Protein AF-A0AAJ7WI16-F1 (afdb_monomer)

Solvent-accessible surface area (backbone atoms only — not comparable to full-atom values): 49525 Å² total; per-residue (Å²): 134,77,79,64,60,54,57,58,50,49,56,51,54,58,63,71,68,52,93,61,92,68,78,94,78,83,79,89,79,80,51,36,84,85,72,70,90,74,87,85,55,77,66,49,47,59,70,72,18,52,73,90,75,61,51,94,93,48,70,55,69,50,40,45,36,31,39,20,82,92,57,52,27,35,43,38,40,37,43,36,42,44,70,87,48,35,22,40,38,33,37,41,38,30,50,69,82,47,50,38,35,37,70,83,41,80,27,61,46,65,53,53,72,43,22,45,28,39,75,56,35,37,44,32,60,78,40,71,97,77,28,48,35,40,38,35,52,45,76,24,38,24,81,87,77,75,44,74,40,50,36,39,37,47,34,49,63,90,45,61,45,35,45,38,33,48,78,85,46,81,46,73,52,58,49,53,70,60,69,65,65,95,76,82,43,65,70,72,52,65,64,33,71,46,71,64,84,94,46,76,41,73,38,60,40,47,57,75,43,47,42,66,60,39,50,64,48,46,68,34,73,72,37,38,49,38,51,49,57,33,61,63,51,58,74,55,94,47,68,67,60,37,38,54,38,23,54,51,28,30,60,53,36,44,69,54,78,62,52,66,73,58,45,54,50,52,52,53,50,44,36,72,76,57,36,91,59,37,63,80,42,35,25,30,33,35,59,51,42,63,56,37,88,32,98,90,40,77,48,78,85,61,56,45,69,46,73,70,38,52,36,70,71,50,43,47,47,43,47,36,36,23,59,24,32,73,56,59,54,80,75,64,81,77,71,91,75,87,76,68,63,72,75,61,52,79,79,47,81,62,70,70,66,36,54,20,28,42,36,43,31,44,76,78,58,85,83,55,68,81,76,71,72,77,92,63,98,80,73,75,87,63,58,68,59,41,47,52,48,50,48,23,60,72,40,39,68,60,42,38,50,54,39,46,56,51,40,74,71,64,74,64,69,59,59,85,92,44,53,51,60,56,26,50,51,42,50,61,73,50,52,71,72,49,50,58,28,54,51,31,24,51,34,15,44,51,37,26,56,51,40,49,53,54,50,50,54,50,48,30,63,41,63,72,47,95,63,97,46,59,70,57,48,43,53,49,42,46,51,49,57,63,94,66,85,36,62,72,41,42,51,33,54,54,51,50,52,42,27,50,45,38,56,73,37,95,53,31,75,57,51,56,68,43,55,49,69,56,38,48,52,45,41,70,70,47,88,49,73,44,19,51,50,51,50,51,50,42,75,74,48,21,56,44,20,53,61,53,88,46,62,81,47,65,21,42,65,79,51,42,52,68,59,47,48,43,42,33,57,52,45,71,42,79,87,69,81,72,77,79,72,70,89,66,70,58,49,81,85,72,40,95,46,74,49,53,76,68,54,45,55,50,47,68,62,45,44,63,55,30,34,49,21,50,36,35,23,50,51,19,41,48,26,32,31,40,51,46,36,38,52,31,55,46,51,51,50,40,14,48,44,29,28,76,71,68,75,32,99,49,34,75,55,57,74,44,47,54,73,72,51,48,53,43,38,67,77,67,62,52,71,77,52,54,63,52,22,52,50,46,58,70,44,43,72,62,60,71,67,60,45,64,63,96,73,77,78,80,80,84,57,72,54,83,78,75,84,65,72,92,67,66,60,99,71,34,50,67,35,41,26,35,12,56,44,73,46,72,32,35,28,40,56,46,90,49,62,91,87,42,56,87,71,69,50,74,50,24,25,38,30,31,54,64,60,51,74,41,50,32,72,52,50,76,33,41,51,26,42,38,20,26,49,53,52,76,84,28,59,50,28,48,32,25,42,72,70,61,35,20,19,29,23,42,31,67,65,46,70,80,69,56,52,60,67,42,60,32,33,42,32,15,73,82,10,30,39,34,66,76,58,99,77,62,84,67,83,47,73,63,56,63,63,47,69,76,69,74,78,85,91,76,70,76,67,64,66,68,66,66,75,73,77,83,81,89,78,93,82,86,85,82,88,81,87,84,91,86,90,88,89,135

Structure (mmCIF, N/CA/C/O backbone):
data_AF-A0AAJ7WI16-F1
#
_entry.id   AF-A0AAJ7WI16-F1
#
loop_
_atom_site.group_PDB
_atom_site.id
_atom_site.type_symbol
_atom_site.label_atom_id
_atom_site.label_alt_id
_atom_site.label_comp_id
_atom_site.label_asym_id
_atom_site.label_entity_id
_atom_site.label_seq_id
_atom_site.pdbx_PDB_ins_code
_atom_site.Cartn_x
_atom_site.Cartn_y
_atom_site.Cartn_z
_atom_site.occupancy
_atom_site.B_iso_or_equiv
_atom_site.auth_seq_id
_atom_site.auth_comp_id
_atom_site.auth_asym_id
_atom_site.auth_atom_id
_atom_site.pdbx_PDB_model_num
ATOM 1 N N . MET A 1 1 ? 17.477 -11.107 -36.476 1.00 29.48 1 MET A N 1
ATOM 2 C CA . MET A 1 1 ? 17.543 -9.711 -36.977 1.00 29.48 1 MET A CA 1
ATOM 3 C C . MET A 1 1 ? 16.386 -8.810 -36.512 1.00 29.48 1 MET A C 1
ATOM 5 O O . MET A 1 1 ? 16.400 -7.631 -36.819 1.00 29.48 1 MET A O 1
ATOM 9 N N . THR A 1 2 ? 15.439 -9.278 -35.695 1.00 26.09 2 THR A N 1
ATOM 10 C CA . THR A 1 2 ? 14.214 -8.529 -35.327 1.00 26.09 2 THR A CA 1
ATOM 11 C C . THR A 1 2 ? 14.227 -7.858 -33.942 1.00 26.09 2 THR A C 1
ATOM 13 O O . THR A 1 2 ? 13.230 -7.272 -33.547 1.00 26.09 2 THR A O 1
ATOM 16 N N . ARG A 1 3 ? 15.351 -7.889 -33.205 1.00 26.80 3 ARG A N 1
ATOM 17 C CA . ARG A 1 3 ? 15.488 -7.249 -31.872 1.00 26.80 3 ARG A CA 1
ATOM 18 C C . ARG A 1 3 ? 16.110 -5.839 -31.878 1.00 26.80 3 ARG A C 1
ATOM 20 O O . ARG A 1 3 ? 16.077 -5.172 -30.857 1.00 26.80 3 ARG A O 1
ATOM 27 N N . LEU A 1 4 ? 16.644 -5.358 -33.008 1.00 27.17 4 LEU A N 1
ATOM 28 C CA . LEU A 1 4 ? 17.286 -4.030 -33.119 1.00 27.17 4 LEU A CA 1
ATOM 29 C C . LEU A 1 4 ? 16.396 -2.963 -33.787 1.00 27.17 4 LEU A C 1
ATOM 31 O O . LEU A 1 4 ? 16.589 -1.772 -33.558 1.00 27.17 4 LEU A O 1
ATOM 35 N N . SER A 1 5 ? 15.398 -3.371 -34.579 1.00 27.70 5 SER A N 1
ATOM 36 C CA . SER A 1 5 ? 14.431 -2.458 -35.207 1.00 27.70 5 SER A CA 1
ATOM 37 C C . SER A 1 5 ? 13.397 -1.911 -34.213 1.00 27.70 5 SER A C 1
ATOM 39 O O . SER A 1 5 ? 12.959 -0.773 -34.363 1.00 27.70 5 SER A O 1
ATOM 41 N N . GLY A 1 6 ? 13.066 -2.675 -33.163 1.00 31.83 6 GLY A N 1
ATOM 42 C CA . GLY A 1 6 ? 12.136 -2.269 -32.103 1.00 31.83 6 GLY A CA 1
ATOM 43 C C . GLY A 1 6 ? 12.653 -1.119 -31.235 1.00 31.83 6 GLY A C 1
ATOM 44 O O . GLY A 1 6 ? 11.915 -0.173 -30.995 1.00 31.83 6 GLY A O 1
ATOM 45 N N . LEU A 1 7 ? 13.938 -1.126 -30.852 1.00 31.66 7 LEU A N 1
ATOM 46 C CA . LEU A 1 7 ? 14.525 -0.057 -30.028 1.00 31.66 7 LEU A CA 1
ATOM 47 C C . LEU A 1 7 ? 14.644 1.277 -30.781 1.00 31.66 7 LEU A C 1
ATOM 49 O O . LEU A 1 7 ? 14.396 2.335 -30.213 1.00 31.66 7 LEU A O 1
ATOM 53 N N . LYS A 1 8 ? 14.981 1.231 -32.079 1.00 31.41 8 LYS A N 1
ATOM 54 C CA . LYS A 1 8 ? 15.068 2.434 -32.924 1.00 31.41 8 LYS A CA 1
ATOM 55 C C . LYS A 1 8 ? 13.697 3.048 -33.207 1.00 31.41 8 LYS A C 1
ATOM 57 O O . LYS A 1 8 ? 13.596 4.269 -33.287 1.00 31.41 8 LYS A O 1
ATOM 62 N N . ARG A 1 9 ? 12.653 2.222 -33.352 1.00 34.19 9 ARG A N 1
ATOM 63 C CA . ARG A 1 9 ? 11.272 2.701 -33.514 1.00 34.19 9 ARG A CA 1
ATOM 64 C C . ARG A 1 9 ? 10.734 3.245 -32.190 1.00 34.19 9 ARG A C 1
ATOM 66 O O . ARG A 1 9 ? 10.207 4.342 -32.185 1.00 34.19 9 ARG A O 1
ATOM 73 N N . PHE A 1 10 ? 10.992 2.560 -31.077 1.00 36.09 10 PHE A N 1
ATOM 74 C CA . PHE A 1 10 ? 10.617 2.998 -29.731 1.00 36.09 10 PHE A CA 1
ATOM 75 C C . PHE A 1 10 ? 11.225 4.357 -29.355 1.00 36.09 10 PHE A C 1
ATOM 77 O O . PHE A 1 10 ? 10.493 5.262 -28.970 1.00 36.09 10 PHE A O 1
ATOM 84 N N . ALA A 1 11 ? 12.531 4.551 -29.559 1.00 34.75 11 ALA A N 1
ATOM 85 C CA . ALA A 1 11 ? 13.186 5.825 -29.260 1.00 34.75 11 ALA A CA 1
ATOM 86 C C . ALA A 1 11 ? 12.671 6.978 -30.142 1.00 34.75 11 ALA A C 1
ATOM 88 O O . ALA A 1 11 ? 12.480 8.088 -29.657 1.00 34.75 11 ALA A O 1
ATOM 89 N N . ARG A 1 12 ? 12.393 6.713 -31.427 1.00 35.28 12 ARG A N 1
ATOM 90 C CA . ARG A 1 12 ? 11.852 7.719 -32.355 1.00 35.28 12 ARG A CA 1
ATOM 91 C C . ARG A 1 12 ? 10.405 8.095 -32.017 1.00 35.28 12 ARG A C 1
ATOM 93 O O . ARG A 1 12 ? 10.078 9.271 -31.991 1.00 35.28 12 ARG A O 1
ATOM 100 N N . THR A 1 13 ? 9.568 7.114 -31.682 1.00 38.12 13 THR A N 1
ATOM 101 C CA . THR A 1 13 ? 8.157 7.331 -31.325 1.00 38.12 13 THR A CA 1
ATOM 102 C C . THR A 1 13 ? 7.982 7.957 -29.934 1.00 38.12 13 THR A C 1
ATOM 104 O O . THR A 1 13 ? 7.001 8.657 -29.723 1.00 38.12 13 THR A O 1
ATOM 107 N N . GLN A 1 14 ? 8.928 7.771 -29.003 1.00 35.53 14 GLN A N 1
ATOM 108 C CA . GLN A 1 14 ? 8.946 8.480 -27.711 1.00 35.53 14 GLN A CA 1
ATOM 109 C C . GLN A 1 14 ? 9.383 9.948 -27.852 1.00 35.53 14 GLN A C 1
ATOM 111 O O . GLN A 1 14 ? 8.863 10.806 -27.152 1.00 35.53 14 GLN A O 1
ATOM 116 N N . LEU A 1 15 ? 10.279 10.252 -28.798 1.00 32.66 15 LEU A N 1
ATOM 117 C CA . LEU A 1 15 ? 10.709 11.625 -29.091 1.00 32.66 15 LEU A CA 1
ATOM 118 C C . LEU A 1 15 ? 9.666 12.429 -29.885 1.00 32.66 15 LEU A C 1
ATOM 120 O O . LEU A 1 15 ? 9.588 13.638 -29.719 1.00 32.66 15 LEU A O 1
ATOM 124 N N . GLU A 1 16 ? 8.863 11.772 -30.728 1.00 35.81 16 GLU A N 1
ATOM 125 C CA . GLU A 1 16 ? 7.828 12.421 -31.554 1.00 35.81 16 GLU A CA 1
ATOM 126 C C . GLU A 1 16 ? 6.460 12.555 -30.838 1.00 35.81 16 GLU A C 1
ATOM 128 O O . GLU A 1 16 ? 5.612 13.309 -31.303 1.00 35.81 16 GLU A O 1
ATOM 133 N N . ARG A 1 17 ? 6.220 11.848 -29.717 1.00 34.66 17 ARG A N 1
ATOM 134 C CA . ARG A 1 17 ? 4.949 11.887 -28.948 1.00 34.66 17 ARG A CA 1
ATOM 135 C C . ARG A 1 17 ? 4.927 12.870 -27.776 1.00 34.66 17 ARG A C 1
ATOM 137 O O . ARG A 1 17 ? 3.864 13.111 -27.212 1.00 34.66 17 ARG A O 1
ATOM 144 N N . ILE A 1 18 ? 6.078 13.409 -27.395 1.00 32.12 18 ILE A N 1
ATOM 145 C CA . ILE A 1 18 ? 6.193 14.419 -26.349 1.00 32.12 18 ILE A CA 1
ATOM 146 C C . ILE A 1 18 ? 6.170 15.766 -27.067 1.00 32.12 18 ILE A C 1
ATOM 148 O O . ILE A 1 18 ? 7.214 16.268 -27.473 1.00 32.12 18 ILE A O 1
ATOM 152 N N . ASP A 1 19 ? 4.984 16.348 -27.247 1.00 32.62 19 ASP A N 1
ATOM 153 C CA . ASP A 1 19 ? 4.861 17.751 -27.661 1.00 32.62 19 ASP A CA 1
ATOM 154 C C . ASP A 1 19 ? 5.209 18.660 -26.470 1.00 32.62 19 ASP A C 1
ATOM 156 O O . ASP A 1 19 ? 4.392 19.397 -25.923 1.00 32.62 19 ASP A O 1
ATOM 160 N N . VAL A 1 20 ? 6.444 18.524 -25.990 1.00 28.44 20 VAL A N 1
ATOM 161 C CA . VAL A 1 20 ? 7.033 19.402 -24.993 1.00 28.44 20 VAL A CA 1
ATOM 162 C C . VAL A 1 20 ? 8.223 20.056 -25.666 1.00 28.44 20 VAL A C 1
ATOM 164 O O . VAL A 1 20 ? 9.284 19.456 -25.846 1.00 28.44 20 VAL A O 1
ATOM 167 N N . GLN A 1 21 ? 8.053 21.331 -26.005 1.00 33.16 21 GLN A N 1
ATOM 168 C CA . GLN A 1 21 ? 9.180 22.245 -26.095 1.00 33.16 21 GLN A CA 1
ATOM 169 C C . GLN A 1 21 ? 9.810 22.346 -24.700 1.00 33.16 21 GLN A C 1
ATOM 171 O O . GLN A 1 21 ? 9.452 23.208 -23.900 1.00 33.16 21 GLN A O 1
ATOM 176 N N . LEU A 1 22 ? 10.718 21.425 -24.372 1.00 25.83 22 LEU A N 1
ATOM 177 C CA . LEU A 1 22 ? 11.556 21.563 -23.189 1.00 25.83 22 LEU A CA 1
ATOM 178 C C . LEU A 1 22 ? 12.708 22.521 -23.515 1.00 25.83 22 LEU A C 1
ATOM 180 O O . LEU A 1 22 ? 13.390 22.335 -24.527 1.00 25.83 22 LEU A O 1
ATOM 184 N N . PRO A 1 23 ? 12.973 23.527 -22.665 1.00 25.42 23 PRO A N 1
ATOM 185 C CA . PRO A 1 23 ? 14.182 24.321 -22.773 1.00 25.42 23 PRO A CA 1
ATOM 186 C C . PRO A 1 23 ? 15.398 23.402 -22.600 1.00 25.42 23 PRO A C 1
ATOM 188 O O . PRO A 1 23 ? 15.457 22.609 -21.663 1.00 25.42 23 PRO A O 1
ATOM 191 N N . LEU A 1 24 ? 16.379 23.564 -23.485 1.00 28.28 24 LEU A N 1
ATOM 192 C CA . LEU A 1 24 ? 17.674 22.871 -23.596 1.00 28.28 24 LEU A CA 1
ATOM 193 C C . LEU A 1 24 ? 18.581 22.854 -22.331 1.00 28.28 24 LEU A C 1
ATOM 195 O O . LEU A 1 24 ? 19.758 22.519 -22.438 1.00 28.28 24 LEU A O 1
ATOM 199 N N . ALA A 1 25 ? 18.092 23.196 -21.134 1.00 29.30 25 ALA A N 1
ATOM 200 C CA . ALA A 1 25 ? 18.922 23.666 -20.018 1.00 29.30 25 ALA A CA 1
ATOM 201 C C . ALA A 1 25 ? 19.149 22.703 -18.825 1.00 29.30 25 ALA A C 1
ATOM 203 O O . ALA A 1 25 ? 19.788 23.113 -17.862 1.00 29.30 25 ALA A O 1
ATOM 204 N N . THR A 1 26 ? 18.675 21.449 -18.811 1.00 28.14 26 THR A N 1
ATOM 205 C CA . THR A 1 26 ? 18.757 20.606 -17.584 1.00 28.14 26 THR A CA 1
ATOM 206 C C . THR A 1 26 ? 19.266 19.177 -17.782 1.00 28.14 26 THR A C 1
ATOM 208 O O . THR A 1 26 ? 18.821 18.246 -17.119 1.00 28.14 26 THR A O 1
ATOM 211 N N . TRP A 1 27 ? 20.268 18.993 -18.640 1.00 28.91 27 TRP A N 1
ATOM 212 C CA . TRP A 1 27 ? 21.016 17.729 -18.758 1.00 28.91 27 TRP A CA 1
ATOM 213 C C . TRP A 1 27 ? 22.512 17.884 -18.393 1.00 28.91 27 TRP A C 1
ATOM 215 O O . TRP A 1 27 ? 23.256 16.909 -18.377 1.00 28.91 27 TRP A O 1
ATOM 225 N N . GLU A 1 28 ? 22.938 19.080 -17.968 1.00 31.92 28 GLU A N 1
ATOM 226 C CA . GLU A 1 28 ? 24.321 19.389 -17.558 1.00 31.92 28 GLU A CA 1
ATOM 227 C C . GLU A 1 28 ? 24.693 18.990 -16.107 1.00 31.92 28 GLU A C 1
ATOM 229 O O . GLU A 1 28 ? 25.789 19.309 -15.651 1.00 31.92 28 GLU A O 1
ATOM 234 N N . ARG A 1 29 ? 23.831 18.310 -15.330 1.00 32.91 29 ARG A N 1
ATOM 235 C CA . ARG A 1 29 ? 24.049 18.140 -13.870 1.00 32.91 29 ARG A CA 1
ATOM 236 C C . ARG A 1 29 ? 23.894 16.728 -13.289 1.00 32.91 29 ARG A C 1
ATOM 238 O O . ARG A 1 29 ? 23.460 16.582 -12.151 1.00 32.91 29 ARG A O 1
ATOM 245 N N . VAL A 1 30 ? 24.332 15.683 -13.995 1.00 29.36 30 VAL A N 1
ATOM 246 C CA . VAL A 1 30 ? 24.601 14.381 -13.342 1.00 29.36 30 VAL A CA 1
ATOM 247 C C . VAL A 1 30 ? 26.005 13.875 -13.675 1.00 29.36 30 VAL A C 1
ATOM 249 O O . VAL A 1 30 ? 26.235 13.139 -14.635 1.00 29.36 30 VAL A O 1
ATOM 252 N N . ALA A 1 31 ? 26.946 14.269 -12.823 1.00 29.89 31 ALA A N 1
ATOM 253 C CA . ALA A 1 31 ? 28.238 13.625 -12.647 1.00 29.89 31 ALA A CA 1
ATOM 254 C C . ALA A 1 31 ? 28.153 12.615 -11.477 1.00 29.89 31 ALA A C 1
ATOM 256 O O . ALA A 1 31 ? 27.846 13.007 -10.355 1.00 29.89 31 ALA A O 1
ATOM 257 N N . ASP A 1 32 ? 28.426 11.329 -11.710 1.00 32.69 32 ASP A N 1
ATOM 258 C CA . ASP A 1 32 ? 29.047 10.420 -10.733 1.00 32.69 32 ASP A CA 1
ATOM 259 C C . ASP A 1 32 ? 30.210 11.088 -9.949 1.00 32.69 32 ASP A C 1
ATOM 261 O O . ASP A 1 32 ? 31.234 11.542 -10.486 1.00 32.69 32 ASP A O 1
ATOM 265 N N . PRO A 1 33 ? 30.083 11.135 -8.622 1.00 29.48 33 PRO A N 1
ATOM 266 C CA . PRO A 1 33 ? 30.968 11.914 -7.774 1.00 29.48 33 PRO A CA 1
ATOM 267 C C . PRO A 1 33 ? 32.308 11.245 -7.399 1.00 29.48 33 PRO A C 1
ATOM 269 O O . PRO A 1 33 ? 33.075 11.866 -6.662 1.00 29.48 33 PRO A O 1
ATOM 272 N N . VAL A 1 34 ? 32.657 10.025 -7.843 1.00 30.22 34 VAL A N 1
ATOM 273 C CA . VAL A 1 34 ? 33.714 9.253 -7.137 1.00 30.22 34 VAL A CA 1
ATOM 274 C C . VAL A 1 34 ? 35.150 9.381 -7.678 1.00 30.22 34 VAL A C 1
ATOM 276 O O . VAL A 1 34 ? 36.082 9.111 -6.923 1.00 30.22 34 VAL A O 1
ATOM 279 N N . LYS A 1 35 ? 35.437 9.781 -8.929 1.00 37.03 35 LYS A N 1
ATOM 280 C CA . LYS A 1 35 ? 36.825 9.633 -9.460 1.00 37.03 35 LYS A CA 1
ATOM 281 C C . LYS A 1 35 ? 37.348 10.783 -10.314 1.00 37.03 35 LYS A C 1
ATOM 283 O O . LYS A 1 35 ? 37.486 10.685 -11.537 1.00 37.03 35 LYS A O 1
ATOM 288 N N . LEU A 1 36 ? 37.750 11.868 -9.654 1.00 31.25 36 LEU A N 1
ATOM 289 C CA . LEU A 1 36 ? 38.559 12.926 -10.262 1.00 31.25 36 LEU A CA 1
ATOM 290 C C . LEU A 1 36 ? 39.795 13.290 -9.475 1.00 31.25 36 LEU A C 1
ATOM 292 O O . LEU A 1 36 ? 39.717 13.468 -8.270 1.00 31.25 36 LEU A O 1
ATOM 296 N N . ASN A 1 37 ? 40.896 13.482 -10.213 1.00 32.69 37 ASN A N 1
ATOM 297 C CA . ASN A 1 37 ? 42.255 13.727 -9.722 1.00 32.69 37 ASN A CA 1
ATOM 298 C C . ASN A 1 37 ? 42.966 12.508 -9.106 1.00 32.69 37 ASN A C 1
ATOM 300 O O . ASN A 1 37 ? 43.878 12.673 -8.301 1.00 32.69 37 ASN A O 1
ATOM 304 N N . ALA A 1 38 ? 42.602 11.291 -9.523 1.00 38.09 38 ALA A N 1
ATOM 305 C CA . ALA A 1 38 ? 43.353 10.088 -9.176 1.00 38.09 38 ALA A CA 1
ATOM 306 C C . ALA A 1 38 ? 44.670 9.996 -9.976 1.00 38.09 38 ALA A C 1
ATOM 308 O O . ALA A 1 38 ? 44.702 10.303 -11.167 1.00 38.09 38 ALA A O 1
ATOM 309 N N . ILE A 1 39 ? 45.751 9.559 -9.323 1.00 39.72 39 ILE A N 1
ATOM 310 C CA . ILE A 1 39 ? 46.962 9.072 -9.998 1.00 39.72 39 ILE A CA 1
ATOM 311 C C . ILE A 1 39 ? 46.623 7.710 -10.616 1.00 39.72 39 ILE A C 1
ATOM 313 O O . ILE A 1 39 ? 46.165 6.824 -9.894 1.00 39.72 39 ILE A O 1
ATOM 317 N N . PHE A 1 40 ? 46.848 7.544 -11.922 1.00 50.38 40 PHE A N 1
ATOM 318 C CA . PHE A 1 40 ? 46.471 6.329 -12.652 1.00 50.38 40 PHE A CA 1
ATOM 319 C C . PHE A 1 40 ? 47.598 5.291 -12.702 1.00 50.38 40 PHE A C 1
ATOM 321 O O . PHE A 1 40 ? 48.779 5.641 -12.746 1.00 50.38 40 PHE A O 1
ATOM 328 N N . THR A 1 41 ? 47.244 4.006 -12.741 1.00 44.69 41 THR A N 1
ATOM 329 C CA . THR A 1 41 ? 48.203 2.881 -12.769 1.00 44.69 41 THR A CA 1
ATOM 330 C C . THR A 1 41 ? 48.167 2.115 -14.098 1.00 44.69 41 THR A C 1
ATOM 332 O O . THR A 1 41 ? 47.197 2.180 -14.851 1.00 44.69 41 THR A O 1
ATOM 335 N N . GLU A 1 42 ? 49.196 1.307 -14.379 1.00 54.53 42 GLU A N 1
ATOM 336 C CA . GLU A 1 42 ? 49.272 0.408 -15.553 1.00 54.53 42 GLU A CA 1
ATOM 337 C C . GLU A 1 42 ? 48.062 -0.551 -15.661 1.00 54.53 42 GLU A C 1
ATOM 339 O O . GLU A 1 42 ? 47.704 -1.034 -16.735 1.00 54.53 42 GLU A O 1
ATOM 344 N N . ARG A 1 43 ? 47.381 -0.815 -14.541 1.00 51.25 43 ARG A N 1
ATOM 345 C CA . ARG A 1 43 ? 46.187 -1.662 -14.490 1.00 51.25 43 ARG A CA 1
ATOM 346 C C . ARG A 1 43 ? 44.968 -1.020 -15.158 1.00 51.25 43 ARG A C 1
ATOM 348 O O . ARG A 1 43 ? 44.165 -1.738 -15.745 1.00 51.25 43 ARG A O 1
ATOM 355 N N . GLU A 1 44 ? 44.825 0.301 -15.098 1.00 53.34 44 GLU A N 1
ATOM 356 C CA . GLU A 1 44 ? 43.709 1.014 -15.740 1.00 53.34 44 GLU A CA 1
ATOM 357 C C . GLU A 1 44 ? 43.882 1.060 -17.255 1.00 53.34 44 GLU A C 1
ATOM 359 O O . GLU A 1 44 ? 42.925 0.842 -17.992 1.00 53.34 44 GLU A O 1
ATOM 364 N N . TRP A 1 45 ? 45.125 1.196 -17.719 1.00 62.94 45 TRP A N 1
ATOM 365 C CA . TRP A 1 45 ? 45.467 0.982 -19.121 1.00 62.94 45 TRP A CA 1
ATOM 366 C C . TRP A 1 45 ? 45.038 -0.406 -19.597 1.00 62.94 45 TRP A C 1
ATOM 368 O O . TRP A 1 45 ? 44.380 -0.511 -20.627 1.00 62.94 45 TRP A O 1
ATOM 378 N N . LYS A 1 46 ? 45.315 -1.468 -18.829 1.00 64.62 46 LYS A N 1
ATOM 379 C CA . LYS A 1 46 ? 44.893 -2.840 -19.172 1.00 64.62 46 LYS A CA 1
ATOM 380 C C . LYS A 1 46 ? 43.372 -3.024 -19.227 1.00 64.62 46 LYS A C 1
ATOM 382 O O . LYS A 1 46 ? 42.912 -3.841 -20.011 1.00 64.62 46 LYS A O 1
ATOM 387 N N . LEU A 1 47 ? 42.601 -2.289 -18.423 1.00 61.31 47 LEU A N 1
ATOM 388 C CA . LEU A 1 47 ? 41.132 -2.372 -18.422 1.00 61.31 47 LEU A CA 1
ATOM 389 C C . LEU A 1 47 ? 40.490 -1.703 -19.641 1.00 61.31 47 LEU A C 1
ATOM 391 O O . LEU A 1 47 ? 39.449 -2.162 -20.108 1.00 61.31 47 LEU A O 1
ATOM 395 N N . GLU A 1 48 ? 41.088 -0.621 -20.136 1.00 62.75 48 GLU A N 1
ATOM 396 C CA . GLU A 1 48 ? 40.574 0.115 -21.296 1.00 62.75 48 GLU A CA 1
ATOM 397 C C . GLU A 1 48 ? 41.161 -0.338 -22.627 1.00 62.75 48 GLU A C 1
ATOM 399 O O . GLU A 1 48 ? 40.682 0.065 -23.687 1.00 62.75 48 GLU A O 1
ATOM 404 N N . SER A 1 49 ? 42.197 -1.164 -22.571 1.00 75.44 49 SER A N 1
ATOM 405 C CA . SER A 1 49 ? 42.822 -1.748 -23.744 1.00 75.44 49 SER A CA 1
ATOM 406 C C . SER A 1 49 ? 42.039 -2.955 -24.241 1.00 75.44 49 SER A C 1
ATOM 408 O O . SER A 1 49 ? 41.418 -3.652 -23.435 1.00 75.44 49 SER A O 1
ATOM 410 N N . PRO A 1 50 ? 42.102 -3.236 -25.550 1.00 77.00 50 PRO A N 1
ATOM 411 C CA . PRO A 1 50 ? 41.743 -4.541 -26.077 1.00 77.00 50 PRO A CA 1
ATOM 412 C C . PRO A 1 50 ? 42.425 -5.651 -25.262 1.00 77.00 50 PRO A C 1
ATOM 414 O O . PRO A 1 50 ? 43.635 -5.606 -25.016 1.00 77.00 50 PRO A O 1
ATOM 417 N N . VAL A 1 51 ? 41.670 -6.668 -24.852 1.00 77.06 51 VAL A N 1
ATOM 418 C CA . VAL A 1 51 ? 42.246 -7.867 -24.233 1.00 77.06 51 VAL A CA 1
ATOM 419 C C . VAL A 1 51 ? 43.186 -8.520 -25.248 1.00 77.06 51 VAL A C 1
ATOM 421 O O . VAL A 1 51 ? 42.781 -8.791 -26.382 1.00 77.06 51 VAL A O 1
ATOM 424 N N . ALA A 1 52 ? 44.441 -8.751 -24.841 1.00 69.50 52 ALA A N 1
ATOM 425 C CA . ALA A 1 52 ? 45.502 -9.237 -25.727 1.00 69.50 52 ALA A CA 1
ATOM 426 C C . ALA A 1 52 ? 45.222 -10.644 -26.285 1.00 69.50 52 ALA A C 1
ATOM 428 O O . ALA A 1 52 ? 45.522 -10.907 -27.441 1.00 69.50 52 ALA A O 1
ATOM 429 N N . ASN A 1 53 ? 44.609 -11.522 -25.480 1.00 68.38 53 ASN A N 1
ATOM 430 C CA . ASN A 1 53 ? 44.243 -12.888 -25.859 1.00 68.38 53 ASN A CA 1
ATOM 431 C C . ASN A 1 53 ? 42.800 -13.182 -25.418 1.00 68.38 53 ASN A C 1
ATOM 433 O O . ASN A 1 53 ? 42.562 -13.513 -24.256 1.00 68.38 53 ASN A O 1
ATOM 437 N N . LEU A 1 54 ? 41.835 -13.056 -26.330 1.00 66.50 54 LEU A N 1
ATOM 438 C CA . LEU A 1 54 ? 40.448 -13.474 -26.093 1.00 66.50 54 LEU A CA 1
ATOM 439 C C . LEU A 1 54 ? 40.369 -15.012 -26.146 1.00 66.50 54 LEU A C 1
ATOM 441 O O . LEU A 1 54 ? 40.583 -15.607 -27.200 1.00 66.50 54 LEU A O 1
ATOM 445 N N . THR A 1 55 ? 40.094 -15.656 -25.006 1.00 57.78 55 THR A N 1
ATOM 446 C CA . THR A 1 55 ? 39.920 -17.123 -24.878 1.00 57.78 55 THR A CA 1
ATOM 447 C C . THR A 1 55 ? 38.445 -17.468 -24.671 1.00 57.78 55 THR A C 1
ATOM 449 O O . THR A 1 55 ? 37.719 -16.650 -24.119 1.00 57.78 55 THR A O 1
ATOM 452 N N . GLU A 1 56 ? 37.958 -18.644 -25.087 1.00 43.94 56 GLU A N 1
ATOM 453 C CA . GLU A 1 56 ? 36.547 -19.011 -24.842 1.00 43.94 56 GLU A CA 1
ATOM 454 C C . GLU A 1 56 ? 36.223 -19.089 -23.349 1.00 43.94 56 GLU A C 1
ATOM 456 O O . GLU A 1 56 ? 37.000 -19.685 -22.599 1.00 43.94 56 GLU A O 1
ATOM 461 N N . PRO A 1 57 ? 35.067 -18.557 -22.897 1.00 49.09 57 PRO A N 1
ATOM 462 C CA . PRO A 1 57 ? 33.975 -17.912 -23.648 1.00 49.09 57 PRO A CA 1
ATOM 463 C C . PRO A 1 57 ? 34.002 -16.364 -23.568 1.00 49.09 57 PRO A C 1
ATOM 465 O O . PRO A 1 57 ? 32.958 -15.718 -23.472 1.00 49.09 57 PRO A O 1
ATOM 468 N N . GLN A 1 58 ? 35.182 -15.745 -23.516 1.00 57.38 58 GLN A N 1
ATOM 469 C CA . GLN A 1 58 ? 35.352 -14.318 -23.223 1.00 57.38 58 GLN A CA 1
ATOM 470 C C . GLN A 1 58 ? 35.113 -13.417 -24.444 1.00 57.38 58 GLN A C 1
ATOM 472 O O . GLN A 1 58 ? 35.580 -13.682 -25.550 1.00 57.38 58 GLN A O 1
ATOM 477 N N . GLN A 1 59 ? 34.423 -12.303 -24.198 1.00 66.38 59 GLN A N 1
ATOM 478 C CA . GLN A 1 59 ? 34.181 -11.203 -25.133 1.00 66.38 59 GLN A CA 1
ATOM 479 C C . GLN A 1 59 ? 34.626 -9.890 -24.482 1.00 66.38 59 GLN A C 1
ATOM 481 O O . GLN A 1 59 ? 34.439 -9.703 -23.273 1.00 66.38 59 GLN A O 1
ATOM 486 N N . ASP A 1 60 ? 35.181 -8.968 -25.265 1.00 69.62 60 ASP A N 1
ATOM 487 C CA . ASP A 1 60 ? 35.439 -7.598 -24.831 1.00 69.62 60 ASP A CA 1
ATOM 488 C C . ASP A 1 60 ? 34.815 -6.593 -25.801 1.00 69.62 60 ASP A C 1
ATOM 490 O O . ASP A 1 60 ? 34.633 -6.825 -26.994 1.00 69.62 60 ASP A O 1
ATOM 494 N N . TRP A 1 61 ? 34.373 -5.478 -25.244 1.00 71.19 61 TRP A N 1
ATOM 495 C CA . TRP A 1 61 ? 33.618 -4.479 -25.974 1.00 71.19 61 TRP A CA 1
ATOM 496 C C . TRP A 1 61 ? 33.824 -3.123 -25.346 1.00 71.19 61 TRP A C 1
ATOM 498 O O . TRP A 1 61 ? 34.199 -3.002 -24.170 1.00 71.19 61 TRP A O 1
ATOM 508 N N . ILE A 1 62 ? 33.553 -2.106 -26.152 1.00 68.81 62 ILE A N 1
ATOM 509 C CA . ILE A 1 62 ? 33.734 -0.732 -25.763 1.00 68.81 62 ILE A CA 1
ATOM 510 C C . ILE A 1 62 ? 32.705 0.175 -26.419 1.00 68.81 62 ILE A C 1
ATOM 512 O O . ILE A 1 62 ? 32.463 0.106 -27.622 1.00 68.81 62 ILE A O 1
ATOM 516 N N . HIS A 1 63 ? 32.089 1.022 -25.597 1.00 66.62 63 HIS A N 1
ATOM 517 C CA . HIS A 1 63 ? 31.114 2.009 -26.033 1.00 66.62 63 HIS A CA 1
ATOM 518 C C . HIS A 1 63 ? 31.665 3.410 -25.780 1.00 66.62 63 HIS A C 1
ATOM 520 O O . HIS A 1 63 ? 31.892 3.786 -24.632 1.00 66.62 63 HIS A O 1
ATOM 526 N N . TRP A 1 64 ? 31.925 4.160 -26.844 1.00 71.88 64 TRP A N 1
ATOM 527 C CA . TRP A 1 64 ? 32.460 5.514 -26.810 1.00 71.88 64 TRP A CA 1
ATOM 528 C C . TRP A 1 64 ? 31.435 6.488 -27.374 1.00 71.88 64 TRP A C 1
ATOM 530 O O . TRP A 1 64 ? 30.898 6.245 -28.449 1.00 71.88 64 TRP A O 1
ATOM 540 N N . PHE A 1 65 ? 31.192 7.598 -26.684 1.00 65.06 65 PHE A N 1
ATOM 541 C CA . PHE A 1 65 ? 30.331 8.646 -27.209 1.00 65.06 65 PHE A CA 1
ATOM 542 C C . PHE A 1 65 ? 30.829 10.036 -26.820 1.00 65.06 65 PHE A C 1
ATOM 544 O O . PHE A 1 65 ? 31.524 10.220 -25.816 1.00 65.06 65 PHE A O 1
ATOM 551 N N . ALA A 1 66 ? 30.458 11.023 -27.625 1.00 61.62 66 ALA A N 1
ATOM 552 C CA . ALA A 1 66 ? 30.699 12.426 -27.360 1.00 61.62 66 ALA A CA 1
ATOM 553 C C . ALA A 1 66 ? 29.603 13.299 -27.975 1.00 61.62 66 ALA A C 1
ATOM 555 O O . ALA A 1 66 ? 29.007 12.933 -28.989 1.00 61.62 66 ALA A O 1
ATOM 556 N N . CYS A 1 67 ? 29.352 14.458 -27.373 1.00 58.81 67 CYS A N 1
ATOM 557 C CA . CYS A 1 67 ? 28.380 15.425 -27.876 1.00 58.81 67 CYS A CA 1
ATOM 558 C C . CYS A 1 67 ? 28.848 16.872 -27.674 1.00 58.81 67 CYS A C 1
ATOM 560 O O . CYS A 1 67 ? 29.571 17.176 -26.726 1.00 58.81 67 CYS A O 1
ATOM 562 N N . ASP A 1 68 ? 28.442 17.737 -28.596 1.00 57.44 68 ASP A N 1
ATOM 563 C CA . ASP A 1 68 ? 28.516 19.189 -28.545 1.00 57.44 68 ASP A CA 1
ATOM 564 C C . ASP A 1 68 ? 27.072 19.699 -28.569 1.00 57.44 68 ASP A C 1
ATOM 566 O O . ASP A 1 68 ? 26.397 19.618 -29.605 1.00 57.44 68 ASP A O 1
ATOM 570 N N . PRO A 1 69 ? 26.555 20.166 -27.432 1.00 51.84 69 PRO A N 1
ATOM 571 C CA . PRO A 1 69 ? 25.169 20.588 -27.362 1.00 51.84 69 PRO A CA 1
ATOM 572 C C . PRO A 1 69 ? 24.876 21.958 -27.937 1.00 51.84 69 PRO A C 1
ATOM 574 O O . PRO A 1 69 ? 23.712 22.256 -28.193 1.00 51.84 69 PRO A O 1
ATOM 577 N N . LEU A 1 70 ? 25.897 22.794 -28.122 1.00 50.53 70 LEU A N 1
ATOM 578 C CA . LEU A 1 70 ? 25.711 24.108 -28.727 1.00 50.53 70 LEU A CA 1
ATOM 579 C C . LEU A 1 70 ? 25.442 23.968 -30.230 1.00 50.53 70 LEU A C 1
ATOM 581 O O . LEU A 1 70 ? 24.642 24.718 -30.783 1.00 50.53 70 LEU A O 1
ATOM 585 N N . ASP A 1 71 ? 26.037 22.946 -30.851 1.00 58.62 71 ASP A N 1
ATOM 586 C CA . ASP A 1 71 ? 26.033 22.729 -32.300 1.00 58.62 71 ASP A CA 1
ATOM 587 C C . ASP A 1 71 ? 25.218 21.488 -32.746 1.00 58.62 71 ASP A C 1
ATOM 589 O O . ASP A 1 71 ? 25.360 21.032 -33.886 1.00 58.62 71 ASP A O 1
ATOM 593 N N . ASP A 1 72 ? 24.375 20.913 -31.870 1.00 63.09 72 ASP A N 1
ATOM 594 C CA . ASP A 1 72 ? 23.587 19.675 -32.098 1.00 63.09 72 ASP A CA 1
ATOM 595 C C . ASP A 1 72 ? 24.421 18.557 -32.753 1.00 63.09 72 ASP A C 1
ATOM 597 O O . ASP A 1 72 ? 24.001 17.891 -33.709 1.00 63.09 72 ASP A O 1
ATOM 601 N N . THR A 1 73 ? 25.661 18.401 -32.282 1.00 61.94 73 THR A N 1
ATOM 602 C CA . THR A 1 73 ? 26.616 17.451 -32.850 1.00 61.94 73 THR A CA 1
ATOM 603 C C . THR A 1 73 ? 26.892 16.316 -31.869 1.00 61.94 73 THR A C 1
ATOM 605 O O . THR A 1 73 ? 27.167 16.536 -30.699 1.00 61.94 73 THR A O 1
ATOM 608 N N . MET A 1 74 ? 26.804 15.071 -32.322 1.00 72.69 74 MET A N 1
ATOM 609 C CA . MET A 1 74 ? 26.991 13.863 -31.526 1.00 72.69 74 MET A CA 1
ATOM 610 C C . MET A 1 74 ? 27.754 12.820 -32.335 1.00 72.69 74 MET A C 1
ATOM 612 O O . MET A 1 74 ? 27.507 12.630 -33.526 1.00 72.69 74 MET A O 1
ATOM 616 N N . VAL A 1 75 ? 28.639 12.102 -31.656 1.00 72.00 75 VAL A N 1
ATOM 617 C CA . VAL A 1 75 ? 29.338 10.930 -32.170 1.00 72.00 75 VAL A CA 1
ATOM 618 C C . VAL A 1 75 ? 29.167 9.796 -31.169 1.00 72.00 75 VAL A C 1
ATOM 620 O O . VAL A 1 75 ? 29.593 9.916 -30.029 1.00 72.00 75 VAL A O 1
ATOM 623 N N . GLU A 1 76 ? 28.585 8.682 -31.590 1.00 76.44 76 GLU A N 1
ATOM 624 C CA . GLU A 1 76 ? 28.433 7.461 -30.797 1.00 76.44 76 GLU A CA 1
ATOM 625 C C . GLU A 1 76 ? 29.045 6.290 -31.572 1.00 76.44 76 GLU A C 1
ATOM 627 O O . GLU A 1 76 ? 28.765 6.096 -32.755 1.00 76.44 76 GLU A O 1
ATOM 632 N N . ILE A 1 77 ? 29.924 5.527 -30.925 1.00 78.44 77 ILE A N 1
ATOM 633 C CA . ILE A 1 77 ? 30.667 4.412 -31.513 1.00 78.44 77 ILE A CA 1
ATOM 634 C C . ILE A 1 77 ? 30.682 3.259 -30.528 1.00 78.44 77 ILE A C 1
ATOM 636 O O . ILE A 1 77 ? 31.183 3.372 -29.410 1.00 78.44 77 ILE A O 1
ATOM 640 N N . PHE A 1 78 ? 30.248 2.095 -30.976 1.00 78.25 78 PHE A N 1
ATOM 641 C CA . PHE A 1 78 ? 30.320 0.876 -30.186 1.00 78.25 78 PHE A CA 1
ATOM 642 C C . PHE A 1 78 ? 31.053 -0.198 -30.965 1.00 78.25 78 PHE A C 1
ATOM 644 O O . PHE A 1 78 ? 30.789 -0.425 -32.148 1.00 78.25 78 PHE A O 1
ATOM 651 N N . PHE A 1 79 ? 31.957 -0.871 -30.271 1.00 81.81 79 PHE A N 1
ATOM 652 C CA . PHE A 1 79 ? 32.917 -1.784 -30.852 1.00 81.81 79 PHE A CA 1
ATOM 653 C C . PHE A 1 79 ? 33.019 -3.020 -29.958 1.00 81.81 79 PHE A C 1
ATOM 655 O O . PHE A 1 79 ? 33.423 -2.928 -28.804 1.00 81.81 79 PHE A O 1
ATOM 662 N N . GLU A 1 80 ? 32.642 -4.179 -30.482 1.00 82.12 80 GLU A N 1
ATOM 663 C CA . GLU A 1 80 ? 32.556 -5.449 -29.753 1.00 82.12 80 GLU A CA 1
ATOM 664 C C . GLU A 1 80 ? 33.385 -6.501 -30.485 1.00 82.12 80 GLU A C 1
ATOM 666 O O . GLU A 1 80 ? 33.201 -6.696 -31.686 1.00 82.12 80 GLU A O 1
ATOM 671 N N . ARG A 1 81 ? 34.321 -7.154 -29.794 1.00 83.56 81 ARG A N 1
ATOM 672 C CA . ARG A 1 81 ? 35.248 -8.128 -30.379 1.00 83.56 81 ARG A CA 1
ATOM 673 C C . ARG A 1 81 ? 34.886 -9.535 -29.928 1.00 83.56 81 ARG A C 1
ATOM 675 O O . ARG A 1 81 ? 34.565 -9.783 -28.765 1.00 83.56 81 ARG A O 1
ATOM 682 N N . PHE A 1 82 ? 34.990 -10.463 -30.869 1.00 76.25 82 PHE A N 1
ATOM 683 C CA . PHE A 1 82 ? 34.726 -11.877 -30.665 1.00 76.25 82 PHE A CA 1
ATOM 684 C C . PHE A 1 82 ? 35.971 -12.700 -30.991 1.00 76.25 82 PHE A C 1
ATOM 686 O O . PHE A 1 82 ? 36.785 -12.346 -31.844 1.00 76.25 82 PHE A O 1
ATOM 693 N N . GLN A 1 83 ? 36.070 -13.860 -30.356 1.00 70.50 83 GLN A N 1
ATOM 694 C CA . GLN A 1 83 ? 37.153 -14.831 -30.510 1.00 70.50 83 GLN A CA 1
ATOM 695 C C . GLN A 1 83 ? 37.397 -15.302 -31.960 1.00 70.50 83 GLN A C 1
ATOM 697 O O . GLN A 1 83 ? 38.497 -15.729 -32.294 1.00 70.50 83 GLN A O 1
ATOM 702 N N . THR A 1 84 ? 36.416 -15.193 -32.860 1.00 64.38 84 THR A N 1
ATOM 703 C CA . THR A 1 84 ? 36.565 -15.581 -34.275 1.00 64.38 84 THR A CA 1
ATOM 704 C C . THR A 1 84 ? 37.457 -14.631 -35.093 1.00 64.38 84 THR A C 1
ATOM 706 O O . THR A 1 84 ? 37.542 -14.773 -36.312 1.00 64.38 84 THR A O 1
ATOM 709 N N . GLY A 1 85 ? 38.127 -13.660 -34.455 1.00 76.31 85 GLY A N 1
ATOM 710 C CA . GLY A 1 85 ? 38.901 -12.615 -35.136 1.00 76.31 85 GLY A CA 1
ATOM 711 C C . GLY A 1 85 ? 37.999 -11.600 -35.838 1.00 76.31 85 GLY A C 1
ATOM 712 O O . GLY A 1 85 ? 38.387 -10.991 -36.837 1.00 76.31 85 GLY A O 1
ATOM 713 N N . VAL A 1 86 ? 36.769 -11.455 -35.342 1.00 79.00 86 VAL A N 1
ATOM 714 C CA . VAL A 1 86 ? 35.729 -10.598 -35.908 1.00 79.00 86 VAL A CA 1
ATOM 715 C C . VAL A 1 86 ? 35.329 -9.561 -34.868 1.00 79.00 86 VAL A C 1
ATOM 717 O O . VAL A 1 86 ? 35.093 -9.891 -33.708 1.00 79.00 86 VAL A O 1
ATOM 720 N N . ALA A 1 87 ? 35.211 -8.309 -35.295 1.00 81.44 87 ALA A N 1
ATOM 721 C CA . ALA A 1 87 ? 34.662 -7.218 -34.511 1.00 81.44 87 ALA A CA 1
ATOM 722 C C . ALA A 1 87 ? 33.351 -6.731 -35.130 1.00 81.44 87 ALA A C 1
ATOM 724 O O . ALA A 1 87 ? 33.242 -6.550 -36.344 1.00 81.44 87 ALA A O 1
ATOM 725 N N . LYS A 1 88 ? 32.348 -6.502 -34.293 1.00 82.31 88 LYS A N 1
ATOM 726 C CA . LYS A 1 88 ? 31.091 -5.859 -34.655 1.00 82.31 88 LYS A CA 1
ATOM 727 C C . LYS A 1 88 ? 31.165 -4.392 -34.277 1.00 82.31 88 LYS A C 1
ATOM 729 O O . LYS A 1 88 ? 31.418 -4.061 -33.120 1.00 82.31 88 LYS A O 1
ATOM 734 N N . VAL A 1 89 ? 30.899 -3.525 -35.246 1.00 81.38 89 VAL A N 1
ATOM 735 C CA . VAL A 1 89 ? 30.991 -2.079 -35.055 1.00 81.38 89 VAL A CA 1
ATOM 736 C C . VAL A 1 89 ? 29.726 -1.390 -35.544 1.00 81.38 89 VAL A C 1
ATOM 738 O O . VAL A 1 89 ? 29.186 -1.743 -36.596 1.00 81.38 89 VAL A O 1
ATOM 741 N N . TRP A 1 90 ? 29.246 -0.412 -34.780 1.00 83.62 90 TRP A N 1
ATOM 742 C CA . TRP A 1 90 ? 28.229 0.539 -35.224 1.00 83.62 90 TRP A CA 1
ATOM 743 C C . TRP A 1 90 ? 28.630 1.960 -34.846 1.00 83.62 90 TRP A C 1
ATOM 745 O O . TRP A 1 90 ? 29.305 2.175 -33.838 1.00 83.62 90 TRP A O 1
ATOM 755 N N . ILE A 1 91 ? 28.232 2.908 -35.693 1.00 83.62 91 ILE A N 1
ATOM 756 C CA . ILE A 1 91 ? 28.485 4.338 -35.513 1.00 83.62 91 ILE A CA 1
ATOM 757 C C . ILE A 1 91 ? 27.184 5.092 -35.746 1.00 83.62 91 ILE A C 1
ATOM 759 O O . ILE A 1 91 ? 26.460 4.815 -36.707 1.00 83.62 91 ILE A O 1
ATOM 763 N N . HIS A 1 92 ? 26.914 6.081 -34.908 1.00 82.88 92 HIS A N 1
ATOM 764 C CA . HIS A 1 92 ? 25.888 7.081 -35.140 1.00 82.88 92 HIS A CA 1
ATOM 765 C C . HIS A 1 92 ? 26.513 8.470 -35.016 1.00 82.88 92 HIS A C 1
ATOM 767 O O . HIS A 1 92 ? 27.076 8.826 -33.988 1.00 82.88 92 HIS A O 1
ATOM 773 N N . LEU A 1 93 ? 26.428 9.240 -36.098 1.00 80.81 93 LEU A N 1
ATOM 774 C CA . LEU A 1 93 ? 26.765 10.653 -36.120 1.00 80.81 93 LEU A CA 1
ATOM 775 C C . LEU A 1 93 ? 25.489 11.471 -36.239 1.00 80.81 93 LEU A C 1
ATOM 777 O O . LEU A 1 93 ? 24.569 11.135 -36.997 1.00 80.81 93 LEU A O 1
ATOM 781 N N . ARG A 1 94 ? 25.463 12.579 -35.519 1.00 79.88 94 ARG A N 1
ATOM 782 C CA . ARG A 1 94 ? 24.527 13.674 -35.720 1.00 79.88 94 ARG A CA 1
ATOM 783 C C . ARG A 1 94 ? 25.366 14.931 -35.844 1.00 79.88 94 ARG A C 1
ATOM 785 O O . ARG A 1 94 ? 26.210 15.145 -34.994 1.00 79.88 94 ARG A O 1
ATOM 792 N N . ILE A 1 95 ? 25.208 15.710 -36.901 1.00 79.00 95 ILE A N 1
ATOM 793 C CA . ILE A 1 95 ? 25.949 16.959 -37.096 1.00 79.00 95 ILE A CA 1
ATOM 794 C C . ILE A 1 95 ? 24.950 17.990 -37.583 1.00 79.00 95 ILE A C 1
ATOM 796 O O . ILE A 1 95 ? 24.415 17.839 -38.683 1.00 79.00 95 ILE A O 1
ATOM 800 N N . ARG A 1 96 ? 24.680 19.013 -36.764 1.00 75.88 96 ARG A N 1
ATOM 801 C CA . ARG A 1 96 ? 23.797 20.142 -37.111 1.00 75.88 96 ARG A CA 1
ATOM 802 C C . ARG A 1 96 ? 22.472 19.682 -37.741 1.00 75.88 96 ARG A C 1
ATOM 804 O O . ARG A 1 96 ? 22.079 20.143 -38.809 1.00 75.88 96 ARG A O 1
ATOM 811 N N . GLY A 1 97 ? 21.819 18.702 -37.111 1.00 72.62 97 GLY A N 1
ATOM 812 C CA . GLY A 1 97 ? 20.550 18.122 -37.569 1.00 72.62 97 GLY A CA 1
ATOM 813 C C . GLY A 1 97 ? 20.639 17.034 -38.655 1.00 72.62 97 GLY A C 1
ATOM 814 O O . GLY A 1 97 ? 19.669 16.298 -38.837 1.00 72.62 97 GLY A O 1
ATOM 815 N N . ARG A 1 98 ? 21.781 16.845 -39.333 1.00 81.62 98 ARG A N 1
ATOM 816 C CA . ARG A 1 98 ? 22.006 15.722 -40.268 1.00 81.62 98 ARG A CA 1
ATOM 817 C C . ARG A 1 98 ? 22.439 14.484 -39.489 1.00 81.62 98 ARG A C 1
ATOM 819 O O . ARG A 1 98 ? 23.314 14.573 -38.634 1.00 81.62 98 ARG A O 1
ATOM 826 N N . SER A 1 99 ? 21.851 13.318 -39.762 1.00 83.19 99 SER A N 1
ATOM 827 C CA . SER A 1 99 ? 22.214 12.073 -39.074 1.00 83.19 99 SER A CA 1
ATOM 828 C C . SER A 1 99 ? 22.825 11.068 -40.039 1.00 83.19 99 SER A C 1
ATOM 830 O O . SER A 1 99 ? 22.196 10.716 -41.024 1.00 83.19 99 SER A O 1
ATOM 832 N N . LEU A 1 100 ? 24.009 10.552 -39.718 1.00 82.25 100 LEU A N 1
ATOM 833 C CA . LEU A 1 100 ? 2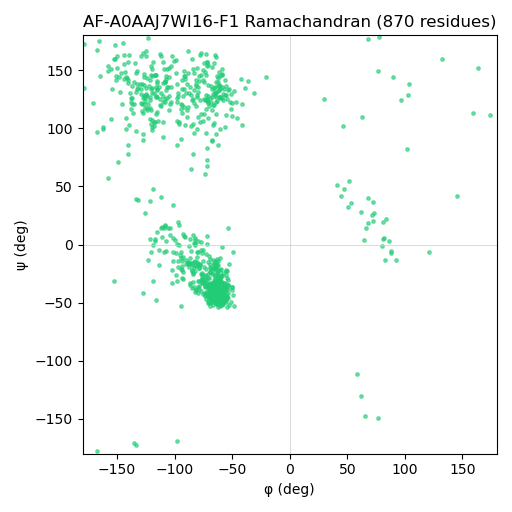4.664 9.482 -40.468 1.00 82.25 100 LEU A CA 1
ATOM 834 C C . LEU A 1 100 ? 24.783 8.241 -39.593 1.00 82.25 100 LEU A C 1
ATOM 836 O O . LEU A 1 100 ? 25.090 8.328 -38.402 1.00 82.25 100 LEU A O 1
ATOM 840 N N . ARG A 1 101 ? 24.538 7.060 -40.158 1.00 84.62 101 ARG A N 1
ATOM 841 C CA . ARG A 1 101 ? 24.550 5.801 -39.408 1.00 84.62 101 ARG A CA 1
ATOM 842 C C . ARG A 1 101 ? 25.328 4.722 -40.137 1.00 84.62 101 ARG A C 1
ATOM 844 O O . ARG A 1 101 ? 25.077 4.415 -41.296 1.00 84.62 101 ARG A O 1
ATOM 851 N N . LEU A 1 102 ? 26.212 4.064 -39.402 1.00 81.94 102 LEU A N 1
ATOM 852 C CA . LEU A 1 102 ? 26.719 2.750 -39.753 1.00 81.94 102 LEU A CA 1
ATOM 853 C C . LEU A 1 102 ? 25.919 1.724 -38.951 1.00 81.94 102 LEU A C 1
ATOM 855 O O . LEU A 1 102 ? 26.098 1.589 -37.739 1.00 81.94 102 LEU A O 1
ATOM 859 N N . PHE A 1 103 ? 25.017 1.003 -39.616 1.00 75.94 103 PHE A N 1
ATOM 860 C CA . PHE A 1 103 ? 24.351 -0.146 -39.001 1.00 75.94 103 PHE A CA 1
ATOM 861 C C . PHE A 1 103 ? 25.382 -1.194 -38.556 1.00 75.94 103 PHE A C 1
ATOM 863 O O . PHE A 1 103 ? 26.430 -1.287 -39.194 1.00 75.94 103 PHE A O 1
ATOM 870 N N . PRO A 1 104 ? 25.104 -1.993 -37.504 1.00 75.56 104 PRO A N 1
ATOM 871 C CA . PRO A 1 104 ? 26.052 -2.981 -37.001 1.00 75.56 104 PRO A CA 1
ATOM 872 C C . PRO A 1 104 ? 26.610 -3.865 -38.121 1.00 75.56 104 PRO A C 1
ATOM 874 O O . PRO A 1 104 ? 25.883 -4.678 -38.695 1.00 75.56 104 PRO A O 1
ATOM 877 N N . LYS A 1 105 ? 27.899 -3.692 -38.424 1.00 74.00 105 LYS A N 1
ATOM 878 C CA . LYS A 1 105 ? 28.634 -4.468 -39.425 1.00 74.00 105 LYS A CA 1
ATOM 879 C C . LYS A 1 105 ? 29.754 -5.242 -38.755 1.00 74.00 105 LYS A C 1
ATOM 881 O O . LYS A 1 105 ? 30.345 -4.791 -37.776 1.00 74.00 105 LYS A O 1
ATOM 886 N N . PHE A 1 106 ? 30.017 -6.423 -39.294 1.00 81.19 106 PHE A N 1
ATOM 887 C CA . PHE A 1 106 ? 31.094 -7.287 -38.845 1.00 81.19 106 PHE A CA 1
ATOM 888 C C . PHE A 1 106 ? 32.305 -7.078 -39.747 1.00 81.19 106 PHE A C 1
ATOM 890 O O . PHE A 1 106 ? 32.195 -7.117 -40.972 1.00 81.19 106 PHE A O 1
ATOM 897 N N . TYR A 1 107 ? 33.453 -6.865 -39.127 1.00 85.19 107 TYR A N 1
ATOM 898 C CA . TYR A 1 107 ? 34.736 -6.648 -39.773 1.00 85.19 107 TYR A CA 1
ATOM 899 C C . TYR A 1 107 ? 35.768 -7.587 -39.165 1.00 85.19 107 TYR A C 1
ATOM 901 O O . TYR A 1 107 ? 35.586 -8.090 -38.059 1.00 85.19 107 TYR A O 1
ATOM 909 N N . LYS A 1 108 ? 36.883 -7.794 -39.862 1.00 86.56 108 LYS A N 1
ATOM 910 C CA . LYS A 1 108 ? 38.045 -8.442 -39.254 1.00 86.56 108 LYS A CA 1
ATOM 911 C C . LYS A 1 108 ? 38.578 -7.561 -38.117 1.00 86.56 108 LYS A C 1
ATOM 913 O O . LYS A 1 108 ? 38.825 -6.374 -38.342 1.00 86.56 108 LYS A O 1
ATOM 918 N N . ASP A 1 109 ? 38.735 -8.143 -36.933 1.00 87.00 109 ASP A N 1
ATOM 919 C CA . ASP A 1 109 ? 39.359 -7.491 -35.783 1.00 87.00 109 ASP A CA 1
ATOM 920 C C . ASP A 1 109 ? 40.870 -7.357 -36.018 1.00 87.00 109 ASP A C 1
ATOM 922 O O . ASP A 1 109 ? 41.551 -8.344 -36.292 1.00 87.00 109 ASP A O 1
ATOM 926 N N . ASN A 1 110 ? 41.384 -6.132 -35.926 1.00 88.69 110 ASN A N 1
ATOM 927 C CA . ASN A 1 110 ? 42.810 -5.807 -35.991 1.00 88.69 110 ASN A CA 1
ATOM 928 C C . ASN A 1 110 ? 43.236 -4.986 -34.756 1.00 88.69 110 ASN A C 1
ATOM 930 O O . ASN A 1 110 ? 44.135 -4.150 -34.850 1.00 88.69 110 ASN A O 1
ATOM 934 N N . SER A 1 111 ? 42.536 -5.147 -33.628 1.00 88.00 111 SER A N 1
ATOM 935 C CA . SER A 1 111 ? 42.825 -4.433 -32.382 1.00 88.00 111 SER A CA 1
ATOM 936 C C . SER A 1 111 ? 44.168 -4.869 -31.790 1.00 88.00 111 SER A C 1
ATOM 938 O O . SER A 1 111 ? 44.450 -6.061 -31.690 1.00 88.00 111 SER A O 1
ATOM 940 N N . GLU A 1 112 ? 44.987 -3.906 -31.368 1.00 85.00 112 GLU A N 1
ATOM 941 C CA . GLU A 1 112 ? 46.344 -4.141 -30.863 1.00 85.00 112 GLU A CA 1
ATOM 942 C C . GLU A 1 112 ? 46.709 -3.109 -29.788 1.00 85.00 112 GLU A C 1
ATOM 944 O O . GLU A 1 112 ? 46.335 -1.936 -29.873 1.00 85.00 112 GLU A O 1
ATOM 949 N N . GLY A 1 113 ? 47.462 -3.541 -28.771 1.00 84.62 113 GLY A N 1
ATOM 950 C CA . GLY A 1 113 ? 47.964 -2.668 -27.713 1.00 84.62 113 GLY A CA 1
ATOM 951 C C . GLY A 1 113 ? 46.832 -1.953 -26.980 1.00 84.62 113 GLY A C 1
ATOM 952 O O . GLY A 1 113 ? 46.058 -2.585 -26.271 1.00 84.62 113 GLY A O 1
ATOM 953 N N . HIS A 1 114 ? 46.738 -0.635 -27.163 1.00 82.25 114 HIS A N 1
ATOM 954 C CA . HIS A 1 114 ? 45.733 0.238 -26.549 1.00 82.25 114 HIS A CA 1
ATOM 955 C C . HIS A 1 114 ? 44.647 0.704 -27.539 1.00 82.25 114 HIS A C 1
ATOM 957 O O . HIS A 1 114 ? 43.923 1.663 -27.255 1.00 82.25 114 HIS A O 1
ATOM 963 N N . ALA A 1 115 ? 44.547 0.070 -28.715 1.00 87.12 115 ALA A N 1
ATOM 964 C CA . ALA A 1 115 ? 43.687 0.518 -29.804 1.00 87.12 115 ALA A CA 1
ATOM 965 C C . ALA A 1 115 ? 42.712 -0.561 -30.302 1.00 87.12 115 ALA A C 1
ATOM 967 O O . ALA A 1 115 ? 43.127 -1.622 -30.765 1.00 87.12 115 ALA A O 1
ATOM 968 N N . TYR A 1 116 ? 41.414 -0.251 -30.285 1.00 88.25 116 TYR A N 1
ATOM 969 C CA . TYR A 1 116 ? 40.385 -1.040 -30.969 1.00 88.25 116 TYR A CA 1
ATOM 970 C C . TYR A 1 116 ? 40.376 -0.660 -32.447 1.00 88.25 116 TYR A C 1
ATOM 972 O O . TYR A 1 116 ? 40.292 0.528 -32.763 1.00 88.25 116 TYR A O 1
ATOM 980 N N . SER A 1 117 ? 40.480 -1.630 -33.354 1.00 91.19 117 SER A N 1
ATOM 981 C CA . SER A 1 117 ? 40.622 -1.346 -34.787 1.00 91.19 117 SER A CA 1
ATOM 982 C C . SER A 1 117 ? 39.930 -2.384 -35.662 1.00 91.19 117 SER A C 1
ATOM 984 O O . SER A 1 117 ? 40.250 -3.568 -35.594 1.00 91.19 117 SER A O 1
ATOM 986 N N . ALA A 1 118 ? 38.976 -1.957 -36.492 1.00 88.31 118 ALA A N 1
ATOM 987 C CA . ALA A 1 118 ? 38.302 -2.812 -37.471 1.00 88.31 118 ALA A CA 1
ATOM 988 C C . ALA A 1 118 ? 37.553 -1.976 -38.517 1.00 88.31 118 ALA A C 1
ATOM 990 O O . ALA A 1 118 ? 36.997 -0.928 -38.203 1.00 88.31 118 ALA A O 1
ATOM 991 N N . GLY A 1 119 ? 37.511 -2.445 -39.768 1.00 81.00 119 GLY A N 1
ATOM 992 C CA . GLY A 1 119 ? 36.619 -1.876 -40.788 1.00 81.00 119 GLY A CA 1
ATOM 993 C C . GLY A 1 119 ? 36.849 -0.408 -41.148 1.00 81.00 119 GLY A C 1
ATOM 994 O O . GLY A 1 119 ? 35.892 0.260 -41.518 1.00 81.00 119 GLY A O 1
ATOM 995 N N . GLY A 1 120 ? 38.082 0.093 -41.011 1.00 82.38 120 GLY A N 1
ATOM 996 C CA . GLY A 1 120 ? 38.412 1.508 -41.222 1.00 82.38 120 GLY A CA 1
ATOM 997 C C . GLY A 1 120 ? 38.219 2.393 -39.986 1.00 82.38 120 GLY A C 1
ATOM 998 O O . GLY A 1 120 ? 38.431 3.595 -40.084 1.00 82.38 120 GLY A O 1
ATOM 999 N N . ILE A 1 121 ? 37.849 1.816 -38.837 1.00 88.56 121 ILE A N 1
ATOM 1000 C CA . ILE A 1 121 ? 37.639 2.495 -37.548 1.00 88.56 121 ILE A CA 1
ATOM 1001 C C . ILE A 1 121 ? 38.813 2.178 -36.627 1.00 88.56 121 ILE A C 1
ATOM 1003 O O . ILE A 1 121 ? 39.204 1.016 -36.521 1.00 88.56 121 ILE A O 1
ATOM 1007 N N . ARG A 1 122 ? 39.338 3.188 -35.929 1.00 88.88 122 ARG A N 1
ATOM 1008 C CA . ARG A 1 122 ? 40.392 3.064 -34.918 1.00 88.88 122 ARG A CA 1
ATOM 1009 C C . ARG A 1 122 ? 40.080 3.934 -33.696 1.00 88.88 122 ARG A C 1
ATOM 1011 O O . ARG A 1 122 ? 39.962 5.151 -33.812 1.00 88.88 122 ARG A O 1
ATOM 1018 N N . LEU A 1 123 ? 39.981 3.305 -32.525 1.00 85.31 123 LEU A N 1
ATOM 1019 C CA . LEU A 1 123 ? 39.806 3.939 -31.214 1.00 85.31 123 LEU A CA 1
ATOM 1020 C C . LEU A 1 123 ? 41.049 3.668 -30.364 1.00 85.31 123 LEU A C 1
ATOM 1022 O O . LEU A 1 123 ? 41.222 2.554 -29.883 1.00 85.31 123 LEU A O 1
ATOM 1026 N N . GLU A 1 124 ? 41.903 4.664 -30.166 1.00 83.31 124 GLU A N 1
ATOM 1027 C CA . GLU A 1 124 ? 43.173 4.546 -29.439 1.00 83.31 124 GLU A CA 1
ATOM 1028 C C . GLU A 1 124 ? 43.106 5.257 -28.079 1.00 83.31 124 GLU A C 1
ATOM 1030 O O . GLU A 1 124 ? 42.841 6.462 -28.010 1.00 83.31 124 GLU A O 1
ATOM 1035 N N . CYS A 1 125 ? 43.362 4.516 -26.995 1.00 74.31 125 CYS A N 1
ATOM 1036 C CA . CYS A 1 125 ? 43.504 5.077 -25.652 1.00 74.31 125 CYS A CA 1
ATOM 1037 C C . CYS A 1 125 ? 44.835 5.825 -25.547 1.00 74.31 125 CYS A C 1
ATOM 1039 O O . CYS A 1 125 ? 45.892 5.206 -25.621 1.00 74.31 125 CYS A O 1
ATOM 1041 N N . ASN A 1 126 ? 44.800 7.139 -25.325 1.00 69.00 126 ASN A N 1
ATOM 1042 C CA . ASN A 1 126 ? 45.996 7.936 -25.020 1.00 69.00 126 ASN A CA 1
ATOM 1043 C C . ASN A 1 126 ? 46.159 8.193 -23.517 1.00 69.00 126 ASN A C 1
ATOM 1045 O O . ASN A 1 126 ? 47.270 8.435 -23.054 1.00 69.00 126 ASN A O 1
ATOM 1049 N N . ALA A 1 127 ? 45.060 8.186 -22.758 1.00 60.31 127 ALA A N 1
ATOM 1050 C CA . ALA A 1 127 ? 45.077 8.173 -21.299 1.00 60.31 127 ALA A CA 1
ATOM 1051 C C . ALA A 1 127 ? 43.777 7.536 -20.773 1.00 60.31 127 ALA A C 1
ATOM 1053 O O . ALA A 1 127 ? 42.700 7.936 -21.246 1.00 60.31 127 ALA A O 1
ATOM 1054 N N . PRO A 1 128 ? 43.854 6.611 -19.794 1.00 55.56 128 PRO A N 1
ATOM 1055 C CA . PRO A 1 128 ? 42.696 5.893 -19.296 1.00 55.56 128 PRO A CA 1
ATOM 1056 C C . PRO A 1 128 ? 41.612 6.834 -18.792 1.00 55.56 128 PRO A C 1
ATOM 1058 O O . PRO A 1 128 ? 41.882 7.876 -18.190 1.00 55.56 128 PRO A O 1
ATOM 1061 N N . PHE A 1 129 ? 40.376 6.456 -19.065 1.00 50.53 129 PHE A N 1
ATOM 1062 C CA . PHE A 1 129 ? 39.144 7.078 -18.623 1.00 50.53 129 PHE A CA 1
ATOM 1063 C C . PHE A 1 129 ? 38.890 8.496 -19.135 1.00 50.53 129 PHE A C 1
ATOM 1065 O O . PHE A 1 129 ? 37.871 9.045 -18.725 1.00 50.53 129 PHE A O 1
ATOM 1072 N N . ARG A 1 130 ? 39.725 9.100 -20.018 1.00 53.72 130 ARG A N 1
ATOM 1073 C CA . ARG A 1 130 ? 39.481 10.471 -20.558 1.00 53.72 130 ARG A CA 1
ATOM 1074 C C . ARG A 1 130 ? 40.039 10.840 -21.933 1.00 53.72 130 ARG A C 1
ATOM 1076 O O . ARG A 1 130 ? 39.422 11.680 -22.581 1.00 53.72 130 ARG A O 1
ATOM 1083 N N . ARG A 1 131 ? 41.179 10.308 -22.401 1.00 60.56 131 ARG A N 1
ATOM 1084 C CA . ARG A 1 131 ? 41.779 10.763 -23.678 1.00 60.56 131 ARG A CA 1
ATOM 1085 C C . ARG A 1 131 ? 41.805 9.661 -24.715 1.00 60.56 131 ARG A C 1
ATOM 1087 O O . ARG A 1 131 ? 42.586 8.720 -24.613 1.00 60.56 131 ARG A O 1
ATOM 1094 N N . TRP A 1 132 ? 41.001 9.849 -25.751 1.00 69.69 132 TRP A N 1
ATOM 1095 C CA . TRP A 1 132 ? 40.852 8.921 -26.861 1.00 69.69 132 TRP A CA 1
ATOM 1096 C C . TRP A 1 132 ? 41.175 9.630 -28.167 1.00 69.69 132 TRP A C 1
ATOM 1098 O O . TRP A 1 132 ? 40.765 10.769 -28.372 1.00 69.69 132 TRP A O 1
ATOM 1108 N N . ARG A 1 133 ? 41.935 8.965 -29.037 1.00 73.62 133 ARG A N 1
ATOM 1109 C CA . ARG A 1 133 ? 42.032 9.346 -30.445 1.00 73.62 133 ARG A CA 1
ATOM 1110 C C . ARG A 1 133 ? 41.074 8.452 -31.211 1.00 73.62 133 ARG A C 1
ATOM 1112 O O . ARG A 1 133 ? 41.181 7.229 -31.142 1.00 73.62 133 ARG A O 1
ATOM 1119 N N . VAL A 1 134 ? 40.143 9.072 -31.916 1.00 78.56 134 VAL A N 1
ATOM 1120 C CA . VAL A 1 134 ? 39.136 8.375 -32.713 1.00 78.56 134 VAL A CA 1
ATOM 1121 C C . VAL A 1 134 ? 39.368 8.740 -34.166 1.00 78.56 134 VAL A C 1
ATOM 1123 O O . VAL A 1 134 ? 39.470 9.918 -34.493 1.00 78.56 134 VAL A O 1
ATOM 1126 N N . ALA A 1 135 ? 39.472 7.738 -35.028 1.00 79.75 135 ALA A N 1
ATOM 1127 C CA . ALA A 1 135 ? 39.547 7.935 -36.465 1.00 79.75 135 ALA A CA 1
ATOM 1128 C C . ALA A 1 135 ? 38.655 6.916 -37.166 1.00 79.75 135 ALA A C 1
ATOM 1130 O O . ALA A 1 135 ? 38.668 5.736 -36.810 1.00 79.75 135 ALA A O 1
ATOM 1131 N N . PHE A 1 136 ? 37.896 7.353 -38.165 1.00 83.94 136 PHE A N 1
ATOM 1132 C CA . PHE A 1 136 ? 37.173 6.440 -39.042 1.00 83.94 136 PHE A CA 1
ATOM 1133 C C . PHE A 1 136 ? 37.072 6.981 -40.469 1.00 83.94 136 PHE A C 1
ATOM 1135 O O . PHE A 1 136 ? 37.005 8.191 -40.672 1.00 83.94 136 PHE A O 1
ATOM 1142 N N . ASN A 1 137 ? 37.078 6.077 -41.450 1.00 84.44 137 ASN A N 1
ATOM 1143 C CA . ASN A 1 137 ? 36.850 6.388 -42.862 1.00 84.44 137 ASN A CA 1
ATOM 1144 C C . ASN A 1 137 ? 35.977 5.300 -43.506 1.00 84.44 137 ASN A C 1
ATOM 1146 O O . ASN A 1 137 ? 36.456 4.188 -43.746 1.00 84.44 137 ASN A O 1
ATOM 1150 N N . LEU A 1 138 ? 34.691 5.596 -43.712 1.00 84.06 138 LEU A N 1
ATOM 1151 C CA . LEU A 1 138 ? 33.672 4.622 -44.110 1.00 84.06 138 LEU A CA 1
ATOM 1152 C C . LEU A 1 138 ? 32.534 5.271 -44.906 1.00 84.06 138 LEU A C 1
ATOM 1154 O O . LEU A 1 138 ? 32.211 6.440 -44.724 1.00 84.06 138 LEU A O 1
ATOM 1158 N N . MET A 1 139 ? 31.808 4.441 -45.659 1.00 81.75 139 MET A N 1
ATOM 1159 C CA . MET A 1 139 ? 30.477 4.795 -46.161 1.00 81.75 139 MET A CA 1
ATOM 1160 C C . MET A 1 139 ? 29.430 4.650 -45.050 1.00 81.75 139 MET A C 1
ATOM 1162 O O . MET A 1 139 ? 29.272 3.562 -44.478 1.00 81.75 139 MET A O 1
ATOM 1166 N N . MET A 1 140 ? 28.690 5.722 -44.779 1.00 82.56 140 MET A N 1
ATOM 1167 C CA . MET A 1 140 ? 27.611 5.769 -43.792 1.00 82.56 140 MET A CA 1
ATOM 1168 C C . MET A 1 140 ? 26.273 6.046 -44.470 1.00 82.56 140 MET A C 1
ATOM 1170 O O . MET A 1 140 ? 26.204 6.765 -45.458 1.00 82.56 140 MET A O 1
ATOM 1174 N N . GLU A 1 141 ? 25.200 5.469 -43.947 1.00 83.88 141 GLU A N 1
ATOM 1175 C CA . GLU A 1 141 ? 23.856 5.710 -44.462 1.00 83.88 141 GLU A CA 1
ATOM 1176 C C . GLU A 1 141 ? 23.320 7.028 -43.908 1.00 83.88 141 GLU A C 1
ATOM 1178 O O . GLU A 1 141 ? 23.334 7.236 -42.691 1.00 83.88 141 GLU A O 1
ATOM 1183 N N . ASP A 1 142 ? 22.833 7.893 -44.791 1.00 82.88 142 ASP A N 1
ATOM 1184 C CA . ASP A 1 142 ? 22.079 9.088 -44.435 1.00 82.88 142 ASP A CA 1
ATOM 1185 C C . ASP A 1 142 ? 20.577 8.774 -44.539 1.00 82.88 142 ASP A C 1
ATOM 1187 O O . ASP A 1 142 ? 20.041 8.674 -45.647 1.00 82.88 142 ASP A O 1
ATOM 1191 N N . PRO A 1 143 ? 19.853 8.610 -43.417 1.00 74.31 143 PRO A N 1
ATOM 1192 C CA . PRO A 1 143 ? 18.435 8.277 -43.448 1.00 74.31 143 PRO A CA 1
ATOM 1193 C C . PRO A 1 143 ? 17.560 9.385 -44.045 1.00 74.31 143 PRO A C 1
ATOM 1195 O O . PRO A 1 143 ? 16.421 9.102 -44.410 1.00 74.31 143 PRO A O 1
ATOM 1198 N N . ALA A 1 144 ? 18.045 10.631 -44.096 1.00 73.69 144 ALA A N 1
ATOM 1199 C CA . ALA A 1 144 ? 17.320 11.746 -44.698 1.00 73.69 144 ALA A CA 1
ATOM 1200 C C . ALA A 1 144 ? 17.519 11.787 -46.219 1.00 73.69 144 ALA A C 1
ATOM 1202 O O . ALA A 1 144 ? 16.572 12.078 -46.946 1.00 73.69 144 ALA A O 1
ATOM 1203 N N . ALA A 1 145 ? 18.719 11.453 -46.702 1.00 72.06 145 ALA A N 1
ATOM 1204 C CA . ALA A 1 145 ? 19.024 11.419 -48.134 1.00 72.06 145 ALA A CA 1
ATOM 1205 C C . ALA A 1 145 ? 18.724 10.060 -48.800 1.00 72.06 145 ALA A C 1
ATOM 1207 O O . ALA A 1 145 ? 18.650 9.974 -50.024 1.00 72.06 145 ALA A O 1
ATOM 1208 N N . GLY A 1 146 ? 18.551 8.990 -48.017 1.00 71.00 146 GLY A N 1
ATOM 1209 C CA . GLY A 1 146 ? 18.294 7.637 -48.522 1.00 71.00 146 GLY A CA 1
ATOM 1210 C C . GLY A 1 146 ? 19.470 7.026 -49.295 1.00 71.00 146 GLY A C 1
ATOM 1211 O O . GLY A 1 146 ? 19.287 6.033 -49.998 1.00 71.00 146 GLY A O 1
ATOM 1212 N N . CYS A 1 147 ? 20.666 7.608 -49.189 1.00 74.12 147 CYS A N 1
ATOM 1213 C CA . CYS A 1 147 ? 21.878 7.168 -49.872 1.00 74.12 147 CYS A CA 1
ATOM 1214 C C . CYS A 1 147 ? 23.042 6.965 -48.889 1.00 74.12 14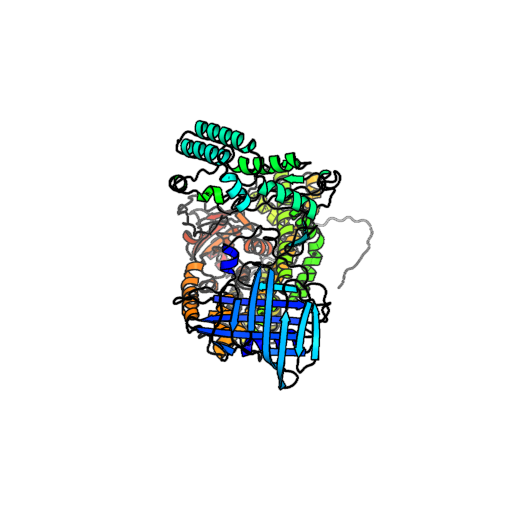7 CYS A C 1
ATOM 1216 O O . CYS A 1 147 ? 23.001 7.387 -47.730 1.00 74.12 147 CYS A O 1
ATOM 1218 N N . CYS A 1 148 ? 24.078 6.267 -49.356 1.00 78.81 148 CYS A N 1
ATOM 1219 C CA . CYS A 1 148 ? 25.334 6.143 -48.628 1.00 78.81 148 CYS A CA 1
ATOM 1220 C C . CYS A 1 148 ? 26.233 7.334 -48.962 1.00 78.81 148 CYS A C 1
ATOM 1222 O O . CYS A 1 148 ? 26.509 7.585 -50.133 1.00 78.81 148 CYS A O 1
ATOM 1224 N N . THR A 1 149 ? 26.734 7.983 -47.924 1.00 77.88 149 THR A N 1
ATOM 1225 C CA . THR A 1 149 ? 27.619 9.144 -47.963 1.00 77.88 149 THR A CA 1
ATOM 1226 C C . THR A 1 149 ? 29.006 8.736 -47.480 1.00 77.88 149 THR A C 1
ATOM 1228 O O . THR A 1 149 ? 29.134 7.951 -46.530 1.00 77.88 149 THR A O 1
ATOM 1231 N N . GLU A 1 150 ? 30.051 9.236 -48.137 1.00 80.69 150 GLU A N 1
ATOM 1232 C CA . GLU A 1 150 ? 31.424 9.013 -47.680 1.00 80.69 150 GLU A CA 1
ATOM 1233 C C . GLU A 1 150 ? 31.689 9.891 -46.458 1.00 80.69 150 GLU A C 1
ATOM 1235 O O . GLU A 1 150 ? 31.471 11.105 -46.489 1.00 80.69 150 GLU A O 1
ATOM 1240 N N . CYS A 1 151 ? 32.126 9.273 -45.360 1.00 77.44 151 CYS A N 1
ATOM 1241 C CA . CYS A 1 151 ? 32.386 9.971 -44.113 1.00 77.44 151 CYS A CA 1
ATOM 1242 C C . CYS A 1 151 ? 33.773 9.629 -43.567 1.00 77.44 151 CYS A C 1
ATOM 1244 O O . CYS A 1 151 ? 34.091 8.474 -43.261 1.00 77.44 151 CYS A O 1
ATOM 1246 N N . GLN A 1 152 ? 34.574 10.676 -43.397 1.00 77.19 152 GLN A N 1
ATOM 1247 C CA . GLN A 1 152 ? 35.880 10.643 -42.759 1.00 77.19 152 GLN A CA 1
ATOM 1248 C C . GLN A 1 152 ? 35.827 11.486 -41.488 1.00 77.19 152 GLN A C 1
ATOM 1250 O O . GLN A 1 152 ? 35.372 12.622 -41.518 1.00 77.19 152 GLN A O 1
ATOM 1255 N N . ALA A 1 153 ? 36.357 10.978 -40.381 1.00 72.69 153 ALA A N 1
ATOM 1256 C CA . ALA A 1 153 ? 36.454 11.746 -39.147 1.00 72.69 153 ALA A CA 1
ATOM 1257 C C . ALA A 1 153 ? 37.754 11.485 -38.405 1.00 72.69 153 ALA A C 1
ATOM 1259 O O . ALA A 1 153 ? 38.229 10.346 -38.336 1.00 72.69 153 ALA A O 1
ATOM 1260 N N . ILE A 1 154 ? 38.290 12.542 -37.797 1.00 65.44 154 ILE A N 1
ATOM 1261 C CA . ILE A 1 154 ? 39.424 12.472 -36.880 1.00 65.44 154 ILE A CA 1
ATOM 1262 C C . ILE A 1 154 ? 39.118 13.340 -35.654 1.00 65.44 154 ILE A C 1
ATOM 1264 O O . ILE A 1 154 ? 38.949 14.554 -35.755 1.00 65.44 154 ILE A O 1
ATOM 1268 N N . CYS A 1 155 ? 39.121 12.717 -34.476 1.00 62.97 155 CYS A N 1
ATOM 1269 C CA . CYS A 1 155 ? 39.028 13.392 -33.183 1.00 62.97 155 CYS A CA 1
ATOM 1270 C C . CYS A 1 155 ? 40.353 13.216 -32.433 1.00 62.97 155 CYS A C 1
ATOM 1272 O O . CYS A 1 155 ? 40.781 12.086 -32.159 1.00 62.97 155 CYS A O 1
ATOM 1274 N N . GLN A 1 156 ? 41.018 14.329 -32.112 1.00 53.28 156 GLN A N 1
ATOM 1275 C CA . GLN A 1 156 ? 42.330 14.321 -31.463 1.00 53.28 156 GLN A CA 1
ATOM 1276 C C . GLN A 1 156 ? 42.235 14.549 -29.942 1.00 53.28 156 GLN A C 1
ATOM 1278 O O . GLN A 1 156 ? 41.391 15.301 -29.476 1.00 53.28 156 GLN A O 1
ATOM 1283 N N . PRO A 1 157 ? 43.138 13.950 -29.143 1.00 42.06 157 PRO A N 1
ATOM 1284 C CA . PRO A 1 157 ? 43.042 13.923 -27.677 1.00 42.06 157 PRO A CA 1
ATOM 1285 C C . PRO A 1 157 ? 43.396 15.238 -26.954 1.00 42.06 157 PRO A C 1
ATOM 1287 O O . PRO A 1 157 ? 43.139 15.341 -25.755 1.00 42.06 157 PRO A O 1
ATOM 1290 N N . ASN A 1 158 ? 44.022 16.209 -27.633 1.00 36.31 158 ASN A N 1
ATOM 1291 C CA . ASN A 1 158 ? 44.497 17.468 -27.028 1.00 36.31 158 ASN A CA 1
ATOM 1292 C C . ASN A 1 158 ? 43.682 18.698 -27.444 1.00 36.31 158 ASN A C 1
ATOM 1294 O O . ASN A 1 158 ? 43.902 19.790 -26.927 1.00 36.31 158 ASN A O 1
ATOM 1298 N N . SER A 1 159 ? 42.754 18.523 -28.372 1.00 36.84 159 SER A N 1
ATOM 1299 C CA . SER A 1 159 ? 41.846 19.551 -28.835 1.00 36.84 159 SER A CA 1
ATOM 1300 C C . SER A 1 159 ? 40.452 19.083 -28.459 1.00 36.84 159 SER A C 1
ATOM 1302 O O . SER A 1 159 ? 40.056 17.992 -28.846 1.00 36.84 159 SER A O 1
ATOM 1304 N N . LEU A 1 160 ? 39.675 19.912 -27.761 1.00 43.75 160 LEU A N 1
ATOM 1305 C CA . LEU A 1 160 ? 38.228 19.693 -27.628 1.00 43.75 160 LEU A CA 1
ATOM 1306 C C . LEU A 1 160 ? 37.528 19.672 -29.006 1.00 43.75 160 LEU A C 1
ATOM 1308 O O . LEU A 1 160 ? 36.334 19.444 -29.080 1.00 43.75 160 LEU A O 1
ATOM 1312 N N . PHE A 1 161 ? 38.278 19.891 -30.088 1.00 48.12 161 PHE A N 1
ATOM 1313 C CA . PHE A 1 161 ? 37.842 19.994 -31.462 1.00 48.12 161 PHE A CA 1
ATOM 1314 C C . PHE A 1 161 ? 37.923 18.661 -32.216 1.00 48.12 161 PHE A C 1
ATOM 1316 O O . PHE A 1 161 ? 38.891 17.903 -32.072 1.00 48.12 161 PHE A O 1
ATOM 1323 N N . PHE A 1 162 ? 36.928 18.415 -33.063 1.00 59.41 162 PHE A N 1
ATOM 1324 C CA . PHE A 1 162 ? 36.912 17.335 -34.047 1.00 59.41 162 PHE A CA 1
ATOM 1325 C C . PHE A 1 162 ? 36.816 17.899 -35.462 1.00 59.41 162 PHE A C 1
ATOM 1327 O O . PHE A 1 162 ? 36.305 18.999 -35.664 1.00 59.41 162 PHE A O 1
ATOM 1334 N N . GLU A 1 163 ? 37.263 17.109 -36.435 1.00 61.22 163 GLU A N 1
ATOM 1335 C CA . GLU A 1 163 ? 37.059 17.374 -37.857 1.00 61.22 163 GLU A CA 1
ATOM 1336 C C . GLU A 1 163 ? 36.346 16.171 -38.479 1.00 61.22 163 GLU A C 1
ATOM 1338 O O . GLU A 1 163 ? 36.840 15.039 -38.410 1.00 61.22 163 GLU A O 1
ATOM 1343 N N . ILE A 1 164 ? 35.172 16.411 -39.060 1.00 69.69 164 ILE A N 1
ATOM 1344 C CA . ILE A 1 164 ? 34.403 15.421 -39.816 1.00 69.69 164 ILE A CA 1
ATOM 1345 C C . ILE A 1 164 ? 34.206 15.951 -41.235 1.00 69.69 164 ILE A C 1
ATOM 1347 O O . ILE A 1 164 ? 33.726 17.062 -41.431 1.00 69.69 164 ILE A O 1
ATOM 1351 N N . ILE A 1 165 ? 34.568 15.149 -42.226 1.00 72.38 165 ILE A N 1
ATOM 1352 C CA . ILE A 1 165 ? 34.371 15.417 -43.646 1.00 72.38 165 ILE A CA 1
ATOM 1353 C C . ILE A 1 165 ? 33.250 14.504 -44.144 1.00 72.38 165 ILE A C 1
ATOM 1355 O O . ILE A 1 165 ? 33.306 13.286 -43.954 1.00 72.38 165 ILE A O 1
ATOM 1359 N N . ILE A 1 166 ? 32.233 15.096 -44.763 1.00 76.56 166 ILE A N 1
ATOM 1360 C CA . ILE A 1 166 ? 31.051 14.412 -45.293 1.00 76.56 166 ILE A CA 1
ATOM 1361 C C . ILE A 1 166 ? 30.908 14.803 -46.758 1.00 76.56 166 ILE A C 1
ATOM 1363 O O . ILE A 1 166 ? 30.727 15.979 -47.048 1.00 76.56 166 ILE A O 1
ATOM 1367 N N . ASP A 1 167 ? 31.002 13.842 -47.680 1.00 77.88 167 ASP A N 1
ATOM 1368 C CA . ASP A 1 167 ? 30.894 14.096 -49.130 1.00 77.88 167 ASP A CA 1
ATOM 1369 C C . ASP A 1 167 ? 31.814 15.249 -49.625 1.00 77.88 167 ASP A C 1
ATOM 1371 O O . ASP A 1 167 ? 31.487 15.982 -50.556 1.00 77.88 167 ASP A O 1
ATOM 1375 N N . GLY A 1 168 ? 32.979 15.427 -48.985 1.00 71.44 168 GLY A N 1
ATOM 1376 C CA . GLY A 1 168 ? 33.951 16.490 -49.284 1.00 71.44 168 GLY A CA 1
ATOM 1377 C C . GLY A 1 168 ? 33.740 17.817 -48.539 1.00 71.44 168 GLY A C 1
ATOM 1378 O O . GLY A 1 168 ? 34.621 18.677 -48.585 1.00 71.44 168 GLY A O 1
ATOM 1379 N N . GLU A 1 169 ? 32.637 17.983 -47.808 1.00 71.19 169 GLU A N 1
ATOM 1380 C CA . GLU A 1 169 ? 32.380 19.152 -46.959 1.00 71.19 169 GLU A CA 1
ATOM 1381 C C . GLU A 1 169 ? 32.956 18.958 -45.553 1.00 71.19 169 GLU A C 1
ATOM 1383 O O . GLU A 1 169 ? 32.745 17.928 -44.912 1.00 71.19 169 GLU A O 1
ATOM 1388 N N . ARG A 1 170 ? 33.704 19.954 -45.062 1.00 73.62 170 ARG A N 1
ATOM 1389 C CA . ARG A 1 170 ? 34.389 19.916 -43.762 1.00 73.62 170 ARG A CA 1
ATOM 1390 C C . ARG A 1 170 ? 33.519 20.530 -42.666 1.00 73.62 170 ARG A C 1
ATOM 1392 O O . ARG A 1 170 ? 33.093 21.678 -42.770 1.00 73.62 170 ARG A O 1
ATOM 1399 N N . HIS A 1 171 ? 33.337 19.784 -41.583 1.00 65.19 171 HIS A N 1
ATOM 1400 C CA . HIS A 1 171 ? 32.609 20.175 -40.383 1.00 65.19 171 HIS A CA 1
ATOM 1401 C C . HIS A 1 171 ? 33.535 20.101 -39.168 1.00 65.19 171 HIS A C 1
ATOM 1403 O O . HIS A 1 171 ? 34.120 19.057 -38.877 1.00 65.19 171 HIS A O 1
ATOM 1409 N N . GLU A 1 172 ? 33.647 21.212 -38.447 1.00 60.06 172 GLU A N 1
ATOM 1410 C CA . GLU A 1 172 ? 34.427 21.323 -37.215 1.00 60.06 172 GLU A CA 1
ATOM 1411 C C . GLU A 1 172 ? 33.508 21.711 -36.059 1.00 60.06 172 GLU A C 1
ATOM 1413 O O . GLU A 1 172 ? 32.561 22.477 -36.251 1.00 60.06 172 GLU A O 1
ATOM 1418 N N . GLY A 1 173 ? 33.790 21.203 -34.864 1.00 52.81 173 GLY A N 1
ATOM 1419 C CA . GLY A 1 173 ? 33.027 21.521 -33.655 1.00 52.81 173 GLY A CA 1
ATOM 1420 C C . GLY A 1 173 ? 33.745 21.051 -32.396 1.00 52.81 173 GLY A C 1
ATOM 1421 O O . GLY A 1 173 ? 34.858 20.525 -32.492 1.00 52.81 173 GLY A O 1
ATOM 1422 N N . MET A 1 174 ? 33.130 21.232 -31.223 1.00 42.78 174 MET A N 1
ATOM 1423 C CA . MET A 1 174 ? 33.769 20.988 -29.930 1.00 42.78 174 MET A CA 1
ATOM 1424 C C . MET A 1 174 ? 33.070 19.876 -29.123 1.00 42.78 174 MET A C 1
ATOM 1426 O O . MET A 1 174 ? 32.051 20.102 -28.488 1.00 42.78 174 MET A O 1
ATOM 1430 N N . LEU A 1 175 ? 33.622 18.661 -29.083 1.00 42.22 175 LEU A N 1
ATOM 1431 C CA . LEU A 1 175 ? 32.975 17.508 -28.436 1.00 42.22 175 LEU A CA 1
ATOM 1432 C C . LEU A 1 175 ? 33.408 17.307 -26.977 1.00 42.22 175 LEU A C 1
ATOM 1434 O O . LEU A 1 175 ? 34.598 17.228 -26.665 1.00 42.22 175 LEU A O 1
ATOM 1438 N N . PHE A 1 176 ? 32.429 17.072 -26.102 1.00 38.16 176 PHE A N 1
ATOM 1439 C CA . PHE A 1 176 ? 32.627 16.594 -24.733 1.00 38.16 176 PHE A CA 1
ATOM 1440 C C . PHE A 1 176 ? 32.277 15.099 -24.660 1.00 38.16 176 PHE A C 1
ATOM 1442 O O . PHE A 1 176 ? 31.176 14.693 -25.033 1.00 38.16 176 PHE A O 1
ATOM 1449 N N . GLY A 1 177 ? 33.222 14.253 -24.233 1.00 36.28 177 GLY A N 1
ATOM 1450 C CA . GLY A 1 177 ? 33.076 12.789 -24.257 1.00 36.28 177 GLY A CA 1
ATOM 1451 C C . GLY A 1 177 ? 32.877 12.144 -22.883 1.00 36.28 177 GLY A C 1
ATOM 1452 O O . GLY A 1 177 ? 33.509 12.552 -21.908 1.00 36.28 177 GLY A O 1
ATOM 1453 N N . SER A 1 178 ? 32.067 11.081 -22.817 1.00 33.06 178 SER A N 1
ATOM 1454 C CA . SER A 1 178 ? 32.053 10.122 -21.698 1.00 33.06 178 SER A CA 1
ATOM 1455 C C . SER A 1 178 ? 31.891 8.680 -22.209 1.00 33.06 178 SER A C 1
ATOM 1457 O O . SER A 1 178 ? 31.618 8.445 -23.384 1.00 33.06 178 SER A O 1
ATOM 1459 N N . ARG A 1 179 ? 32.200 7.684 -21.369 1.00 34.59 179 ARG A N 1
ATOM 1460 C CA . ARG A 1 179 ? 32.338 6.273 -21.766 1.00 34.59 179 ARG A CA 1
ATOM 1461 C C . ARG A 1 179 ? 31.639 5.358 -20.766 1.00 34.59 179 ARG A C 1
ATOM 1463 O O . ARG A 1 179 ? 31.759 5.595 -19.570 1.00 34.59 179 ARG A O 1
ATOM 1470 N N . LEU A 1 180 ? 30.950 4.313 -21.239 1.00 26.47 180 LEU A N 1
ATOM 1471 C CA . LEU A 1 180 ? 30.184 3.380 -20.396 1.00 26.47 180 LEU A CA 1
ATOM 1472 C C . LEU A 1 180 ? 30.668 1.926 -20.549 1.00 26.47 180 LEU A C 1
ATOM 1474 O O . LEU A 1 180 ? 30.389 1.255 -21.539 1.00 26.47 180 LEU A O 1
ATOM 1478 N N . LYS A 1 181 ? 31.333 1.430 -19.503 1.00 27.22 181 LYS A N 1
ATOM 1479 C CA . LYS A 1 181 ? 31.243 0.058 -18.971 1.00 27.22 181 LYS A CA 1
ATOM 1480 C C . LYS A 1 181 ? 30.881 0.286 -17.495 1.00 27.22 181 LYS A C 1
ATOM 1482 O O . LYS A 1 181 ? 31.489 1.174 -16.913 1.00 27.22 181 LYS A O 1
ATOM 1487 N N . PHE A 1 182 ? 29.849 -0.380 -16.957 1.00 23.94 182 PHE A N 1
ATOM 1488 C CA . PHE A 1 182 ? 29.192 -0.022 -15.678 1.00 23.94 182 PHE A CA 1
ATOM 1489 C C . PHE A 1 182 ? 30.143 0.520 -14.580 1.00 23.94 182 PHE A C 1
ATOM 1491 O O . PHE A 1 182 ? 31.226 -0.031 -14.391 1.00 23.94 182 PHE A O 1
ATOM 1498 N N . PHE A 1 183 ? 29.636 1.531 -13.849 1.00 26.19 183 PHE A N 1
ATOM 1499 C CA . PHE A 1 183 ? 30.241 2.486 -12.887 1.00 26.19 183 PHE A CA 1
ATOM 1500 C C . PHE A 1 183 ? 30.624 3.851 -13.518 1.00 26.19 183 PHE A C 1
ATOM 1502 O O . PHE A 1 183 ? 31.273 3.896 -14.556 1.00 26.19 183 PHE A O 1
ATOM 1509 N N . GLY A 1 184 ? 30.102 4.953 -12.958 1.00 26.09 184 GLY A N 1
ATOM 1510 C CA . GLY A 1 184 ? 29.671 6.170 -13.665 1.00 26.09 184 GLY A CA 1
ATOM 1511 C C . GLY A 1 184 ? 30.608 7.401 -13.739 1.00 26.09 184 GLY A C 1
ATOM 1512 O O . GLY A 1 184 ? 31.809 7.356 -13.476 1.00 26.09 184 GLY A O 1
ATOM 1513 N N . SER A 1 185 ? 29.983 8.500 -14.205 1.00 26.56 185 SER A N 1
ATOM 1514 C CA . SER A 1 185 ? 30.407 9.819 -14.751 1.00 26.56 185 SER A CA 1
ATOM 1515 C C . SER A 1 185 ? 31.125 10.910 -13.897 1.00 26.56 185 SER A C 1
ATOM 1517 O O . SER A 1 185 ? 30.564 11.592 -13.085 1.00 26.56 185 SER A O 1
ATOM 1519 N N . SER A 1 186 ? 32.328 11.324 -14.251 1.00 25.27 186 SER A N 1
ATOM 1520 C CA . SER A 1 186 ? 33.122 12.458 -13.703 1.00 25.27 186 SER A CA 1
ATOM 1521 C C . SER A 1 186 ? 32.475 13.864 -13.363 1.00 25.27 186 SER A C 1
ATOM 1523 O O . SER A 1 186 ? 31.751 14.376 -14.211 1.00 25.27 186 SER A O 1
ATOM 1525 N N . ASN A 1 187 ? 32.866 14.590 -12.272 1.00 24.48 187 ASN A N 1
ATOM 1526 C CA . ASN A 1 187 ? 33.626 15.905 -12.234 1.00 24.48 187 ASN A CA 1
ATOM 1527 C C . ASN A 1 187 ? 33.536 16.788 -10.940 1.00 24.48 187 ASN A C 1
ATOM 1529 O O . ASN A 1 187 ? 32.512 17.384 -10.663 1.00 24.48 187 ASN A O 1
ATOM 1533 N N . MET A 1 188 ? 34.673 16.923 -10.218 1.00 33.06 188 MET A N 1
ATOM 1534 C CA . MET A 1 188 ? 35.113 17.919 -9.192 1.00 33.06 188 MET A CA 1
ATOM 1535 C C . MET A 1 188 ? 34.088 18.631 -8.266 1.00 33.06 188 MET A C 1
ATOM 1537 O O . MET A 1 188 ? 33.259 19.415 -8.711 1.00 33.06 188 MET A O 1
ATOM 1541 N N . LEU A 1 189 ? 34.289 18.543 -6.939 1.00 32.25 189 LEU A N 1
ATOM 1542 C CA . LEU A 1 189 ? 33.582 19.376 -5.952 1.00 32.25 189 LEU A CA 1
ATOM 1543 C C . LEU A 1 189 ? 34.097 20.825 -5.973 1.00 32.25 189 LEU A C 1
ATOM 1545 O O . LEU A 1 189 ? 35.085 21.160 -5.317 1.00 32.25 189 LEU A O 1
ATOM 1549 N N . ARG A 1 190 ? 33.409 21.696 -6.709 1.00 33.25 190 ARG A N 1
ATOM 1550 C CA . ARG A 1 190 ? 33.454 23.152 -6.517 1.00 33.25 190 ARG A CA 1
ATOM 1551 C C . ARG A 1 190 ? 32.043 23.627 -6.194 1.00 33.25 190 ARG A C 1
ATOM 1553 O O . ARG A 1 190 ? 31.257 23.771 -7.119 1.00 33.25 190 ARG A O 1
ATOM 1560 N N . ASN A 1 191 ? 31.722 23.831 -4.911 1.00 35.88 191 ASN A N 1
ATOM 1561 C CA . ASN A 1 191 ? 30.369 24.196 -4.449 1.00 35.88 191 ASN A CA 1
ATOM 1562 C C . ASN A 1 191 ? 29.264 23.417 -5.192 1.00 35.88 191 ASN A C 1
ATOM 1564 O O . ASN A 1 191 ? 28.365 24.009 -5.786 1.00 35.88 191 ASN A O 1
ATOM 1568 N N . ALA A 1 192 ? 29.398 22.091 -5.241 1.00 34.78 192 ALA A N 1
ATOM 1569 C CA . ALA A 1 192 ? 28.558 21.264 -6.095 1.00 34.78 192 ALA A CA 1
ATOM 1570 C C . ALA A 1 192 ? 27.151 21.166 -5.504 1.00 34.78 192 ALA A C 1
ATOM 1572 O O . ALA A 1 192 ? 26.993 20.750 -4.361 1.00 34.78 192 ALA A O 1
ATOM 1573 N N . GLU A 1 193 ? 26.136 21.533 -6.275 1.00 35.09 193 GLU A N 1
ATOM 1574 C CA . GLU A 1 193 ? 24.743 21.275 -5.923 1.00 35.09 193 GLU A CA 1
ATOM 1575 C C . GLU A 1 193 ? 24.426 19.807 -6.220 1.00 35.09 193 GLU A C 1
ATOM 1577 O O . GLU A 1 193 ? 24.331 19.390 -7.371 1.00 35.09 193 GLU A O 1
ATOM 1582 N N . VAL A 1 194 ? 24.326 19.005 -5.165 1.00 32.78 194 VAL A N 1
ATOM 1583 C CA . VAL A 1 194 ? 23.972 17.590 -5.226 1.00 32.78 194 VAL A CA 1
ATOM 1584 C C . VAL A 1 194 ? 22.473 17.469 -5.018 1.00 32.78 194 VAL A C 1
ATOM 1586 O O . VAL A 1 194 ? 21.941 17.875 -3.985 1.00 32.78 194 VAL A O 1
ATOM 1589 N N . HIS A 1 195 ? 21.796 16.912 -6.013 1.00 33.56 195 HIS A N 1
ATOM 1590 C CA . HIS A 1 195 ? 20.360 16.690 -5.985 1.00 33.56 195 HIS A CA 1
ATOM 1591 C C . HIS A 1 195 ? 20.088 15.265 -5.491 1.00 33.56 195 HIS A C 1
ATOM 1593 O O . HIS A 1 195 ? 20.497 14.297 -6.130 1.00 33.56 195 HIS A O 1
ATOM 1599 N N . VAL A 1 196 ? 19.419 15.135 -4.343 1.00 30.00 196 VAL A N 1
ATOM 1600 C CA . VAL A 1 196 ? 18.958 13.843 -3.808 1.00 30.00 196 VAL A CA 1
ATOM 1601 C C . VAL A 1 196 ? 17.442 13.927 -3.675 1.00 30.00 196 VAL A C 1
ATOM 1603 O O . VAL A 1 196 ? 16.922 14.612 -2.792 1.00 30.00 196 VAL A O 1
ATOM 1606 N N . GLY A 1 197 ? 16.725 13.297 -4.607 1.00 35.03 197 GLY A N 1
ATOM 1607 C CA . GLY A 1 197 ? 15.296 13.558 -4.798 1.00 35.03 197 GLY A CA 1
ATOM 1608 C C . GLY A 1 197 ? 15.049 15.020 -5.203 1.00 35.03 197 GLY A C 1
ATOM 1609 O O . GLY A 1 197 ? 15.724 15.537 -6.090 1.00 35.03 197 GLY A O 1
ATOM 1610 N N . TYR A 1 198 ? 14.114 15.701 -4.529 1.00 28.92 198 TYR A N 1
ATOM 1611 C CA . TYR A 1 198 ? 13.765 17.114 -4.775 1.00 28.92 198 TYR A CA 1
ATOM 1612 C C . TYR A 1 198 ? 14.623 18.135 -4.000 1.00 28.92 198 TYR A C 1
ATOM 1614 O O . TYR A 1 198 ? 14.416 19.341 -4.134 1.00 28.92 198 TYR A O 1
ATOM 1622 N N . ALA A 1 199 ? 15.566 17.688 -3.164 1.00 24.84 199 ALA A N 1
ATOM 1623 C CA . ALA A 1 199 ? 16.390 18.567 -2.335 1.00 24.84 199 ALA A CA 1
ATOM 1624 C C . ALA A 1 199 ? 17.759 18.840 -2.976 1.00 24.84 199 ALA A C 1
ATOM 1626 O O . ALA A 1 199 ? 18.410 17.924 -3.482 1.00 24.84 199 ALA A O 1
ATOM 1627 N N . VAL A 1 200 ? 18.203 20.100 -2.908 1.00 34.47 200 VAL A N 1
ATOM 1628 C CA . VAL A 1 200 ? 19.506 20.558 -3.409 1.00 34.47 200 VAL A CA 1
ATOM 1629 C C . VAL A 1 200 ? 20.453 20.781 -2.234 1.00 34.47 200 VAL A C 1
ATOM 1631 O O . VAL A 1 200 ? 20.179 21.597 -1.354 1.00 34.47 200 VAL A O 1
ATOM 1634 N N . PHE A 1 201 ? 21.576 20.070 -2.222 1.00 35.44 201 PHE A N 1
ATOM 1635 C CA . PHE A 1 201 ? 22.612 20.190 -1.201 1.00 35.44 201 PHE A CA 1
ATOM 1636 C C . PHE A 1 201 ? 23.867 20.806 -1.803 1.00 35.44 201 PHE A C 1
ATOM 1638 O O . PHE A 1 201 ? 24.475 20.218 -2.689 1.00 35.44 201 PHE A O 1
ATOM 1645 N N . THR A 1 202 ? 24.311 21.959 -1.311 1.00 41.72 202 THR A N 1
ATOM 1646 C CA . THR A 1 202 ? 25.605 22.514 -1.725 1.00 41.72 202 THR A CA 1
ATOM 1647 C C . THR A 1 202 ? 26.727 21.813 -0.966 1.00 41.72 202 THR A C 1
ATOM 1649 O O . THR A 1 202 ? 26.891 22.004 0.240 1.00 41.72 202 THR A O 1
ATOM 1652 N N . VAL A 1 203 ? 27.510 20.996 -1.665 1.00 45.97 203 VAL A N 1
ATOM 1653 C CA . VAL A 1 203 ? 28.669 20.310 -1.102 1.00 45.97 203 VAL A CA 1
ATOM 1654 C C . VAL A 1 203 ? 29.897 21.227 -1.161 1.00 45.97 203 VAL A C 1
ATOM 1656 O O . VAL A 1 203 ? 30.280 21.686 -2.243 1.00 45.97 203 VAL A O 1
ATOM 1659 N N . PRO A 1 204 ? 30.544 21.468 -0.007 1.00 49.00 204 PRO A N 1
ATOM 1660 C CA . PRO A 1 204 ? 31.862 22.075 0.114 1.00 49.00 204 PRO A CA 1
ATOM 1661 C C . PRO A 1 204 ? 32.894 21.663 -0.940 1.00 49.00 204 PRO A C 1
ATOM 1663 O O . PRO A 1 204 ? 33.098 20.474 -1.185 1.00 49.00 204 PRO A O 1
ATOM 1666 N N . SER A 1 205 ? 33.629 22.634 -1.490 1.00 53.62 205 SER A N 1
ATOM 1667 C CA . SER A 1 205 ? 34.828 22.342 -2.287 1.00 53.62 205 SER A CA 1
ATOM 1668 C C . SER A 1 205 ? 35.863 21.598 -1.443 1.00 53.62 205 SER A C 1
ATOM 1670 O O . SER A 1 205 ? 36.235 22.103 -0.389 1.00 53.62 205 SER A O 1
ATOM 1672 N N . GLY A 1 206 ? 36.363 20.446 -1.900 1.00 57.81 206 GLY A N 1
ATOM 1673 C CA . GLY A 1 206 ? 37.228 19.552 -1.117 1.00 57.81 206 GLY A CA 1
ATOM 1674 C C . GLY A 1 206 ? 38.188 18.713 -1.969 1.00 57.81 206 GLY A C 1
ATOM 1675 O O . GLY A 1 206 ? 38.101 18.706 -3.193 1.00 57.81 206 GLY A O 1
ATOM 1676 N N . ILE A 1 207 ? 39.120 18.009 -1.313 1.00 59.38 207 ILE A N 1
ATOM 1677 C CA . ILE A 1 207 ? 40.087 17.091 -1.943 1.00 59.38 207 ILE A CA 1
ATOM 1678 C C . ILE A 1 207 ? 40.082 15.788 -1.172 1.00 59.38 207 ILE A C 1
ATOM 1680 O O . ILE A 1 207 ? 40.175 15.824 0.049 1.00 59.38 207 ILE A O 1
ATOM 1684 N N . VAL A 1 208 ? 40.052 14.677 -1.903 1.00 58.09 208 VAL A N 1
ATOM 1685 C CA . VAL A 1 208 ? 39.954 13.321 -1.368 1.00 58.09 208 VAL A CA 1
ATOM 1686 C C . VAL A 1 208 ? 41.253 12.561 -1.648 1.00 58.09 208 VAL A C 1
ATOM 1688 O O . VAL A 1 208 ? 41.669 12.460 -2.802 1.00 58.09 208 VAL A O 1
ATOM 1691 N N . LEU A 1 209 ? 41.896 12.010 -0.613 1.00 57.94 209 LEU A N 1
ATOM 1692 C CA . LEU A 1 209 ? 43.026 11.084 -0.771 1.00 57.94 209 LEU A CA 1
ATOM 1693 C C . LEU A 1 209 ? 42.513 9.656 -0.931 1.00 57.94 209 LEU A C 1
ATOM 1695 O O . LEU A 1 209 ? 41.626 9.243 -0.196 1.00 57.94 209 LEU A O 1
ATOM 1699 N N . THR A 1 210 ? 43.062 8.904 -1.880 1.00 56.31 210 THR A N 1
ATOM 1700 C CA . THR A 1 210 ? 42.575 7.564 -2.237 1.00 56.31 210 THR A CA 1
ATOM 1701 C C . THR A 1 210 ? 43.218 6.456 -1.403 1.00 56.31 210 THR A C 1
ATOM 1703 O O . THR A 1 210 ? 44.273 6.645 -0.796 1.00 56.31 210 THR A O 1
ATOM 1706 N N . VAL A 1 211 ? 42.631 5.255 -1.464 1.00 52.47 211 VAL A N 1
ATOM 1707 C CA . VAL A 1 211 ? 43.148 4.053 -0.786 1.00 52.47 211 VAL A CA 1
ATOM 1708 C C . VAL A 1 211 ? 44.597 3.745 -1.168 1.00 52.47 211 VAL A C 1
ATOM 1710 O O . VAL A 1 211 ? 45.386 3.378 -0.305 1.00 52.47 211 VAL A O 1
ATOM 1713 N N . ASN A 1 212 ? 44.994 3.996 -2.415 1.00 54.41 212 ASN A N 1
ATOM 1714 C CA . ASN A 1 212 ? 46.382 3.827 -2.848 1.00 54.41 212 ASN A CA 1
ATOM 1715 C C . ASN A 1 212 ? 47.356 4.779 -2.133 1.00 54.41 212 ASN A C 1
ATOM 1717 O O . ASN A 1 212 ? 48.486 4.388 -1.853 1.00 54.41 212 ASN A O 1
ATOM 1721 N N . ALA A 1 213 ? 46.940 6.010 -1.810 1.00 64.88 213 ALA A N 1
ATOM 1722 C CA . ALA A 1 213 ? 47.772 6.925 -1.028 1.00 64.88 213 ALA A CA 1
ATOM 1723 C C . ALA A 1 213 ? 47.993 6.385 0.395 1.00 64.88 213 ALA A C 1
ATOM 1725 O O . ALA A 1 213 ? 49.094 6.484 0.935 1.00 64.88 213 ALA A O 1
ATOM 1726 N N . TYR A 1 214 ? 46.971 5.754 0.978 1.00 68.69 214 TYR A N 1
ATOM 1727 C CA . TYR A 1 214 ? 47.116 5.052 2.250 1.00 68.69 214 TYR A CA 1
ATOM 1728 C C . TYR A 1 214 ? 48.003 3.806 2.132 1.00 68.69 214 TYR A C 1
ATOM 1730 O O . TYR A 1 214 ? 48.851 3.604 2.994 1.00 68.69 214 TYR A O 1
ATOM 1738 N N . GLU A 1 215 ? 47.874 3.000 1.072 1.00 65.88 215 GLU A N 1
ATOM 1739 C CA . GLU A 1 215 ? 48.734 1.825 0.857 1.00 65.88 215 GLU A CA 1
ATOM 1740 C C . GLU A 1 215 ? 50.212 2.233 0.790 1.00 65.88 215 GLU A C 1
ATOM 1742 O O . GLU A 1 215 ? 51.022 1.723 1.564 1.00 65.88 215 GLU A O 1
ATOM 1747 N N . MET A 1 216 ? 50.541 3.245 -0.018 1.00 71.88 216 MET A N 1
ATOM 1748 C CA . MET A 1 216 ? 51.895 3.805 -0.106 1.00 71.88 216 MET A CA 1
ATOM 1749 C C . MET A 1 216 ? 52.417 4.331 1.240 1.00 71.88 216 MET A C 1
ATOM 1751 O O . MET A 1 216 ? 53.602 4.207 1.539 1.00 71.88 216 MET A O 1
ATOM 1755 N N . PHE A 1 217 ? 51.550 4.922 2.067 1.00 81.38 217 PHE A N 1
ATOM 1756 C CA . PHE A 1 217 ? 51.905 5.332 3.426 1.00 81.38 217 PHE A CA 1
ATOM 1757 C C . PHE A 1 217 ? 52.126 4.129 4.355 1.00 81.38 217 PHE A C 1
ATOM 1759 O O . PHE A 1 217 ? 53.095 4.103 5.113 1.00 81.38 217 PHE A O 1
ATOM 1766 N N . SER A 1 218 ? 51.267 3.113 4.279 1.00 73.81 218 SER A N 1
ATOM 1767 C CA . SER A 1 218 ? 51.323 1.910 5.118 1.00 73.81 218 SER A CA 1
ATOM 1768 C C . SER A 1 218 ? 52.548 1.031 4.846 1.00 73.81 218 SER A C 1
ATOM 1770 O O . SER A 1 218 ? 53.004 0.308 5.731 1.00 73.81 218 SER A O 1
ATOM 1772 N N . GLU A 1 219 ? 53.105 1.127 3.638 1.00 77.94 219 GLU A N 1
ATOM 1773 C CA . GLU A 1 219 ? 54.321 0.431 3.215 1.00 77.94 219 GLU A CA 1
ATOM 1774 C C . GLU A 1 219 ? 55.611 1.122 3.683 1.00 77.94 219 GLU A C 1
ATOM 1776 O O . GLU A 1 219 ? 56.694 0.552 3.537 1.00 77.94 219 GLU A O 1
ATOM 1781 N N . THR A 1 220 ? 55.529 2.314 4.290 1.00 83.88 220 THR A N 1
ATOM 1782 C CA . THR A 1 220 ? 56.715 2.951 4.882 1.00 83.88 220 THR A CA 1
ATOM 1783 C C . THR A 1 220 ? 57.283 2.090 6.021 1.00 83.88 220 THR A C 1
ATOM 1785 O O . THR A 1 220 ? 56.510 1.514 6.799 1.00 83.88 220 THR A O 1
ATOM 1788 N N . PRO A 1 221 ? 58.621 1.970 6.153 1.00 84.44 221 PRO A N 1
ATOM 1789 C CA . PRO A 1 221 ? 59.239 1.063 7.123 1.00 84.44 221 PRO A CA 1
ATOM 1790 C C . PRO A 1 221 ? 58.775 1.296 8.565 1.00 84.44 221 PRO A C 1
ATOM 1792 O O . PRO A 1 221 ? 58.557 0.336 9.308 1.00 84.44 221 PRO A O 1
ATOM 1795 N N . GLU A 1 222 ? 58.587 2.556 8.964 1.00 84.12 222 GLU A N 1
ATOM 1796 C CA . GLU A 1 222 ? 58.129 2.923 10.304 1.00 84.12 222 GLU A CA 1
ATOM 1797 C C . GLU A 1 222 ? 56.680 2.487 10.562 1.00 84.12 222 GLU A C 1
ATOM 1799 O O . GLU A 1 222 ? 56.383 1.929 11.623 1.00 84.12 222 GLU A O 1
ATOM 1804 N N . VAL A 1 223 ? 55.783 2.698 9.592 1.00 82.19 223 VAL A N 1
ATOM 1805 C CA . VAL A 1 223 ? 54.352 2.371 9.713 1.00 82.19 223 VAL A CA 1
ATOM 1806 C C . VAL A 1 223 ? 54.132 0.866 9.627 1.00 82.19 223 VAL A C 1
ATOM 1808 O O . VAL A 1 223 ? 53.428 0.304 10.465 1.00 82.19 223 VAL A O 1
ATOM 1811 N N . SER A 1 224 ? 54.791 0.197 8.680 1.00 80.44 224 SER A N 1
ATOM 1812 C CA . SER A 1 224 ? 54.711 -1.255 8.506 1.00 80.44 224 SER A CA 1
ATOM 1813 C C . SER A 1 224 ? 55.176 -1.999 9.762 1.00 80.44 224 SER A C 1
ATOM 1815 O O . SER A 1 224 ? 54.509 -2.928 10.224 1.00 80.44 224 SER A O 1
ATOM 1817 N N . LYS A 1 225 ? 56.266 -1.534 10.390 1.00 82.88 225 LYS A N 1
ATOM 1818 C CA . LYS A 1 225 ? 56.758 -2.081 11.661 1.00 82.88 225 LYS A CA 1
ATOM 1819 C C . LYS A 1 225 ? 55.767 -1.861 12.806 1.00 82.88 225 LYS A C 1
ATOM 1821 O O . LYS A 1 225 ? 55.479 -2.803 13.540 1.00 82.88 225 LYS A O 1
ATOM 1826 N N . ALA A 1 226 ? 55.227 -0.648 12.952 1.00 80.12 226 ALA A N 1
ATOM 1827 C CA . ALA A 1 226 ? 54.257 -0.331 14.004 1.00 80.12 226 ALA A CA 1
ATOM 1828 C C . ALA A 1 226 ? 52.970 -1.167 13.882 1.00 80.12 226 ALA A C 1
ATOM 1830 O O . ALA A 1 226 ? 52.446 -1.659 14.884 1.00 80.12 226 ALA A O 1
ATOM 1831 N N . ILE A 1 227 ? 52.489 -1.359 12.654 1.00 77.31 227 ILE A N 1
ATOM 1832 C CA . ILE A 1 227 ? 51.347 -2.216 12.325 1.00 77.31 227 ILE A CA 1
ATOM 1833 C C . ILE A 1 227 ? 51.652 -3.685 12.637 1.00 77.31 227 ILE A C 1
ATOM 1835 O O . ILE A 1 227 ? 50.838 -4.354 13.272 1.00 77.31 227 ILE A O 1
ATOM 1839 N N . GLY A 1 228 ? 52.826 -4.182 12.239 1.00 75.69 228 GLY A N 1
ATOM 1840 C CA . GLY A 1 228 ? 53.251 -5.559 12.501 1.00 75.69 228 GLY A CA 1
ATOM 1841 C C . GLY A 1 228 ? 53.269 -5.892 13.994 1.00 75.69 228 GLY A C 1
ATOM 1842 O O . GLY A 1 228 ? 52.660 -6.874 14.411 1.00 75.69 228 GLY A O 1
ATOM 1843 N N . THR A 1 229 ? 53.867 -5.026 14.819 1.00 78.25 229 THR A N 1
ATOM 1844 C CA . THR A 1 229 ? 53.905 -5.204 16.283 1.00 78.25 229 THR A CA 1
ATOM 1845 C C . THR A 1 229 ? 52.507 -5.203 16.914 1.00 78.25 229 THR A C 1
ATOM 1847 O O . THR A 1 229 ? 52.239 -5.962 17.851 1.00 78.25 229 THR A O 1
ATOM 1850 N N . PHE A 1 230 ? 51.585 -4.386 16.394 1.00 78.00 230 PHE A N 1
ATOM 1851 C CA . PHE A 1 230 ? 50.193 -4.380 16.848 1.00 78.00 230 PHE A CA 1
ATOM 1852 C C . PHE A 1 230 ? 49.467 -5.686 16.500 1.00 78.00 230 PHE A C 1
ATOM 1854 O O . PHE A 1 230 ? 48.797 -6.252 17.362 1.00 78.00 230 PHE A O 1
ATOM 1861 N N . LEU A 1 231 ? 49.639 -6.194 15.275 1.00 71.94 231 LEU A N 1
ATOM 1862 C CA . LEU A 1 231 ? 49.031 -7.450 14.817 1.00 71.94 231 LEU A CA 1
ATOM 1863 C C . LEU A 1 231 ? 49.564 -8.685 15.560 1.00 71.94 231 LEU A C 1
ATOM 1865 O O . LEU A 1 231 ? 48.850 -9.669 15.732 1.00 71.94 231 LEU A O 1
ATOM 1869 N N . GLU A 1 232 ? 50.814 -8.659 16.016 1.00 72.00 232 GLU A N 1
ATOM 1870 C CA . GLU A 1 232 ? 51.349 -9.717 16.881 1.00 72.00 232 GLU A CA 1
ATOM 1871 C C . GLU A 1 232 ? 50.720 -9.673 18.279 1.00 72.00 232 GLU A C 1
ATOM 1873 O O . GLU A 1 232 ? 50.332 -10.710 18.819 1.00 72.00 232 GLU A O 1
ATOM 1878 N N . SER A 1 233 ? 50.544 -8.470 18.830 1.00 67.44 233 SER A N 1
ATOM 1879 C CA . SER A 1 233 ? 49.919 -8.251 20.141 1.00 67.44 233 SER A CA 1
ATOM 1880 C C . SER A 1 233 ? 48.408 -8.527 20.138 1.00 67.44 233 SER A C 1
ATOM 1882 O O . SER A 1 233 ? 47.836 -8.875 21.175 1.00 67.44 233 SER A O 1
ATOM 1884 N N . SER A 1 234 ? 47.749 -8.417 18.977 1.00 62.88 234 SER A N 1
ATOM 1885 C CA . SER A 1 234 ? 46.308 -8.658 18.821 1.00 62.88 234 SER A CA 1
ATOM 1886 C C . SER A 1 234 ? 45.904 -10.134 18.833 1.00 62.88 234 SER A C 1
ATOM 1888 O O . SER A 1 234 ? 44.715 -10.441 18.858 1.00 62.88 234 SER A O 1
ATOM 1890 N N . LYS A 1 235 ? 46.877 -11.053 18.880 1.00 66.56 235 LYS A N 1
ATOM 1891 C CA . LYS A 1 235 ? 46.651 -12.498 19.067 1.00 66.56 235 LYS A CA 1
ATOM 1892 C C . LYS A 1 235 ? 46.314 -12.878 20.515 1.00 66.56 235 LYS A C 1
ATOM 1894 O O . LYS A 1 235 ? 46.015 -14.038 20.786 1.00 66.56 235 LYS A O 1
ATOM 1899 N N . THR A 1 236 ? 46.401 -11.929 21.447 1.00 62.62 236 THR A N 1
ATOM 1900 C CA . THR A 1 236 ? 46.107 -12.139 22.870 1.00 62.62 236 THR A CA 1
ATOM 1901 C C . THR A 1 236 ? 44.622 -11.906 23.172 1.00 62.62 236 THR A C 1
ATOM 1903 O O . THR A 1 236 ? 43.983 -11.052 22.564 1.00 62.62 236 THR A O 1
ATOM 1906 N N . SER A 1 237 ? 44.061 -12.642 24.137 1.00 61.12 237 SER A N 1
ATOM 1907 C CA . SER A 1 237 ? 42.663 -12.475 24.577 1.00 61.12 237 SER A CA 1
ATOM 1908 C C . SER A 1 237 ? 42.468 -11.329 25.587 1.00 61.12 237 SER A C 1
ATOM 1910 O O . SER A 1 237 ? 41.358 -11.125 26.078 1.00 61.12 237 SER A O 1
ATOM 1912 N N . ASP A 1 238 ? 43.540 -10.614 25.948 1.00 72.19 238 ASP A N 1
ATOM 1913 C CA . ASP A 1 238 ? 43.521 -9.557 26.961 1.00 72.19 238 ASP A CA 1
ATOM 1914 C C . ASP A 1 238 ? 43.192 -8.190 26.337 1.00 72.19 238 ASP A C 1
ATOM 1916 O O . ASP A 1 238 ? 43.997 -7.564 25.645 1.00 72.19 238 ASP A O 1
ATOM 1920 N N . LEU A 1 239 ? 41.990 -7.699 26.641 1.00 66.75 239 LEU A N 1
ATOM 1921 C CA . LEU A 1 239 ? 41.473 -6.405 26.193 1.00 66.75 239 LEU A CA 1
ATOM 1922 C C . LEU A 1 239 ? 42.307 -5.206 26.679 1.00 66.75 239 LEU A C 1
ATOM 1924 O O . LEU A 1 239 ? 42.336 -4.177 26.000 1.00 66.75 239 LEU A O 1
ATOM 1928 N N . ALA A 1 240 ? 42.966 -5.295 27.839 1.00 71.25 240 ALA A N 1
ATOM 1929 C CA . ALA A 1 240 ? 43.803 -4.215 28.362 1.00 71.25 240 ALA A CA 1
ATOM 1930 C C . ALA A 1 240 ? 45.139 -4.136 27.608 1.00 71.25 240 ALA A C 1
ATOM 1932 O O . ALA A 1 240 ? 45.562 -3.044 27.213 1.00 71.25 240 ALA A O 1
ATOM 1933 N N . ALA A 1 241 ? 45.752 -5.290 27.334 1.00 69.12 241 ALA A N 1
ATOM 1934 C CA . ALA A 1 241 ? 46.951 -5.394 26.506 1.00 69.12 241 ALA A CA 1
ATOM 1935 C C . ALA A 1 241 ? 46.684 -4.947 25.058 1.00 69.12 241 ALA A C 1
ATOM 1937 O O . ALA A 1 241 ? 47.461 -4.171 24.498 1.00 69.12 241 ALA A O 1
ATOM 1938 N N . LEU A 1 242 ? 45.543 -5.344 24.482 1.00 69.12 242 LEU A N 1
ATOM 1939 C CA . LEU A 1 242 ? 45.121 -4.932 23.140 1.00 69.12 242 LEU A CA 1
ATOM 1940 C C . LEU A 1 242 ? 44.949 -3.409 23.033 1.00 69.12 242 LEU A C 1
ATOM 1942 O O . LEU A 1 242 ? 45.396 -2.793 22.062 1.00 69.12 242 LEU A O 1
ATOM 1946 N N . LYS A 1 243 ? 44.353 -2.790 24.062 1.00 74.75 243 LYS A N 1
ATOM 1947 C CA . LYS A 1 243 ? 44.214 -1.333 24.154 1.00 74.75 243 LYS A CA 1
ATOM 1948 C C . LYS A 1 243 ? 45.572 -0.636 24.226 1.00 74.75 243 LYS A C 1
ATOM 1950 O O . LYS A 1 243 ? 45.820 0.291 23.461 1.00 74.75 243 LYS A O 1
ATOM 1955 N N . SER A 1 244 ? 46.479 -1.118 25.073 1.00 76.62 244 SER A N 1
ATOM 1956 C CA . SER A 1 244 ? 47.827 -0.550 25.200 1.00 76.62 244 SER A CA 1
ATOM 1957 C C . SER A 1 244 ? 48.657 -0.681 23.912 1.00 76.62 244 SER A C 1
ATOM 1959 O O . SER A 1 244 ? 49.348 0.267 23.524 1.00 76.62 244 SER A O 1
ATOM 1961 N N . ALA A 1 245 ? 48.558 -1.812 23.208 1.00 75.62 245 ALA A N 1
ATOM 1962 C CA . ALA A 1 245 ? 49.234 -2.029 21.929 1.00 75.62 245 ALA A CA 1
ATOM 1963 C C . ALA A 1 245 ? 48.656 -1.136 20.817 1.00 75.62 245 ALA A C 1
ATOM 1965 O O . ALA A 1 245 ? 49.402 -0.539 20.038 1.00 75.62 245 ALA A O 1
ATOM 1966 N N . SER A 1 246 ? 47.329 -0.991 20.783 1.00 76.94 246 SER A N 1
ATOM 1967 C CA . SER A 1 246 ? 46.611 -0.074 19.895 1.00 76.94 246 SER A CA 1
ATOM 1968 C C . SER A 1 246 ? 47.051 1.377 20.100 1.00 76.94 246 SER A C 1
ATOM 1970 O O . SER A 1 246 ? 47.399 2.044 19.128 1.00 76.94 246 SER A O 1
ATOM 1972 N N . ASP A 1 247 ? 47.075 1.868 21.341 1.00 80.25 247 ASP A N 1
ATOM 1973 C CA . ASP A 1 247 ? 47.459 3.251 21.656 1.00 80.25 247 ASP A CA 1
ATOM 1974 C C . ASP A 1 247 ? 48.919 3.533 21.262 1.00 80.25 247 ASP A C 1
ATOM 1976 O O . ASP A 1 247 ? 49.239 4.595 20.721 1.00 80.25 247 ASP A O 1
ATOM 1980 N N . THR A 1 248 ? 49.794 2.543 21.456 1.00 81.88 248 THR A N 1
ATOM 1981 C CA . THR A 1 248 ? 51.211 2.606 21.071 1.00 81.88 248 THR A CA 1
ATOM 1982 C C . THR A 1 248 ? 51.384 2.673 19.552 1.00 81.88 248 THR A C 1
ATOM 1984 O O . THR A 1 248 ? 52.149 3.500 19.051 1.00 81.88 248 THR A O 1
ATOM 1987 N N . CYS A 1 249 ? 50.642 1.849 18.806 1.00 81.44 249 CYS A N 1
ATOM 1988 C CA . CYS A 1 249 ? 50.648 1.840 17.342 1.00 81.44 249 CYS A CA 1
ATOM 1989 C C . CYS A 1 249 ? 50.157 3.179 16.770 1.00 81.44 249 CYS A C 1
ATOM 1991 O O . CYS A 1 249 ? 50.824 3.792 15.935 1.00 81.44 249 CYS A O 1
ATOM 1993 N N . VAL A 1 250 ? 49.043 3.697 17.298 1.00 83.38 250 VAL A N 1
ATOM 1994 C CA . VAL A 1 250 ? 48.487 5.005 16.915 1.00 83.38 250 VAL A CA 1
ATOM 1995 C C . VAL A 1 250 ? 49.497 6.124 17.182 1.00 83.38 250 VAL A C 1
ATOM 1997 O O . VAL A 1 250 ? 49.694 6.990 16.327 1.00 83.38 250 VAL A O 1
ATOM 2000 N N . ALA A 1 251 ? 50.160 6.115 18.343 1.00 85.56 251 ALA A N 1
ATOM 2001 C CA . ALA A 1 251 ? 51.155 7.122 18.707 1.00 85.56 251 ALA A CA 1
ATOM 2002 C C . ALA A 1 251 ? 52.412 7.075 17.824 1.00 85.56 251 ALA A C 1
ATOM 2004 O O . ALA A 1 251 ? 53.002 8.125 17.562 1.00 85.56 251 ALA A O 1
ATOM 2005 N N . ALA A 1 252 ? 52.813 5.886 17.365 1.00 85.06 252 ALA A N 1
ATOM 2006 C CA . ALA A 1 252 ? 53.927 5.708 16.439 1.00 85.06 252 ALA A CA 1
ATOM 2007 C C . ALA A 1 252 ? 53.581 6.234 15.038 1.00 85.06 252 ALA A C 1
ATOM 2009 O O . ALA A 1 252 ? 54.302 7.076 14.510 1.00 85.06 252 ALA A O 1
ATOM 2010 N N . ILE A 1 253 ? 52.438 5.823 14.480 1.00 86.19 253 ILE A N 1
ATOM 2011 C CA . ILE A 1 253 ? 51.998 6.223 13.132 1.00 86.19 253 ILE A CA 1
ATOM 2012 C C . ILE A 1 253 ? 51.709 7.726 13.067 1.00 86.19 253 ILE A C 1
ATOM 2014 O O . ILE A 1 253 ? 52.077 8.382 12.100 1.00 86.19 253 ILE A O 1
ATOM 2018 N N . SER A 1 254 ? 51.135 8.310 14.126 1.00 86.44 254 SER A N 1
ATOM 2019 C CA . SER A 1 254 ? 50.806 9.746 14.188 1.00 86.44 254 SER A CA 1
ATOM 2020 C C . SER A 1 254 ? 52.018 10.688 14.106 1.00 86.44 254 SER A C 1
ATOM 2022 O O . SER A 1 254 ? 51.827 11.900 13.976 1.00 86.44 254 SER A O 1
ATOM 2024 N N . LYS A 1 255 ? 53.242 10.160 14.250 1.00 86.25 255 LYS A N 1
ATOM 2025 C CA . LYS A 1 255 ? 54.508 10.909 14.179 1.00 86.25 255 LYS A CA 1
ATOM 2026 C C . LYS A 1 255 ? 55.232 10.749 12.840 1.00 86.25 255 LYS A C 1
ATOM 2028 O O . LYS A 1 255 ? 56.254 11.398 12.654 1.00 86.25 255 LYS A O 1
ATOM 2033 N N . VAL A 1 256 ? 54.742 9.883 11.953 1.00 89.19 256 VAL A N 1
ATOM 2034 C CA . VAL A 1 256 ? 55.352 9.651 10.641 1.00 89.19 256 VAL A CA 1
ATOM 2035 C C . VAL A 1 256 ? 54.942 10.774 9.694 1.00 89.19 256 VAL A C 1
ATOM 2037 O O . VAL A 1 256 ? 53.777 11.169 9.654 1.00 89.19 256 VAL A O 1
ATOM 2040 N N . ASP A 1 257 ? 55.899 11.296 8.934 1.00 87.00 257 ASP A N 1
ATOM 2041 C CA . ASP A 1 257 ? 55.613 12.300 7.917 1.00 87.00 257 ASP A CA 1
ATOM 2042 C C . ASP A 1 257 ? 54.916 11.677 6.704 1.00 87.00 257 ASP A C 1
ATOM 2044 O O . ASP A 1 257 ? 55.142 10.524 6.332 1.00 87.00 257 ASP A O 1
ATOM 2048 N N . LEU A 1 258 ? 54.055 12.461 6.055 1.00 83.19 258 LEU A N 1
ATOM 2049 C CA . LEU A 1 258 ? 53.395 12.028 4.831 1.00 83.19 258 LEU A CA 1
ATOM 2050 C C . LEU A 1 258 ? 54.454 11.831 3.723 1.00 83.19 258 LEU A C 1
ATOM 2052 O O . LEU A 1 258 ? 55.256 12.744 3.509 1.00 83.19 258 LEU A O 1
ATOM 2056 N N . PRO A 1 259 ? 54.459 10.702 2.986 1.00 86.00 259 PRO A N 1
ATOM 2057 C CA . PRO A 1 259 ? 55.450 10.436 1.952 1.00 86.00 259 PRO A CA 1
ATOM 2058 C C . PRO A 1 259 ? 55.541 11.591 0.957 1.00 86.00 259 PRO A C 1
ATOM 2060 O O . PRO A 1 259 ? 54.515 12.072 0.471 1.00 86.00 259 PRO A O 1
ATOM 2063 N N . ALA A 1 260 ? 56.764 12.014 0.625 1.00 82.25 260 ALA A N 1
ATOM 2064 C CA . ALA A 1 260 ? 57.010 13.196 -0.204 1.00 82.25 260 ALA A CA 1
ATOM 2065 C C . ALA A 1 260 ? 56.202 13.241 -1.524 1.00 82.25 260 ALA A C 1
ATOM 2067 O O . ALA A 1 260 ? 55.690 14.315 -1.844 1.00 82.25 260 ALA A O 1
ATOM 2068 N N . PRO A 1 261 ? 55.992 12.123 -2.257 1.00 77.44 261 PRO A N 1
ATOM 2069 C CA . PRO A 1 261 ? 55.150 12.124 -3.457 1.00 77.44 261 PRO A CA 1
ATOM 2070 C C . PRO A 1 261 ? 53.676 12.452 -3.174 1.00 77.44 261 PRO A C 1
ATOM 2072 O O . PRO A 1 261 ? 53.045 13.188 -3.929 1.00 77.44 261 PRO A O 1
ATOM 2075 N N . ILE A 1 262 ? 53.133 11.944 -2.065 1.00 76.50 262 ILE A N 1
ATOM 2076 C CA . ILE A 1 262 ? 51.743 12.183 -1.650 1.00 76.50 262 ILE A CA 1
ATOM 2077 C C . ILE A 1 262 ? 51.603 13.613 -1.132 1.00 76.50 262 ILE A C 1
ATOM 2079 O O . ILE A 1 262 ? 50.641 14.301 -1.464 1.00 76.50 262 ILE A O 1
ATOM 2083 N N . HIS A 1 263 ? 52.587 14.079 -0.361 1.00 83.50 263 HIS A N 1
ATOM 2084 C CA . HIS A 1 263 ? 52.646 15.448 0.133 1.00 83.50 263 HIS A CA 1
ATOM 2085 C C . HIS A 1 263 ? 52.666 16.463 -1.014 1.00 83.50 263 HIS A C 1
ATOM 2087 O O . HIS A 1 263 ? 51.835 17.366 -1.046 1.00 83.50 263 HIS A O 1
ATOM 2093 N N . ALA A 1 264 ? 53.576 16.303 -1.978 1.00 78.00 264 ALA A N 1
ATOM 2094 C CA . ALA A 1 264 ? 53.698 17.210 -3.117 1.00 78.00 264 ALA A CA 1
ATOM 2095 C C . ALA A 1 264 ? 52.387 17.304 -3.911 1.00 78.00 264 ALA A C 1
ATOM 2097 O O . ALA A 1 264 ? 51.913 18.408 -4.181 1.00 78.00 264 ALA A O 1
ATOM 2098 N N . LEU A 1 265 ? 51.760 16.159 -4.194 1.00 69.44 265 LEU A N 1
ATOM 2099 C CA . LEU A 1 265 ? 50.502 16.113 -4.931 1.00 69.44 265 LEU A CA 1
ATOM 2100 C C . LEU A 1 265 ? 49.325 16.700 -4.138 1.00 69.44 265 LEU A C 1
ATOM 2102 O O . LEU A 1 265 ? 48.483 17.398 -4.703 1.00 69.44 265 LEU A O 1
ATOM 2106 N N . LEU A 1 266 ? 49.259 16.450 -2.827 1.00 77.62 266 LEU A N 1
ATOM 2107 C CA . LEU A 1 266 ? 48.242 17.035 -1.952 1.00 77.62 266 LEU A CA 1
ATOM 2108 C C . LEU A 1 266 ? 48.302 18.567 -1.992 1.00 77.62 266 LEU A C 1
ATOM 2110 O O . LEU A 1 266 ? 47.269 19.224 -2.126 1.00 77.62 266 LEU A O 1
ATOM 2114 N N . ILE A 1 267 ? 49.506 19.137 -1.910 1.00 82.94 267 ILE A N 1
ATOM 2115 C CA . ILE A 1 267 ? 49.710 20.588 -1.952 1.00 82.94 267 ILE A CA 1
ATOM 2116 C C . ILE A 1 267 ? 49.395 21.162 -3.336 1.00 82.94 267 ILE A C 1
ATOM 2118 O O . ILE A 1 267 ? 48.728 22.195 -3.433 1.00 82.94 267 ILE A O 1
ATOM 2122 N N . GLU A 1 268 ? 49.817 20.485 -4.403 1.00 77.38 268 GLU A N 1
ATOM 2123 C CA . GLU A 1 268 ? 49.480 20.861 -5.778 1.00 77.38 268 GLU A CA 1
ATOM 2124 C C . GLU A 1 268 ? 47.960 20.945 -5.969 1.00 77.38 268 GLU A C 1
ATOM 2126 O O . GLU A 1 268 ? 47.446 21.962 -6.439 1.00 77.38 268 GLU A O 1
ATOM 2131 N N . LYS A 1 269 ? 47.222 19.928 -5.510 1.00 67.88 269 LYS A N 1
ATOM 2132 C CA . LYS A 1 269 ? 45.760 19.891 -5.626 1.00 67.88 269 LYS A CA 1
ATOM 2133 C C . LYS A 1 269 ? 45.069 20.915 -4.733 1.00 67.88 269 LYS A C 1
ATOM 2135 O O . LYS A 1 269 ? 44.082 21.510 -5.159 1.00 67.88 269 LYS A O 1
ATOM 2140 N N . LEU A 1 270 ? 45.588 21.186 -3.533 1.00 72.25 270 LEU A N 1
ATOM 2141 C CA . LEU A 1 270 ? 45.076 22.264 -2.674 1.00 72.25 270 LEU A CA 1
ATOM 2142 C C . LEU A 1 270 ? 45.189 23.626 -3.358 1.00 72.25 270 LEU A C 1
ATOM 2144 O O . LEU A 1 270 ? 44.234 24.403 -3.335 1.00 72.25 270 LEU A O 1
ATOM 2148 N N . ARG A 1 271 ? 46.317 23.884 -4.020 1.00 75.88 271 ARG A N 1
ATOM 2149 C CA . ARG A 1 271 ? 46.536 25.110 -4.792 1.00 75.88 271 ARG A CA 1
ATOM 2150 C C . ARG A 1 271 ? 45.618 25.201 -6.010 1.00 75.88 271 ARG A C 1
ATOM 2152 O O . ARG A 1 271 ? 45.091 26.271 -6.296 1.00 75.88 271 ARG A O 1
ATOM 2159 N N . GLU A 1 272 ? 45.406 24.089 -6.708 1.00 65.19 272 GLU A N 1
ATOM 2160 C CA . GLU A 1 272 ? 44.522 24.014 -7.878 1.00 65.19 272 GLU A CA 1
ATOM 2161 C C . GLU A 1 272 ? 43.044 24.258 -7.518 1.00 65.19 272 GLU A C 1
ATOM 2163 O O . GLU A 1 272 ? 42.324 24.949 -8.244 1.00 65.19 272 GLU A O 1
ATOM 2168 N N . VAL A 1 273 ? 42.575 23.702 -6.395 1.00 59.97 273 VAL A N 1
ATOM 2169 C CA . VAL A 1 273 ? 41.159 23.770 -5.989 1.00 59.97 273 VAL A CA 1
ATOM 2170 C C . VAL A 1 273 ? 40.822 25.084 -5.290 1.00 59.97 273 VAL A C 1
ATOM 2172 O O . VAL A 1 273 ? 39.760 25.649 -5.546 1.00 59.97 273 VAL A O 1
ATOM 2175 N N . PHE A 1 274 ? 41.706 25.579 -4.423 1.00 67.75 274 PHE A N 1
ATOM 2176 C CA . PHE A 1 274 ? 41.415 26.721 -3.550 1.00 67.75 274 PHE A CA 1
ATOM 2177 C C . PHE A 1 274 ? 42.189 27.994 -3.907 1.00 67.75 274 PHE A C 1
ATOM 2179 O O . PHE A 1 274 ? 42.082 28.968 -3.168 1.00 67.75 274 PHE A O 1
ATOM 2186 N N . GLY A 1 275 ? 42.930 28.001 -5.022 1.00 72.12 275 GLY A N 1
ATOM 2187 C CA . GLY A 1 275 ? 43.739 29.138 -5.465 1.00 72.12 275 GLY A CA 1
ATOM 2188 C C . GLY A 1 275 ? 45.049 29.277 -4.689 1.00 72.12 275 GLY A C 1
ATOM 2189 O O . GLY A 1 275 ? 45.339 28.507 -3.776 1.00 72.12 275 GLY A O 1
ATOM 2190 N N . TYR A 1 276 ? 45.868 30.275 -5.041 1.00 73.38 276 TYR A N 1
ATOM 2191 C CA . TYR A 1 276 ? 47.160 30.514 -4.381 1.00 73.38 276 TYR A CA 1
ATOM 2192 C C . TYR A 1 276 ? 47.028 30.873 -2.897 1.00 73.38 276 TYR A C 1
ATOM 2194 O O . TYR A 1 276 ? 47.996 30.713 -2.167 1.00 73.38 276 TYR A O 1
ATOM 2202 N N . ASP A 1 277 ? 45.854 31.300 -2.432 1.00 71.94 277 ASP A N 1
ATOM 2203 C CA . ASP A 1 277 ? 45.556 31.672 -1.048 1.00 71.94 277 ASP A CA 1
ATOM 2204 C C . ASP A 1 277 ? 45.141 30.486 -0.154 1.00 71.94 277 ASP A C 1
ATOM 2206 O O . ASP A 1 277 ? 44.826 30.703 1.020 1.00 71.94 277 ASP A O 1
ATOM 2210 N N . TYR A 1 278 ? 45.180 29.236 -0.644 1.00 73.81 278 TYR A N 1
ATOM 2211 C CA . TYR A 1 278 ? 44.828 28.031 0.133 1.00 73.81 278 TYR A CA 1
ATOM 2212 C C . TYR A 1 278 ? 45.534 27.952 1.494 1.00 73.81 278 TYR A C 1
ATOM 2214 O O . TYR A 1 278 ? 44.926 27.554 2.484 1.00 73.81 278 TYR A O 1
ATOM 2222 N N . PHE A 1 279 ? 46.791 28.397 1.589 1.00 72.12 279 PHE A N 1
ATOM 2223 C CA . PHE A 1 279 ? 47.563 28.412 2.838 1.00 72.12 279 PHE A CA 1
ATOM 2224 C C . PHE A 1 279 ? 46.948 29.313 3.927 1.00 72.12 279 PHE A C 1
ATOM 2226 O O . PHE A 1 279 ? 47.222 29.141 5.118 1.00 72.12 279 PHE A O 1
ATOM 2233 N N . SER A 1 280 ? 46.124 30.290 3.536 1.00 69.19 280 SER A N 1
ATOM 2234 C CA . SER A 1 280 ? 45.451 31.223 4.440 1.00 69.19 280 SER A CA 1
ATOM 2235 C C . SER A 1 280 ? 44.112 30.690 4.970 1.00 69.19 280 SER A C 1
ATOM 2237 O O . SER A 1 280 ? 43.645 31.169 6.012 1.00 69.19 280 SER A O 1
ATOM 2239 N N . ARG A 1 281 ? 43.553 29.664 4.314 1.00 73.19 281 ARG A N 1
ATOM 2240 C CA . ARG A 1 281 ? 42.247 29.055 4.596 1.00 73.19 281 ARG A CA 1
ATOM 2241 C C . ARG A 1 281 ? 42.333 27.996 5.698 1.00 73.19 281 ARG A C 1
ATOM 2243 O O . ARG A 1 281 ? 43.405 27.480 6.020 1.00 73.19 281 ARG A O 1
ATOM 2250 N N . LYS A 1 282 ? 41.189 27.701 6.316 1.00 73.94 282 LYS A N 1
ATOM 2251 C CA . LYS A 1 282 ? 41.028 26.644 7.326 1.00 73.94 282 LYS A CA 1
ATOM 2252 C C . LYS A 1 282 ? 40.337 25.446 6.672 1.00 73.94 282 LYS A C 1
ATOM 2254 O O . LYS A 1 282 ? 39.361 25.641 5.964 1.00 73.94 282 LYS A O 1
ATOM 2259 N N . PHE A 1 283 ? 40.813 24.231 6.928 1.00 71.12 283 PHE A N 1
ATOM 2260 C CA . PHE A 1 283 ? 40.288 22.993 6.347 1.00 71.12 283 PHE A CA 1
ATOM 2261 C C . PHE A 1 283 ? 39.781 22.034 7.424 1.00 71.12 283 PHE A C 1
ATOM 2263 O O . PHE A 1 283 ? 40.284 22.012 8.550 1.00 71.12 283 PHE A O 1
ATOM 2270 N N . ALA A 1 284 ? 38.800 21.209 7.066 1.00 65.69 284 ALA A N 1
ATOM 2271 C CA . ALA A 1 284 ? 38.494 19.996 7.806 1.00 65.69 284 ALA A CA 1
ATOM 2272 C C . ALA A 1 284 ? 39.279 18.817 7.202 1.00 65.69 284 ALA A C 1
ATOM 2274 O O . ALA A 1 284 ? 39.534 18.747 6.002 1.00 65.69 284 ALA A O 1
ATOM 2275 N N . VAL A 1 285 ? 39.707 17.886 8.043 1.00 71.75 285 VAL A N 1
ATOM 2276 C CA . VAL A 1 285 ? 40.374 16.650 7.638 1.00 71.75 285 VAL A CA 1
ATOM 2277 C C . VAL A 1 285 ? 39.616 15.513 8.295 1.00 71.75 285 VAL A C 1
ATOM 2279 O O . VAL A 1 285 ? 39.553 15.428 9.521 1.00 71.75 285 VAL A O 1
ATOM 2282 N N . ARG A 1 286 ? 38.955 14.705 7.467 1.00 64.00 286 ARG A N 1
ATOM 2283 C CA . ARG A 1 286 ? 38.013 13.661 7.874 1.00 64.00 286 ARG A CA 1
ATOM 2284 C C . ARG A 1 286 ? 38.480 12.310 7.360 1.00 64.00 286 ARG A C 1
ATOM 2286 O O . ARG A 1 286 ? 38.981 12.245 6.240 1.00 64.00 286 ARG A O 1
ATOM 2293 N N . SER A 1 287 ? 38.301 11.271 8.163 1.00 64.88 287 SER A N 1
ATOM 2294 C CA . SER A 1 287 ? 38.365 9.881 7.712 1.00 64.88 287 SER A CA 1
ATOM 2295 C C . SER A 1 287 ? 37.137 9.533 6.867 1.00 64.88 287 SER A C 1
ATOM 2297 O O . SER A 1 287 ? 36.086 10.147 7.033 1.00 64.88 287 SER A O 1
ATOM 2299 N N . SER A 1 288 ? 37.291 8.568 5.969 1.00 54.94 288 SER A N 1
ATOM 2300 C CA . SER A 1 288 ? 36.228 8.010 5.131 1.00 54.94 288 SER A CA 1
ATOM 2301 C C . SER A 1 288 ? 36.559 6.539 4.840 1.00 54.94 288 SER A C 1
ATOM 2303 O O . SER A 1 288 ? 36.987 6.175 3.747 1.00 54.94 288 SER A O 1
ATOM 2305 N N . ALA A 1 289 ? 36.463 5.668 5.835 1.00 50.16 289 ALA A N 1
ATOM 2306 C CA . ALA A 1 289 ? 36.819 4.262 5.654 1.00 50.16 289 ALA A CA 1
ATOM 2307 C C . ALA A 1 289 ? 35.779 3.500 4.809 1.00 50.16 289 ALA A C 1
ATOM 2309 O O . ALA A 1 289 ? 34.580 3.762 4.873 1.00 50.16 289 ALA A O 1
ATOM 2310 N N . VAL A 1 290 ? 36.223 2.526 4.008 1.00 44.22 290 VAL A N 1
ATOM 2311 C CA . VAL A 1 290 ? 35.314 1.651 3.252 1.00 44.22 290 VAL A CA 1
ATOM 2312 C C . VAL A 1 290 ? 34.564 0.777 4.266 1.00 44.22 290 VAL A C 1
ATOM 2314 O O . VAL A 1 290 ? 35.168 0.153 5.129 1.00 44.22 290 VAL A O 1
ATOM 2317 N N . GLY A 1 291 ? 33.233 0.765 4.210 1.00 40.00 291 GLY A N 1
ATOM 2318 C CA . GLY A 1 291 ? 32.403 0.042 5.181 1.00 40.00 291 GLY A CA 1
ATOM 2319 C C . GLY A 1 291 ? 32.154 0.769 6.510 1.00 40.00 291 GLY A C 1
ATOM 2320 O O . GLY A 1 291 ? 31.519 0.175 7.374 1.00 40.00 291 GLY A O 1
ATOM 2321 N N . GLU A 1 292 ? 32.596 2.029 6.667 1.00 40.75 292 GLU A N 1
ATOM 2322 C CA . GLU A 1 292 ? 32.239 2.905 7.807 1.00 40.75 292 GLU A CA 1
ATOM 2323 C C . GLU A 1 292 ? 30.713 3.087 7.940 1.00 40.75 292 GLU A C 1
ATOM 2325 O O . GLU A 1 292 ? 30.201 3.125 9.061 1.00 40.75 292 GLU A O 1
ATOM 2330 N N . ASP A 1 293 ? 30.022 3.087 6.791 1.00 37.19 293 ASP A N 1
ATOM 2331 C CA . ASP A 1 293 ? 28.570 3.215 6.618 1.00 37.19 293 ASP A CA 1
ATOM 2332 C C . ASP A 1 293 ? 27.966 1.960 5.940 1.00 37.19 293 ASP A C 1
ATOM 2334 O O . ASP A 1 293 ? 27.248 2.052 4.943 1.00 37.19 293 ASP A O 1
ATOM 2338 N N . SER A 1 294 ? 28.313 0.759 6.421 1.00 37.22 294 SER A N 1
ATOM 2339 C CA . SER A 1 294 ? 27.724 -0.508 5.944 1.00 37.22 294 SER A CA 1
ATOM 2340 C C . SER A 1 294 ? 26.689 -1.070 6.926 1.00 37.22 294 SER A C 1
ATOM 2342 O O . SER A 1 294 ? 26.786 -0.831 8.128 1.00 37.22 294 SER A O 1
ATOM 2344 N N . GLU A 1 295 ? 25.720 -1.855 6.435 1.00 33.66 295 GLU A N 1
ATOM 2345 C CA . GLU A 1 295 ? 24.687 -2.497 7.275 1.00 33.66 295 GLU A CA 1
ATOM 2346 C C . GLU A 1 295 ? 25.275 -3.445 8.342 1.00 33.66 295 GLU A C 1
ATOM 2348 O O . GLU A 1 295 ? 24.667 -3.645 9.392 1.00 33.66 295 GLU A O 1
ATOM 2353 N N . GLU A 1 296 ? 26.469 -4.003 8.103 1.00 32.81 296 GLU A N 1
ATOM 2354 C CA . GLU A 1 296 ? 27.127 -4.987 8.978 1.00 32.81 296 GLU A CA 1
ATOM 2355 C C . GLU A 1 296 ? 28.104 -4.361 9.999 1.00 32.81 296 GLU A C 1
ATOM 2357 O O . GLU A 1 296 ? 28.382 -4.963 11.037 1.00 32.81 296 GLU A O 1
ATOM 2362 N N . MET A 1 297 ? 28.618 -3.148 9.750 1.00 34.53 297 MET A N 1
ATOM 2363 C CA . MET A 1 297 ? 29.462 -2.389 10.683 1.00 34.53 297 MET A CA 1
ATOM 2364 C C . MET A 1 297 ? 29.123 -0.893 10.613 1.00 34.53 297 MET A C 1
ATOM 2366 O O . MET A 1 297 ? 29.641 -0.173 9.767 1.00 34.53 297 MET A O 1
ATOM 2370 N N . SER A 1 298 ? 28.315 -0.400 11.556 1.00 35.84 298 SER A N 1
ATOM 2371 C CA . SER A 1 298 ? 28.149 1.042 11.782 1.00 35.84 298 SER A CA 1
ATOM 2372 C C . SER A 1 298 ? 29.290 1.547 12.672 1.00 35.84 298 SER A C 1
ATOM 2374 O O . SER A 1 298 ? 29.230 1.439 13.900 1.00 35.84 298 SER A O 1
ATOM 2376 N N . ALA A 1 299 ? 30.349 2.090 12.066 1.00 41.25 299 ALA A N 1
ATOM 2377 C CA . ALA A 1 299 ? 31.497 2.670 12.777 1.00 41.25 299 ALA A CA 1
ATOM 2378 C C . ALA A 1 299 ? 31.400 4.203 12.927 1.00 41.25 299 ALA A C 1
ATOM 2380 O O . ALA A 1 299 ? 32.406 4.869 13.199 1.00 41.25 299 ALA A O 1
ATOM 2381 N N . ALA A 1 300 ? 30.195 4.766 12.784 1.00 36.66 300 ALA A N 1
ATOM 2382 C CA . ALA A 1 300 ? 29.937 6.196 12.916 1.00 36.66 300 ALA A CA 1
ATOM 2383 C C . ALA A 1 300 ? 30.501 6.755 14.240 1.00 36.66 300 ALA A C 1
ATOM 2385 O O . ALA A 1 300 ? 30.194 6.282 15.335 1.00 36.66 300 ALA A O 1
ATOM 2386 N N . GLY A 1 301 ? 31.375 7.761 14.136 1.00 42.66 301 GLY A N 1
ATOM 2387 C CA . GLY A 1 301 ? 32.000 8.426 15.285 1.00 42.66 301 GLY A CA 1
ATOM 2388 C C . GLY A 1 301 ? 33.208 7.704 15.898 1.00 42.66 301 GLY A C 1
ATOM 2389 O O . GLY A 1 301 ? 33.746 8.174 16.903 1.00 42.66 301 GLY A O 1
ATOM 2390 N N . GLN A 1 302 ? 33.686 6.594 15.326 1.00 48.03 302 GLN A N 1
ATOM 2391 C CA . GLN A 1 302 ? 34.850 5.869 15.859 1.00 48.03 302 GLN A CA 1
ATOM 2392 C C . GLN A 1 302 ? 36.200 6.440 15.387 1.00 48.03 302 GLN A C 1
ATOM 2394 O O . GLN A 1 302 ? 37.194 6.316 16.105 1.00 48.03 302 GLN A O 1
ATOM 2399 N N . MET A 1 303 ? 36.236 7.133 14.244 1.00 60.12 303 MET A N 1
ATOM 2400 C CA . MET A 1 303 ? 37.448 7.714 13.651 1.00 60.12 303 MET A CA 1
ATOM 2401 C C . MET A 1 303 ? 37.583 9.221 13.925 1.00 60.12 303 MET A C 1
ATOM 2403 O O . MET A 1 303 ? 36.621 9.908 14.275 1.00 60.12 303 MET A O 1
ATOM 2407 N N . THR A 1 304 ? 38.807 9.753 13.842 1.00 63.56 304 THR A N 1
ATOM 2408 C CA . THR A 1 304 ? 39.088 11.141 14.253 1.00 63.56 304 THR A CA 1
ATOM 2409 C C . THR A 1 304 ? 38.914 12.123 13.095 1.00 63.56 304 THR A C 1
ATOM 2411 O O . THR A 1 304 ? 39.495 11.942 12.031 1.00 63.56 304 THR A O 1
ATOM 2414 N N . THR A 1 305 ? 38.172 13.208 13.332 1.00 65.31 305 THR A N 1
ATOM 2415 C CA . THR A 1 305 ? 38.079 14.376 12.442 1.00 65.31 305 THR A CA 1
ATOM 2416 C C . THR A 1 305 ? 38.838 15.558 13.046 1.00 65.31 305 THR A C 1
ATOM 2418 O O . THR A 1 305 ? 38.671 15.862 14.227 1.00 65.31 305 THR A O 1
ATOM 2421 N N . TYR A 1 306 ? 39.621 16.267 12.234 1.00 70.38 306 TYR A N 1
ATOM 2422 C CA . TYR A 1 306 ? 40.307 17.503 12.616 1.00 70.38 306 TYR A CA 1
ATOM 2423 C C . TYR A 1 306 ? 39.681 18.696 11.896 1.00 70.38 306 TYR A C 1
ATOM 2425 O O . TYR A 1 306 ? 39.638 18.730 10.671 1.00 70.38 306 TYR A O 1
ATOM 2433 N N . LEU A 1 307 ? 39.197 19.687 12.643 1.00 73.69 307 LEU A N 1
ATOM 2434 C CA . LEU A 1 307 ? 38.577 20.895 12.091 1.00 73.69 307 LEU A CA 1
ATOM 2435 C C . LEU A 1 307 ? 39.521 22.095 12.208 1.00 73.69 307 LEU A C 1
ATOM 2437 O O . LEU A 1 307 ? 40.341 22.164 13.122 1.00 73.69 307 LEU A O 1
ATOM 2441 N N . GLY A 1 308 ? 39.386 23.065 11.302 1.00 68.19 308 GLY A N 1
ATOM 2442 C CA . GLY A 1 308 ? 40.114 24.333 11.391 1.00 68.19 308 GLY A CA 1
ATOM 2443 C C . GLY A 1 308 ? 41.613 24.240 11.074 1.00 68.19 308 GLY A C 1
ATOM 2444 O O . GLY A 1 308 ? 42.383 25.110 11.482 1.00 68.19 308 GLY A O 1
ATOM 2445 N N . VAL A 1 309 ? 42.044 23.189 10.375 1.00 76.06 309 VAL A N 1
ATOM 2446 C CA . VAL A 1 309 ? 43.451 22.906 10.080 1.00 76.06 309 VAL A CA 1
ATOM 2447 C C . VAL A 1 309 ? 43.966 23.883 9.026 1.00 76.06 309 VAL A C 1
ATOM 2449 O O . VAL A 1 309 ? 43.396 23.994 7.947 1.00 76.06 309 VAL A O 1
ATOM 2452 N N . LYS A 1 310 ? 45.046 24.604 9.334 1.00 81.69 310 LYS A N 1
ATOM 2453 C CA . LYS A 1 310 ? 45.617 25.639 8.462 1.00 81.69 310 LYS A CA 1
ATOM 2454 C C . LYS A 1 310 ? 47.116 25.432 8.275 1.00 81.69 310 LYS A C 1
ATOM 2456 O O . LYS A 1 310 ? 47.836 25.262 9.259 1.00 81.69 310 LYS A O 1
ATOM 2461 N N . GLY A 1 311 ? 47.571 25.527 7.029 1.00 81.38 311 GLY A N 1
ATOM 2462 C CA . GLY A 1 311 ? 48.974 25.372 6.642 1.00 81.38 311 GLY A CA 1
ATOM 2463 C C . GLY A 1 311 ? 49.355 23.928 6.307 1.00 81.38 311 GLY A C 1
ATOM 2464 O O . GLY A 1 311 ? 48.886 22.982 6.937 1.00 81.38 311 GLY A O 1
ATOM 2465 N N . GLU A 1 312 ? 50.233 23.780 5.318 1.00 85.38 312 GLU A N 1
ATOM 2466 C CA . GLU A 1 312 ? 50.593 22.512 4.666 1.00 85.38 312 GLU A CA 1
ATOM 2467 C C . GLU A 1 312 ? 51.010 21.420 5.654 1.00 85.38 312 GLU A C 1
ATOM 2469 O O . GLU A 1 312 ? 50.413 20.348 5.689 1.00 85.38 312 GLU A O 1
ATOM 2474 N N . THR A 1 313 ? 51.954 21.722 6.548 1.00 83.69 313 THR A N 1
ATOM 2475 C CA . THR A 1 313 ? 52.462 20.765 7.543 1.00 83.69 313 THR A CA 1
ATOM 2476 C C . THR A 1 313 ? 51.366 20.271 8.487 1.00 83.69 313 THR A C 1
ATOM 2478 O O . THR A 1 313 ? 51.321 19.096 8.848 1.00 83.69 313 THR A O 1
ATOM 2481 N N . LYS A 1 314 ? 50.447 21.159 8.892 1.00 83.00 314 LYS A N 1
ATOM 2482 C CA . LYS A 1 314 ? 49.345 20.796 9.794 1.00 83.00 314 LYS A CA 1
ATOM 2483 C C . LYS A 1 314 ? 48.289 19.963 9.074 1.00 83.00 314 LYS A C 1
ATOM 2485 O O . LYS A 1 314 ? 47.739 19.056 9.692 1.00 83.00 314 LYS A O 1
ATOM 2490 N N . ILE A 1 315 ? 48.038 20.245 7.795 1.00 82.81 315 ILE A N 1
ATOM 2491 C CA . ILE A 1 315 ? 47.134 19.468 6.938 1.00 82.81 315 ILE A CA 1
ATOM 2492 C C . ILE A 1 315 ? 47.677 18.047 6.766 1.00 82.81 315 ILE A C 1
ATOM 2494 O O . ILE A 1 315 ? 46.983 17.087 7.092 1.00 82.81 315 ILE A O 1
ATOM 2498 N N . SER A 1 316 ? 48.942 17.909 6.377 1.00 85.69 316 SER A N 1
ATOM 2499 C CA . SER A 1 316 ? 49.609 16.612 6.213 1.00 85.69 316 SER A CA 1
ATOM 2500 C C . SER A 1 316 ? 49.652 15.815 7.522 1.00 85.69 316 SER A C 1
ATOM 2502 O O . SER A 1 316 ? 49.332 14.628 7.540 1.00 85.69 316 SER A O 1
ATOM 2504 N N . SER A 1 317 ? 49.937 16.475 8.652 1.00 85.12 317 SER A N 1
ATOM 2505 C CA . SER A 1 317 ? 49.881 15.841 9.977 1.00 85.12 317 SER A CA 1
ATOM 2506 C C . SER A 1 317 ? 48.468 15.382 10.352 1.00 85.12 317 SER A C 1
ATOM 2508 O O . SER A 1 317 ? 48.301 14.318 10.945 1.00 85.12 317 SER A O 1
ATOM 2510 N N . ALA A 1 318 ? 47.436 16.162 10.021 1.00 82.31 318 ALA A N 1
ATOM 2511 C CA . ALA A 1 318 ? 46.050 15.788 10.284 1.00 82.31 318 ALA A CA 1
ATOM 2512 C C . ALA A 1 318 ? 45.614 14.577 9.444 1.00 82.31 318 ALA A C 1
ATOM 2514 O O . ALA A 1 318 ? 44.935 13.702 9.975 1.00 82.31 318 ALA A O 1
ATOM 2515 N N . VAL A 1 319 ? 46.061 14.477 8.185 1.00 81.81 319 VAL A N 1
ATOM 2516 C CA . VAL A 1 319 ? 45.815 13.309 7.320 1.00 81.81 319 VAL A CA 1
ATOM 2517 C C . VAL A 1 319 ? 46.385 12.040 7.951 1.00 81.81 319 VAL A C 1
ATOM 2519 O O . VAL A 1 319 ? 45.668 11.053 8.122 1.00 81.81 319 VAL A O 1
ATOM 2522 N N . VAL A 1 320 ? 47.652 12.088 8.368 1.00 85.12 320 VAL A N 1
ATOM 2523 C CA . VAL A 1 320 ? 48.324 10.952 9.012 1.00 85.12 320 VAL A CA 1
ATOM 2524 C C . VAL A 1 320 ? 47.621 10.551 10.310 1.00 85.12 320 VAL A C 1
ATOM 2526 O O . VAL A 1 320 ? 47.415 9.368 10.569 1.00 85.12 320 VAL A O 1
ATOM 2529 N N . LYS A 1 321 ? 47.191 11.523 11.120 1.00 82.81 321 LYS A N 1
ATOM 2530 C CA . LYS A 1 321 ? 46.458 11.249 12.364 1.00 82.81 321 LYS A CA 1
ATOM 2531 C C . LYS A 1 321 ? 45.074 10.638 12.123 1.00 82.81 321 LYS A C 1
ATOM 2533 O O . LYS A 1 321 ? 44.665 9.768 12.891 1.00 82.81 321 LYS A O 1
ATOM 2538 N N . CYS A 1 322 ? 44.361 11.048 11.070 1.00 75.50 322 CYS A N 1
ATOM 2539 C CA . CYS A 1 322 ? 43.112 10.401 10.653 1.00 75.50 322 CYS A CA 1
ATOM 2540 C C . CYS A 1 322 ? 43.358 8.929 10.303 1.00 75.50 322 CYS A C 1
ATOM 2542 O O . CYS A 1 322 ? 42.688 8.054 10.851 1.00 75.50 322 CYS A O 1
ATOM 2544 N N . TRP A 1 323 ? 44.372 8.648 9.484 1.00 76.06 323 TRP A N 1
ATOM 2545 C CA . TRP A 1 323 ? 44.767 7.283 9.137 1.00 76.06 323 TRP A CA 1
ATOM 2546 C C . TRP A 1 323 ? 45.203 6.457 10.350 1.00 76.06 323 TRP A C 1
ATOM 2548 O O . TRP A 1 323 ? 44.775 5.313 10.488 1.00 76.06 323 TRP A O 1
ATOM 2558 N N . ALA A 1 324 ? 45.967 7.034 11.280 1.00 78.88 324 ALA A N 1
ATOM 2559 C CA . ALA A 1 324 ? 46.353 6.367 12.523 1.00 78.88 324 ALA A CA 1
ATOM 2560 C C . ALA A 1 324 ? 45.134 6.009 13.391 1.00 78.88 324 ALA A C 1
ATOM 2562 O O . ALA A 1 324 ? 45.108 4.951 14.014 1.00 78.88 324 ALA A O 1
ATOM 2563 N N . SER A 1 325 ? 44.097 6.855 13.414 1.00 73.12 325 SER A N 1
ATOM 2564 C CA . SER A 1 325 ? 42.909 6.645 14.255 1.00 73.12 325 SER A CA 1
ATOM 2565 C C . SER A 1 325 ? 42.093 5.393 13.910 1.00 73.12 325 SER A C 1
ATOM 2567 O O . SER A 1 325 ? 41.352 4.909 14.762 1.00 73.12 325 SER A O 1
ATOM 2569 N N . THR A 1 326 ? 42.290 4.819 12.718 1.00 65.56 326 THR A N 1
ATOM 2570 C CA . THR A 1 326 ? 41.647 3.570 12.267 1.00 65.56 326 THR A CA 1
ATOM 2571 C C . THR A 1 326 ? 42.052 2.338 13.090 1.00 65.56 326 THR A C 1
ATOM 2573 O O . THR A 1 326 ? 41.360 1.322 13.059 1.00 65.56 326 THR A O 1
ATOM 2576 N N . ILE A 1 327 ? 43.154 2.429 13.847 1.00 67.69 327 ILE A N 1
ATOM 2577 C CA . ILE A 1 327 ? 43.738 1.330 14.631 1.00 67.69 327 ILE A CA 1
ATOM 2578 C C . ILE A 1 327 ? 43.242 1.334 16.094 1.00 67.69 327 ILE A C 1
ATOM 2580 O O . ILE A 1 327 ? 43.517 0.393 16.836 1.00 67.69 327 ILE A O 1
ATOM 2584 N N . ARG A 1 328 ? 42.475 2.348 16.534 1.00 63.09 328 ARG A N 1
ATOM 2585 C CA . ARG A 1 328 ? 41.969 2.433 17.920 1.00 63.09 328 ARG A CA 1
ATOM 2586 C C . ARG A 1 328 ? 40.995 1.304 18.274 1.00 63.09 328 ARG A C 1
ATOM 2588 O O . ARG A 1 328 ? 39.989 1.095 17.603 1.00 63.09 328 ARG A O 1
ATOM 2595 N N . SER A 1 329 ? 41.261 0.626 19.390 1.00 52.78 329 SER A N 1
ATOM 2596 C CA . SER A 1 329 ? 40.443 -0.486 19.908 1.00 52.78 329 SER A CA 1
ATOM 2597 C C . SER A 1 329 ? 39.426 -0.096 20.992 1.00 52.78 329 SER A C 1
ATOM 2599 O O . SER A 1 329 ? 38.514 -0.865 21.290 1.00 52.78 329 SER A O 1
ATOM 2601 N N . ASP A 1 330 ? 39.533 1.096 21.579 1.00 47.56 330 ASP A N 1
ATOM 2602 C CA . ASP A 1 330 ? 38.727 1.531 22.728 1.00 47.56 330 ASP A CA 1
ATOM 2603 C C . ASP A 1 330 ? 37.268 1.889 22.391 1.00 47.56 330 ASP A C 1
ATOM 2605 O O . ASP A 1 330 ? 36.421 1.856 23.284 1.00 47.56 330 ASP A O 1
ATOM 2609 N N . ARG A 1 331 ? 36.959 2.162 21.116 1.00 44.66 331 ARG A N 1
ATOM 2610 C CA . ARG A 1 331 ? 35.608 2.499 20.622 1.00 44.66 331 ARG A CA 1
ATOM 2611 C C . ARG A 1 331 ? 34.829 1.333 19.996 1.00 44.66 331 ARG A C 1
ATOM 2613 O O . ARG A 1 331 ? 33.687 1.526 19.604 1.00 44.66 331 ARG A O 1
ATOM 2620 N N . ARG A 1 332 ? 35.396 0.120 19.947 1.00 46.44 332 ARG A N 1
ATOM 2621 C CA . ARG A 1 332 ? 34.749 -1.092 19.387 1.00 46.44 332 ARG A CA 1
ATOM 2622 C C . ARG A 1 332 ? 34.060 -1.985 20.435 1.00 46.44 332 ARG A C 1
ATOM 2624 O O . ARG A 1 332 ? 33.790 -3.153 20.174 1.00 46.44 332 ARG A O 1
ATOM 2631 N N . LYS A 1 333 ? 33.792 -1.461 21.635 1.00 36.28 333 LYS A N 1
ATOM 2632 C CA . LYS A 1 333 ? 33.394 -2.246 22.818 1.00 36.28 333 LYS A CA 1
ATOM 2633 C C . LYS A 1 333 ? 31.941 -2.757 22.874 1.00 36.28 333 LYS A C 1
ATOM 2635 O O . LYS A 1 333 ? 31.621 -3.424 23.849 1.00 36.28 333 LYS A O 1
ATOM 2640 N N . GLU A 1 334 ? 31.094 -2.539 21.866 1.00 33.19 334 GLU A N 1
ATOM 2641 C CA . GLU A 1 334 ? 29.681 -2.985 21.914 1.00 33.19 334 GLU A CA 1
ATOM 2642 C C . GLU A 1 334 ? 29.250 -4.021 20.862 1.00 33.19 334 GLU A C 1
ATOM 2644 O O . GLU A 1 334 ? 28.099 -4.443 20.862 1.00 33.19 334 GLU A O 1
ATOM 2649 N N . CYS A 1 335 ? 30.151 -4.551 20.030 1.00 33.78 335 CYS A N 1
ATOM 2650 C CA . CYS A 1 335 ? 29.817 -5.728 19.216 1.00 33.78 335 CYS A CA 1
ATOM 2651 C C . CYS A 1 335 ? 30.025 -7.025 20.014 1.00 33.78 335 CYS A C 1
ATOM 2653 O O . CYS A 1 335 ? 31.009 -7.741 19.830 1.00 33.78 335 CYS A O 1
ATOM 2655 N N . GLN A 1 336 ? 29.079 -7.345 20.900 1.00 31.61 336 GLN A N 1
ATOM 2656 C CA . GLN A 1 336 ? 28.884 -8.702 21.425 1.00 31.61 336 GLN A CA 1
ATOM 2657 C C . GLN A 1 336 ? 28.293 -9.616 20.334 1.00 31.61 336 GLN A C 1
ATOM 2659 O O . GLN A 1 336 ? 27.152 -10.030 20.436 1.00 31.61 336 GLN A O 1
ATOM 2664 N N . MET A 1 337 ? 29.055 -9.911 19.278 1.00 27.72 337 MET A N 1
ATOM 2665 C CA . MET A 1 337 ? 28.787 -10.982 18.296 1.00 27.72 337 MET A CA 1
ATOM 2666 C C . MET A 1 337 ? 30.111 -11.352 17.596 1.00 27.72 337 MET A C 1
ATOM 2668 O O . MET A 1 337 ? 30.255 -11.216 16.384 1.00 27.72 337 MET A O 1
ATOM 2672 N N . ILE A 1 338 ? 31.134 -11.752 18.361 1.00 32.25 338 ILE A N 1
ATOM 2673 C CA . ILE A 1 338 ? 32.439 -12.154 17.806 1.00 32.25 338 ILE A CA 1
ATOM 2674 C C . ILE A 1 338 ? 32.635 -13.665 17.967 1.00 32.25 338 ILE A C 1
ATOM 2676 O O . ILE A 1 338 ? 33.160 -14.130 18.973 1.00 32.25 338 ILE A O 1
ATOM 2680 N N . ASP A 1 339 ? 32.241 -14.405 16.933 1.00 28.83 339 ASP A N 1
ATOM 2681 C CA . ASP A 1 339 ? 32.851 -15.654 16.442 1.00 28.83 339 ASP A CA 1
ATOM 2682 C C . ASP A 1 339 ? 32.414 -15.797 14.963 1.00 28.83 339 ASP A C 1
ATOM 2684 O O . ASP A 1 339 ? 31.332 -15.299 14.643 1.00 28.83 339 ASP A O 1
ATOM 2688 N N . PRO A 1 340 ? 33.139 -16.401 13.996 1.00 2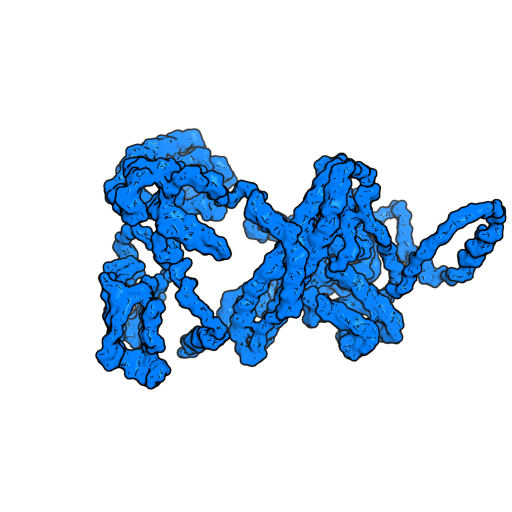8.91 340 PRO A N 1
ATOM 2689 C CA . PRO A 1 340 ? 34.533 -16.843 13.880 1.00 28.91 340 PRO A CA 1
ATOM 2690 C C . PRO A 1 340 ? 35.356 -15.963 12.908 1.00 28.91 340 PRO A C 1
ATOM 2692 O O . PRO A 1 340 ? 36.440 -16.344 12.464 1.00 28.91 340 PRO A O 1
ATOM 2695 N N . PHE A 1 341 ? 34.868 -14.766 12.561 1.00 32.25 341 PHE A N 1
ATOM 2696 C CA . PHE A 1 341 ? 35.512 -13.906 11.561 1.00 32.25 341 PHE A CA 1
ATOM 2697 C C . PHE A 1 341 ? 36.866 -13.366 12.049 1.00 32.25 341 PHE A C 1
ATOM 2699 O O . PHE A 1 341 ? 37.828 -13.344 11.291 1.00 32.25 341 PHE A O 1
ATOM 2706 N N . GLN A 1 342 ? 37.009 -13.038 13.341 1.00 33.09 342 GLN A N 1
ATOM 2707 C CA . GLN A 1 342 ? 38.284 -12.544 13.883 1.00 33.09 342 GLN A CA 1
ATOM 2708 C C . GLN A 1 342 ? 39.405 -13.596 13.939 1.00 33.09 342 GLN A C 1
ATOM 2710 O O . GLN A 1 342 ? 40.574 -13.218 13.867 1.00 33.09 342 GLN A O 1
ATOM 2715 N N . ARG A 1 343 ? 39.096 -14.904 13.981 1.00 33.78 343 ARG A N 1
ATOM 2716 C CA . ARG A 1 343 ? 40.135 -15.949 13.876 1.00 33.78 343 ARG A CA 1
ATOM 2717 C C . ARG A 1 343 ? 40.690 -16.079 12.454 1.00 33.78 343 ARG A C 1
ATOM 2719 O O . ARG A 1 343 ? 41.874 -16.350 12.311 1.00 33.78 343 ARG A O 1
ATOM 2726 N N . GLY A 1 344 ? 39.884 -15.803 11.424 1.00 32.62 344 GLY A N 1
ATOM 2727 C CA . GLY A 1 344 ? 40.346 -15.722 10.028 1.00 32.62 344 GLY A CA 1
ATOM 2728 C C . GLY A 1 344 ? 41.017 -14.390 9.658 1.00 32.62 344 GLY A C 1
ATOM 2729 O O . GLY A 1 344 ? 41.702 -14.287 8.643 1.00 32.62 344 GLY A O 1
ATOM 2730 N N . VAL A 1 345 ? 40.852 -13.355 10.486 1.00 35.84 345 VAL A N 1
ATOM 2731 C CA . VAL A 1 345 ? 41.395 -12.002 10.251 1.00 35.84 345 VAL A CA 1
ATOM 2732 C C . VAL A 1 345 ? 42.889 -11.896 10.573 1.00 35.84 345 VAL A C 1
ATOM 2734 O O . VAL A 1 345 ? 43.554 -10.990 10.076 1.00 35.84 345 VAL A O 1
ATOM 2737 N N . ALA A 1 346 ? 43.453 -12.843 11.324 1.00 36.09 346 ALA A N 1
ATOM 2738 C CA . ALA A 1 346 ? 44.889 -12.879 11.597 1.00 36.09 346 ALA A CA 1
ATOM 2739 C C . ALA A 1 346 ? 45.747 -13.233 10.361 1.00 36.09 346 ALA A C 1
ATOM 2741 O O . ALA A 1 346 ? 46.962 -13.040 10.401 1.00 36.09 346 ALA A O 1
ATOM 2742 N N . GLU A 1 347 ? 45.142 -13.712 9.265 1.00 36.53 347 GLU A N 1
ATOM 2743 C CA . GLU A 1 347 ? 45.877 -14.195 8.085 1.00 36.53 347 GLU A CA 1
ATOM 2744 C C . GLU A 1 347 ? 45.813 -13.276 6.859 1.00 36.53 347 GLU A C 1
ATOM 2746 O O . GLU A 1 347 ? 46.523 -13.514 5.885 1.00 36.53 347 GLU A O 1
ATOM 2751 N N . ASN A 1 348 ? 45.041 -12.184 6.881 1.00 35.84 348 ASN A N 1
ATOM 2752 C CA . ASN A 1 348 ? 44.837 -11.378 5.679 1.00 35.84 348 ASN A CA 1
ATOM 2753 C C . ASN A 1 348 ? 45.104 -9.881 5.891 1.00 35.84 348 ASN A C 1
ATOM 2755 O O . ASN A 1 348 ? 44.334 -9.170 6.536 1.00 35.84 348 ASN A O 1
ATOM 2759 N N . LYS A 1 349 ? 46.139 -9.375 5.195 1.00 37.09 349 LYS A N 1
ATOM 2760 C CA . LYS A 1 349 ? 46.443 -7.944 4.934 1.00 37.09 349 LYS A CA 1
ATOM 2761 C C . LYS A 1 349 ? 45.243 -7.132 4.395 1.00 37.09 349 LYS A C 1
ATOM 2763 O O . LYS A 1 349 ? 45.327 -5.918 4.233 1.00 37.09 349 LYS A O 1
ATOM 2768 N N . THR A 1 350 ? 44.129 -7.790 4.094 1.00 35.06 350 THR A N 1
ATOM 2769 C CA . THR A 1 350 ? 42.937 -7.268 3.427 1.00 35.06 350 THR A CA 1
ATOM 2770 C C . THR A 1 350 ? 42.117 -6.304 4.287 1.00 35.06 350 THR A C 1
ATOM 2772 O O . THR A 1 350 ? 41.522 -5.396 3.723 1.00 35.06 350 THR A O 1
ATOM 2775 N N . MET A 1 351 ? 42.113 -6.406 5.625 1.00 33.69 351 MET A N 1
ATOM 2776 C CA . MET A 1 351 ? 41.294 -5.488 6.445 1.00 33.69 351 MET A CA 1
ATOM 2777 C C . MET A 1 351 ? 41.912 -4.082 6.596 1.00 33.69 351 MET A C 1
ATOM 2779 O O . MET A 1 351 ? 41.184 -3.108 6.744 1.00 33.69 351 MET A O 1
ATOM 2783 N N . MET A 1 352 ? 43.238 -3.931 6.478 1.00 37.19 352 MET A N 1
ATOM 2784 C CA . MET A 1 352 ? 43.869 -2.598 6.427 1.00 37.19 352 MET A CA 1
ATOM 2785 C C . MET A 1 352 ? 43.703 -1.912 5.067 1.00 37.19 352 MET A C 1
ATOM 2787 O O . MET A 1 352 ? 43.661 -0.688 5.010 1.00 37.19 352 MET A O 1
ATOM 2791 N N . ARG A 1 353 ? 43.506 -2.676 3.983 1.00 35.56 353 ARG A N 1
ATOM 2792 C CA . ARG A 1 353 ? 43.196 -2.134 2.645 1.00 35.56 353 ARG A CA 1
ATOM 2793 C C . ARG A 1 353 ? 41.842 -1.425 2.563 1.00 35.56 353 ARG A C 1
ATOM 2795 O O . ARG A 1 353 ? 41.598 -0.679 1.625 1.00 35.56 353 ARG A O 1
ATOM 2802 N N . ILE A 1 354 ? 40.965 -1.658 3.533 1.00 37.44 354 ILE A N 1
ATOM 2803 C CA . ILE A 1 354 ? 39.595 -1.142 3.553 1.00 37.44 354 ILE A CA 1
ATOM 2804 C C . ILE A 1 354 ? 39.547 0.312 4.091 1.00 37.44 354 ILE A C 1
ATOM 2806 O O . ILE A 1 354 ? 38.603 1.038 3.823 1.00 37.44 354 ILE A O 1
ATOM 2810 N N . ASN A 1 355 ? 40.586 0.849 4.740 1.00 45.19 355 ASN A N 1
ATOM 2811 C CA . ASN A 1 355 ? 40.452 2.101 5.516 1.00 45.19 355 ASN A CA 1
ATOM 2812 C C . ASN A 1 355 ? 41.193 3.326 4.947 1.00 45.19 355 ASN A C 1
ATOM 2814 O O . ASN A 1 355 ? 41.794 4.101 5.690 1.00 45.19 355 ASN A O 1
ATOM 2818 N N . GLY A 1 356 ? 41.171 3.509 3.626 1.00 38.56 356 GLY A N 1
ATOM 2819 C CA . GLY A 1 356 ? 42.138 4.375 2.951 1.00 38.56 356 GLY A CA 1
ATOM 2820 C C . GLY A 1 356 ? 41.666 5.719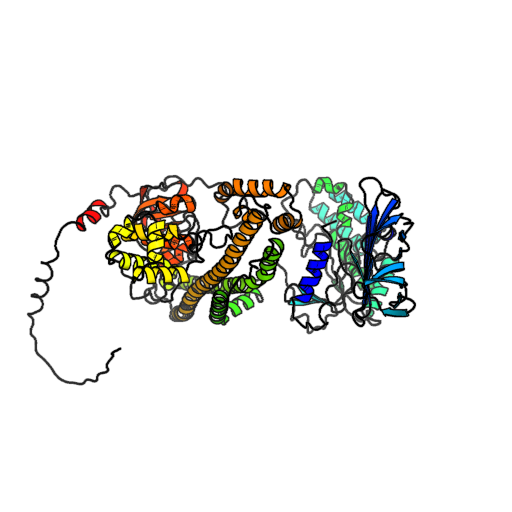 2.385 1.00 38.56 356 GLY A C 1
ATOM 2821 O O . GLY A 1 356 ? 42.406 6.260 1.574 1.00 38.56 356 GLY A O 1
ATOM 2822 N N . ILE A 1 357 ? 40.505 6.284 2.742 1.00 46.25 357 ILE A N 1
ATOM 2823 C CA . ILE A 1 357 ? 40.122 7.619 2.233 1.00 46.25 357 ILE A CA 1
ATOM 2824 C C . ILE A 1 357 ? 40.212 8.667 3.342 1.00 46.25 357 ILE A C 1
ATOM 2826 O O . ILE A 1 357 ? 39.612 8.505 4.402 1.00 46.25 357 ILE A O 1
ATOM 2830 N N . THR A 1 358 ? 40.966 9.747 3.101 1.00 48.41 358 THR A N 1
ATOM 2831 C CA . THR A 1 358 ? 41.071 10.874 4.043 1.00 48.41 358 THR A CA 1
ATOM 2832 C C . THR A 1 358 ? 41.093 12.234 3.337 1.00 48.41 358 THR A C 1
ATOM 2834 O O . THR A 1 358 ? 41.817 12.435 2.365 1.00 48.41 358 THR A O 1
ATOM 2837 N N . MET A 1 359 ? 40.366 13.174 3.954 1.00 47.31 359 MET A N 1
ATOM 2838 C CA . MET A 1 359 ? 40.327 14.640 3.812 1.00 47.31 359 MET A CA 1
ATOM 2839 C C . MET A 1 359 ? 39.131 15.233 3.039 1.00 47.31 359 MET A C 1
ATOM 2841 O O . MET A 1 359 ? 38.693 14.692 2.037 1.00 47.31 359 MET A O 1
ATOM 2845 N N . PHE A 1 360 ? 38.580 16.345 3.556 1.00 50.25 360 PHE A N 1
ATOM 2846 C CA . PHE A 1 360 ? 37.478 17.130 2.974 1.00 50.25 360 PHE A CA 1
ATOM 2847 C C . PHE A 1 360 ? 37.548 18.581 3.477 1.00 50.25 360 PHE A C 1
ATOM 2849 O O . PHE A 1 360 ? 37.242 18.854 4.635 1.00 50.25 360 PHE A O 1
ATOM 2856 N N . GLY A 1 361 ? 37.934 19.525 2.618 1.00 42.59 361 GLY A N 1
ATOM 2857 C CA . GLY A 1 361 ? 38.017 20.949 2.963 1.00 42.59 361 GLY A CA 1
ATOM 2858 C C . GLY A 1 361 ? 36.663 21.674 2.969 1.00 42.59 361 GLY A C 1
ATOM 2859 O O . GLY A 1 361 ? 35.812 21.370 2.153 1.00 42.59 361 GLY A O 1
ATOM 2860 N N . TYR A 1 362 ? 36.470 22.645 3.870 1.00 50.44 362 TYR A N 1
ATOM 2861 C CA . TYR A 1 362 ? 35.542 23.781 3.721 1.00 50.44 362 TYR A CA 1
ATOM 2862 C C . TYR A 1 362 ? 36.095 24.968 4.511 1.00 50.44 362 TYR A C 1
ATOM 2864 O O . TYR A 1 362 ? 36.656 24.769 5.590 1.00 50.44 362 TYR A O 1
ATOM 2872 N N . ASP A 1 363 ? 35.894 26.178 3.994 1.00 45.66 363 ASP A N 1
ATOM 2873 C CA . ASP A 1 363 ? 36.188 27.443 4.666 1.00 45.66 363 ASP A CA 1
ATOM 2874 C C . ASP A 1 363 ? 35.008 27.825 5.575 1.00 45.66 363 ASP A C 1
ATOM 2876 O O . ASP A 1 363 ? 33.955 28.253 5.104 1.00 45.66 363 ASP A O 1
ATOM 2880 N N . ILE A 1 364 ? 35.150 27.630 6.888 1.00 47.00 364 ILE A N 1
ATOM 2881 C CA . ILE A 1 364 ? 34.117 28.024 7.851 1.00 47.00 364 ILE A CA 1
ATOM 2882 C C . ILE A 1 364 ? 34.243 29.528 8.110 1.00 47.00 364 ILE A C 1
ATOM 2884 O O . ILE A 1 364 ? 35.050 29.958 8.939 1.00 47.00 364 ILE A O 1
ATOM 2888 N N . ARG A 1 365 ? 33.400 30.333 7.456 1.00 43.06 365 ARG A N 1
ATOM 2889 C CA . ARG A 1 365 ? 33.078 31.671 7.969 1.00 43.06 365 ARG A CA 1
ATOM 2890 C C . ARG A 1 365 ? 32.215 31.479 9.218 1.00 43.06 365 ARG A C 1
ATOM 2892 O O . ARG A 1 365 ? 31.175 30.827 9.156 1.00 43.06 365 ARG A O 1
ATOM 2899 N N . GLU A 1 366 ? 32.656 32.024 10.353 1.00 39.25 366 GLU A N 1
ATOM 2900 C CA . GLU A 1 366 ? 32.102 31.788 11.705 1.00 39.25 366 GLU A CA 1
ATOM 2901 C C . GLU A 1 366 ? 30.582 32.016 11.840 1.00 39.25 366 GLU A C 1
ATOM 2903 O O . GLU A 1 366 ? 29.969 31.515 12.777 1.00 39.25 366 GLU A O 1
ATOM 2908 N N . HIS A 1 367 ? 29.949 32.702 10.886 1.00 35.75 367 HIS A N 1
ATOM 2909 C CA . HIS A 1 367 ? 28.525 33.030 10.918 1.00 35.75 367 HIS A CA 1
ATOM 2910 C C . HIS A 1 367 ? 27.589 31.960 10.296 1.00 35.75 367 HIS A C 1
ATOM 2912 O O . HIS A 1 367 ? 26.389 31.977 10.568 1.00 35.75 367 HIS A O 1
ATOM 2918 N N . GLU A 1 368 ? 28.084 31.010 9.488 1.00 37.81 368 GLU A N 1
ATOM 2919 C CA . GLU A 1 368 ? 27.236 29.979 8.838 1.00 37.81 368 GLU A CA 1
ATOM 2920 C C . GLU A 1 368 ? 27.213 28.630 9.573 1.00 37.81 368 GLU A C 1
ATOM 2922 O O . GLU A 1 368 ? 26.188 27.946 9.585 1.00 37.81 368 GLU A O 1
ATOM 2927 N N . ALA A 1 369 ? 28.304 28.257 10.249 1.00 37.47 369 ALA A N 1
ATOM 2928 C CA . ALA A 1 369 ? 28.419 26.958 10.922 1.00 37.47 369 ALA A CA 1
ATOM 2929 C C . ALA A 1 369 ? 27.445 26.770 12.097 1.00 37.47 369 ALA A C 1
ATOM 2931 O O . ALA A 1 369 ? 27.140 25.636 12.457 1.00 37.47 369 ALA A O 1
ATOM 2932 N N . PHE A 1 370 ? 26.922 27.859 12.668 1.00 34.09 370 PHE A N 1
ATOM 2933 C CA . PHE A 1 370 ? 25.950 27.789 13.760 1.00 34.09 370 PHE A CA 1
ATOM 2934 C C . PHE A 1 370 ? 24.515 27.506 13.275 1.00 34.09 370 PHE A C 1
ATOM 2936 O O . PHE A 1 370 ? 23.678 27.090 14.070 1.00 34.09 370 PHE A O 1
ATOM 2943 N N . LYS A 1 371 ? 24.211 27.707 11.980 1.00 35.84 371 LYS A N 1
ATOM 2944 C CA . LYS A 1 371 ? 22.851 27.533 11.432 1.00 35.84 371 LYS A CA 1
ATOM 2945 C C . LYS A 1 371 ? 22.562 26.140 10.864 1.00 35.84 371 LYS A C 1
ATOM 2947 O O . LYS A 1 371 ? 21.416 25.715 10.929 1.00 35.84 371 LYS A O 1
ATOM 2952 N N . ASN A 1 372 ? 23.563 25.424 10.345 1.00 38.28 372 ASN A N 1
ATOM 2953 C CA . ASN A 1 372 ? 23.346 24.226 9.512 1.00 38.28 372 ASN A CA 1
ATOM 2954 C C . ASN A 1 372 ? 23.996 22.940 10.073 1.00 38.28 372 ASN A C 1
ATOM 2956 O O . ASN A 1 372 ? 24.529 22.120 9.327 1.00 38.28 372 ASN A O 1
ATOM 2960 N N . GLY A 1 373 ? 23.994 22.757 11.395 1.00 27.89 373 GLY A N 1
ATOM 2961 C CA . GLY A 1 373 ? 24.624 21.604 12.046 1.00 27.89 373 GLY A CA 1
ATOM 2962 C C . GLY A 1 373 ? 23.942 20.254 11.761 1.00 27.89 373 GLY A C 1
ATOM 2963 O O . GLY A 1 373 ? 22.820 20.036 12.194 1.00 27.89 373 GLY A O 1
ATOM 2964 N N . ILE A 1 374 ? 24.681 19.362 11.086 1.00 29.58 374 ILE A N 1
ATOM 2965 C CA . ILE A 1 374 ? 24.706 17.882 11.180 1.00 29.58 374 ILE A CA 1
ATOM 2966 C C . ILE A 1 374 ? 23.336 17.164 11.207 1.00 29.58 374 ILE A C 1
ATOM 2968 O O . ILE A 1 374 ? 22.718 17.007 12.256 1.00 29.58 374 ILE A O 1
ATOM 2972 N N . VAL A 1 375 ? 22.936 16.585 10.067 1.00 29.22 375 VAL A N 1
ATOM 2973 C CA . VAL A 1 375 ? 21.937 15.502 10.016 1.00 29.22 375 VAL A CA 1
ATOM 2974 C C . VAL A 1 375 ? 22.670 14.176 10.241 1.00 29.22 375 VAL A C 1
ATOM 2976 O O . VAL A 1 375 ? 23.346 13.673 9.347 1.00 29.22 375 VAL A O 1
ATOM 2979 N N . HIS A 1 376 ? 22.576 13.621 11.448 1.00 27.61 376 HIS A N 1
ATOM 2980 C CA . HIS A 1 376 ? 22.875 12.212 11.703 1.00 27.61 376 HIS A CA 1
ATOM 2981 C C . HIS A 1 376 ? 21.564 11.425 11.696 1.00 27.61 376 HIS A C 1
ATOM 2983 O O . HIS A 1 376 ? 20.614 11.779 12.398 1.00 27.61 376 HIS A O 1
ATOM 2989 N N . GLY A 1 377 ? 21.518 10.351 10.901 1.00 31.14 377 GLY A N 1
ATOM 2990 C CA . GLY A 1 377 ? 20.547 9.278 11.081 1.00 31.14 377 GLY A CA 1
ATOM 2991 C C . GLY A 1 377 ? 20.765 8.681 12.468 1.00 31.14 377 GLY A C 1
ATOM 2992 O O . GLY A 1 377 ? 21.727 7.956 12.685 1.00 31.14 377 GLY A O 1
ATOM 2993 N N . GLY A 1 378 ? 19.937 9.098 13.426 1.00 29.22 378 GLY A N 1
ATOM 2994 C CA . GLY A 1 378 ? 20.115 8.772 14.842 1.00 29.22 378 GLY A CA 1
ATOM 2995 C C . GLY A 1 378 ? 19.688 9.869 15.828 1.00 29.22 378 GLY A C 1
ATOM 2996 O O . GLY A 1 378 ? 20.368 10.059 16.827 1.00 29.22 378 GLY A O 1
ATOM 2997 N N . SER A 1 379 ? 18.544 10.526 15.572 1.00 30.73 379 SER A N 1
ATOM 2998 C CA . SER A 1 379 ? 17.712 11.344 16.494 1.00 30.73 379 SER A CA 1
ATOM 2999 C C . SER A 1 379 ? 18.159 12.779 16.874 1.00 30.73 379 SER A C 1
ATOM 3001 O O . SER A 1 379 ? 19.350 13.050 16.979 1.00 30.73 379 SER A O 1
ATOM 3003 N N . PRO A 1 380 ? 17.213 13.719 17.144 1.00 31.03 380 PRO A N 1
ATOM 3004 C CA . PRO A 1 380 ? 15.776 13.518 17.337 1.00 31.03 380 PRO A CA 1
ATOM 3005 C C . PRO A 1 380 ? 14.951 13.831 16.079 1.00 31.03 380 PRO A C 1
ATOM 3007 O O . PRO A 1 380 ? 15.376 14.608 15.220 1.00 31.03 380 PRO A O 1
ATOM 3010 N N . PRO A 1 381 ? 13.730 13.289 15.969 1.00 46.38 381 PRO A N 1
ATOM 3011 C CA . PRO A 1 381 ? 12.772 13.760 14.985 1.00 46.38 381 PRO A CA 1
ATOM 3012 C C . PRO A 1 381 ? 12.351 15.188 15.362 1.00 46.38 381 PRO A C 1
ATOM 3014 O O . PRO A 1 381 ? 11.448 15.389 16.166 1.00 46.38 381 PRO A O 1
ATOM 3017 N N . GLY A 1 382 ? 13.085 16.189 14.876 1.00 47.41 382 GLY A N 1
ATOM 3018 C CA . GLY A 1 382 ? 13.024 17.525 15.476 1.00 47.41 382 GLY A CA 1
ATOM 3019 C C . GLY A 1 382 ? 12.491 18.625 14.573 1.00 47.41 382 GLY A C 1
ATOM 3020 O O . GLY A 1 382 ? 11.650 19.398 15.009 1.00 47.41 382 GLY A O 1
ATOM 3021 N N . LEU A 1 383 ? 12.981 18.726 13.331 1.00 42.56 383 LEU A N 1
ATOM 3022 C CA . LEU A 1 383 ? 12.614 19.837 12.438 1.00 42.56 383 LEU A CA 1
ATOM 3023 C C . LEU A 1 383 ? 12.098 19.404 11.071 1.00 42.56 383 LEU A C 1
ATOM 3025 O O . LEU A 1 383 ? 11.116 19.974 10.627 1.00 42.56 383 LEU A O 1
ATOM 3029 N N . GLY A 1 384 ? 12.690 18.406 10.409 1.00 42.50 384 GLY A N 1
ATOM 3030 C CA . GLY A 1 384 ? 12.163 17.899 9.132 1.00 42.50 384 GLY A CA 1
ATOM 3031 C C . GLY A 1 384 ? 10.838 17.161 9.324 1.00 42.50 384 GLY A C 1
ATOM 3032 O O . GLY A 1 384 ? 9.823 17.536 8.747 1.00 42.50 384 GLY A O 1
ATOM 3033 N N . MET A 1 385 ? 10.827 16.184 10.237 1.00 42.75 385 MET A N 1
ATOM 3034 C CA . MET A 1 385 ? 9.603 15.492 10.648 1.00 42.75 385 MET A CA 1
ATOM 3035 C C . MET A 1 385 ? 8.608 16.446 11.309 1.00 42.75 385 MET A C 1
ATOM 3037 O O . MET A 1 385 ? 7.416 16.319 11.084 1.00 42.75 385 MET A O 1
ATOM 3041 N N . LEU A 1 386 ? 9.086 17.434 12.072 1.00 52.78 386 LEU A N 1
ATOM 3042 C CA . LEU A 1 386 ? 8.224 18.445 12.680 1.00 52.78 386 LEU A CA 1
ATOM 3043 C C . LEU A 1 386 ? 7.648 19.405 11.638 1.00 52.78 386 LEU A C 1
ATOM 3045 O O . LEU A 1 386 ? 6.498 19.783 11.762 1.00 52.78 386 LEU A O 1
ATOM 3049 N N . ARG A 1 387 ? 8.392 19.763 10.589 1.00 59.66 387 ARG A N 1
ATOM 3050 C CA . ARG A 1 387 ? 7.902 20.571 9.467 1.00 59.66 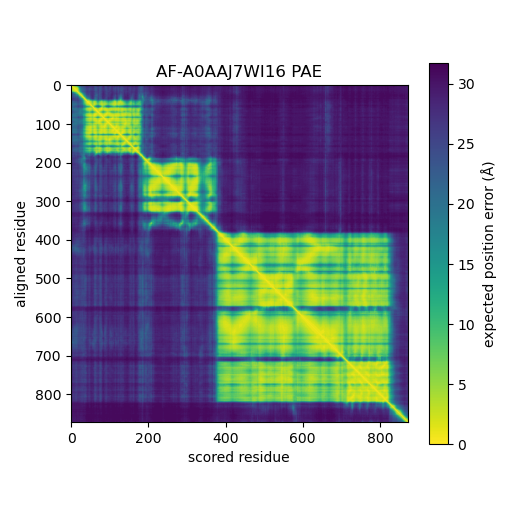387 ARG A CA 1
ATOM 3051 C C . ARG A 1 387 ? 6.896 19.792 8.632 1.00 59.66 387 ARG A C 1
ATOM 3053 O O . ARG A 1 387 ? 5.858 20.349 8.317 1.00 59.66 387 ARG A O 1
ATOM 3060 N N . LEU A 1 388 ? 7.161 18.521 8.329 1.00 55.56 388 LEU A N 1
ATOM 3061 C CA . LEU A 1 388 ? 6.193 17.632 7.677 1.00 55.56 388 LEU A CA 1
ATOM 3062 C C . LEU A 1 388 ? 4.928 17.487 8.524 1.00 55.56 388 LEU A C 1
ATOM 3064 O O . LEU A 1 388 ? 3.827 17.625 8.015 1.00 55.56 388 LEU A O 1
ATOM 3068 N N . LEU A 1 389 ? 5.082 17.293 9.832 1.00 61.66 389 LEU A N 1
ATOM 3069 C CA . LEU A 1 389 ? 3.980 17.170 10.779 1.00 61.66 389 LEU A CA 1
ATOM 3070 C C . LEU A 1 389 ? 3.203 18.485 10.928 1.00 61.66 389 LEU A C 1
ATOM 3072 O O . LEU A 1 389 ? 1.981 18.459 10.933 1.00 61.66 389 LEU A O 1
ATOM 3076 N N . VAL A 1 390 ? 3.877 19.635 10.996 1.00 69.25 390 VAL A N 1
ATOM 3077 C CA . VAL A 1 390 ? 3.245 20.965 11.035 1.00 69.25 390 VAL A CA 1
ATOM 3078 C C . VAL A 1 390 ? 2.518 21.250 9.725 1.00 69.25 390 VAL A C 1
ATOM 3080 O O . VAL A 1 390 ? 1.370 21.677 9.768 1.00 69.25 390 VAL A O 1
ATOM 3083 N N . ASN A 1 391 ? 3.139 20.965 8.580 1.00 66.69 391 ASN A N 1
ATOM 3084 C CA . ASN A 1 391 ? 2.512 21.115 7.270 1.00 66.69 391 ASN A CA 1
ATOM 3085 C C . ASN A 1 391 ? 1.283 20.208 7.141 1.00 66.69 391 ASN A C 1
ATOM 3087 O O . ASN A 1 391 ? 0.223 20.687 6.758 1.00 66.69 391 ASN A O 1
ATOM 3091 N N . ALA A 1 392 ? 1.392 18.933 7.525 1.00 69.94 392 ALA A N 1
ATOM 3092 C CA . ALA A 1 392 ? 0.274 17.995 7.509 1.00 69.94 392 ALA A CA 1
ATOM 3093 C C . ALA A 1 392 ? -0.857 18.443 8.446 1.00 69.94 392 ALA A C 1
ATOM 3095 O O . ALA A 1 392 ? -2.019 18.325 8.092 1.00 69.94 392 ALA A O 1
ATOM 3096 N N . LEU A 1 393 ? -0.546 19.004 9.621 1.00 73.94 393 LEU A N 1
ATOM 3097 C CA . LEU A 1 393 ? -1.556 19.552 10.535 1.00 73.94 393 LEU A CA 1
ATOM 3098 C C . LEU A 1 393 ? -2.232 20.818 9.987 1.00 73.94 393 LEU A C 1
ATOM 3100 O O . LEU A 1 393 ? -3.399 21.051 10.293 1.00 73.94 393 LEU A O 1
ATOM 3104 N N . TRP A 1 394 ? -1.504 21.649 9.237 1.00 77.19 394 TRP A N 1
ATOM 3105 C CA . TRP A 1 394 ? -1.994 22.942 8.750 1.00 77.19 394 TRP A CA 1
ATOM 3106 C C . TRP A 1 394 ? -2.760 22.833 7.428 1.00 77.19 394 TRP A C 1
ATOM 3108 O O . TRP A 1 394 ? -3.744 23.538 7.236 1.00 77.19 394 TRP A O 1
ATOM 3118 N N . ASN A 1 395 ? -2.347 21.914 6.552 1.00 81.56 395 ASN A N 1
ATOM 3119 C CA . ASN A 1 395 ? -2.853 21.797 5.182 1.00 81.56 395 ASN A CA 1
ATOM 3120 C C . ASN A 1 395 ? -3.736 20.556 4.971 1.00 81.56 395 ASN A C 1
ATOM 3122 O O . ASN A 1 395 ? -3.989 20.175 3.829 1.00 81.56 395 ASN A O 1
ATOM 3126 N N . ILE A 1 396 ? -4.193 19.892 6.041 1.00 85.19 396 ILE A N 1
ATOM 3127 C CA . ILE A 1 396 ? -4.957 18.639 5.931 1.00 85.19 396 ILE A CA 1
ATOM 3128 C C . ILE A 1 396 ? -6.228 18.799 5.088 1.00 85.19 396 ILE A C 1
ATOM 3130 O O . ILE A 1 396 ? -6.525 17.930 4.276 1.00 85.19 396 ILE A O 1
ATOM 3134 N N . GLU A 1 397 ? -6.953 19.911 5.233 1.00 86.94 397 GLU A N 1
ATOM 3135 C CA . GLU A 1 397 ? -8.207 20.144 4.504 1.00 86.94 397 GLU A CA 1
ATOM 3136 C C . GLU A 1 397 ? -7.966 20.339 3.004 1.00 86.94 397 GLU A C 1
ATOM 3138 O O . GLU A 1 397 ? -8.648 19.740 2.172 1.00 86.94 397 GLU A O 1
ATOM 3143 N N . GLU A 1 398 ? -6.951 21.135 2.661 1.00 87.88 398 GLU A N 1
ATOM 3144 C CA . GLU A 1 398 ? -6.536 21.363 1.277 1.00 87.88 398 GLU A CA 1
ATOM 3145 C C . GLU A 1 398 ? -6.030 20.071 0.631 1.00 87.88 398 GLU A C 1
ATOM 3147 O O . GLU A 1 398 ? -6.443 19.742 -0.478 1.00 87.88 398 GLU A O 1
ATOM 3152 N N . THR A 1 399 ? -5.236 19.291 1.371 1.00 86.56 399 THR A N 1
ATOM 3153 C CA . THR A 1 399 ? -4.728 17.988 0.923 1.00 86.56 399 THR A CA 1
ATOM 3154 C C . THR A 1 399 ? -5.872 17.016 0.638 1.00 86.56 399 THR A C 1
ATOM 3156 O O . THR A 1 399 ? -5.886 16.370 -0.405 1.00 86.56 399 THR A O 1
ATOM 3159 N N . VAL A 1 400 ? -6.853 16.903 1.544 1.00 89.94 400 VAL A N 1
ATOM 3160 C CA . VAL A 1 400 ? -8.020 16.024 1.351 1.00 89.94 400 VAL A CA 1
ATOM 3161 C C . VAL A 1 400 ? -8.799 16.428 0.104 1.00 89.94 400 VAL A C 1
ATOM 3163 O O . VAL A 1 400 ? -9.196 15.555 -0.665 1.00 89.94 400 VAL A O 1
ATOM 3166 N N . ARG A 1 401 ? -9.013 17.731 -0.105 1.00 90.31 401 ARG A N 1
ATOM 3167 C CA . ARG A 1 401 ? -9.722 18.253 -1.278 1.00 90.31 401 ARG A CA 1
ATOM 3168 C C . ARG A 1 401 ? -8.982 17.923 -2.574 1.00 90.31 401 ARG A C 1
ATOM 3170 O O . ARG A 1 401 ? -9.566 17.279 -3.438 1.00 90.31 401 ARG A O 1
ATOM 3177 N N . GLU A 1 402 ? -7.702 18.282 -2.670 1.00 90.19 402 GLU A N 1
ATOM 3178 C CA . GLU A 1 402 ? -6.881 18.049 -3.866 1.00 90.19 402 GLU A CA 1
ATOM 3179 C C . GLU A 1 402 ? -6.797 16.560 -4.223 1.00 90.19 402 GLU A C 1
ATOM 3181 O O . GLU A 1 402 ? -6.975 16.169 -5.375 1.00 90.19 402 GLU A O 1
ATOM 3186 N N . VAL A 1 403 ? -6.557 15.708 -3.226 1.00 91.25 403 VAL A N 1
ATOM 3187 C CA . VAL A 1 403 ? -6.417 14.261 -3.425 1.00 91.25 403 VAL A CA 1
ATOM 3188 C C . VAL A 1 403 ? -7.746 13.625 -3.849 1.00 91.25 403 VAL A C 1
ATOM 3190 O O . VAL A 1 403 ? -7.738 12.686 -4.644 1.00 91.25 403 VAL A O 1
ATOM 3193 N N . ARG A 1 404 ? -8.890 14.127 -3.361 1.00 90.06 404 ARG A N 1
ATOM 3194 C CA . ARG A 1 404 ? -10.219 13.660 -3.791 1.00 90.06 404 ARG A CA 1
ATOM 3195 C C . ARG A 1 404 ? -10.553 14.093 -5.214 1.00 90.06 404 ARG A C 1
ATOM 3197 O O . ARG A 1 404 ? -10.944 13.234 -5.994 1.00 90.06 404 ARG A O 1
ATOM 3204 N N . GLU A 1 405 ? -10.359 15.370 -5.542 1.00 90.50 405 GLU A N 1
ATOM 3205 C CA . GLU A 1 405 ? -10.583 15.906 -6.895 1.00 90.50 405 GLU A CA 1
ATOM 3206 C C . GLU A 1 405 ? -9.753 15.113 -7.919 1.00 90.50 405 GLU A C 1
ATOM 3208 O O . GLU A 1 405 ? -10.291 14.548 -8.869 1.00 90.50 405 GLU A O 1
ATOM 3213 N N . ARG A 1 406 ? -8.454 14.921 -7.652 1.00 88.56 406 ARG A N 1
ATOM 3214 C CA . ARG A 1 406 ? -7.587 14.119 -8.529 1.00 88.56 406 ARG A CA 1
ATOM 3215 C C . ARG A 1 406 ? -7.972 12.645 -8.601 1.00 88.56 406 ARG A C 1
ATOM 3217 O O . ARG A 1 406 ? -7.734 12.022 -9.627 1.00 88.56 406 ARG A O 1
ATOM 3224 N N . ALA A 1 407 ? -8.522 12.061 -7.535 1.00 90.00 407 ALA A N 1
ATOM 3225 C CA . ALA A 1 407 ? -8.968 10.667 -7.560 1.00 90.00 407 ALA A CA 1
ATOM 3226 C C . ALA A 1 407 ? -10.211 10.466 -8.437 1.00 90.00 407 ALA A C 1
ATOM 3228 O O . ALA A 1 407 ? -10.403 9.369 -8.952 1.00 90.00 407 ALA A O 1
ATOM 3229 N N . GLU A 1 408 ? -11.057 11.489 -8.575 1.00 86.69 408 GLU A N 1
ATOM 3230 C CA . GLU A 1 408 ? -12.241 11.460 -9.443 1.00 86.69 408 GLU A CA 1
ATOM 3231 C C . GLU A 1 408 ? -11.867 11.621 -10.922 1.00 86.69 408 GLU A C 1
ATOM 3233 O O . GLU A 1 408 ? -12.491 11.002 -11.780 1.00 86.69 408 GLU A O 1
ATOM 3238 N N . GLU A 1 409 ? -10.814 12.385 -11.219 1.00 85.25 409 GLU A N 1
ATOM 3239 C CA . GLU A 1 409 ? -10.305 12.598 -12.583 1.00 85.25 409 GLU A CA 1
ATOM 3240 C C . GLU A 1 409 ? -9.310 11.524 -13.050 1.00 85.25 409 GLU A C 1
ATOM 3242 O O . GLU A 1 409 ? -8.944 11.467 -14.228 1.00 85.25 409 GLU A O 1
ATOM 3247 N N . LEU A 1 410 ? -8.838 10.673 -12.136 1.00 83.56 410 LEU A N 1
ATOM 3248 C CA . LEU A 1 410 ? -7.788 9.715 -12.434 1.00 83.56 410 LEU A CA 1
ATOM 3249 C C . LEU A 1 410 ? -8.260 8.664 -13.440 1.00 83.56 410 LEU A C 1
ATOM 3251 O O . LEU A 1 410 ? -9.134 7.842 -13.167 1.00 83.56 410 LEU A O 1
ATOM 3255 N N . THR A 1 411 ? -7.562 8.614 -14.567 1.00 80.81 411 THR A N 1
ATOM 3256 C CA . THR A 1 411 ? -7.686 7.553 -15.561 1.00 80.81 411 THR A CA 1
ATOM 3257 C C . THR A 1 411 ? -6.295 7.026 -15.881 1.00 80.81 411 THR A C 1
ATOM 3259 O O . THR A 1 411 ? -5.375 7.799 -16.133 1.00 80.81 411 THR A O 1
ATOM 3262 N N . VAL A 1 412 ? -6.119 5.702 -15.825 1.00 85.25 412 VAL A N 1
ATOM 3263 C CA . VAL A 1 412 ? -4.880 5.065 -16.286 1.00 85.25 412 VAL A CA 1
ATOM 3264 C C . VAL A 1 412 ? -5.073 4.726 -17.753 1.00 85.25 412 VAL A C 1
ATOM 3266 O O . VAL A 1 412 ? -5.771 3.766 -18.083 1.00 85.25 412 VAL A O 1
ATOM 3269 N N . ASP A 1 413 ? -4.484 5.533 -18.631 1.00 82.81 413 ASP A N 1
ATOM 3270 C CA . ASP A 1 413 ? -4.643 5.355 -20.070 1.00 82.81 413 ASP A CA 1
ATOM 3271 C C . ASP A 1 413 ? -3.900 4.099 -20.540 1.00 82.81 413 ASP A C 1
ATOM 3273 O O . ASP A 1 413 ? -2.677 3.962 -20.398 1.00 82.81 413 ASP A O 1
ATOM 3277 N N . VAL A 1 414 ? -4.659 3.165 -21.105 1.00 87.31 414 VAL A N 1
ATOM 3278 C CA . VAL A 1 414 ? -4.149 1.948 -21.726 1.00 87.31 414 VAL A CA 1
ATOM 3279 C C . VAL A 1 414 ? -4.621 1.961 -23.179 1.00 87.31 414 VAL A C 1
ATOM 3281 O O . VAL A 1 414 ? -5.828 1.887 -23.417 1.00 87.31 414 VAL A O 1
ATOM 3284 N N . PRO A 1 415 ? -3.709 2.005 -24.166 1.00 80.25 415 PRO A N 1
ATOM 3285 C CA . PRO A 1 415 ? -4.089 2.007 -25.577 1.00 80.25 415 PRO A CA 1
ATOM 3286 C C . PRO A 1 415 ? -4.905 0.758 -25.961 1.00 80.25 415 PRO A C 1
ATOM 3288 O O . PRO A 1 415 ? -4.463 -0.363 -25.707 1.00 80.25 415 PRO A O 1
ATOM 3291 N N . GLU A 1 416 ? -6.090 0.932 -26.562 1.00 79.06 416 GLU A N 1
ATOM 3292 C CA . GLU A 1 416 ? -6.986 -0.168 -27.003 1.00 79.06 416 GLU A CA 1
ATOM 3293 C C . GLU A 1 416 ? -6.361 -1.039 -28.081 1.00 79.06 416 GLU A C 1
ATOM 3295 O O . GLU A 1 416 ? -6.299 -2.255 -27.919 1.00 79.06 416 GLU A O 1
ATOM 3300 N N . ASP A 1 417 ? -5.758 -0.415 -29.086 1.00 79.31 417 ASP A N 1
ATOM 3301 C CA . ASP A 1 417 ? -5.103 -1.122 -30.189 1.00 79.31 417 ASP A CA 1
ATOM 3302 C C . ASP A 1 417 ? -3.599 -1.362 -29.951 1.00 79.31 417 ASP A C 1
ATOM 3304 O O . ASP A 1 417 ? -2.855 -1.734 -30.863 1.00 79.31 417 ASP A O 1
ATOM 3308 N N . GLY A 1 418 ? -3.107 -1.090 -28.738 1.00 77.31 418 GLY A N 1
ATOM 3309 C CA . GLY A 1 418 ? -1.693 -1.234 -28.395 1.00 77.31 418 GLY A CA 1
ATOM 3310 C C . GLY A 1 418 ? -1.295 -2.685 -28.136 1.00 77.31 418 GLY A C 1
ATOM 3311 O O . GLY A 1 418 ? -2.017 -3.419 -27.464 1.00 77.31 418 GLY A O 1
ATOM 3312 N N . ASP A 1 419 ? -0.101 -3.077 -28.589 1.00 83.88 419 ASP A N 1
ATOM 3313 C CA . ASP A 1 419 ? 0.513 -4.338 -28.164 1.00 83.88 419 ASP A CA 1
ATOM 3314 C C . ASP A 1 419 ? 0.850 -4.320 -26.659 1.00 83.88 419 ASP A C 1
ATOM 3316 O O . ASP A 1 419 ? 0.916 -3.264 -26.020 1.00 83.88 419 ASP A O 1
ATOM 3320 N N . ALA A 1 420 ? 1.091 -5.492 -26.067 1.00 86.38 420 ALA A N 1
ATOM 3321 C CA . ALA A 1 420 ? 1.338 -5.600 -24.628 1.00 86.38 420 ALA A CA 1
ATOM 3322 C C . ALA A 1 420 ? 2.549 -4.770 -24.157 1.00 86.38 420 ALA A C 1
ATOM 3324 O O . ALA A 1 420 ? 2.587 -4.345 -23.007 1.00 86.38 420 ALA A O 1
ATOM 3325 N N . LEU A 1 421 ? 3.538 -4.508 -25.024 1.00 82.06 421 LEU A N 1
ATOM 3326 C CA . LEU A 1 421 ? 4.665 -3.634 -24.686 1.00 82.06 421 LEU A CA 1
ATOM 3327 C C . LEU A 1 421 ? 4.226 -2.177 -24.557 1.00 82.06 421 LEU A C 1
ATOM 3329 O O . LEU A 1 421 ? 4.595 -1.513 -23.592 1.00 82.06 421 LEU A O 1
ATOM 3333 N N . SER A 1 422 ? 3.434 -1.692 -25.507 1.00 77.56 422 SER A N 1
ATOM 3334 C CA . SER A 1 422 ? 2.898 -0.333 -25.485 1.00 77.56 422 SER A CA 1
ATOM 3335 C C . SER A 1 422 ? 1.973 -0.126 -24.286 1.00 77.56 422 SER A C 1
ATOM 3337 O O . SER A 1 422 ? 2.106 0.878 -23.589 1.00 77.56 422 SER A O 1
ATOM 3339 N N . GLN A 1 423 ? 1.098 -1.097 -23.999 1.00 83.25 423 GLN A N 1
ATOM 3340 C CA . GLN A 1 423 ? 0.228 -1.067 -22.820 1.00 83.25 423 GLN A CA 1
ATOM 3341 C C . GLN A 1 423 ? 1.041 -1.071 -21.515 1.00 83.25 423 GLN A C 1
ATOM 3343 O O . GLN A 1 423 ? 0.830 -0.211 -20.665 1.00 83.25 423 GLN A O 1
ATOM 3348 N N . PHE A 1 424 ? 2.027 -1.966 -21.376 1.00 83.06 424 PHE A N 1
ATOM 3349 C CA . PHE A 1 424 ? 2.896 -2.028 -20.195 1.00 83.06 424 PHE A CA 1
ATOM 3350 C C . PHE A 1 424 ? 3.656 -0.721 -19.952 1.00 83.06 424 PHE A C 1
ATOM 3352 O O . PHE A 1 424 ? 3.658 -0.209 -18.837 1.00 83.06 424 PHE A O 1
ATOM 3359 N N . LEU A 1 425 ? 4.275 -0.149 -20.986 1.00 78.12 425 LEU A N 1
ATOM 3360 C CA . LEU A 1 425 ? 5.019 1.103 -20.845 1.00 78.12 425 LEU A CA 1
ATOM 3361 C C . LEU A 1 425 ? 4.101 2.283 -20.511 1.00 78.12 425 LEU A C 1
ATOM 3363 O O . LEU A 1 425 ? 4.489 3.116 -19.697 1.00 78.12 425 LEU A O 1
ATOM 3367 N N . SER A 1 426 ? 2.883 2.319 -21.065 1.00 78.19 426 SER A N 1
ATOM 3368 C CA . SER A 1 426 ? 1.875 3.326 -20.705 1.00 78.19 426 SER A CA 1
ATOM 3369 C C . SER A 1 426 ? 1.549 3.287 -19.212 1.00 78.19 426 SER A C 1
ATOM 3371 O O . SER A 1 426 ? 1.558 4.325 -18.553 1.00 78.19 426 SER A O 1
ATOM 3373 N N . ILE A 1 427 ? 1.335 2.086 -18.661 1.00 81.44 427 ILE A N 1
ATOM 3374 C CA . ILE A 1 427 ? 1.056 1.887 -17.233 1.00 81.44 427 ILE A CA 1
ATOM 3375 C C . ILE A 1 427 ? 2.241 2.367 -16.386 1.00 81.44 427 ILE A C 1
ATOM 3377 O O . ILE A 1 427 ? 2.057 3.173 -15.478 1.00 81.44 427 ILE A O 1
ATOM 3381 N N . ILE A 1 428 ? 3.465 1.925 -16.703 1.00 79.62 428 ILE A N 1
ATOM 3382 C CA . ILE A 1 428 ? 4.670 2.281 -15.934 1.00 79.62 428 ILE A CA 1
ATOM 3383 C C . ILE A 1 428 ? 4.935 3.793 -15.946 1.00 79.62 428 ILE A C 1
ATOM 3385 O O . ILE A 1 428 ? 5.265 4.358 -14.905 1.00 79.62 428 ILE A O 1
ATOM 3389 N N . CYS A 1 429 ? 4.763 4.465 -17.088 1.00 72.31 429 CYS A N 1
ATOM 3390 C CA . CYS A 1 429 ? 4.958 5.914 -17.198 1.00 72.31 429 CYS A CA 1
ATOM 3391 C C . CYS A 1 429 ? 3.951 6.732 -16.372 1.00 72.31 429 CYS A C 1
ATOM 3393 O O . CYS A 1 429 ? 4.241 7.881 -16.044 1.00 72.31 429 CYS A O 1
ATOM 3395 N N . GLN A 1 430 ? 2.800 6.154 -16.021 1.00 80.62 430 GLN A N 1
ATOM 3396 C CA . GLN A 1 430 ? 1.763 6.809 -15.219 1.00 80.62 430 GLN A CA 1
ATOM 3397 C C . GLN A 1 430 ? 1.887 6.515 -13.716 1.00 80.62 430 GLN A C 1
ATOM 3399 O O . GLN A 1 430 ? 1.319 7.253 -12.916 1.00 80.62 430 GLN A O 1
ATOM 3404 N N . LEU A 1 431 ? 2.681 5.518 -13.297 1.00 78.19 431 LEU A N 1
ATOM 3405 C CA . LEU A 1 431 ? 2.881 5.203 -11.873 1.00 78.19 431 LEU A CA 1
ATOM 3406 C C . LEU A 1 431 ? 3.371 6.385 -11.012 1.00 78.19 431 LEU A C 1
ATOM 3408 O O . LEU A 1 431 ? 2.882 6.502 -9.892 1.00 78.19 431 LEU A O 1
ATOM 3412 N N . PRO A 1 432 ? 4.251 7.299 -11.477 1.00 78.94 432 PRO A N 1
ATOM 3413 C CA . PRO A 1 432 ? 4.644 8.467 -10.678 1.00 78.94 432 PRO A CA 1
ATOM 3414 C C . PRO A 1 432 ? 3.477 9.399 -10.321 1.00 78.94 432 PRO A C 1
ATOM 3416 O O . PRO A 1 432 ? 3.540 10.127 -9.336 1.00 78.94 432 PRO A O 1
ATOM 3419 N N . GLN A 1 433 ? 2.374 9.365 -11.078 1.00 77.75 433 GLN A N 1
ATOM 3420 C CA . GLN A 1 433 ? 1.165 10.118 -10.729 1.00 77.75 433 GLN A CA 1
ATOM 3421 C C . GLN A 1 433 ? 0.530 9.604 -9.427 1.00 77.75 433 GLN A C 1
ATOM 3423 O O . GLN A 1 433 ? -0.268 10.312 -8.815 1.00 77.75 433 GLN A O 1
ATOM 3428 N N . MET A 1 434 ? 0.892 8.397 -8.974 1.00 79.00 434 MET A N 1
ATOM 3429 C CA . MET A 1 434 ? 0.404 7.830 -7.720 1.00 79.00 434 MET A CA 1
ATOM 3430 C C . MET A 1 434 ? 1.012 8.483 -6.473 1.00 79.00 434 MET A C 1
ATOM 3432 O O . MET A 1 434 ? 0.403 8.413 -5.401 1.00 79.00 434 MET A O 1
ATOM 3436 N N . ASP A 1 435 ? 2.174 9.135 -6.601 1.00 77.88 435 ASP A N 1
ATOM 3437 C CA . ASP A 1 435 ? 2.928 9.692 -5.471 1.00 77.88 435 ASP A CA 1
ATOM 3438 C C . ASP A 1 435 ? 2.098 10.695 -4.669 1.00 77.88 435 ASP A C 1
ATOM 3440 O O . ASP A 1 435 ? 2.145 10.688 -3.439 1.00 77.88 435 ASP A O 1
ATOM 3444 N N . ILE A 1 436 ? 1.253 11.486 -5.338 1.00 83.81 436 ILE A N 1
ATOM 3445 C CA . ILE A 1 436 ? 0.394 12.448 -4.645 1.00 83.81 436 ILE A CA 1
ATOM 3446 C C . ILE A 1 436 ? -0.644 11.776 -3.742 1.00 83.81 436 ILE A C 1
ATOM 3448 O O . ILE A 1 436 ? -0.959 12.293 -2.672 1.00 83.81 436 ILE A O 1
ATOM 3452 N N . PHE A 1 437 ? -1.168 10.609 -4.125 1.00 89.00 437 PHE A N 1
ATOM 3453 C CA . PHE A 1 437 ? -2.126 9.889 -3.287 1.00 89.00 437 PHE A CA 1
ATOM 3454 C C . PHE A 1 437 ? -1.429 9.258 -2.083 1.00 89.00 437 PHE A C 1
ATOM 3456 O O . PHE A 1 437 ? -1.998 9.226 -0.991 1.00 89.00 437 PHE A O 1
ATOM 3463 N N . LEU A 1 438 ? -0.188 8.789 -2.257 1.00 83.62 438 LEU A N 1
ATOM 3464 C CA . LEU A 1 438 ? 0.619 8.263 -1.159 1.00 83.62 438 LEU A CA 1
ATOM 3465 C C . LEU A 1 438 ? 1.007 9.378 -0.180 1.00 83.62 438 LEU A C 1
ATOM 3467 O O . LEU A 1 438 ? 0.828 9.221 1.029 1.00 83.62 438 LEU A O 1
ATOM 3471 N N . GLU A 1 439 ? 1.474 10.518 -0.689 1.00 82.25 439 GLU A N 1
ATOM 3472 C CA . GLU A 1 439 ? 1.763 11.710 0.111 1.00 82.25 439 GLU A CA 1
ATOM 3473 C C . GLU A 1 439 ? 0.503 12.207 0.832 1.00 82.25 439 GLU A C 1
ATOM 3475 O O . GLU A 1 439 ? 0.522 12.429 2.043 1.00 82.25 439 GLU A O 1
ATOM 3480 N N . GLY A 1 440 ? -0.622 12.286 0.121 1.00 85.81 440 GLY A N 1
ATOM 3481 C CA . GLY A 1 440 ? -1.925 12.638 0.675 1.00 85.81 440 GLY A CA 1
ATOM 3482 C C . GLY A 1 440 ? -2.375 11.702 1.794 1.00 85.81 440 GLY A C 1
ATOM 3483 O O . GLY A 1 440 ? -2.837 12.152 2.847 1.00 85.81 440 GLY A O 1
ATOM 3484 N N . PHE A 1 441 ? -2.196 10.392 1.617 1.00 88.75 441 PHE A N 1
ATOM 3485 C CA . PHE A 1 441 ? -2.491 9.408 2.655 1.00 88.75 441 PHE A CA 1
ATOM 3486 C C . PHE A 1 441 ? -1.598 9.595 3.887 1.00 88.75 441 PHE A C 1
ATOM 3488 O O . PHE A 1 441 ? -2.107 9.619 5.011 1.00 88.75 441 PHE A O 1
ATOM 3495 N N . MET A 1 442 ? -0.293 9.817 3.701 1.00 82.81 442 MET A N 1
ATOM 3496 C CA . MET A 1 442 ? 0.635 10.105 4.802 1.00 82.81 442 MET A CA 1
ATOM 3497 C C . MET A 1 442 ? 0.267 11.398 5.544 1.00 82.81 442 MET A C 1
ATOM 3499 O O . MET A 1 442 ? 0.264 11.422 6.781 1.00 82.81 442 MET A O 1
ATOM 3503 N N . ASN A 1 443 ? -0.125 12.439 4.810 1.00 83.00 443 ASN A N 1
ATOM 3504 C CA . ASN A 1 443 ? -0.574 13.721 5.354 1.00 83.00 443 ASN A CA 1
ATOM 3505 C C . ASN A 1 443 ? -1.932 13.629 6.070 1.00 83.00 443 ASN A C 1
ATOM 3507 O O . ASN A 1 443 ? -2.188 14.428 6.964 1.00 83.00 443 ASN A O 1
ATOM 3511 N N . GLY A 1 444 ? -2.779 12.643 5.760 1.00 84.25 444 GLY A N 1
ATOM 3512 C CA . GLY A 1 444 ? -3.980 12.331 6.548 1.00 84.25 444 GLY A CA 1
ATOM 3513 C C . GLY A 1 444 ? -3.684 11.474 7.787 1.00 84.25 444 GLY A C 1
ATOM 3514 O O . GLY A 1 444 ? -4.237 11.697 8.867 1.00 84.25 444 GLY A O 1
ATOM 3515 N N . LEU A 1 445 ? -2.773 10.504 7.660 1.00 83.25 445 LEU A N 1
ATOM 3516 C CA . LEU A 1 445 ? -2.413 9.556 8.718 1.00 83.25 445 LEU A CA 1
ATOM 3517 C C . LEU A 1 445 ? -1.703 10.233 9.899 1.00 83.25 445 LEU A C 1
ATOM 3519 O O . LEU A 1 445 ? -2.052 9.985 11.058 1.00 83.25 445 LEU A O 1
ATOM 3523 N N . MET A 1 446 ? -0.715 11.085 9.616 1.00 81.38 446 MET A N 1
ATOM 3524 C CA . MET A 1 446 ? 0.150 11.686 10.637 1.00 81.38 446 MET A CA 1
ATOM 3525 C C . MET A 1 446 ? -0.615 12.591 11.623 1.00 81.38 446 MET A C 1
ATOM 3527 O O . MET A 1 446 ? -0.507 12.356 12.831 1.00 81.38 446 MET A O 1
ATOM 3531 N N . PRO A 1 447 ? -1.439 13.564 11.182 1.00 84.31 447 PRO A N 1
ATOM 3532 C CA . PRO A 1 447 ? -2.258 14.381 12.078 1.00 84.31 447 PRO A CA 1
ATOM 3533 C C . PRO A 1 447 ? -3.162 13.560 12.996 1.00 84.31 447 PRO A C 1
ATOM 3535 O O . PRO A 1 447 ? -3.256 13.854 14.189 1.00 84.31 447 PRO A O 1
ATOM 3538 N N . SER A 1 448 ? -3.784 12.501 12.465 1.00 84.75 448 SER A N 1
ATOM 3539 C CA . SER A 1 448 ? -4.669 11.623 13.238 1.00 84.75 448 SER A CA 1
ATOM 3540 C C . SER A 1 448 ? -3.921 10.975 14.406 1.00 84.75 448 SER A C 1
ATOM 3542 O O . SER A 1 448 ? -4.357 11.066 15.556 1.00 84.75 448 SER A O 1
ATOM 3544 N N . ALA A 1 449 ? -2.744 10.395 14.149 1.00 83.19 449 ALA A N 1
ATOM 3545 C CA . ALA A 1 449 ? -1.913 9.800 15.194 1.00 83.19 449 ALA A CA 1
ATOM 3546 C C . ALA A 1 449 ? -1.474 10.836 16.244 1.00 83.19 449 ALA A C 1
ATOM 3548 O O . ALA A 1 449 ? -1.572 10.592 17.449 1.00 83.19 449 ALA A O 1
ATOM 3549 N N . VAL A 1 450 ? -1.042 12.014 15.792 1.00 84.56 450 VAL A N 1
ATOM 3550 C CA . VAL A 1 450 ? -0.534 13.089 16.653 1.00 84.56 450 VAL A CA 1
ATOM 3551 C C . VAL A 1 450 ? -1.614 13.614 17.594 1.00 84.56 450 VAL A C 1
ATOM 3553 O O . VAL A 1 450 ? -1.392 13.669 18.807 1.00 84.56 450 VAL A O 1
ATOM 3556 N N . TYR A 1 451 ? -2.797 13.958 17.077 1.00 87.75 451 TYR A N 1
ATOM 3557 C CA . TYR A 1 451 ? -3.894 14.440 17.917 1.00 87.75 451 TYR A CA 1
ATOM 3558 C C . TYR A 1 451 ? -4.313 13.404 18.960 1.00 87.75 451 TYR A C 1
ATOM 3560 O O . TYR A 1 451 ? -4.511 13.761 20.123 1.00 87.75 451 TYR A O 1
ATOM 3568 N N . ASN A 1 452 ? -4.370 12.126 18.582 1.00 85.44 452 ASN A N 1
ATOM 3569 C CA . ASN A 1 452 ? -4.733 11.051 19.502 1.00 85.44 452 ASN A CA 1
ATOM 3570 C C . ASN A 1 452 ? -3.715 10.892 20.635 1.00 85.44 452 ASN A C 1
ATOM 3572 O O . ASN A 1 452 ? -4.115 10.773 21.791 1.00 85.44 452 ASN A O 1
ATOM 3576 N N . ILE A 1 453 ? -2.413 10.982 20.345 1.00 86.38 453 ILE A N 1
ATOM 3577 C CA . ILE A 1 453 ? -1.361 10.956 21.375 1.00 86.38 453 ILE A CA 1
ATOM 3578 C C . ILE A 1 453 ? -1.513 12.136 22.343 1.00 86.38 453 ILE A C 1
ATOM 3580 O O . ILE A 1 453 ? -1.425 11.956 23.562 1.00 86.38 453 ILE A O 1
ATOM 3584 N N . PHE A 1 454 ? -1.757 13.349 21.840 1.00 87.94 454 PHE A N 1
ATOM 3585 C CA . PHE A 1 454 ? -1.955 14.515 22.706 1.00 87.94 454 PHE A CA 1
ATOM 3586 C C . PHE A 1 454 ? -3.208 14.381 23.575 1.00 87.94 454 PHE A C 1
ATOM 3588 O O . PHE A 1 454 ? -3.135 14.621 24.782 1.00 87.94 454 PHE A O 1
ATOM 3595 N N . ILE A 1 455 ? -4.333 13.949 23.001 1.00 89.31 455 ILE A N 1
ATOM 3596 C CA . ILE A 1 455 ? -5.579 13.732 23.746 1.00 89.31 455 ILE A CA 1
ATOM 3597 C C . ILE A 1 455 ? -5.379 12.653 24.811 1.00 89.31 455 ILE A C 1
ATOM 3599 O O . ILE A 1 455 ? -5.733 12.886 25.964 1.00 89.31 455 ILE A O 1
ATOM 3603 N N . LEU A 1 456 ? -4.750 11.522 24.479 1.00 87.94 456 LEU A N 1
ATOM 3604 C CA . LEU A 1 456 ? -4.466 10.450 25.438 1.00 87.94 456 LEU A CA 1
ATOM 3605 C C . LEU A 1 456 ? -3.610 10.935 26.607 1.00 87.94 456 LEU A C 1
ATOM 3607 O O . LEU A 1 456 ? -3.898 10.596 27.751 1.00 87.94 456 LEU A O 1
ATOM 3611 N N . ASN A 1 457 ? -2.597 11.768 26.359 1.00 88.38 457 ASN A N 1
ATOM 3612 C CA . ASN A 1 457 ? -1.788 12.350 27.431 1.00 88.38 457 ASN A CA 1
ATOM 3613 C C . ASN A 1 457 ? -2.608 13.270 28.349 1.00 88.38 457 ASN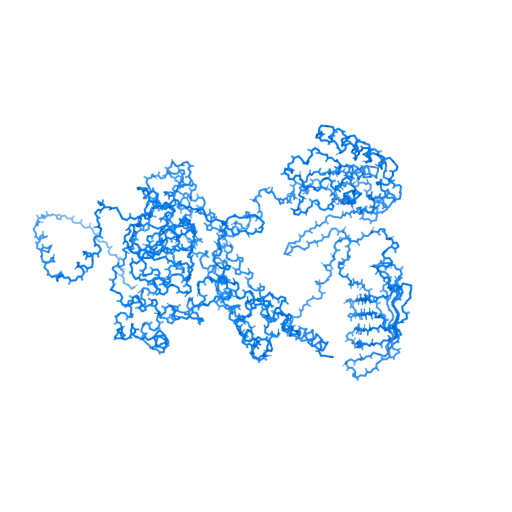 A C 1
ATOM 3615 O O . ASN A 1 457 ? -2.450 13.233 29.575 1.00 88.38 457 ASN A O 1
ATOM 3619 N N . VAL A 1 458 ? -3.506 14.080 27.780 1.00 89.25 458 VAL A N 1
ATOM 3620 C CA . VAL A 1 458 ? -4.404 14.941 28.564 1.00 89.25 458 VAL A CA 1
ATOM 3621 C C . VAL A 1 458 ? -5.406 14.103 29.356 1.00 89.25 458 VAL A C 1
ATOM 3623 O O . VAL A 1 458 ? -5.598 14.363 30.547 1.00 89.25 458 VAL A O 1
ATOM 3626 N N . LEU A 1 459 ? -5.990 13.070 28.741 1.00 89.00 459 LEU A N 1
ATOM 3627 C CA . LEU A 1 459 ? -6.912 12.143 29.393 1.00 89.00 459 LEU A CA 1
ATOM 3628 C C . LEU A 1 459 ? -6.226 11.405 30.540 1.00 89.00 459 LEU A C 1
ATOM 3630 O O . LEU A 1 459 ? -6.730 11.470 31.659 1.00 89.00 459 LEU A O 1
ATOM 3634 N N . LYS A 1 460 ? -5.042 10.825 30.311 1.00 90.81 460 LYS A N 1
ATOM 3635 C CA . LYS A 1 460 ? -4.231 10.142 31.330 1.00 90.81 460 LYS A CA 1
ATOM 3636 C C . LYS A 1 460 ? -4.038 11.011 32.569 1.00 90.81 460 LYS A C 1
ATOM 3638 O O . LYS A 1 460 ? -4.331 10.592 33.689 1.00 90.81 460 LYS A O 1
ATOM 3643 N N . LYS A 1 461 ? -3.633 12.268 32.359 1.00 88.06 461 LYS A N 1
ATOM 3644 C CA . LYS A 1 461 ? -3.449 13.239 33.443 1.00 88.06 461 LYS A CA 1
ATOM 3645 C C . LYS A 1 461 ? -4.771 13.641 34.107 1.00 88.06 461 LYS A C 1
ATOM 3647 O O . LYS A 1 461 ? -4.793 13.827 35.317 1.00 88.06 461 LYS A O 1
ATOM 3652 N N . SER A 1 462 ? -5.858 13.798 33.347 1.00 88.69 462 SER A N 1
ATOM 3653 C CA . SER A 1 462 ? -7.178 14.177 33.888 1.00 88.69 462 SER A CA 1
ATOM 3654 C C . SER A 1 462 ? -7.824 13.069 34.727 1.00 88.69 462 SER A C 1
ATOM 3656 O O . SER A 1 462 ? -8.431 13.350 35.755 1.00 88.69 462 SER A O 1
ATOM 3658 N N . GLN A 1 463 ? -7.650 11.808 34.323 1.00 88.75 463 GLN A N 1
ATOM 3659 C CA . GLN A 1 463 ? -8.220 10.647 35.003 1.00 88.75 463 GLN A CA 1
ATOM 3660 C C . GLN A 1 463 ? -7.323 10.141 36.148 1.00 88.75 463 GLN A C 1
ATOM 3662 O O . GLN A 1 463 ? -7.735 9.283 36.932 1.00 88.75 463 GLN A O 1
ATOM 3667 N N . GLY A 1 464 ? -6.127 10.719 36.314 1.00 84.19 464 GLY A N 1
ATOM 3668 C CA . GLY A 1 464 ? -5.195 10.379 37.390 1.00 84.19 464 GLY A CA 1
ATOM 3669 C C . GLY A 1 464 ? -4.618 8.972 37.249 1.00 84.19 464 GLY A C 1
ATOM 3670 O O . GLY A 1 464 ? -4.526 8.258 38.241 1.00 84.19 464 GLY A O 1
ATOM 3671 N N . LEU A 1 465 ? -4.291 8.574 36.018 1.00 82.75 465 LEU A N 1
ATOM 3672 C CA . LEU A 1 465 ? -3.751 7.258 35.679 1.00 82.75 465 LEU A CA 1
ATOM 3673 C C . LEU A 1 465 ? -2.245 7.366 35.390 1.00 82.75 465 LEU A C 1
ATOM 3675 O O . LEU A 1 465 ? -1.790 8.376 34.844 1.00 82.75 465 LEU A O 1
ATOM 3679 N N . SER A 1 466 ? -1.461 6.353 35.771 1.00 70.38 466 SER A N 1
ATOM 3680 C CA . SER A 1 466 ? -0.004 6.323 35.548 1.00 70.38 466 SER A CA 1
ATOM 3681 C C . SER A 1 466 ? 0.349 5.973 34.101 1.00 70.38 466 SER A C 1
ATOM 3683 O O . SER A 1 466 ? 1.205 6.624 33.488 1.00 70.38 466 SER A O 1
ATOM 3685 N N . ASP A 1 467 ? -0.394 5.027 33.527 1.00 76.06 467 ASP A N 1
ATOM 3686 C CA . ASP A 1 467 ? -0.097 4.384 32.248 1.00 76.06 467 ASP A CA 1
ATOM 3687 C C . ASP A 1 467 ? -1.254 4.488 31.253 1.00 76.06 467 ASP A C 1
ATOM 3689 O O . ASP A 1 467 ? -2.371 4.881 31.595 1.00 76.06 467 ASP A O 1
ATOM 3693 N N . PHE A 1 468 ? -0.968 4.176 29.987 1.00 74.19 468 PHE A N 1
ATOM 3694 C CA . PHE A 1 468 ? -2.007 4.017 28.975 1.00 74.19 468 PHE A CA 1
ATOM 3695 C C . PHE A 1 468 ? -2.702 2.676 29.192 1.00 74.19 468 PHE A C 1
ATOM 3697 O O . PHE A 1 468 ? -2.138 1.626 28.901 1.00 74.19 468 PHE A O 1
ATOM 3704 N N . CYS A 1 469 ? -3.919 2.728 29.718 1.00 71.62 469 CYS A N 1
ATOM 3705 C CA . CYS A 1 469 ? -4.726 1.560 30.032 1.00 71.62 469 CYS A CA 1
ATOM 3706 C C . CYS A 1 469 ? -5.959 1.458 29.107 1.00 71.62 469 CYS A C 1
ATOM 3708 O O . CYS A 1 469 ? -6.331 2.454 28.469 1.00 71.62 469 CYS A O 1
ATOM 3710 N N . PRO A 1 470 ? -6.600 0.278 29.013 1.00 67.38 470 PRO A N 1
ATOM 3711 C CA . PRO A 1 470 ? -7.814 0.069 28.218 1.00 67.38 470 PRO A CA 1
ATOM 3712 C C . PRO A 1 470 ? -8.919 1.104 28.480 1.00 67.38 470 PRO A C 1
ATOM 3714 O O . PRO A 1 470 ? -9.565 1.573 27.545 1.00 67.38 470 PRO A O 1
ATOM 3717 N N . GLU A 1 471 ? -9.080 1.549 29.725 1.00 75.38 471 GLU A N 1
ATOM 3718 C CA . GLU A 1 471 ? -10.078 2.540 30.134 1.00 75.38 471 GLU A CA 1
ATOM 3719 C C . GLU A 1 471 ? -9.860 3.895 29.443 1.00 75.38 471 GLU A C 1
ATOM 3721 O O . GLU A 1 471 ? -10.818 4.557 29.041 1.00 75.38 471 GLU A O 1
ATOM 3726 N N . LEU A 1 472 ? -8.603 4.311 29.241 1.00 80.25 472 LEU A N 1
ATOM 3727 C CA . LEU A 1 472 ? -8.289 5.533 28.491 1.00 80.25 472 LEU A CA 1
ATOM 3728 C C . LEU A 1 472 ? -8.619 5.393 27.008 1.00 80.25 472 LEU A C 1
ATOM 3730 O O . LEU A 1 472 ? -9.051 6.368 26.391 1.00 80.25 472 LEU A O 1
ATOM 3734 N N . MET A 1 473 ? -8.436 4.198 26.446 1.00 75.88 473 MET A N 1
ATOM 3735 C CA . MET A 1 473 ? -8.767 3.920 25.047 1.00 75.88 473 MET A CA 1
ATOM 3736 C C . MET A 1 473 ? -10.277 3.981 24.820 1.00 75.88 473 MET A C 1
ATOM 3738 O O . MET A 1 473 ? -10.713 4.578 23.838 1.00 75.88 473 MET A O 1
ATOM 3742 N N . VAL A 1 474 ? -11.068 3.474 25.768 1.00 77.00 474 VAL A N 1
ATOM 3743 C CA . VAL A 1 474 ? -12.534 3.601 25.778 1.00 77.00 474 VAL A CA 1
ATOM 3744 C C . VAL A 1 474 ? -12.974 5.065 25.849 1.00 77.00 474 VAL A C 1
ATOM 3746 O O . VAL A 1 474 ? -13.875 5.486 25.128 1.00 77.00 474 VAL A O 1
ATOM 3749 N N . LEU A 1 475 ? -12.350 5.881 26.703 1.00 83.69 475 LEU A N 1
ATOM 3750 C CA . LEU A 1 475 ? -12.691 7.306 26.782 1.00 83.69 475 LEU A CA 1
ATOM 3751 C C . LEU A 1 475 ? -12.313 8.055 25.502 1.00 83.69 475 LEU A C 1
ATOM 3753 O O . LEU A 1 475 ? -13.087 8.890 25.030 1.00 83.69 475 LEU A O 1
ATOM 3757 N N . LEU A 1 476 ? -11.147 7.752 24.923 1.00 84.50 476 LEU A N 1
ATOM 3758 C CA . LEU A 1 476 ? -10.744 8.322 23.641 1.00 84.50 476 LEU A CA 1
ATOM 3759 C C . LEU A 1 476 ? -11.721 7.911 22.534 1.00 84.50 476 LEU A C 1
ATOM 3761 O O . LEU A 1 476 ? -12.133 8.772 21.762 1.00 84.50 476 LEU A O 1
ATOM 3765 N N . SER A 1 477 ? -12.121 6.637 22.464 1.00 78.56 477 SER A N 1
ATOM 3766 C CA . SER A 1 477 ? -13.054 6.161 21.440 1.00 78.56 477 SER A CA 1
ATOM 3767 C C . SER A 1 477 ? -14.383 6.916 21.526 1.00 78.56 477 SER A C 1
ATOM 3769 O O . SER A 1 477 ? -14.795 7.513 20.534 1.00 78.56 477 SER A O 1
ATOM 3771 N N . LYS A 1 478 ? -14.980 7.042 22.717 1.00 80.94 478 LYS A N 1
ATOM 3772 C CA . LYS A 1 478 ? -16.202 7.841 22.927 1.00 80.94 478 LYS A CA 1
ATOM 3773 C C . LYS A 1 478 ? -16.061 9.287 22.453 1.00 80.94 478 LYS A C 1
ATOM 3775 O O . LYS A 1 478 ? -16.946 9.809 21.782 1.00 80.94 478 LYS A O 1
ATOM 3780 N N . LEU A 1 479 ? -14.937 9.923 22.776 1.00 85.75 479 LEU A N 1
ATOM 3781 C CA . LEU A 1 479 ? -14.678 11.317 22.419 1.00 85.75 479 LEU A CA 1
ATOM 3782 C C . LEU A 1 479 ? -14.393 11.529 20.926 1.00 85.75 479 LEU A C 1
ATOM 3784 O O . LEU A 1 479 ? -14.635 12.629 20.430 1.00 85.75 479 LEU A O 1
ATOM 3788 N N . LEU A 1 480 ? -13.870 10.522 20.218 1.00 83.25 480 LEU A N 1
ATOM 3789 C CA . LEU A 1 480 ? -13.570 10.592 18.783 1.00 83.25 480 LEU A CA 1
ATOM 3790 C C . LEU A 1 480 ? -14.782 10.328 17.888 1.00 83.25 480 LEU A C 1
ATOM 3792 O O . LEU A 1 480 ? -14.714 10.669 16.709 1.00 83.25 480 LEU A O 1
ATOM 3796 N N . ARG A 1 481 ? -15.882 9.786 18.426 1.00 78.31 481 ARG A N 1
ATOM 3797 C CA . ARG A 1 481 ? -17.135 9.632 17.674 1.00 78.31 481 ARG A CA 1
ATOM 3798 C C . ARG A 1 481 ? -17.571 10.991 17.123 1.00 78.31 481 ARG A C 1
ATOM 3800 O O . ARG A 1 481 ? -17.598 11.995 17.852 1.00 78.31 481 ARG A O 1
ATOM 3807 N N . SER A 1 482 ? -17.847 11.060 15.827 1.00 72.38 482 SER A N 1
ATOM 3808 C CA . SER A 1 482 ? -18.097 12.325 15.131 1.00 72.38 482 SER A CA 1
ATOM 3809 C C . SER A 1 482 ? -19.307 12.227 14.217 1.00 72.38 482 SER A C 1
ATOM 3811 O O . SER A 1 482 ? -19.625 11.148 13.741 1.00 72.38 482 SER A O 1
ATOM 3813 N N . ASN A 1 483 ? -19.927 13.368 13.918 1.00 68.12 483 ASN A N 1
ATOM 3814 C CA . ASN A 1 483 ? -20.980 13.449 12.903 1.00 68.12 483 ASN A CA 1
ATOM 3815 C C . ASN A 1 483 ? -20.399 13.608 11.485 1.00 68.12 483 ASN A C 1
ATOM 3817 O O . ASN A 1 483 ? -21.137 13.912 10.555 1.00 68.12 483 ASN A O 1
ATOM 3821 N N . LEU A 1 484 ? -19.074 13.492 11.321 1.00 71.38 484 LEU A N 1
ATOM 3822 C CA . LEU A 1 484 ? -18.450 13.541 10.004 1.00 71.38 484 LEU A CA 1
ATOM 3823 C C . LEU A 1 484 ? -18.698 12.218 9.286 1.00 71.38 484 LEU A C 1
ATOM 3825 O O . LEU A 1 484 ? -18.617 11.148 9.888 1.00 71.38 484 LEU A O 1
ATOM 3829 N N . GLU A 1 485 ? -18.947 12.302 7.986 1.00 73.31 485 GLU A N 1
ATOM 3830 C CA . GLU A 1 485 ? -19.153 11.143 7.127 1.00 73.31 485 GLU A CA 1
ATOM 3831 C C . GLU A 1 485 ? -17.839 10.383 6.900 1.00 73.31 485 GLU A C 1
ATOM 3833 O O . GLU A 1 485 ? -17.132 10.575 5.912 1.00 73.31 485 GLU A O 1
ATOM 3838 N N . VAL A 1 486 ? -17.475 9.515 7.844 1.00 80.00 486 VAL A N 1
ATOM 3839 C CA . VAL A 1 486 ? -16.333 8.611 7.686 1.00 80.00 486 VAL A CA 1
ATOM 3840 C C . VAL A 1 486 ? -16.702 7.552 6.651 1.00 80.00 486 VAL A C 1
ATOM 3842 O O . VAL A 1 486 ? -17.511 6.672 6.924 1.00 80.00 486 VAL A O 1
ATOM 3845 N N . GLU A 1 487 ? -16.093 7.623 5.468 1.00 76.75 487 GLU A N 1
ATOM 3846 C CA . GLU A 1 487 ? -16.464 6.840 4.278 1.00 76.75 487 GLU A CA 1
ATOM 3847 C C . GLU A 1 487 ? -16.627 5.334 4.546 1.00 76.75 487 GLU A C 1
ATOM 3849 O O . GLU A 1 487 ? -17.616 4.722 4.154 1.00 76.75 487 GLU A O 1
ATOM 3854 N N . SER A 1 488 ? -15.704 4.756 5.309 1.00 78.12 488 SER A N 1
ATOM 3855 C CA . SER A 1 488 ? -15.727 3.356 5.739 1.00 78.12 488 SER A CA 1
ATOM 3856 C C . SER A 1 488 ? -16.923 2.966 6.618 1.00 78.12 488 SER A C 1
ATOM 3858 O O . SER A 1 488 ? -17.343 1.813 6.607 1.00 78.12 488 SER A O 1
ATOM 3860 N N . ALA A 1 489 ? -17.465 3.905 7.397 1.00 79.06 489 ALA A N 1
ATOM 3861 C CA . ALA A 1 489 ? -18.644 3.709 8.242 1.00 79.06 489 ALA A CA 1
ATOM 3862 C C . ALA A 1 489 ? -19.961 4.037 7.513 1.00 79.06 489 ALA A C 1
ATOM 3864 O O . ALA A 1 489 ? -21.035 3.610 7.950 1.00 79.06 489 ALA A O 1
ATOM 3865 N N . LEU A 1 490 ? -19.887 4.754 6.385 1.00 83.25 490 LEU A N 1
ATOM 3866 C CA . LEU A 1 490 ? -21.036 4.962 5.506 1.00 83.25 490 LEU A CA 1
ATOM 3867 C C . LEU A 1 490 ? -21.453 3.658 4.837 1.00 83.25 490 LEU A C 1
ATOM 3869 O O . LEU A 1 490 ? -22.645 3.409 4.757 1.00 83.25 490 LEU A O 1
ATOM 3873 N N . ILE A 1 491 ? -20.502 2.810 4.425 1.00 88.06 491 ILE A N 1
ATOM 3874 C CA . ILE A 1 491 ? -20.800 1.571 3.689 1.00 88.06 491 ILE A CA 1
ATOM 3875 C C . ILE A 1 491 ? -21.816 0.686 4.444 1.00 88.06 491 ILE A C 1
ATOM 3877 O O . ILE A 1 491 ? -22.862 0.397 3.866 1.00 88.06 491 ILE A O 1
ATOM 3881 N N . PRO A 1 492 ? -21.613 0.309 5.727 1.00 86.62 492 PRO A N 1
ATOM 3882 C CA . PRO A 1 492 ? -22.625 -0.447 6.470 1.00 86.62 492 PRO A CA 1
ATOM 3883 C C . PRO A 1 492 ? -23.974 0.279 6.562 1.00 86.62 492 PRO A C 1
ATOM 3885 O O . PRO A 1 492 ? -25.014 -0.345 6.404 1.00 86.62 492 PRO A O 1
ATOM 3888 N N . THR A 1 493 ? -23.966 1.599 6.779 1.00 86.12 493 THR A N 1
ATOM 3889 C CA . THR A 1 493 ? -25.193 2.405 6.910 1.00 86.12 493 THR A CA 1
ATOM 3890 C C . THR A 1 493 ? -25.988 2.444 5.599 1.00 86.12 493 THR A C 1
ATOM 3892 O O . THR A 1 493 ? -27.199 2.232 5.597 1.00 86.12 493 THR A O 1
ATOM 3895 N N . GLU A 1 494 ? -25.308 2.682 4.477 1.00 89.81 494 GLU A N 1
ATOM 3896 C CA . GLU A 1 494 ? -25.885 2.709 3.130 1.00 89.81 494 GLU A CA 1
ATOM 3897 C C . GLU A 1 494 ? -26.417 1.321 2.734 1.00 89.81 494 GLU A C 1
ATOM 3899 O O . GLU A 1 494 ? -27.505 1.222 2.169 1.00 89.81 494 GLU A O 1
ATOM 3904 N N . LEU A 1 495 ? -25.710 0.241 3.089 1.00 89.44 495 LEU A N 1
ATOM 3905 C CA . LEU A 1 495 ? -26.159 -1.133 2.835 1.00 89.44 495 LEU A CA 1
ATOM 3906 C C . LEU A 1 495 ? -27.351 -1.546 3.705 1.00 89.44 495 LEU A C 1
ATOM 3908 O O . LEU A 1 495 ? -28.233 -2.255 3.218 1.00 89.44 495 LEU A O 1
ATOM 3912 N N . THR A 1 496 ? -27.420 -1.096 4.960 1.00 88.00 496 THR A N 1
ATOM 3913 C CA . THR A 1 496 ? -28.603 -1.294 5.812 1.00 88.00 496 THR A CA 1
ATOM 3914 C C . THR A 1 496 ? -29.810 -0.558 5.234 1.00 88.00 496 THR A C 1
ATOM 3916 O O . THR A 1 496 ? -30.878 -1.155 5.100 1.00 88.00 496 THR A O 1
ATOM 3919 N N . ALA A 1 497 ? -29.640 0.697 4.803 1.00 89.38 497 ALA A N 1
ATOM 3920 C CA . ALA A 1 497 ? -30.701 1.457 4.142 1.00 89.38 497 ALA A CA 1
ATOM 3921 C C . ALA A 1 497 ? -31.188 0.768 2.853 1.00 89.38 497 ALA A C 1
ATOM 3923 O O . ALA A 1 497 ? -32.394 0.609 2.665 1.00 89.38 497 ALA A O 1
ATOM 3924 N N . LEU A 1 498 ? -30.264 0.277 2.021 1.00 92.12 498 LEU A N 1
ATOM 3925 C CA . LEU A 1 498 ? -30.594 -0.496 0.821 1.00 92.12 498 LEU A CA 1
ATOM 3926 C C . LEU A 1 498 ? -31.324 -1.800 1.154 1.00 92.12 498 LEU A C 1
ATOM 3928 O O . LEU A 1 498 ? -32.303 -2.147 0.501 1.00 92.12 498 LEU A O 1
ATOM 3932 N N . SER A 1 499 ? -30.890 -2.511 2.194 1.00 90.94 499 SER A N 1
ATOM 3933 C CA . SER A 1 499 ? -31.560 -3.734 2.648 1.00 90.94 499 SER A CA 1
ATOM 3934 C C . SER A 1 499 ? -32.997 -3.465 3.105 1.00 90.94 499 SER A C 1
ATOM 3936 O O . SER A 1 499 ? -33.870 -4.304 2.900 1.00 90.94 499 SER A O 1
ATOM 3938 N N . ASN A 1 500 ? -33.258 -2.304 3.712 1.00 90.00 500 ASN A N 1
ATOM 3939 C CA . ASN A 1 500 ? -34.604 -1.902 4.120 1.00 90.00 500 ASN A CA 1
ATOM 3940 C C . ASN A 1 500 ? -35.483 -1.582 2.907 1.00 90.00 500 ASN A C 1
ATOM 3942 O O . ASN A 1 500 ? -36.587 -2.113 2.818 1.00 90.00 500 ASN A O 1
ATOM 3946 N N . LEU A 1 501 ? -34.966 -0.829 1.932 1.00 91.19 501 LEU A N 1
ATOM 3947 C CA . LEU A 1 501 ? -35.682 -0.566 0.679 1.00 91.19 501 LEU A CA 1
ATOM 3948 C C . LEU A 1 501 ? -35.990 -1.853 -0.094 1.00 91.19 501 LEU A C 1
ATOM 3950 O O . LEU A 1 501 ? -37.106 -2.030 -0.567 1.00 91.19 501 LEU A O 1
ATOM 3954 N N . LEU A 1 502 ? -35.043 -2.791 -0.154 1.00 92.06 502 LEU A N 1
ATOM 3955 C CA . LEU A 1 502 ? -35.258 -4.104 -0.769 1.00 92.06 502 LEU A CA 1
ATOM 3956 C C . LEU A 1 502 ? -36.301 -4.953 -0.038 1.00 92.06 502 LEU A C 1
ATOM 3958 O O . LEU A 1 502 ? -36.924 -5.803 -0.664 1.00 92.06 502 LEU A O 1
ATOM 3962 N N . ARG A 1 503 ? -36.483 -4.759 1.273 1.00 90.00 503 ARG A N 1
ATOM 3963 C CA . ARG A 1 503 ? -37.500 -5.468 2.063 1.00 90.00 503 ARG A CA 1
ATOM 3964 C C . ARG A 1 503 ? -38.901 -4.904 1.826 1.00 90.00 503 ARG A C 1
ATOM 3966 O O . ARG A 1 503 ? -39.871 -5.651 1.884 1.00 90.00 503 ARG A O 1
ATOM 3973 N N . GLU A 1 504 ? -38.991 -3.602 1.576 1.00 89.19 504 GLU A N 1
ATOM 3974 C CA . GLU A 1 504 ? -40.235 -2.912 1.221 1.00 89.19 504 GLU A CA 1
ATOM 3975 C C . GLU A 1 504 ? -40.611 -3.103 -0.260 1.00 89.19 504 GLU A C 1
ATOM 3977 O O . GLU A 1 504 ? -41.763 -2.880 -0.639 1.00 89.19 504 GLU A O 1
ATOM 3982 N N . ASP A 1 505 ? -39.664 -3.543 -1.093 1.00 88.44 505 ASP A N 1
ATOM 3983 C CA . ASP A 1 505 ? -39.880 -3.792 -2.514 1.00 88.44 505 ASP A CA 1
ATOM 3984 C C . ASP A 1 505 ? -40.819 -4.998 -2.752 1.00 88.44 505 ASP A C 1
ATOM 3986 O O . ASP A 1 505 ? -40.640 -6.061 -2.147 1.00 88.44 505 ASP A O 1
ATOM 3990 N N . PRO A 1 506 ? -41.791 -4.906 -3.682 1.00 87.56 506 PRO A N 1
ATOM 3991 C CA . PRO A 1 506 ? -42.660 -6.030 -4.040 1.00 87.56 506 PRO A CA 1
ATOM 3992 C C . PRO A 1 506 ? -41.920 -7.302 -4.490 1.00 87.56 506 PRO A C 1
ATOM 3994 O O . PRO A 1 506 ? -42.489 -8.393 -4.442 1.00 87.56 506 PRO A O 1
ATOM 3997 N N . MET A 1 507 ? -40.674 -7.184 -4.956 1.00 88.31 507 MET A N 1
ATOM 3998 C CA . MET A 1 507 ? -39.821 -8.294 -5.380 1.00 88.31 507 MET A CA 1
ATOM 3999 C C . MET A 1 507 ? -38.942 -8.866 -4.260 1.00 88.31 507 MET A C 1
ATOM 4001 O O . MET A 1 507 ? -38.161 -9.769 -4.552 1.00 88.31 507 MET A O 1
ATOM 4005 N N . ALA A 1 508 ? -39.080 -8.441 -2.998 1.00 88.62 508 ALA A N 1
ATOM 4006 C CA . ALA A 1 508 ? -38.235 -8.877 -1.875 1.00 88.62 508 ALA A CA 1
ATOM 4007 C C . ALA A 1 508 ? -38.057 -10.408 -1.772 1.00 88.62 508 ALA A C 1
ATOM 4009 O O . ALA A 1 508 ? -36.932 -10.914 -1.757 1.00 88.62 508 ALA A O 1
ATOM 4010 N N . GLU A 1 509 ? -39.156 -11.175 -1.753 1.00 88.69 509 GLU A N 1
ATOM 4011 C CA . GLU A 1 509 ? -39.106 -12.647 -1.659 1.00 88.69 509 GLU A CA 1
ATOM 4012 C C . GLU A 1 509 ? -38.415 -13.283 -2.872 1.00 88.69 509 GLU A C 1
ATOM 4014 O O . GLU A 1 509 ? -37.664 -14.261 -2.758 1.00 88.69 509 GLU A O 1
ATOM 4019 N N . ARG A 1 510 ? -38.638 -12.700 -4.053 1.00 89.94 510 ARG A N 1
ATOM 4020 C CA . ARG A 1 510 ? -38.013 -13.149 -5.294 1.00 89.94 510 ARG A CA 1
ATOM 4021 C C . ARG A 1 510 ? -36.517 -12.839 -5.280 1.00 89.94 510 ARG A C 1
ATOM 4023 O O . ARG A 1 510 ? -35.722 -13.719 -5.573 1.00 89.94 510 ARG A O 1
ATOM 4030 N N . PHE A 1 511 ? -36.121 -11.638 -4.874 1.00 92.19 511 PHE A N 1
ATOM 4031 C CA . PHE A 1 511 ? -34.723 -11.226 -4.759 1.00 92.19 511 PHE A CA 1
ATOM 4032 C C . PHE A 1 511 ? -33.917 -12.157 -3.842 1.00 92.19 511 PHE A C 1
ATOM 4034 O O . PHE A 1 511 ? -32.820 -12.585 -4.197 1.00 92.19 511 PHE A O 1
ATOM 4041 N N . VAL A 1 512 ? -34.474 -12.541 -2.689 1.00 91.38 512 VAL A N 1
ATOM 4042 C CA . VAL A 1 512 ? -33.820 -13.446 -1.722 1.00 91.38 512 VAL A CA 1
ATOM 4043 C C . VAL A 1 512 ? -33.669 -14.885 -2.244 1.00 91.38 512 VAL A C 1
ATOM 4045 O O . VAL A 1 512 ? -32.842 -15.642 -1.722 1.00 91.38 512 VAL A O 1
ATOM 4048 N N . SER A 1 513 ? -34.469 -15.281 -3.237 1.00 91.75 513 SER A N 1
ATOM 4049 C CA . SER A 1 513 ? -34.457 -16.622 -3.838 1.00 91.75 513 SER A CA 1
ATOM 4050 C C . SER A 1 513 ? -33.735 -16.702 -5.188 1.00 91.75 513 SER A C 1
ATOM 4052 O O . SER A 1 513 ? -33.404 -17.806 -5.618 1.00 91.75 513 SER A O 1
ATOM 4054 N N . MET A 1 514 ? -33.455 -15.565 -5.833 1.00 94.00 514 MET A N 1
ATOM 4055 C CA . MET A 1 514 ? -32.647 -15.486 -7.055 1.00 94.00 514 MET A CA 1
ATOM 4056 C C . MET A 1 514 ? -31.221 -15.998 -6.829 1.00 94.00 514 MET A C 1
ATOM 4058 O O . MET A 1 514 ? -30.634 -15.810 -5.756 1.00 94.00 514 MET A O 1
ATOM 4062 N N . ALA A 1 515 ? -30.628 -16.573 -7.878 1.00 94.56 515 ALA A N 1
ATOM 4063 C CA . ALA A 1 515 ? -29.182 -16.762 -7.902 1.00 94.56 515 ALA A CA 1
ATOM 4064 C C . ALA A 1 515 ? -28.483 -15.386 -7.806 1.00 94.56 515 ALA A C 1
ATOM 4066 O O . ALA A 1 515 ? -29.008 -14.411 -8.352 1.00 94.56 515 ALA A O 1
ATOM 4067 N N . PRO A 1 516 ? -27.324 -15.262 -7.133 1.00 93.06 516 PRO A N 1
ATOM 4068 C CA . PRO A 1 516 ? -26.651 -13.972 -6.952 1.00 93.06 516 PRO A CA 1
ATOM 4069 C C . PRO A 1 516 ? -26.387 -13.210 -8.259 1.00 93.06 516 PRO A C 1
ATOM 4071 O O . PRO A 1 516 ? -26.500 -11.987 -8.296 1.00 93.06 516 PRO A O 1
ATOM 4074 N N . GLU A 1 517 ? -26.089 -13.922 -9.344 1.00 94.88 517 GLU A N 1
ATOM 4075 C CA . GLU A 1 517 ? -25.864 -13.355 -10.675 1.00 94.88 517 GLU A CA 1
ATOM 4076 C C . GLU A 1 517 ? -27.156 -12.787 -11.284 1.00 94.88 517 GLU A C 1
ATOM 4078 O O . GLU A 1 517 ? -27.141 -11.726 -11.907 1.00 94.88 517 GLU A O 1
ATOM 4083 N N . GLU A 1 518 ? -28.288 -13.463 -11.076 1.00 95.00 518 GLU A N 1
ATOM 4084 C CA . GLU A 1 518 ? -29.605 -12.993 -11.525 1.00 95.00 518 GLU A CA 1
ATOM 4085 C C . GLU A 1 518 ? -30.056 -11.771 -10.720 1.00 95.00 518 GLU A C 1
ATOM 4087 O O . GLU A 1 518 ? -30.563 -10.803 -11.286 1.00 95.00 518 GLU A O 1
ATOM 4092 N N . ALA A 1 519 ? -29.830 -11.798 -9.405 1.00 94.19 519 ALA A N 1
ATOM 4093 C CA . ALA A 1 519 ? -30.116 -10.686 -8.507 1.00 94.19 519 ALA A CA 1
ATOM 4094 C C . ALA A 1 519 ? -29.275 -9.448 -8.853 1.00 94.19 519 ALA A C 1
ATOM 4096 O O . ALA A 1 519 ? -29.799 -8.335 -8.865 1.00 94.19 519 ALA A O 1
ATOM 4097 N N . LEU A 1 520 ? -27.993 -9.637 -9.186 1.00 94.69 520 LEU A N 1
ATOM 4098 C CA . LEU A 1 520 ? -27.128 -8.570 -9.686 1.00 94.69 520 LEU A CA 1
ATOM 4099 C C . LEU A 1 520 ? -27.675 -7.971 -10.985 1.00 94.69 520 LEU A C 1
ATOM 4101 O O . LEU A 1 520 ? -27.839 -6.757 -11.068 1.00 94.69 520 LEU A O 1
ATOM 4105 N N . ALA A 1 521 ? -27.981 -8.811 -11.979 1.00 94.31 521 ALA A N 1
ATOM 4106 C CA . ALA A 1 521 ? -28.503 -8.352 -13.264 1.00 94.31 521 ALA A CA 1
ATOM 4107 C C . ALA A 1 521 ? -29.827 -7.588 -13.102 1.00 94.31 521 ALA A C 1
ATOM 4109 O O . ALA A 1 521 ? -30.056 -6.586 -13.779 1.00 94.31 521 ALA A O 1
ATOM 4110 N N . TRP A 1 522 ? -30.683 -8.026 -12.174 1.00 93.62 522 TRP A N 1
ATOM 4111 C CA . TRP A 1 522 ? -31.906 -7.309 -11.821 1.00 93.62 522 TRP A CA 1
ATOM 4112 C C . TRP A 1 522 ? -31.607 -5.937 -11.204 1.00 93.62 522 TRP A C 1
ATOM 4114 O O . TRP A 1 522 ? -32.114 -4.938 -11.706 1.00 93.62 522 TRP A O 1
ATOM 4124 N N . LEU A 1 523 ? -30.734 -5.860 -10.193 1.00 93.06 523 LEU A N 1
ATOM 4125 C CA . LEU A 1 523 ? -30.336 -4.591 -9.565 1.00 93.06 523 LEU A CA 1
ATOM 4126 C C . LEU A 1 523 ? -29.658 -3.615 -10.544 1.00 93.06 523 LEU A C 1
ATOM 4128 O O . LEU A 1 523 ? -29.732 -2.402 -10.358 1.00 93.06 523 LEU A O 1
ATOM 4132 N N . GLU A 1 524 ? -28.984 -4.118 -11.578 1.00 91.44 524 GLU A N 1
ATOM 4133 C CA . GLU A 1 524 ? -28.364 -3.286 -12.614 1.00 91.44 524 GLU A CA 1
ATOM 4134 C C . GLU A 1 524 ? -29.365 -2.767 -13.651 1.00 91.44 524 GLU A C 1
ATOM 4136 O O . GLU A 1 524 ? -29.208 -1.637 -14.119 1.00 91.44 524 GLU A O 1
ATOM 4141 N N . ALA A 1 525 ? -30.383 -3.557 -14.004 1.00 90.38 525 ALA A N 1
ATOM 4142 C CA . ALA A 1 525 ? -31.329 -3.241 -15.075 1.00 90.38 525 ALA A CA 1
ATOM 4143 C C . ALA A 1 525 ? -32.606 -2.529 -14.602 1.00 90.38 525 ALA A C 1
ATOM 4145 O O . ALA A 1 525 ? -33.211 -1.782 -15.370 1.00 90.38 525 ALA A O 1
ATOM 4146 N N . ASP A 1 526 ? -33.038 -2.775 -13.366 1.00 89.38 526 ASP A N 1
ATOM 4147 C CA . ASP A 1 526 ? -34.301 -2.267 -12.835 1.00 89.38 526 ASP A CA 1
ATOM 4148 C C . ASP A 1 526 ? -34.258 -0.753 -12.558 1.00 89.38 526 ASP A C 1
ATOM 4150 O O . ASP A 1 526 ? -33.189 -0.167 -12.383 1.00 89.38 526 ASP A O 1
ATOM 4154 N N . SER A 1 527 ? -35.417 -0.094 -12.533 1.00 83.38 527 SER A N 1
ATOM 4155 C CA . SER A 1 527 ? -35.542 1.354 -12.290 1.00 83.38 527 SER A CA 1
ATOM 4156 C C . SER A 1 527 ? -36.196 1.695 -10.945 1.00 83.38 527 SER A C 1
ATOM 4158 O O . SER A 1 527 ? -36.683 2.810 -10.770 1.00 83.38 527 SER A O 1
ATOM 4160 N N . GLY A 1 528 ? -36.293 0.733 -10.025 1.00 88.81 528 GLY A N 1
ATOM 4161 C CA . GLY A 1 528 ? -36.785 0.942 -8.668 1.00 88.81 528 GLY A CA 1
ATOM 4162 C C . GLY A 1 528 ? -35.794 1.701 -7.783 1.00 88.81 528 GLY A C 1
ATOM 4163 O O . GLY A 1 528 ? -34.596 1.780 -8.064 1.00 88.81 528 GLY A O 1
ATOM 4164 N N . SER A 1 529 ? -36.289 2.222 -6.657 1.00 89.06 529 SER A N 1
ATOM 4165 C CA . SER A 1 529 ? -35.483 2.981 -5.688 1.00 89.06 529 SER A CA 1
ATOM 4166 C C . SER A 1 529 ? -34.312 2.170 -5.122 1.00 89.06 529 SER A C 1
ATOM 4168 O O . SER A 1 529 ? -33.221 2.709 -4.932 1.00 89.06 529 SER A O 1
ATOM 4170 N N . ALA A 1 530 ? -34.510 0.868 -4.895 1.00 90.19 530 ALA A N 1
ATOM 4171 C CA . ALA A 1 530 ? -33.458 -0.035 -4.441 1.00 90.19 530 ALA A CA 1
ATOM 4172 C C . ALA A 1 530 ? -32.356 -0.225 -5.500 1.00 90.19 530 ALA A C 1
ATOM 4174 O O . ALA A 1 530 ? -31.170 -0.195 -5.170 1.00 90.19 530 ALA A O 1
ATOM 4175 N N . ALA A 1 531 ? -32.726 -0.362 -6.777 1.00 90.88 531 ALA A N 1
ATOM 4176 C CA . ALA A 1 531 ? -31.775 -0.475 -7.882 1.00 90.88 531 ALA A CA 1
ATOM 4177 C C . ALA A 1 531 ? -30.964 0.821 -8.067 1.00 90.88 531 ALA A C 1
ATOM 4179 O O . ALA A 1 531 ? -29.738 0.781 -8.198 1.00 90.88 531 ALA A O 1
ATOM 4180 N N . ASP A 1 532 ? -31.620 1.983 -7.984 1.00 92.12 532 ASP A N 1
ATOM 4181 C CA . ASP A 1 532 ? -30.952 3.290 -8.026 1.00 92.12 532 ASP A CA 1
ATOM 4182 C C . ASP A 1 532 ? -29.949 3.459 -6.884 1.00 92.12 532 ASP A C 1
ATOM 4184 O O . ASP A 1 532 ? -28.801 3.856 -7.111 1.00 92.12 532 ASP A O 1
ATOM 4188 N N . GLN A 1 533 ? -30.341 3.104 -5.659 1.00 92.50 533 GLN A N 1
ATOM 4189 C CA . GLN A 1 533 ? -29.440 3.191 -4.516 1.00 92.50 533 GLN A CA 1
ATOM 4190 C C . GLN A 1 533 ? -28.284 2.186 -4.617 1.00 92.50 533 GLN A C 1
ATOM 4192 O O . GLN A 1 533 ? -27.148 2.541 -4.305 1.00 92.50 533 GLN A O 1
ATOM 4197 N N . PHE A 1 534 ? -28.522 0.965 -5.103 1.00 93.06 534 PHE A N 1
ATOM 4198 C CA . PHE A 1 534 ? -27.455 -0.007 -5.353 1.00 93.06 534 PHE A CA 1
ATOM 4199 C C . PHE A 1 534 ? -26.429 0.518 -6.367 1.00 93.06 534 PHE A C 1
ATOM 4201 O O . PHE A 1 534 ? -25.222 0.453 -6.113 1.00 93.06 534 PHE A O 1
ATOM 4208 N N . ARG A 1 535 ? -26.887 1.104 -7.482 1.00 92.62 535 ARG A N 1
ATOM 4209 C CA . ARG A 1 535 ? -26.006 1.740 -8.476 1.00 92.62 535 ARG A CA 1
ATOM 4210 C C . ARG A 1 535 ? -25.224 2.912 -7.883 1.00 92.62 535 ARG A C 1
ATOM 4212 O O . ARG A 1 535 ? -24.030 3.029 -8.152 1.00 92.62 535 ARG A O 1
ATOM 4219 N N . ALA A 1 536 ? -25.848 3.730 -7.036 1.00 91.88 536 ALA A N 1
ATOM 4220 C CA . ALA A 1 536 ? -25.171 4.828 -6.344 1.00 91.88 536 ALA A CA 1
ATOM 4221 C C . ALA A 1 536 ? -24.072 4.326 -5.387 1.00 91.88 536 ALA A C 1
ATOM 4223 O O . ALA A 1 536 ? -22.945 4.827 -5.426 1.00 91.88 536 ALA A O 1
ATOM 4224 N N . ILE A 1 537 ? -24.361 3.296 -4.581 1.00 90.88 537 ILE A N 1
ATOM 4225 C CA . ILE A 1 537 ? -23.386 2.660 -3.677 1.00 90.88 537 ILE A CA 1
ATOM 4226 C C . ILE A 1 537 ? -22.214 2.091 -4.479 1.00 90.88 537 ILE A C 1
ATOM 4228 O O . ILE A 1 537 ? -21.056 2.335 -4.133 1.00 90.88 537 ILE A O 1
ATOM 4232 N N . ARG A 1 538 ? -22.488 1.379 -5.579 1.00 90.00 538 ARG A N 1
ATOM 4233 C CA . ARG A 1 538 ? -21.431 0.855 -6.452 1.00 90.00 538 ARG A CA 1
ATOM 4234 C C . ARG A 1 538 ? -20.603 1.969 -7.070 1.00 90.00 538 ARG A C 1
ATOM 4236 O O . ARG A 1 538 ? -19.389 1.932 -6.943 1.00 90.00 538 ARG A O 1
ATOM 4243 N N . SER A 1 539 ? -21.217 2.999 -7.646 1.00 88.00 539 SER A N 1
ATOM 4244 C CA . SER A 1 539 ? -20.471 4.127 -8.219 1.00 88.00 539 SER A CA 1
ATOM 4245 C C . SER A 1 539 ? -19.536 4.793 -7.204 1.00 88.00 539 SER A C 1
ATOM 4247 O O . SER A 1 539 ? -18.473 5.282 -7.581 1.00 88.00 539 SER A O 1
ATOM 4249 N N . LYS A 1 540 ? -19.921 4.825 -5.924 1.00 88.62 540 LYS A N 1
ATOM 4250 C CA . LYS A 1 540 ? -19.142 5.451 -4.852 1.00 88.62 540 LYS A CA 1
ATOM 4251 C C . LYS A 1 540 ? -18.023 4.552 -4.315 1.00 88.62 540 LYS A C 1
ATOM 4253 O O . LYS A 1 540 ? -16.934 5.060 -4.045 1.00 88.62 540 LYS A O 1
ATOM 4258 N N . HIS A 1 541 ? -18.275 3.246 -4.174 1.00 90.81 541 HIS A N 1
ATOM 4259 C CA . HIS A 1 541 ? -17.409 2.315 -3.427 1.00 90.81 541 HIS A CA 1
ATOM 4260 C C . HIS A 1 541 ? -16.856 1.135 -4.238 1.00 90.81 541 HIS A C 1
ATOM 4262 O O . HIS A 1 541 ? -16.194 0.269 -3.669 1.00 90.81 541 HIS A O 1
ATOM 4268 N N . ALA A 1 542 ? -17.092 1.074 -5.549 1.00 90.06 542 ALA A N 1
ATOM 4269 C CA . ALA A 1 542 ? -16.688 -0.042 -6.412 1.00 90.06 542 ALA A CA 1
ATOM 4270 C C . ALA A 1 542 ? -15.190 -0.394 -6.327 1.00 90.06 542 ALA A C 1
ATOM 4272 O O . ALA A 1 542 ? -14.828 -1.561 -6.448 1.00 90.06 542 ALA A O 1
ATOM 4273 N N . HIS A 1 543 ? -14.309 0.574 -6.058 1.00 92.25 543 HIS A N 1
ATOM 4274 C CA . HIS A 1 543 ? -12.858 0.373 -5.925 1.00 92.25 543 HIS A CA 1
ATOM 4275 C C . HIS A 1 543 ? -12.432 -0.404 -4.667 1.00 92.25 543 HIS A C 1
ATOM 4277 O O . HIS A 1 543 ? -11.258 -0.755 -4.534 1.00 92.25 543 HIS A O 1
ATOM 4283 N N . ARG A 1 544 ? -13.341 -0.657 -3.720 1.00 93.00 544 ARG A N 1
ATOM 4284 C CA . ARG A 1 544 ? -13.037 -1.315 -2.441 1.00 93.00 544 ARG A CA 1
ATOM 4285 C C . ARG A 1 544 ? -13.037 -2.842 -2.555 1.00 93.00 544 ARG A C 1
ATOM 4287 O O . ARG A 1 544 ? -13.729 -3.427 -3.384 1.00 93.00 544 ARG A O 1
ATOM 4294 N N . CYS A 1 545 ? -12.241 -3.489 -1.701 1.00 92.50 545 CYS A N 1
ATOM 4295 C CA . CYS A 1 545 ? -12.222 -4.941 -1.488 1.00 92.50 545 CYS A CA 1
ATOM 4296 C C . CYS A 1 545 ? -11.475 -5.330 -0.215 1.00 92.50 545 CYS A C 1
ATOM 4298 O O . CYS A 1 545 ? -10.847 -4.501 0.446 1.00 92.50 545 CYS A O 1
ATOM 4300 N N . TYR A 1 546 ? -11.512 -6.631 0.073 1.00 90.88 546 TYR A N 1
ATOM 4301 C CA . TYR A 1 546 ? -10.536 -7.282 0.934 1.00 90.88 546 TYR A CA 1
ATOM 4302 C C . TYR A 1 546 ? -9.138 -7.188 0.312 1.00 90.88 546 TYR A C 1
ATOM 4304 O O . TYR A 1 546 ? -8.981 -7.394 -0.890 1.00 90.88 546 TYR A O 1
ATOM 4312 N N . LYS A 1 547 ? -8.130 -6.873 1.131 1.00 90.38 547 LYS A N 1
ATOM 4313 C CA . LYS A 1 547 ? -6.750 -6.571 0.722 1.00 90.38 547 LYS A CA 1
ATOM 4314 C C . LYS A 1 547 ? -6.683 -5.502 -0.366 1.00 90.38 547 LYS A C 1
ATOM 4316 O O . LYS A 1 547 ? -6.062 -5.682 -1.408 1.00 90.38 547 LYS A O 1
ATOM 4321 N N . GLU A 1 548 ? -7.300 -4.360 -0.098 1.00 91.81 548 GLU A N 1
ATOM 4322 C CA . GLU A 1 548 ? -7.431 -3.237 -1.038 1.00 91.81 548 GLU A CA 1
ATOM 4323 C C . GLU A 1 548 ? -6.106 -2.701 -1.626 1.00 91.81 548 GLU A C 1
ATOM 4325 O O . GLU A 1 548 ? -6.101 -2.188 -2.747 1.00 91.81 548 GLU A O 1
ATOM 4330 N N . PHE A 1 549 ? -4.983 -2.857 -0.914 1.00 92.06 549 PHE A N 1
ATOM 4331 C CA . PHE A 1 549 ? -3.642 -2.489 -1.395 1.00 92.06 549 PHE A CA 1
ATOM 4332 C C . PHE A 1 549 ? -3.016 -3.512 -2.351 1.00 92.06 549 PHE A C 1
ATOM 4334 O O . PHE A 1 549 ? -2.085 -3.175 -3.078 1.00 92.06 549 PHE A O 1
ATOM 4341 N N . ASP A 1 550 ? -3.493 -4.754 -2.340 1.00 92.12 550 ASP A N 1
ATOM 4342 C CA . ASP A 1 550 ? -2.980 -5.813 -3.200 1.00 92.12 550 ASP A CA 1
ATOM 4343 C C . ASP A 1 550 ? -3.614 -5.693 -4.587 1.00 92.12 550 ASP A C 1
ATOM 4345 O O . ASP A 1 550 ? -4.837 -5.741 -4.742 1.00 92.12 550 ASP A O 1
ATOM 4349 N N . ILE A 1 551 ? -2.786 -5.494 -5.611 1.00 92.50 551 ILE A N 1
ATOM 4350 C CA . ILE A 1 551 ? -3.242 -5.261 -6.984 1.00 92.50 551 ILE A CA 1
ATOM 4351 C C . ILE A 1 551 ? -3.960 -6.512 -7.531 1.00 92.50 551 ILE A C 1
ATOM 4353 O O . ILE A 1 551 ? -4.881 -6.363 -8.330 1.00 92.50 551 ILE A O 1
ATOM 4357 N N . GLU A 1 552 ? -3.642 -7.721 -7.047 1.00 93.19 552 GLU A N 1
ATOM 4358 C CA . GLU A 1 552 ? -4.324 -8.970 -7.438 1.00 93.19 552 GLU A CA 1
ATOM 4359 C C . GLU A 1 552 ? -5.783 -9.031 -6.950 1.00 93.19 552 GLU A C 1
ATOM 4361 O O . GLU A 1 552 ? -6.611 -9.717 -7.552 1.00 93.19 552 GLU A O 1
ATOM 4366 N N . SER A 1 553 ? -6.140 -8.318 -5.878 1.00 92.44 553 SER A N 1
ATOM 4367 C CA . SER A 1 553 ? -7.469 -8.413 -5.263 1.00 92.44 553 SER A CA 1
ATOM 4368 C C . SER A 1 553 ? -8.599 -8.065 -6.235 1.00 92.44 553 SER A C 1
ATOM 4370 O O . SER A 1 553 ? -8.461 -7.211 -7.116 1.00 92.44 553 SER A O 1
ATOM 4372 N N . LYS A 1 554 ? -9.750 -8.724 -6.076 1.00 92.81 554 LYS A N 1
ATOM 4373 C CA . LYS A 1 554 ? -10.969 -8.410 -6.830 1.00 92.81 554 LYS A CA 1
ATOM 4374 C C . LYS A 1 554 ? -11.805 -7.401 -6.052 1.00 92.81 554 LYS A C 1
ATOM 4376 O O . LYS A 1 554 ? -12.221 -7.679 -4.930 1.00 92.81 554 LYS A O 1
ATOM 4381 N N . THR A 1 555 ? -12.007 -6.230 -6.648 1.00 94.75 555 THR A N 1
ATOM 4382 C CA . THR A 1 555 ? -12.853 -5.156 -6.113 1.00 94.75 555 THR A CA 1
ATOM 4383 C C . THR A 1 555 ? -14.332 -5.447 -6.319 1.00 94.75 555 THR A C 1
ATOM 4385 O O . THR A 1 555 ? -14.676 -6.296 -7.135 1.00 94.75 555 THR A O 1
ATOM 4388 N N . TRP A 1 556 ? -15.215 -4.725 -5.626 1.00 91.75 556 TRP A N 1
ATOM 4389 C CA . TRP A 1 556 ? -16.664 -4.801 -5.870 1.00 91.75 556 TRP A CA 1
ATOM 4390 C C . TRP A 1 556 ? -17.071 -4.301 -7.265 1.00 91.75 556 TRP A C 1
ATOM 4392 O O . TRP A 1 556 ? -18.186 -4.551 -7.711 1.00 91.75 556 TRP A O 1
ATOM 4402 N N . ASP A 1 557 ? -16.173 -3.603 -7.960 1.00 91.94 557 ASP A N 1
ATOM 4403 C CA . ASP A 1 557 ? -16.278 -3.320 -9.391 1.00 91.94 557 ASP A CA 1
ATOM 4404 C C . ASP A 1 557 ? -16.135 -4.597 -10.234 1.00 91.94 557 ASP A C 1
ATOM 4406 O O . ASP A 1 557 ? -16.958 -4.888 -11.095 1.00 91.94 557 ASP A O 1
ATOM 4410 N N . ILE A 1 558 ? -15.082 -5.370 -9.946 1.00 92.75 558 ILE A N 1
ATOM 4411 C CA . ILE A 1 558 ? -14.665 -6.552 -10.712 1.00 92.75 558 ILE A CA 1
ATOM 4412 C C . ILE A 1 558 ? -15.528 -7.771 -10.364 1.00 92.75 558 ILE A C 1
ATOM 4414 O O . ILE A 1 558 ? -15.829 -8.584 -11.234 1.00 92.75 558 ILE A O 1
ATOM 4418 N N . ASP A 1 559 ? -15.883 -7.921 -9.089 1.00 91.81 559 ASP A N 1
ATOM 4419 C CA . ASP A 1 559 ? -16.668 -9.033 -8.560 1.00 91.81 559 ASP A CA 1
ATOM 4420 C C . ASP A 1 559 ? -17.668 -8.523 -7.500 1.00 91.81 559 ASP A C 1
ATOM 4422 O O . ASP A 1 559 ? -17.362 -8.492 -6.301 1.00 91.81 559 ASP A O 1
ATOM 4426 N N . PRO A 1 560 ? -18.863 -8.067 -7.925 1.00 91.62 560 PRO A N 1
ATOM 4427 C CA . PRO A 1 560 ? -19.905 -7.570 -7.024 1.00 91.62 560 PRO A CA 1
ATOM 4428 C C . PRO A 1 560 ? -20.712 -8.687 -6.342 1.00 91.62 560 PRO A C 1
ATOM 4430 O O . PRO A 1 560 ? -21.538 -8.395 -5.475 1.00 91.62 560 PRO A O 1
ATOM 4433 N N . ILE A 1 561 ? -20.510 -9.958 -6.704 1.00 91.00 561 ILE A N 1
ATOM 4434 C CA . ILE A 1 561 ? -21.339 -11.078 -6.230 1.00 91.00 561 ILE A CA 1
ATOM 4435 C C . ILE A 1 561 ? -21.359 -11.203 -4.696 1.00 91.00 561 ILE A C 1
ATOM 4437 O O . ILE A 1 561 ? -22.455 -11.315 -4.136 1.00 91.00 561 ILE A O 1
ATOM 4441 N N . PRO A 1 562 ? -20.224 -11.097 -3.974 1.00 87.88 562 PRO A N 1
ATOM 4442 C CA . PRO A 1 562 ? -20.235 -11.155 -2.510 1.00 87.88 562 PRO A CA 1
ATOM 4443 C C . PRO A 1 562 ? -21.084 -10.052 -1.862 1.00 87.88 562 PRO A C 1
ATOM 4445 O O . PRO A 1 562 ? -21.702 -10.268 -0.817 1.00 87.88 562 PRO A O 1
ATOM 4448 N N . LEU A 1 563 ? -21.157 -8.871 -2.486 1.00 88.81 563 LEU A N 1
ATOM 4449 C CA . LEU A 1 563 ? -21.983 -7.767 -1.998 1.00 88.81 563 LEU A CA 1
ATOM 4450 C C . LEU A 1 563 ? -23.476 -8.104 -2.113 1.00 88.81 563 LEU A C 1
ATOM 4452 O O . LEU A 1 563 ? -24.231 -7.892 -1.165 1.00 88.81 563 LEU A O 1
ATOM 4456 N N . VAL A 1 564 ? -23.893 -8.689 -3.241 1.00 91.75 564 VAL A N 1
ATOM 4457 C CA . VAL A 1 564 ? -25.283 -9.122 -3.469 1.00 91.75 564 VAL A CA 1
ATOM 4458 C C . VAL A 1 564 ? -25.684 -10.236 -2.504 1.00 91.75 564 VAL A C 1
ATOM 4460 O O . VAL A 1 564 ? -26.749 -10.158 -1.896 1.00 91.75 564 VAL A O 1
ATOM 4463 N N . GLN A 1 565 ? -24.814 -11.225 -2.285 1.00 89.38 565 GLN A N 1
ATOM 4464 C CA . GLN A 1 565 ? -25.054 -12.297 -1.308 1.00 89.38 565 GLN A CA 1
ATOM 4465 C C . GLN A 1 565 ? -25.272 -11.742 0.104 1.00 89.38 565 GLN A C 1
ATOM 4467 O O . GLN A 1 565 ? -26.161 -12.186 0.833 1.00 89.38 565 GLN A O 1
ATOM 4472 N N . THR A 1 566 ? -24.492 -10.726 0.471 1.00 88.31 566 THR A N 1
ATOM 4473 C CA . THR A 1 566 ? -24.611 -10.049 1.765 1.00 88.31 566 THR A CA 1
ATOM 4474 C C . THR A 1 566 ? -25.944 -9.305 1.894 1.00 88.31 566 THR A C 1
ATOM 4476 O O . THR A 1 566 ? -26.616 -9.413 2.922 1.00 88.31 566 THR A O 1
ATOM 4479 N N . LEU A 1 567 ? -26.387 -8.619 0.834 1.00 90.44 567 LEU A N 1
ATOM 4480 C CA . LEU A 1 567 ? -27.709 -7.984 0.782 1.00 90.44 567 LEU A CA 1
ATOM 4481 C C . LEU A 1 567 ? -28.838 -9.017 0.894 1.00 90.44 567 LEU A C 1
ATOM 4483 O O . LEU A 1 567 ? -29.754 -8.831 1.689 1.00 90.44 567 LEU A O 1
ATOM 4487 N N . GLN A 1 568 ? -28.759 -10.139 0.174 1.00 91.06 568 GLN A N 1
ATOM 4488 C CA . GLN A 1 568 ? -29.750 -11.220 0.270 1.00 91.06 568 GLN A CA 1
ATOM 4489 C C . GLN A 1 568 ? -29.836 -11.792 1.695 1.00 91.06 568 GLN A C 1
ATOM 4491 O O . GLN A 1 568 ? -30.937 -12.021 2.202 1.00 91.06 568 GLN A O 1
ATOM 4496 N N . ALA A 1 569 ? -28.697 -11.984 2.369 1.00 87.31 569 ALA A N 1
ATOM 4497 C CA . ALA A 1 569 ? -28.653 -12.431 3.764 1.00 87.31 569 ALA A CA 1
ATOM 4498 C C . ALA A 1 569 ? -29.279 -11.406 4.732 1.00 87.31 569 ALA A C 1
ATOM 4500 O O . ALA A 1 569 ? -30.006 -11.783 5.660 1.00 87.31 569 ALA A O 1
ATOM 4501 N N . SER A 1 570 ? -29.040 -10.116 4.488 1.00 86.31 570 SER A N 1
ATOM 4502 C CA . SER A 1 570 ? -29.605 -9.004 5.260 1.00 86.31 570 SER A CA 1
ATOM 4503 C C . SER A 1 570 ? -31.127 -8.891 5.094 1.00 86.31 570 SER A C 1
ATOM 4505 O O . SER A 1 570 ? -31.857 -8.801 6.084 1.00 86.31 570 SER A O 1
ATOM 4507 N N . VAL A 1 571 ? -31.633 -8.981 3.857 1.00 88.62 571 VAL A N 1
ATOM 4508 C CA . VAL A 1 571 ? -33.075 -8.911 3.544 1.00 88.62 571 VAL A CA 1
ATOM 4509 C C . VAL A 1 571 ? -33.827 -10.120 4.103 1.00 88.62 571 VAL A C 1
ATOM 4511 O O . VAL A 1 571 ? -34.911 -9.951 4.659 1.00 88.62 571 VAL A O 1
ATOM 4514 N N . ARG A 1 572 ? -33.239 -11.327 4.027 1.00 86.56 572 ARG A N 1
ATOM 4515 C CA . ARG A 1 572 ? -33.831 -12.571 4.562 1.00 86.56 572 ARG A CA 1
ATOM 4516 C C . ARG A 1 572 ? -34.086 -12.512 6.069 1.00 86.56 572 ARG A C 1
ATOM 4518 O O . ARG A 1 572 ? -34.943 -13.229 6.578 1.00 86.56 572 ARG A O 1
ATOM 4525 N N . SER A 1 573 ? -33.318 -11.703 6.785 1.00 77.31 573 SER A N 1
ATOM 4526 C CA . SER A 1 573 ? -33.395 -11.633 8.235 1.00 77.31 573 SER A CA 1
ATOM 4527 C C . SER A 1 573 ? -34.399 -10.565 8.695 1.00 77.31 573 SER A C 1
ATOM 4529 O O . SER A 1 573 ? -34.448 -9.485 8.095 1.00 77.31 573 SER A O 1
ATOM 4531 N N . PRO A 1 574 ? -35.160 -10.805 9.783 1.00 64.88 574 PRO A N 1
ATOM 4532 C CA . PRO A 1 574 ? -36.085 -9.812 10.323 1.00 64.88 574 PRO A CA 1
ATOM 4533 C C . PRO A 1 574 ? -35.344 -8.532 10.717 1.00 64.88 574 PRO A C 1
ATOM 4535 O O . PRO A 1 574 ? -34.181 -8.578 11.139 1.00 64.88 574 PRO A O 1
ATOM 4538 N N . GLN A 1 575 ? -36.012 -7.390 10.541 1.00 60.69 575 GLN A N 1
ATOM 4539 C CA . GLN A 1 575 ? -35.478 -6.081 10.901 1.00 60.69 575 GLN A CA 1
ATOM 4540 C C . GLN A 1 575 ? -35.134 -6.087 12.392 1.00 60.69 575 GLN A C 1
ATOM 4542 O O . GLN A 1 575 ? -35.963 -6.435 13.227 1.00 60.69 575 GLN A O 1
ATOM 4547 N N . GLN A 1 576 ? -33.883 -5.771 12.708 1.00 51.47 576 GLN A N 1
ATOM 4548 C CA . GLN A 1 576 ? -33.494 -5.505 14.085 1.00 51.47 576 GLN A CA 1
ATOM 4549 C C . GLN A 1 576 ? -33.718 -4.010 14.288 1.00 51.47 576 GLN A C 1
ATOM 4551 O O . GLN A 1 576 ? -33.434 -3.244 13.365 1.00 51.47 576 GLN A O 1
ATOM 4556 N N . GLU A 1 577 ? -34.265 -3.605 15.434 1.00 48.44 577 GLU A N 1
ATOM 4557 C CA . GLU A 1 577 ? -34.249 -2.191 15.802 1.00 48.44 577 GLU A CA 1
ATOM 4558 C C . GLU A 1 577 ? -32.793 -1.727 15.737 1.00 48.44 577 GLU A C 1
ATOM 4560 O O . GLU A 1 577 ? -31.905 -2.381 16.297 1.00 48.44 577 GLU A O 1
ATOM 4565 N N . ASP A 1 578 ? -32.538 -0.665 14.967 1.00 48.66 578 ASP A N 1
ATOM 4566 C CA . ASP A 1 578 ? -31.223 -0.042 14.936 1.00 48.66 578 ASP A CA 1
ATOM 4567 C C . ASP A 1 578 ? -30.825 0.228 16.387 1.00 48.66 578 ASP A C 1
ATOM 4569 O O . ASP A 1 578 ? -31.621 0.782 17.147 1.00 48.66 578 ASP A O 1
ATOM 4573 N N . ALA A 1 579 ? -29.617 -0.183 16.788 1.00 45.94 579 ALA A N 1
ATOM 4574 C CA . ALA A 1 579 ? -29.090 0.219 18.083 1.00 45.94 579 ALA A CA 1
ATOM 4575 C C . ALA A 1 579 ? -29.236 1.742 18.162 1.00 45.94 579 ALA A C 1
ATOM 4577 O O . ALA A 1 579 ? -28.669 2.429 17.305 1.00 45.94 579 ALA A O 1
ATOM 4578 N N . GLU A 1 580 ? -30.041 2.243 19.113 1.00 42.38 580 GLU A N 1
ATOM 4579 C CA . GLU A 1 580 ? -30.315 3.672 19.265 1.00 42.38 580 GLU A CA 1
ATOM 4580 C C . GLU A 1 580 ? -28.982 4.411 19.162 1.00 42.38 580 GLU A C 1
ATOM 4582 O O . GLU A 1 580 ? -28.093 4.284 20.014 1.00 42.38 580 GLU A O 1
ATOM 4587 N N . LYS A 1 581 ? -28.788 5.131 18.052 1.00 51.84 581 LYS A N 1
ATOM 4588 C CA . LYS A 1 581 ? -27.628 5.998 17.922 1.00 51.84 581 LYS A CA 1
ATOM 4589 C C . LYS A 1 581 ? -27.839 7.064 18.977 1.00 51.84 581 LYS A C 1
ATOM 4591 O O . LYS A 1 581 ? -28.678 7.929 18.778 1.00 51.84 581 LYS A O 1
ATOM 4596 N N . ASP A 1 582 ? -27.090 6.972 20.075 1.00 49.75 582 ASP A N 1
ATOM 4597 C CA . ASP A 1 582 ? -26.983 8.032 21.079 1.00 49.75 582 ASP A CA 1
ATOM 4598 C C . ASP A 1 582 ? -26.888 9.384 20.344 1.00 49.75 582 ASP A C 1
ATOM 4600 O O . ASP A 1 582 ? -25.845 9.713 19.766 1.00 49.75 582 ASP A O 1
ATOM 4604 N N . GLU A 1 583 ? -27.991 10.143 20.308 1.00 48.66 583 GLU A N 1
ATOM 4605 C CA . GLU A 1 583 ? -28.104 11.397 19.541 1.00 48.66 583 GLU A CA 1
ATOM 4606 C C . GLU A 1 583 ? -27.143 12.469 20.077 1.00 48.66 583 GLU A C 1
ATOM 4608 O O . GLU A 1 583 ? -26.853 13.478 19.426 1.00 48.66 583 GLU A O 1
ATOM 4613 N N . HIS A 1 584 ? -26.614 12.251 21.283 1.00 55.94 584 HIS A N 1
ATOM 4614 C CA . HIS A 1 584 ? -25.688 13.141 21.953 1.00 55.94 584 HIS A CA 1
ATOM 4615 C C . HIS A 1 584 ? -24.284 12.529 22.020 1.00 55.94 584 HIS A C 1
ATOM 4617 O O . HIS A 1 584 ? -24.027 11.643 22.838 1.00 55.94 584 HIS A O 1
ATOM 4623 N N . PRO A 1 585 ? -23.331 13.016 21.201 1.00 67.75 585 PRO A N 1
ATOM 4624 C CA . PRO A 1 585 ? -21.964 12.525 21.244 1.00 67.75 585 PRO A CA 1
ATOM 4625 C C . PRO A 1 585 ? -21.345 12.786 22.619 1.00 67.75 585 PRO A C 1
ATOM 4627 O O . PRO A 1 585 ? -21.420 13.898 23.150 1.00 67.75 585 PRO A O 1
ATOM 4630 N N . PHE A 1 586 ? -20.696 11.756 23.169 1.00 77.31 586 PHE A N 1
ATOM 4631 C CA . PHE A 1 586 ? -20.029 11.811 24.466 1.00 77.31 586 PHE A CA 1
ATOM 4632 C C . PHE A 1 586 ? -19.099 13.028 24.552 1.00 77.31 586 PHE A C 1
ATOM 4634 O O . PHE A 1 586 ? -18.187 13.213 23.740 1.00 77.31 586 PHE A O 1
ATOM 4641 N N . SER A 1 587 ? -19.357 13.877 25.540 1.00 83.38 587 SER A N 1
ATOM 4642 C CA . SER A 1 587 ? -18.693 15.163 25.712 1.00 83.38 587 SER A CA 1
ATOM 4643 C C . SER A 1 587 ? -17.623 15.109 26.799 1.00 83.38 587 SER A C 1
ATOM 4645 O O . SER A 1 587 ? -17.613 14.246 27.676 1.00 83.38 587 SER A O 1
ATOM 4647 N N . VAL A 1 588 ? -16.725 16.095 26.786 1.00 85.12 588 VAL A N 1
ATOM 4648 C CA . VAL A 1 588 ? -15.672 16.249 27.805 1.00 85.12 588 VAL A CA 1
ATOM 4649 C C . VAL A 1 588 ? -16.252 16.383 29.223 1.00 85.12 588 VAL A C 1
ATOM 4651 O O . VAL A 1 588 ? -15.582 16.043 30.197 1.00 85.12 588 VAL A O 1
ATOM 4654 N N . ASP A 1 589 ? -17.499 16.841 29.353 1.00 82.81 589 ASP A N 1
ATOM 4655 C CA . ASP A 1 589 ? -18.170 17.032 30.643 1.00 82.81 589 ASP A CA 1
ATOM 4656 C C . ASP A 1 589 ? -18.685 15.727 31.262 1.00 82.81 589 ASP A C 1
ATOM 4658 O O . ASP A 1 589 ? -18.909 15.670 32.471 1.00 82.81 589 ASP A O 1
ATOM 4662 N N . GLN A 1 590 ? -18.813 14.674 30.453 1.00 84.00 590 GLN A N 1
ATOM 4663 C CA . GLN A 1 590 ? -19.249 13.341 30.873 1.00 84.00 590 GLN A CA 1
ATOM 4664 C C . GLN A 1 590 ? -18.069 12.429 31.258 1.00 84.00 590 GLN A C 1
ATOM 4666 O O . GLN A 1 590 ? -18.256 11.239 31.507 1.00 84.00 590 GLN A O 1
ATOM 4671 N N . LEU A 1 591 ? -16.842 12.966 31.320 1.00 87.25 591 LEU A N 1
ATOM 4672 C CA . LEU A 1 591 ? -15.668 12.215 31.766 1.00 87.25 591 LEU A CA 1
ATOM 4673 C C . LEU A 1 591 ? -15.798 11.785 33.243 1.00 87.25 591 LEU A C 1
ATOM 4675 O O . LEU A 1 591 ? -16.205 12.607 34.069 1.00 87.25 591 LEU A O 1
ATOM 4679 N N . PRO A 1 592 ? -15.376 10.552 33.611 1.00 85.88 592 PRO A N 1
ATOM 4680 C CA . PRO A 1 592 ? -15.521 10.025 34.974 1.00 85.88 592 PRO A CA 1
ATOM 4681 C C . PRO A 1 592 ? -14.904 10.927 36.047 1.00 85.88 592 PRO A C 1
ATOM 4683 O O . PRO A 1 592 ? -15.528 11.216 37.067 1.00 85.88 592 PRO A O 1
ATOM 4686 N N . LYS A 1 593 ? -13.684 11.424 35.802 1.00 88.06 593 LYS A N 1
ATOM 4687 C CA . LYS A 1 593 ? -13.092 12.525 36.569 1.00 88.06 593 LYS A CA 1
ATOM 4688 C C . LYS A 1 593 ? -13.127 13.801 35.747 1.00 88.06 593 LYS A C 1
ATOM 4690 O O . LYS A 1 593 ? -12.632 13.837 34.617 1.00 88.06 593 LYS A O 1
ATOM 4695 N N . ARG A 1 594 ? -13.671 14.864 36.348 1.00 85.50 594 ARG A N 1
ATOM 4696 C CA . ARG A 1 594 ? -13.775 16.177 35.706 1.00 85.50 594 ARG A CA 1
ATOM 4697 C C . ARG A 1 594 ? -12.378 16.744 35.416 1.00 85.50 594 ARG A C 1
ATOM 4699 O O . ARG A 1 594 ? -11.591 16.900 36.353 1.00 85.50 594 ARG A O 1
ATOM 4706 N N . PRO A 1 595 ? -12.065 17.088 34.155 1.00 87.44 595 PRO A N 1
ATOM 4707 C CA . PRO A 1 595 ? -10.795 17.716 33.817 1.00 87.44 595 PRO A CA 1
ATOM 4708 C C . PRO A 1 595 ? -10.707 19.131 34.406 1.00 87.44 595 PRO A C 1
ATOM 4710 O O . PRO A 1 595 ? -11.715 19.818 34.581 1.00 87.44 595 PRO A O 1
ATOM 4713 N N . SER A 1 596 ? -9.487 19.603 34.668 1.00 89.56 596 SER A N 1
ATOM 4714 C CA . SER A 1 596 ? -9.260 20.996 35.071 1.00 89.56 596 SER A CA 1
ATOM 4715 C C . SER A 1 596 ? -9.653 21.973 33.956 1.00 89.56 596 SER A C 1
ATOM 4717 O O . SER A 1 596 ? -9.705 21.608 32.781 1.00 89.56 596 SER A O 1
ATOM 4719 N N . LEU A 1 597 ? -9.867 23.250 34.293 1.00 90.19 597 LEU A N 1
ATOM 4720 C CA . LEU A 1 597 ? -10.239 24.282 33.310 1.00 90.19 597 LEU A CA 1
ATOM 4721 C C . LEU A 1 597 ? -9.262 24.360 32.123 1.00 90.19 597 LEU A C 1
ATOM 4723 O O . LEU A 1 597 ? -9.684 24.536 30.981 1.00 90.19 597 LEU A O 1
ATOM 4727 N N . MET A 1 598 ? -7.959 24.194 32.374 1.00 89.75 598 MET A N 1
ATOM 4728 C CA . MET A 1 598 ? -6.938 24.195 31.323 1.00 89.75 598 MET A CA 1
ATOM 4729 C C . MET A 1 598 ? -7.003 22.926 30.463 1.00 89.75 598 MET A C 1
ATOM 4731 O O . MET A 1 598 ? -6.969 23.020 29.239 1.00 89.75 598 MET A O 1
ATOM 4735 N N . GLN A 1 599 ? -7.158 21.751 31.082 1.00 89.88 599 GLN A N 1
ATOM 4736 C CA . GLN A 1 599 ? -7.306 20.481 30.359 1.00 89.88 599 GLN A CA 1
ATOM 4737 C C . GLN A 1 599 ? -8.564 20.480 29.485 1.00 89.88 599 GLN A C 1
ATOM 4739 O O . GLN A 1 599 ? -8.497 20.081 28.326 1.00 89.88 599 GLN A O 1
ATOM 4744 N N . ARG A 1 600 ? -9.684 21.000 29.999 1.00 90.69 600 ARG A N 1
ATOM 4745 C CA . ARG A 1 600 ? -10.939 21.150 29.253 1.00 90.69 600 ARG A CA 1
ATOM 4746 C C . ARG A 1 600 ? -10.766 22.035 28.020 1.00 90.69 600 ARG A C 1
ATOM 4748 O O . ARG A 1 600 ? -11.212 21.660 26.941 1.00 90.69 600 ARG A O 1
ATOM 4755 N N . LYS A 1 601 ? -10.083 23.180 28.150 1.00 90.38 601 LYS A N 1
ATOM 4756 C CA . LYS A 1 601 ? -9.782 24.059 27.005 1.00 90.38 601 LYS A CA 1
ATOM 4757 C C . LYS A 1 601 ? -8.924 23.358 25.948 1.00 90.38 601 LYS A C 1
ATOM 4759 O O . LYS A 1 601 ? -9.220 23.485 24.765 1.00 90.38 601 LYS A O 1
ATOM 4764 N N . ILE A 1 602 ? -7.906 22.598 26.363 1.00 91.00 602 ILE A N 1
ATOM 4765 C CA . ILE A 1 602 ? -7.052 21.832 25.441 1.00 91.00 602 ILE A CA 1
ATOM 4766 C C . ILE A 1 602 ? -7.866 20.750 24.720 1.00 91.00 602 ILE A C 1
ATOM 4768 O O . ILE A 1 602 ? -7.801 20.662 23.497 1.00 91.00 602 ILE A O 1
ATOM 4772 N N . LEU A 1 603 ? -8.672 19.965 25.443 1.00 90.81 603 LEU A N 1
ATOM 4773 C CA . LEU A 1 603 ? -9.520 18.927 24.844 1.00 90.81 603 LEU A CA 1
ATOM 4774 C C . LEU A 1 603 ? -10.517 19.520 23.844 1.00 90.81 603 LEU A C 1
ATOM 4776 O O . LEU A 1 603 ? -10.591 19.044 22.718 1.00 90.81 603 LEU A O 1
ATOM 4780 N N . ASN A 1 604 ? -11.211 20.603 24.201 1.00 90.81 604 ASN A N 1
ATOM 4781 C CA . ASN A 1 604 ? -12.157 21.267 23.298 1.00 90.81 604 ASN A CA 1
ATOM 4782 C C . ASN A 1 604 ? -11.488 21.849 22.040 1.00 90.81 604 ASN A C 1
ATOM 4784 O O . ASN A 1 604 ? -12.142 21.977 21.010 1.00 90.81 604 ASN A O 1
ATOM 4788 N N . PHE A 1 605 ? -10.195 22.182 22.097 1.00 90.50 605 PHE A N 1
ATOM 4789 C CA . PHE A 1 605 ? -9.428 22.620 20.930 1.00 90.50 605 PHE A CA 1
ATOM 4790 C C . PHE A 1 605 ? -8.960 21.449 20.049 1.00 90.50 605 PHE A C 1
ATOM 4792 O O . PHE A 1 605 ? -9.006 21.544 18.819 1.00 90.50 605 PHE A O 1
ATOM 4799 N N . LEU A 1 606 ? -8.492 20.358 20.663 1.00 90.69 606 LEU A N 1
ATOM 4800 C CA . LEU A 1 606 ? -7.925 19.209 19.953 1.00 90.69 606 LEU A CA 1
ATOM 4801 C C . LEU A 1 606 ? -8.996 18.275 19.383 1.00 90.69 606 LEU A C 1
ATOM 4803 O O . LEU A 1 606 ? -8.804 17.747 18.295 1.00 90.69 606 LEU A O 1
ATOM 4807 N N . LEU A 1 607 ? -10.119 18.074 20.079 1.00 90.25 607 LEU A N 1
ATOM 4808 C CA . LEU A 1 607 ? -11.128 17.079 19.704 1.00 90.25 607 LEU A CA 1
ATOM 4809 C C . LEU A 1 607 ? -11.759 17.317 18.325 1.00 90.25 607 LEU A C 1
ATOM 4811 O O . LEU A 1 607 ? -11.773 16.369 17.544 1.00 90.25 607 LEU A O 1
ATOM 4815 N N . PRO A 1 608 ? -12.225 18.529 17.959 1.00 89.38 608 PRO A N 1
ATOM 4816 C CA . PRO A 1 608 ? -12.755 18.764 16.614 1.00 89.38 608 PRO A CA 1
ATOM 4817 C C . PRO A 1 608 ? -11.731 18.453 15.513 1.00 89.38 608 PRO A C 1
ATOM 4819 O O . PRO A 1 608 ? -12.070 17.849 14.500 1.00 89.38 608 PRO A O 1
ATOM 4822 N N . ARG A 1 609 ? -10.454 18.787 15.747 1.00 90.38 609 ARG A N 1
ATOM 4823 C CA . ARG A 1 609 ? -9.353 18.520 14.809 1.00 90.38 609 ARG A CA 1
ATOM 4824 C C . ARG A 1 609 ? -9.004 17.040 14.729 1.00 90.38 609 ARG A C 1
ATOM 4826 O O . ARG A 1 609 ? -8.739 16.539 13.646 1.00 90.38 609 ARG A O 1
ATOM 4833 N N . ALA A 1 610 ? -9.041 16.331 15.854 1.00 88.69 610 ALA A N 1
ATOM 4834 C CA . ALA A 1 610 ? -8.838 14.889 15.896 1.00 88.69 610 ALA A CA 1
ATOM 4835 C C . ALA A 1 610 ? -9.940 14.149 15.128 1.00 88.69 610 ALA A C 1
ATOM 4837 O O . ALA A 1 610 ? -9.635 13.269 14.328 1.00 88.69 610 ALA A O 1
ATOM 4838 N N . LYS A 1 611 ? -11.205 14.555 15.314 1.00 87.75 611 LYS A N 1
ATOM 4839 C CA . LYS A 1 611 ? -12.358 14.035 14.560 1.00 87.75 611 LYS A CA 1
ATOM 4840 C C . LYS A 1 611 ? -12.180 14.259 13.059 1.00 87.75 611 LYS A C 1
ATOM 4842 O O . LYS A 1 611 ? -12.271 13.306 12.289 1.00 87.75 611 LYS A O 1
ATOM 4847 N N . TYR A 1 612 ? -11.831 15.483 12.657 1.00 89.25 612 TYR A N 1
ATOM 4848 C CA . TYR A 1 612 ? -11.535 15.781 11.256 1.00 89.25 612 TYR A CA 1
ATOM 4849 C C . TYR A 1 612 ? -10.349 14.969 10.727 1.00 89.25 612 TYR A C 1
ATOM 4851 O O . TYR A 1 612 ? -10.420 14.438 9.630 1.00 89.25 612 TYR A O 1
ATOM 4859 N N . ALA A 1 613 ? -9.279 14.801 11.503 1.00 88.69 613 ALA A N 1
ATOM 4860 C CA . ALA A 1 613 ? -8.114 14.030 11.081 1.00 88.69 613 ALA A CA 1
ATOM 4861 C C . ALA A 1 613 ? -8.415 12.530 10.902 1.00 88.69 613 ALA A C 1
ATOM 4863 O O . ALA A 1 613 ? -7.820 11.889 10.040 1.00 88.69 613 ALA A O 1
ATOM 4864 N N . VAL A 1 614 ? -9.339 11.957 11.685 1.00 86.50 614 VAL A N 1
ATOM 4865 C CA . VAL A 1 614 ? -9.846 10.591 11.455 1.00 86.50 614 VAL A CA 1
ATOM 4866 C C . VAL A 1 614 ? -10.599 10.515 10.125 1.00 86.50 614 VAL A C 1
ATOM 4868 O O . VAL A 1 614 ? -10.311 9.624 9.330 1.00 86.50 614 VAL A O 1
ATOM 4871 N N . TYR A 1 615 ? -11.496 11.470 9.857 1.00 89.12 615 TYR A N 1
ATOM 4872 C CA . TYR A 1 615 ? -12.184 11.581 8.567 1.00 89.12 615 TYR A CA 1
ATOM 4873 C C . TYR A 1 615 ? -11.192 11.735 7.402 1.00 89.12 615 TYR A C 1
ATOM 4875 O O . TYR A 1 615 ? -11.225 10.958 6.452 1.00 89.12 615 TYR A O 1
ATOM 4883 N N . ALA A 1 616 ? -10.264 12.687 7.506 1.00 89.88 616 ALA A N 1
ATOM 4884 C CA . ALA A 1 616 ? -9.272 13.005 6.489 1.00 89.88 616 ALA A CA 1
ATOM 4885 C C . ALA A 1 616 ? -8.408 11.796 6.134 1.00 89.88 616 ALA A C 1
ATOM 4887 O O . ALA A 1 616 ? -8.196 11.524 4.958 1.00 89.88 616 ALA A O 1
ATOM 4888 N N . ARG A 1 617 ? -7.956 11.035 7.138 1.00 88.88 617 ARG A N 1
ATOM 4889 C CA . ARG A 1 617 ? -7.203 9.794 6.933 1.00 88.88 617 ARG A CA 1
ATOM 4890 C C . ARG A 1 617 ? -7.993 8.763 6.129 1.00 88.88 617 ARG A C 1
ATOM 4892 O O . ARG A 1 617 ? -7.421 8.124 5.253 1.00 88.88 617 ARG A O 1
ATOM 4899 N N . GLU A 1 618 ? -9.269 8.554 6.447 1.00 88.81 618 GLU A N 1
ATOM 4900 C CA . GLU A 1 618 ? -10.099 7.577 5.729 1.00 88.81 618 GLU A CA 1
ATOM 4901 C C . GLU A 1 618 ? -10.410 8.050 4.300 1.00 88.81 618 GLU A C 1
ATOM 4903 O O . GLU A 1 618 ? -10.354 7.241 3.371 1.00 88.81 618 GLU A O 1
ATOM 4908 N N . ALA A 1 619 ? -10.634 9.354 4.107 1.00 90.62 619 ALA A N 1
ATOM 4909 C CA . ALA A 1 619 ? -10.865 9.959 2.797 1.00 90.62 619 ALA A CA 1
ATOM 4910 C C . ALA A 1 619 ? -9.623 9.882 1.887 1.00 90.62 619 ALA A C 1
ATOM 4912 O O . ALA A 1 619 ? -9.716 9.425 0.747 1.00 90.62 619 ALA A O 1
ATOM 4913 N N . THR A 1 620 ? -8.438 10.264 2.382 1.00 92.50 620 THR A N 1
ATOM 4914 C CA . THR A 1 620 ? -7.194 10.178 1.593 1.00 92.50 620 THR A CA 1
ATOM 4915 C C . THR A 1 620 ? -6.782 8.734 1.339 1.00 92.50 620 THR A C 1
ATOM 4917 O O . THR A 1 620 ? -6.290 8.422 0.256 1.00 92.50 620 THR A O 1
ATOM 4920 N N . LYS A 1 621 ? -7.057 7.821 2.282 1.00 92.25 621 LYS A N 1
ATOM 4921 C CA . LYS A 1 621 ? -6.923 6.380 2.042 1.00 92.25 621 LYS A CA 1
ATOM 4922 C C . LYS A 1 621 ? -7.825 5.936 0.896 1.00 92.25 621 LYS A C 1
ATOM 4924 O O . LYS A 1 621 ? -7.347 5.250 0.006 1.00 92.25 621 LYS A O 1
ATOM 4929 N N . SER A 1 622 ? -9.106 6.311 0.896 1.00 92.00 622 SER A N 1
ATOM 4930 C CA . SER A 1 622 ? -10.026 5.930 -0.184 1.00 92.00 622 SER A CA 1
ATOM 4931 C C . SER A 1 622 ? -9.526 6.374 -1.552 1.00 92.00 622 SER A C 1
ATOM 4933 O O . SER A 1 622 ? -9.487 5.570 -2.480 1.00 92.00 622 SER A O 1
ATOM 4935 N N . ALA A 1 623 ? -9.068 7.620 -1.656 1.00 93.12 623 ALA A N 1
ATOM 4936 C CA . ALA A 1 623 ? -8.487 8.164 -2.876 1.00 93.12 623 ALA A CA 1
ATOM 4937 C C . ALA A 1 623 ? -7.236 7.393 -3.339 1.00 93.12 623 ALA A C 1
ATOM 4939 O O . ALA A 1 623 ? -7.107 7.086 -4.522 1.00 93.12 623 ALA A O 1
ATOM 4940 N N . LEU A 1 624 ? -6.355 6.995 -2.413 1.00 94.25 624 LEU A N 1
ATOM 4941 C CA . LEU A 1 624 ? -5.225 6.110 -2.720 1.00 94.25 624 LEU A CA 1
ATOM 4942 C C . LEU A 1 624 ? -5.680 4.732 -3.220 1.00 94.25 624 LEU A C 1
ATOM 4944 O O . LEU A 1 624 ? -5.098 4.180 -4.146 1.00 94.25 624 LEU A O 1
ATOM 4948 N N . ILE A 1 625 ? -6.744 4.167 -2.656 1.00 94.50 625 ILE A N 1
ATOM 4949 C CA . ILE A 1 625 ? -7.269 2.882 -3.132 1.00 94.50 625 ILE A CA 1
ATOM 4950 C C . ILE A 1 625 ? -7.936 3.018 -4.504 1.00 94.50 625 ILE A C 1
ATOM 4952 O O . ILE A 1 625 ? -7.789 2.116 -5.327 1.00 94.50 625 ILE A O 1
ATOM 4956 N N . LYS A 1 626 ? -8.606 4.143 -4.796 1.00 93.38 626 LYS A N 1
ATOM 4957 C CA . LYS A 1 626 ? -9.101 4.453 -6.150 1.00 93.38 626 LYS A CA 1
ATOM 4958 C C . LYS A 1 626 ? -7.957 4.477 -7.158 1.00 93.38 626 LYS A C 1
ATOM 4960 O O . LYS A 1 626 ? -8.084 3.890 -8.230 1.00 93.38 626 LYS A O 1
ATOM 4965 N N . SER A 1 627 ? -6.821 5.075 -6.800 1.00 93.00 627 SER A N 1
ATOM 4966 C CA . SER A 1 627 ? -5.672 5.100 -7.702 1.00 93.00 627 SER A CA 1
ATOM 4967 C C . SER A 1 627 ? -5.050 3.726 -7.921 1.00 93.00 627 SER A C 1
ATOM 4969 O O . SER A 1 627 ? -4.758 3.356 -9.060 1.00 93.00 627 SER A O 1
ATOM 4971 N N . ILE A 1 628 ? -4.949 2.911 -6.870 1.00 94.50 628 ILE A N 1
ATOM 4972 C CA . ILE A 1 628 ? -4.535 1.505 -6.990 1.00 94.50 628 ILE A CA 1
ATOM 4973 C C . ILE A 1 628 ? -5.529 0.714 -7.851 1.00 94.50 628 ILE A C 1
ATOM 4975 O O . ILE A 1 628 ? -5.109 -0.132 -8.640 1.00 94.50 628 ILE A O 1
ATOM 4979 N N . HIS A 1 629 ? -6.832 0.998 -7.759 1.00 94.88 629 HIS A N 1
ATOM 4980 C CA . HIS A 1 629 ? -7.853 0.371 -8.604 1.00 94.88 629 HIS A CA 1
ATOM 4981 C C . HIS A 1 629 ? -7.670 0.696 -10.090 1.00 94.88 629 HIS A C 1
ATOM 4983 O O . HIS A 1 629 ? -7.739 -0.211 -10.916 1.00 94.88 629 HIS A O 1
ATOM 4989 N N . GLY A 1 630 ? -7.328 1.940 -10.435 1.00 93.12 630 GLY A N 1
ATOM 4990 C CA . GLY A 1 630 ? -6.980 2.307 -11.814 1.00 93.12 630 GLY A CA 1
ATOM 4991 C C . GLY A 1 630 ? -5.824 1.465 -12.368 1.00 93.12 630 GLY A C 1
ATOM 4992 O O . GLY A 1 630 ? -5.931 0.880 -13.448 1.00 93.12 630 GLY A O 1
ATOM 4993 N N . VAL A 1 631 ? -4.746 1.311 -11.592 1.00 92.88 631 VAL A N 1
ATOM 4994 C CA . VAL A 1 631 ? -3.604 0.458 -11.972 1.00 92.88 631 VAL A CA 1
ATOM 4995 C C . VAL A 1 631 ? -4.001 -1.015 -12.047 1.00 92.88 631 VAL A C 1
ATOM 4997 O O . VAL A 1 631 ? -3.588 -1.721 -12.964 1.00 92.88 631 VAL A O 1
ATOM 5000 N N . ARG A 1 632 ? -4.836 -1.491 -11.122 1.00 94.94 632 ARG A N 1
ATOM 5001 C CA . ARG A 1 632 ? -5.361 -2.861 -11.109 1.00 94.94 632 ARG A CA 1
ATOM 5002 C C . ARG A 1 632 ? -6.120 -3.192 -12.390 1.00 94.94 632 ARG A C 1
ATOM 5004 O O . ARG A 1 632 ? -5.828 -4.214 -13.011 1.00 94.94 632 ARG A O 1
ATOM 5011 N N . LEU A 1 633 ? -7.052 -2.337 -12.809 1.00 94.44 633 LEU A N 1
ATOM 5012 C CA . LEU A 1 633 ? -7.793 -2.517 -14.062 1.00 94.44 633 LEU A CA 1
ATOM 5013 C C . LEU A 1 633 ? -6.849 -2.522 -15.270 1.00 94.44 633 LEU A C 1
ATOM 5015 O O . LEU A 1 633 ? -6.943 -3.402 -16.129 1.00 94.44 633 LEU A O 1
ATOM 5019 N N . ALA A 1 634 ? -5.887 -1.599 -15.295 1.00 94.00 634 ALA A N 1
ATOM 5020 C CA . ALA A 1 634 ? -4.896 -1.515 -16.360 1.00 94.00 634 ALA A CA 1
ATOM 5021 C C . ALA A 1 634 ? -4.019 -2.779 -16.453 1.00 94.00 634 ALA A C 1
ATOM 5023 O O . ALA A 1 634 ? -3.797 -3.311 -17.542 1.00 94.00 634 ALA A O 1
ATOM 5024 N N . MET A 1 635 ? -3.581 -3.320 -15.313 1.00 95.38 635 MET A N 1
ATOM 5025 C CA . MET A 1 635 ? -2.796 -4.556 -15.250 1.00 95.38 635 MET A CA 1
ATOM 5026 C C . MET A 1 635 ? -3.601 -5.783 -15.689 1.00 95.38 635 MET A C 1
ATOM 5028 O O . MET A 1 635 ? -3.076 -6.614 -16.429 1.00 95.38 635 MET A O 1
ATOM 5032 N N . ARG A 1 636 ? -4.883 -5.896 -15.316 1.00 95.62 636 ARG A N 1
ATOM 5033 C CA . ARG A 1 636 ? -5.753 -6.984 -15.811 1.00 95.62 636 ARG A CA 1
ATOM 5034 C C . ARG A 1 636 ? -5.933 -6.919 -17.321 1.00 95.62 636 ARG A C 1
ATOM 5036 O O . ARG A 1 636 ? -5.844 -7.942 -17.998 1.00 95.62 636 ARG A O 1
ATOM 5043 N N . ARG A 1 637 ? -6.120 -5.714 -17.859 1.00 94.69 637 ARG A N 1
ATOM 5044 C CA . ARG A 1 637 ? -6.216 -5.490 -19.303 1.00 94.69 637 ARG A CA 1
ATOM 5045 C C . ARG A 1 637 ? -4.929 -5.878 -20.032 1.00 94.69 637 ARG A C 1
ATOM 5047 O O . ARG A 1 637 ? -4.992 -6.592 -21.031 1.00 94.69 637 ARG A O 1
ATOM 5054 N N . LEU A 1 638 ? -3.770 -5.516 -19.483 1.00 95.19 638 LEU A N 1
ATOM 5055 C CA . LEU A 1 638 ? -2.477 -5.987 -19.982 1.00 95.19 638 LEU A CA 1
ATOM 5056 C C . LEU A 1 638 ? -2.362 -7.521 -19.913 1.00 95.19 638 LEU A C 1
ATOM 5058 O O . LEU A 1 638 ? -1.842 -8.139 -20.840 1.00 95.19 638 LEU A O 1
ATOM 5062 N N . GLY A 1 639 ? -2.867 -8.150 -18.849 1.00 96.00 639 GLY A N 1
ATOM 5063 C CA . GLY A 1 639 ? -2.937 -9.607 -18.715 1.00 96.00 639 GLY A CA 1
ATOM 5064 C C . GLY A 1 639 ? -3.737 -10.261 -19.845 1.00 96.00 639 GLY A C 1
ATOM 5065 O O . GLY A 1 639 ? -3.255 -11.209 -20.471 1.00 96.00 639 GLY A O 1
ATOM 5066 N N . LEU A 1 640 ? -4.918 -9.719 -20.164 1.00 95.94 640 LEU A N 1
ATOM 5067 C CA . LEU A 1 640 ? -5.747 -10.167 -21.291 1.00 95.94 640 LEU A CA 1
ATOM 5068 C C . LEU A 1 640 ? -5.013 -10.010 -22.627 1.00 95.94 640 LEU A C 1
ATOM 5070 O O . LEU A 1 640 ? -4.991 -10.940 -23.433 1.00 95.94 640 LEU A O 1
ATOM 5074 N N . GLN A 1 641 ? -4.339 -8.877 -22.836 1.00 95.31 641 GLN A N 1
ATOM 5075 C CA . GLN A 1 641 ? -3.547 -8.643 -24.043 1.00 95.31 641 GLN A CA 1
ATOM 5076 C C . GLN A 1 641 ? -2.382 -9.638 -24.169 1.00 95.31 641 GLN A C 1
ATOM 5078 O O . GLN A 1 641 ? -2.127 -10.192 -25.238 1.00 95.31 641 GLN A O 1
ATOM 5083 N N . LEU A 1 642 ? -1.684 -9.926 -23.070 1.00 94.69 642 LEU A N 1
ATOM 5084 C CA . LEU A 1 642 ? -0.617 -10.927 -23.034 1.00 94.69 642 LEU A CA 1
ATOM 5085 C C . LEU A 1 642 ? -1.123 -12.337 -23.347 1.00 94.69 642 LEU A C 1
ATOM 5087 O O . LEU A 1 642 ? -0.396 -13.116 -23.972 1.00 94.69 642 LEU A O 1
ATOM 5091 N N . GLN A 1 643 ? -2.344 -12.668 -22.927 1.00 95.38 643 GLN A N 1
ATOM 5092 C CA . GLN A 1 643 ? -2.985 -13.928 -23.285 1.00 95.38 643 GLN A CA 1
ATOM 5093 C C . GLN A 1 643 ? -3.347 -13.968 -24.773 1.00 95.38 643 GLN A C 1
ATOM 5095 O O . GLN A 1 643 ? -3.011 -14.941 -25.449 1.00 95.38 643 GLN A O 1
ATOM 5100 N N . ALA A 1 644 ? -3.951 -12.902 -25.305 1.00 94.12 644 ALA A N 1
ATOM 5101 C CA . ALA A 1 644 ? -4.290 -12.788 -26.724 1.00 94.12 644 ALA A CA 1
ATOM 5102 C C . ALA A 1 644 ? -3.051 -12.923 -27.631 1.00 94.12 644 ALA A C 1
ATOM 5104 O O . ALA A 1 644 ? -3.102 -13.552 -28.686 1.00 94.12 644 ALA A O 1
ATOM 5105 N N . GLU A 1 645 ? -1.901 -12.410 -27.189 1.00 92.94 645 GLU A N 1
ATOM 5106 C CA . GLU A 1 645 ? -0.616 -12.545 -27.887 1.00 92.94 645 GLU A CA 1
ATOM 5107 C C . GLU A 1 645 ? 0.090 -13.899 -27.671 1.00 92.94 645 GLU A C 1
ATOM 5109 O O . GLU A 1 645 ? 1.223 -14.093 -28.137 1.00 92.94 645 GLU A O 1
ATOM 5114 N N . GLY A 1 646 ? -0.534 -14.826 -26.938 1.00 92.31 646 GLY A N 1
ATOM 5115 C CA . GLY A 1 646 ? -0.002 -16.155 -26.627 1.00 92.31 646 GLY A CA 1
ATOM 5116 C C . GLY A 1 646 ? 1.218 -16.146 -25.701 1.00 92.31 646 GLY A C 1
ATOM 5117 O O . GLY A 1 646 ? 1.974 -17.117 -25.672 1.00 92.31 646 GLY A O 1
ATOM 5118 N N . ARG A 1 647 ? 1.461 -15.047 -24.973 1.00 92.12 647 ARG A N 1
ATOM 5119 C CA . ARG A 1 647 ? 2.581 -14.918 -24.022 1.00 92.12 647 ARG A CA 1
ATOM 5120 C C . ARG A 1 647 ? 2.235 -15.453 -22.639 1.00 92.12 647 ARG A C 1
ATOM 5122 O O . ARG A 1 647 ? 3.116 -15.984 -21.967 1.00 92.12 647 ARG A O 1
ATOM 5129 N N . LEU A 1 648 ? 0.977 -15.317 -22.228 1.00 94.62 648 LEU A N 1
ATOM 5130 C CA . LEU A 1 648 ? 0.452 -15.898 -20.998 1.00 94.62 648 LEU A CA 1
ATOM 5131 C C . LEU A 1 648 ? -0.628 -16.940 -21.315 1.00 94.62 648 LEU A C 1
ATOM 5133 O O . LEU A 1 648 ? -1.440 -16.727 -22.208 1.00 94.62 648 LEU A O 1
ATOM 5137 N N . PRO A 1 649 ? -0.669 -18.067 -20.588 1.00 93.06 649 PRO A N 1
ATOM 5138 C CA . PRO A 1 649 ? -1.777 -19.015 -20.694 1.00 93.06 649 PRO A CA 1
ATOM 5139 C C . PRO A 1 649 ? -3.040 -18.517 -19.970 1.00 93.06 649 PRO A C 1
ATOM 5141 O O . PRO A 1 649 ? -4.150 -18.845 -20.374 1.00 93.06 649 PRO A O 1
ATOM 5144 N N . ASP A 1 650 ? -2.853 -17.732 -18.909 1.00 94.81 650 ASP A N 1
ATOM 5145 C CA . ASP A 1 650 ? -3.879 -17.190 -18.018 1.00 94.81 650 ASP A CA 1
ATOM 5146 C C . ASP A 1 650 ? -3.531 -15.714 -17.743 1.00 94.81 650 ASP A C 1
ATOM 5148 O O . ASP A 1 650 ? -2.383 -15.453 -17.355 1.00 94.81 650 ASP A O 1
ATOM 5152 N N . PRO A 1 651 ? -4.451 -14.757 -17.974 1.00 96.06 651 PRO A N 1
ATOM 5153 C CA . PRO A 1 651 ? -4.201 -13.333 -17.765 1.00 96.06 651 PRO A CA 1
ATOM 5154 C C . PRO A 1 651 ? -3.859 -12.996 -16.310 1.00 96.06 651 PRO A C 1
ATOM 5156 O O . PRO A 1 651 ? -3.036 -12.112 -16.081 1.00 96.06 651 PRO A O 1
ATOM 5159 N N . GLU A 1 652 ? -4.404 -13.727 -15.334 1.00 95.19 652 GLU A N 1
ATOM 5160 C CA . GLU A 1 652 ? -4.171 -13.488 -13.900 1.00 95.19 652 GLU A CA 1
ATOM 5161 C C . GLU A 1 652 ? -2.740 -13.820 -13.471 1.00 95.19 652 GLU A C 1
ATOM 5163 O O . GLU A 1 652 ? -2.247 -13.330 -12.455 1.00 95.19 652 GLU A O 1
ATOM 5168 N N . LEU A 1 653 ? -2.019 -14.615 -14.269 1.00 95.69 653 LEU A N 1
ATOM 5169 C CA . LEU A 1 653 ? -0.634 -14.964 -13.967 1.00 95.69 653 LEU A CA 1
ATOM 5170 C C . LEU A 1 653 ? 0.282 -13.727 -13.950 1.00 95.69 653 LEU A C 1
ATOM 5172 O O . LEU A 1 653 ? 1.369 -13.791 -13.375 1.00 95.69 653 LEU A O 1
ATOM 5176 N N . ILE A 1 654 ? -0.154 -12.606 -14.543 1.00 96.00 654 ILE A N 1
ATOM 5177 C CA . ILE A 1 654 ? 0.574 -11.334 -14.573 1.00 96.00 654 ILE A CA 1
ATOM 5178 C C . ILE A 1 654 ? 0.983 -10.836 -13.177 1.00 96.00 654 ILE A C 1
ATOM 5180 O O . ILE A 1 654 ? 2.083 -10.307 -13.030 1.00 96.00 654 ILE A O 1
ATOM 5184 N N . PHE A 1 655 ? 0.163 -11.069 -12.146 1.00 96.12 655 PHE A N 1
ATOM 5185 C CA . PHE A 1 655 ? 0.419 -10.601 -10.776 1.00 96.12 655 PHE A CA 1
ATOM 5186 C C . PHE A 1 655 ? 1.546 -11.360 -10.061 1.00 96.12 655 PHE A C 1
ATOM 5188 O O . PHE A 1 655 ? 2.002 -10.949 -8.999 1.00 96.12 655 PHE A O 1
ATOM 5195 N N . PHE A 1 656 ? 2.046 -12.446 -10.658 1.00 95.94 656 PHE A N 1
ATOM 5196 C CA . PHE A 1 656 ? 3.115 -13.276 -10.097 1.00 95.94 656 PHE A CA 1
ATOM 5197 C C . PHE A 1 656 ? 4.483 -13.044 -10.759 1.00 95.94 656 PHE A C 1
ATOM 5199 O O . PHE A 1 656 ? 5.410 -13.846 -10.568 1.00 95.94 656 PHE A O 1
ATOM 5206 N N . PHE A 1 657 ? 4.622 -11.962 -11.530 1.00 93.69 657 PHE A N 1
ATOM 5207 C CA . PHE A 1 657 ? 5.883 -11.500 -12.112 1.00 93.69 657 PHE A CA 1
ATOM 5208 C C . PHE A 1 657 ? 6.391 -10.244 -11.408 1.00 93.69 657 PHE A C 1
ATOM 5210 O O . PHE A 1 657 ? 5.622 -9.334 -11.113 1.00 93.69 657 PHE A O 1
ATOM 5217 N N . ASP A 1 658 ? 7.709 -10.162 -11.237 1.00 86.19 658 ASP A N 1
ATOM 5218 C CA . ASP A 1 658 ? 8.360 -8.887 -10.927 1.00 86.19 658 ASP A CA 1
ATOM 5219 C C . ASP A 1 658 ? 8.326 -7.982 -12.179 1.00 86.19 658 ASP A C 1
ATOM 5221 O O . ASP A 1 658 ? 8.291 -8.486 -13.308 1.00 86.19 658 ASP A O 1
ATOM 5225 N N . SER A 1 659 ? 8.382 -6.654 -12.026 1.00 78.69 659 SER A N 1
ATOM 5226 C CA . SER A 1 659 ? 8.305 -5.702 -13.156 1.00 78.69 659 SER A CA 1
ATOM 5227 C C . SER A 1 659 ? 9.342 -5.986 -14.256 1.00 78.69 659 SER A C 1
ATOM 5229 O O . SER A 1 659 ? 9.010 -6.009 -15.444 1.00 78.69 659 SER A O 1
ATOM 5231 N N . ASP A 1 660 ? 10.577 -6.311 -13.867 1.00 79.69 660 ASP A N 1
ATOM 5232 C CA . ASP A 1 660 ? 11.660 -6.701 -14.779 1.00 79.69 660 ASP A CA 1
ATOM 5233 C C . ASP A 1 660 ? 11.408 -8.041 -15.482 1.00 79.69 660 ASP A C 1
ATOM 5235 O O . ASP A 1 660 ? 11.861 -8.279 -16.607 1.00 79.69 660 ASP A O 1
ATOM 5239 N N . GLU A 1 661 ? 10.743 -8.979 -14.810 1.00 87.69 661 GLU A N 1
ATOM 5240 C CA . GLU A 1 661 ? 10.371 -10.266 -15.400 1.00 87.69 661 GLU A CA 1
ATOM 5241 C C . GLU A 1 661 ? 9.233 -10.089 -16.399 1.00 87.69 661 GLU A C 1
ATOM 5243 O O . GLU A 1 661 ? 9.302 -10.652 -17.490 1.00 87.69 661 GLU A O 1
ATOM 5248 N N . LEU A 1 662 ? 8.243 -9.257 -16.076 1.00 85.94 662 LEU A N 1
ATOM 5249 C CA . LEU A 1 662 ? 7.141 -8.927 -16.971 1.00 85.94 662 LEU A CA 1
ATOM 5250 C C . LEU A 1 662 ? 7.645 -8.213 -18.234 1.00 85.94 662 LEU A C 1
ATOM 5252 O O . LEU A 1 662 ? 7.321 -8.628 -19.350 1.00 85.94 662 LEU A O 1
ATOM 5256 N N . TYR A 1 663 ? 8.536 -7.227 -18.086 1.00 84.50 663 TYR A N 1
ATOM 5257 C CA . TYR A 1 663 ? 9.189 -6.561 -19.218 1.00 84.50 663 TYR A CA 1
ATOM 5258 C C . TYR A 1 663 ? 9.983 -7.545 -20.094 1.00 84.50 663 TYR A C 1
ATOM 5260 O O . TYR A 1 663 ? 9.897 -7.515 -21.329 1.00 84.50 663 TYR A O 1
ATOM 5268 N N . ARG A 1 664 ? 10.736 -8.470 -19.483 1.00 84.44 664 ARG A N 1
ATOM 5269 C CA . ARG A 1 664 ? 11.459 -9.518 -20.223 1.00 84.44 664 ARG A CA 1
ATOM 5270 C C . ARG A 1 664 ? 10.517 -10.486 -20.926 1.00 84.44 664 ARG A C 1
ATOM 5272 O O . ARG A 1 664 ? 10.779 -10.820 -22.082 1.00 84.44 664 ARG A O 1
ATOM 5279 N N . LEU A 1 665 ? 9.429 -10.915 -20.289 1.00 88.62 665 LEU A N 1
ATOM 5280 C CA . LEU A 1 665 ? 8.423 -11.789 -20.896 1.00 88.62 665 LEU A CA 1
ATOM 5281 C C . LEU A 1 665 ? 7.832 -11.143 -22.158 1.00 88.62 665 LEU A C 1
ATOM 5283 O O . LEU A 1 665 ? 7.774 -11.781 -23.212 1.00 88.62 665 LEU A O 1
ATOM 5287 N N . ILE A 1 666 ? 7.479 -9.859 -22.073 1.00 85.81 666 ILE A N 1
ATOM 5288 C CA . ILE A 1 666 ? 6.961 -9.059 -23.189 1.00 85.81 666 ILE A CA 1
ATOM 5289 C C . ILE A 1 666 ? 7.986 -8.970 -24.330 1.00 85.81 666 ILE A C 1
ATOM 5291 O O . ILE A 1 666 ? 7.682 -9.287 -25.483 1.00 85.81 666 ILE A O 1
ATOM 5295 N N . THR A 1 667 ? 9.219 -8.563 -24.028 1.00 82.62 667 THR A N 1
ATOM 5296 C CA . THR A 1 667 ? 10.225 -8.239 -25.057 1.00 82.62 667 THR A CA 1
ATOM 5297 C C . THR A 1 667 ? 10.918 -9.461 -25.657 1.00 82.62 667 THR A C 1
ATOM 5299 O O . THR A 1 667 ? 11.306 -9.449 -26.829 1.00 82.62 667 THR A O 1
ATOM 5302 N N . THR A 1 668 ? 11.094 -10.529 -24.879 1.00 84.44 668 THR A N 1
ATOM 5303 C CA . THR A 1 668 ? 11.919 -11.680 -25.275 1.00 84.44 668 THR A CA 1
ATOM 5304 C C . THR A 1 668 ? 11.142 -12.970 -25.491 1.00 84.44 668 THR A C 1
ATOM 5306 O O . THR A 1 668 ? 11.678 -13.841 -26.180 1.00 84.44 668 THR A O 1
ATOM 5309 N N . ARG A 1 669 ? 9.905 -13.078 -24.974 1.00 87.81 669 ARG A N 1
ATOM 5310 C CA . ARG A 1 669 ? 9.114 -14.323 -24.904 1.00 87.81 669 ARG A CA 1
ATOM 5311 C C . ARG A 1 669 ? 9.866 -15.480 -24.235 1.00 87.81 669 ARG A C 1
ATOM 5313 O O . ARG A 1 669 ? 9.735 -16.623 -24.659 1.00 87.81 669 ARG A O 1
ATOM 5320 N N . ASP A 1 670 ? 10.683 -15.187 -23.225 1.00 84.31 670 ASP A N 1
ATOM 5321 C CA . ASP A 1 670 ? 11.445 -16.209 -22.506 1.00 84.31 670 ASP A CA 1
ATOM 5322 C C . ASP A 1 670 ? 10.501 -17.193 -21.774 1.00 84.31 670 ASP A C 1
ATOM 5324 O O . ASP A 1 670 ? 9.835 -16.804 -20.808 1.00 84.31 670 ASP A O 1
ATOM 5328 N N . PRO A 1 671 ? 10.435 -18.472 -22.196 1.00 80.44 671 PRO A N 1
ATOM 5329 C CA . PRO A 1 671 ? 9.524 -19.446 -21.604 1.00 80.44 671 PRO A CA 1
ATOM 5330 C C . PRO A 1 671 ? 9.941 -19.872 -20.188 1.00 80.44 671 PRO A C 1
ATOM 5332 O O . PRO A 1 671 ? 9.120 -20.432 -19.463 1.00 80.44 671 PRO A O 1
ATOM 5335 N N . SER A 1 672 ? 11.182 -19.601 -19.760 1.00 89.44 672 SER A N 1
ATOM 5336 C CA . SER A 1 672 ? 11.673 -19.954 -18.419 1.00 89.44 672 SER A CA 1
ATOM 5337 C C . SER A 1 672 ? 11.022 -19.136 -17.296 1.00 89.44 672 SER A C 1
ATOM 5339 O O . SER A 1 672 ? 11.056 -19.538 -16.129 1.00 89.44 672 SER A O 1
ATOM 5341 N N . LEU A 1 673 ? 10.377 -18.017 -17.639 1.00 91.88 673 LEU A N 1
ATOM 5342 C CA . LEU A 1 673 ? 9.706 -17.136 -16.684 1.00 91.88 673 LEU A CA 1
ATOM 5343 C C . LEU A 1 673 ? 8.335 -17.682 -16.245 1.00 91.88 673 LEU A C 1
ATOM 5345 O O . LEU A 1 673 ? 7.952 -17.510 -15.088 1.00 91.88 673 LEU A O 1
ATOM 5349 N N . LEU A 1 674 ? 7.625 -18.414 -17.116 1.00 93.56 674 LEU A N 1
ATOM 5350 C CA . LEU A 1 674 ? 6.293 -18.959 -16.807 1.00 93.56 674 LEU A CA 1
ATOM 5351 C C . LEU A 1 674 ? 6.311 -19.970 -15.640 1.00 93.56 674 LEU A C 1
ATOM 5353 O O . LEU A 1 674 ? 5.481 -19.838 -14.736 1.00 93.56 674 LEU A O 1
ATOM 5357 N N . PRO A 1 675 ? 7.237 -20.954 -15.578 1.00 95.19 675 PRO A N 1
ATOM 5358 C CA . PRO A 1 675 ? 7.333 -21.850 -14.426 1.00 95.19 675 PRO A CA 1
ATOM 5359 C C . PRO A 1 675 ? 7.608 -21.122 -13.105 1.00 95.19 675 PRO A C 1
ATOM 5361 O O . PRO A 1 675 ? 7.124 -21.561 -12.061 1.00 95.19 675 PRO A O 1
ATOM 5364 N N . ARG A 1 676 ? 8.357 -20.010 -13.130 1.00 94.38 676 ARG A N 1
ATOM 5365 C CA . ARG A 1 676 ? 8.661 -19.214 -11.930 1.00 94.38 676 ARG A CA 1
ATOM 5366 C C . ARG A 1 676 ? 7.408 -18.521 -11.402 1.00 94.38 676 ARG A C 1
ATOM 5368 O O . ARG A 1 676 ? 7.093 -18.693 -10.226 1.00 94.38 676 ARG A O 1
ATOM 5375 N N . ALA A 1 677 ? 6.663 -17.841 -12.273 1.00 95.06 677 ALA A N 1
ATOM 5376 C CA . ALA A 1 677 ? 5.391 -17.217 -11.910 1.00 95.06 677 ALA A CA 1
ATOM 5377 C C . ALA A 1 677 ? 4.369 -18.250 -11.410 1.00 95.06 677 ALA A C 1
ATOM 5379 O O . ALA A 1 677 ? 3.807 -18.086 -10.332 1.00 95.06 677 ALA A O 1
ATOM 5380 N N . ARG A 1 678 ? 4.216 -19.391 -12.101 1.00 95.44 678 ARG A N 1
ATOM 5381 C CA . ARG A 1 678 ? 3.334 -20.489 -11.651 1.00 95.44 678 ARG A CA 1
ATOM 5382 C C . ARG A 1 678 ? 3.730 -21.054 -10.292 1.00 95.44 678 ARG A C 1
ATOM 5384 O O . ARG A 1 678 ? 2.868 -21.400 -9.487 1.00 95.44 678 ARG A O 1
ATOM 5391 N N . ARG A 1 679 ? 5.033 -21.158 -10.012 1.00 95.25 679 ARG A N 1
ATOM 5392 C CA . ARG A 1 679 ? 5.512 -21.571 -8.689 1.00 95.25 679 ARG A CA 1
ATOM 5393 C C . ARG A 1 679 ? 5.099 -20.556 -7.623 1.00 95.25 679 ARG A C 1
ATOM 5395 O O . ARG A 1 679 ? 4.630 -20.986 -6.574 1.00 95.25 679 ARG A O 1
ATOM 5402 N N . ARG A 1 680 ? 5.240 -19.249 -7.879 1.00 95.00 680 ARG A N 1
ATOM 5403 C CA . ARG A 1 680 ? 4.785 -18.196 -6.952 1.00 95.00 680 ARG A CA 1
ATOM 5404 C C . ARG A 1 680 ? 3.268 -18.267 -6.736 1.00 95.00 680 ARG A C 1
ATOM 5406 O O . ARG A 1 680 ? 2.855 -18.362 -5.587 1.00 95.00 680 ARG A O 1
ATOM 5413 N N . GLN A 1 681 ? 2.477 -18.379 -7.805 1.00 94.56 681 GLN A N 1
ATOM 5414 C CA . GLN A 1 681 ? 1.018 -18.559 -7.738 1.00 94.56 681 GLN A CA 1
ATOM 5415 C C . GLN A 1 681 ? 0.623 -19.766 -6.875 1.00 94.56 681 GLN A C 1
ATOM 5417 O O . GLN A 1 681 ? -0.222 -19.658 -5.993 1.00 94.56 681 GLN A O 1
ATOM 5422 N N . LYS A 1 682 ? 1.291 -20.912 -7.054 1.00 94.69 682 LYS A N 1
ATOM 5423 C CA . LYS A 1 682 ? 1.030 -22.119 -6.252 1.00 94.69 682 LYS A CA 1
ATOM 5424 C C . LYS A 1 682 ? 1.401 -21.955 -4.772 1.00 94.69 682 LYS A C 1
ATOM 5426 O O . LYS A 1 682 ? 0.759 -22.560 -3.919 1.00 94.69 682 LYS A O 1
ATOM 5431 N N . MET A 1 683 ? 2.448 -21.188 -4.460 1.00 92.75 683 MET A N 1
ATOM 5432 C CA . MET A 1 683 ? 2.888 -20.948 -3.077 1.00 92.75 683 MET A CA 1
ATOM 5433 C C . MET A 1 683 ? 2.078 -19.850 -2.378 1.00 92.75 683 MET A C 1
ATOM 5435 O O . MET A 1 683 ? 2.018 -19.849 -1.148 1.00 92.75 683 MET A O 1
ATOM 5439 N N . HIS A 1 684 ? 1.446 -18.946 -3.132 1.00 89.88 684 HIS A N 1
ATOM 5440 C CA . HIS A 1 684 ? 0.770 -17.763 -2.600 1.00 89.88 684 HIS A CA 1
ATOM 5441 C C . HIS A 1 684 ? -0.269 -18.079 -1.504 1.00 89.88 684 HIS A C 1
ATOM 5443 O O . HIS A 1 684 ? -0.168 -17.481 -0.431 1.00 89.88 684 HIS A O 1
ATOM 5449 N N . PRO A 1 685 ? -1.168 -19.079 -1.650 1.00 87.25 685 PRO A N 1
ATOM 5450 C CA . PRO A 1 685 ? -2.122 -19.418 -0.590 1.00 87.25 685 PRO A CA 1
ATOM 5451 C C . PRO A 1 685 ? -1.464 -19.884 0.714 1.00 87.25 685 PRO A C 1
ATOM 5453 O O . PRO A 1 685 ? -1.999 -19.636 1.791 1.00 87.25 685 PRO A O 1
ATOM 5456 N N . SER A 1 686 ? -0.310 -20.556 0.634 1.00 86.69 686 SER A N 1
ATOM 5457 C CA . SER A 1 686 ? 0.441 -20.985 1.820 1.00 86.69 686 SER A CA 1
ATOM 5458 C C . SER A 1 686 ? 1.108 -19.795 2.501 1.00 86.69 686 SER A C 1
ATOM 5460 O O . SER A 1 686 ? 0.979 -19.641 3.709 1.00 86.69 686 SER A O 1
ATOM 5462 N N . LEU A 1 687 ? 1.768 -18.928 1.724 1.00 84.81 687 LEU A N 1
ATOM 5463 C CA . LEU A 1 687 ? 2.433 -17.726 2.237 1.00 84.81 687 LEU A CA 1
ATOM 5464 C C . LEU A 1 687 ? 1.440 -16.761 2.890 1.00 84.81 687 LEU A C 1
ATOM 5466 O O . LEU A 1 687 ? 1.749 -16.148 3.905 1.00 84.81 687 LEU A O 1
ATOM 5470 N N . ASN A 1 688 ? 0.224 -16.674 2.352 1.00 82.25 688 ASN A N 1
ATOM 5471 C CA . ASN A 1 688 ? -0.826 -15.825 2.899 1.00 82.25 688 ASN A CA 1
ATOM 5472 C C . ASN A 1 688 ? -1.313 -16.268 4.297 1.00 82.25 688 ASN A C 1
ATOM 5474 O O . ASN A 1 688 ? -1.900 -15.472 5.028 1.00 82.25 688 ASN A O 1
ATOM 5478 N N . ARG A 1 689 ? -1.075 -17.528 4.688 1.00 80.38 689 ARG A N 1
ATOM 5479 C CA . ARG A 1 689 ? -1.414 -18.043 6.027 1.00 80.38 689 ARG A CA 1
ATOM 5480 C C . ARG A 1 689 ? -0.330 -17.762 7.064 1.00 80.38 689 ARG A C 1
ATOM 5482 O O . ARG A 1 689 ? -0.610 -17.859 8.258 1.00 80.38 689 ARG A O 1
ATOM 5489 N N . GLU A 1 690 ? 0.877 -17.406 6.629 1.00 83.81 690 GLU A N 1
ATOM 5490 C CA . GLU A 1 690 ? 1.995 -17.140 7.529 1.00 83.81 690 GLU A CA 1
ATOM 5491 C C . GLU A 1 690 ? 1.694 -15.953 8.454 1.00 83.81 690 GLU A C 1
ATOM 5493 O O . GLU A 1 690 ? 1.036 -14.962 8.095 1.00 83.81 690 GLU A O 1
ATOM 5498 N N . ARG A 1 691 ? 2.170 -16.058 9.695 1.00 78.88 691 ARG A N 1
ATOM 5499 C CA . ARG A 1 691 ? 2.005 -15.015 10.710 1.00 78.88 691 ARG A CA 1
ATOM 5500 C C . ARG A 1 691 ? 3.337 -14.330 10.943 1.00 78.88 691 ARG A C 1
ATOM 5502 O O . ARG A 1 691 ? 4.341 -14.999 11.121 1.00 78.88 691 ARG A O 1
ATOM 5509 N N . PHE A 1 692 ? 3.343 -13.003 10.959 1.00 81.62 692 PHE A N 1
ATOM 5510 C CA . PHE A 1 692 ? 4.548 -12.205 11.171 1.00 81.62 692 PHE A CA 1
ATOM 5511 C C . PHE A 1 692 ? 4.369 -11.327 12.408 1.00 81.62 692 PHE A C 1
ATOM 5513 O O . PHE A 1 692 ? 3.248 -10.868 12.660 1.00 81.62 692 PHE A O 1
ATOM 5520 N N . PRO A 1 693 ? 5.443 -11.079 13.177 1.00 71.75 693 PRO A N 1
ATOM 5521 C CA . PRO A 1 693 ? 5.383 -10.160 14.303 1.00 71.75 693 PRO A CA 1
ATOM 5522 C C . PRO A 1 693 ? 5.057 -8.740 13.819 1.00 71.75 693 PRO A C 1
ATOM 5524 O O . PRO A 1 693 ? 5.507 -8.311 12.758 1.00 71.75 693 PRO A O 1
ATOM 5527 N N . VAL A 1 694 ? 4.294 -7.996 14.628 1.00 67.81 694 VAL A N 1
ATOM 5528 C CA . VAL A 1 694 ? 3.885 -6.607 14.330 1.00 67.81 694 VAL A CA 1
ATOM 5529 C C . VAL A 1 694 ? 5.095 -5.680 14.167 1.00 67.81 694 VAL A C 1
ATOM 5531 O O . VAL A 1 694 ? 5.050 -4.729 13.392 1.00 67.81 694 VAL A O 1
ATOM 5534 N N . LEU A 1 695 ? 6.182 -5.969 14.885 1.00 65.19 695 LEU A N 1
ATOM 5535 C CA . LEU A 1 695 ? 7.457 -5.270 14.791 1.00 65.19 695 LEU A CA 1
ATOM 5536 C C . LEU A 1 695 ? 8.562 -6.294 14.539 1.00 65.19 695 LEU A C 1
ATOM 5538 O O . LEU A 1 695 ? 8.696 -7.266 15.282 1.00 65.19 695 LEU A O 1
ATOM 5542 N N . PHE A 1 696 ? 9.366 -6.059 13.509 1.00 67.75 696 PHE A N 1
ATOM 5543 C CA . PHE A 1 696 ? 10.558 -6.842 13.205 1.00 67.75 696 PHE A CA 1
ATOM 5544 C C . PHE A 1 696 ? 11.679 -5.921 12.726 1.00 67.75 696 PHE A C 1
ATOM 5546 O O . PHE A 1 696 ? 11.431 -4.814 12.252 1.00 67.75 696 PHE A O 1
ATOM 5553 N N . CYS A 1 697 ? 12.918 -6.387 12.858 1.00 60.88 697 CYS A N 1
ATOM 5554 C CA . CYS A 1 697 ? 14.098 -5.731 12.312 1.00 60.88 697 CYS A CA 1
ATOM 5555 C C . CYS A 1 697 ? 14.780 -6.697 11.338 1.00 60.88 697 CYS A C 1
ATOM 5557 O O . CYS A 1 697 ? 14.939 -7.879 11.654 1.00 60.88 697 CYS A O 1
ATOM 5559 N N . GLY A 1 698 ? 15.156 -6.206 10.157 1.00 70.38 698 GLY A N 1
ATOM 5560 C CA . GLY A 1 698 ? 15.689 -7.031 9.073 1.00 70.38 698 GLY A CA 1
ATOM 5561 C C . GLY A 1 698 ? 14.605 -7.820 8.334 1.00 70.38 698 GLY A C 1
ATOM 5562 O O . GLY A 1 698 ? 13.469 -7.368 8.204 1.00 70.38 698 GLY A O 1
ATOM 5563 N N . MET A 1 699 ? 14.957 -9.001 7.823 1.00 70.06 699 MET A N 1
ATOM 5564 C CA . MET A 1 699 ? 14.018 -9.839 7.071 1.00 70.06 699 MET A CA 1
ATOM 5565 C C . MET A 1 699 ? 12.927 -10.413 7.992 1.00 70.06 699 MET A C 1
ATOM 5567 O O . MET A 1 699 ? 13.267 -11.067 8.985 1.00 70.06 699 MET A O 1
ATOM 5571 N N . PRO A 1 700 ? 11.632 -10.225 7.669 1.00 75.19 700 PRO A N 1
ATOM 5572 C CA . PRO A 1 700 ? 10.544 -10.744 8.484 1.00 75.19 700 PRO A CA 1
ATOM 5573 C C . PRO A 1 700 ? 10.588 -12.272 8.499 1.00 75.19 700 PRO A C 1
ATOM 5575 O O . PRO A 1 700 ? 10.675 -12.920 7.455 1.00 75.19 700 PRO A O 1
ATOM 5578 N N . LYS A 1 701 ? 10.519 -12.852 9.696 1.00 82.19 701 LYS A N 1
ATOM 5579 C CA . LYS A 1 701 ? 10.417 -14.300 9.890 1.00 82.19 701 LYS A CA 1
ATOM 5580 C C . LYS A 1 701 ? 9.014 -14.646 10.374 1.00 82.19 701 LYS A C 1
ATOM 5582 O O . LYS A 1 701 ? 8.489 -13.901 11.209 1.00 82.19 701 LYS A O 1
ATOM 5587 N N . PRO A 1 702 ? 8.419 -15.747 9.885 1.00 83.75 702 PRO A N 1
ATOM 5588 C CA . PRO A 1 702 ? 7.181 -16.243 10.452 1.00 83.75 702 PRO A CA 1
ATOM 5589 C C . PRO A 1 702 ? 7.336 -16.473 11.958 1.00 83.75 702 PRO A C 1
ATOM 5591 O O . PRO A 1 702 ? 8.370 -16.968 12.411 1.00 83.75 702 PRO A O 1
ATOM 5594 N N . MET A 1 703 ? 6.337 -16.067 12.735 1.00 77.69 703 MET A N 1
ATOM 5595 C CA . MET A 1 703 ? 6.309 -16.297 14.174 1.00 77.69 703 MET A CA 1
ATOM 5596 C C . MET A 1 703 ? 5.814 -17.712 14.469 1.00 77.69 703 MET A C 1
ATOM 5598 O O . MET A 1 703 ? 4.807 -18.152 13.915 1.00 77.69 703 MET A O 1
ATOM 5602 N N . GLU A 1 704 ? 6.480 -18.394 15.399 1.00 66.88 704 GLU A N 1
ATOM 5603 C CA . GLU A 1 704 ? 5.876 -19.535 16.080 1.00 66.88 704 GLU A CA 1
ATOM 5604 C C . GLU A 1 704 ? 4.787 -18.989 17.009 1.00 66.88 704 GLU A C 1
ATOM 5606 O O . GLU A 1 704 ? 5.039 -18.105 17.833 1.00 66.88 704 GLU A O 1
ATOM 5611 N N . ILE A 1 705 ? 3.549 -19.439 16.815 1.00 58.50 705 ILE A N 1
ATOM 5612 C CA . ILE A 1 705 ? 2.403 -18.957 17.588 1.00 58.50 705 ILE A CA 1
ATOM 5613 C C . ILE A 1 705 ? 2.582 -19.451 19.030 1.00 58.50 705 ILE A C 1
ATOM 5615 O O . ILE A 1 705 ? 2.677 -20.663 19.233 1.00 58.50 705 ILE A O 1
ATOM 5619 N N . PRO A 1 706 ? 2.622 -18.563 20.041 1.00 53.22 706 PRO A N 1
ATOM 5620 C CA . PRO A 1 706 ? 2.628 -19.003 21.426 1.00 53.22 706 PRO A CA 1
ATOM 5621 C C . PRO A 1 706 ? 1.344 -19.783 21.700 1.00 53.22 706 PRO A C 1
ATOM 5623 O O . PRO A 1 706 ? 0.250 -19.274 21.452 1.00 53.22 706 PRO A O 1
ATOM 5626 N N . THR A 1 707 ? 1.459 -21.000 22.230 1.00 49.06 707 THR A N 1
ATOM 5627 C CA . THR A 1 707 ? 0.311 -21.752 22.739 1.00 49.06 707 THR A CA 1
ATOM 5628 C C . THR A 1 707 ? -0.260 -20.986 23.929 1.00 49.06 707 THR A C 1
ATOM 5630 O O . THR A 1 707 ? 0.240 -21.083 25.049 1.00 49.06 707 THR A O 1
ATOM 5633 N N . ILE A 1 708 ? -1.273 -20.159 23.693 1.00 54.22 708 ILE A N 1
ATOM 5634 C CA . ILE A 1 708 ? -2.041 -19.547 24.775 1.00 54.22 708 ILE A CA 1
ATOM 5635 C C . ILE A 1 708 ? -2.748 -20.687 25.508 1.00 54.22 708 ILE A C 1
ATOM 5637 O O . ILE A 1 708 ? -3.265 -21.606 24.871 1.00 54.22 708 ILE A O 1
ATOM 5641 N N . SER A 1 709 ? -2.725 -20.651 26.845 1.00 48.91 709 SER A N 1
ATOM 5642 C CA . SER A 1 709 ? -3.487 -21.588 27.675 1.00 48.91 709 SER A CA 1
ATOM 5643 C C . SER A 1 709 ? -4.918 -21.676 27.143 1.00 48.91 709 SER A C 1
ATOM 5645 O O . SER A 1 709 ? -5.598 -20.656 27.043 1.00 48.91 709 SER A O 1
ATOM 5647 N N . ALA A 1 710 ? -5.362 -22.888 26.794 1.00 53.16 710 ALA A N 1
ATOM 5648 C CA . ALA A 1 710 ? -6.678 -23.148 26.203 1.00 53.16 710 ALA A CA 1
ATOM 5649 C C . ALA A 1 710 ? -7.850 -22.737 27.117 1.00 53.16 710 ALA A C 1
ATOM 5651 O O . ALA A 1 710 ? -8.997 -22.670 26.665 1.00 53.16 710 ALA A O 1
ATOM 5652 N N . ASP A 1 711 ? -7.552 -22.433 28.382 1.00 52.12 711 ASP A N 1
ATO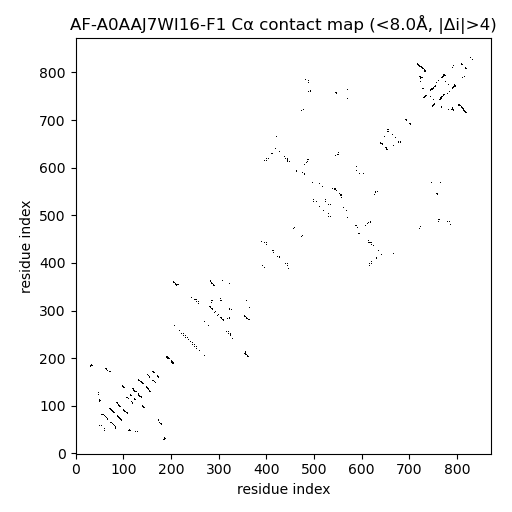M 5653 C CA . ASP A 1 711 ? -8.511 -21.947 29.353 1.00 52.12 711 ASP A CA 1
ATOM 5654 C C . ASP A 1 711 ? -7.863 -20.877 30.259 1.00 52.12 711 ASP A C 1
ATOM 5656 O O . ASP A 1 711 ? -6.981 -21.203 31.062 1.00 52.12 711 ASP A O 1
ATOM 5660 N N . PRO A 1 712 ? -8.223 -19.586 30.126 1.00 55.06 712 PRO A N 1
ATOM 5661 C CA . PRO A 1 712 ? -7.849 -18.552 31.089 1.00 55.06 712 PRO A CA 1
ATOM 5662 C C . PRO A 1 712 ? -8.615 -18.692 32.420 1.00 55.06 712 PRO A C 1
ATOM 5664 O O . PRO A 1 712 ? -8.409 -17.885 33.327 1.00 55.06 712 PRO A O 1
ATOM 5667 N N . GLY A 1 713 ? -9.489 -19.699 32.561 1.00 58.84 713 GLY A N 1
ATOM 5668 C CA . GLY A 1 713 ? -10.364 -19.848 33.716 1.00 58.84 713 GLY A CA 1
ATOM 5669 C C . GLY A 1 713 ? -11.380 -18.707 33.786 1.00 58.84 713 GLY A C 1
ATOM 5670 O O . GLY A 1 713 ? -11.802 -18.157 32.768 1.00 58.84 713 GLY A O 1
ATOM 5671 N N . ASP A 1 714 ? -11.759 -18.318 35.003 1.00 54.25 714 ASP A N 1
ATOM 5672 C CA . ASP A 1 714 ? -12.829 -17.347 35.262 1.00 54.25 714 ASP A CA 1
ATOM 5673 C C . ASP A 1 714 ? -12.601 -15.928 34.702 1.00 54.25 714 ASP A C 1
ATOM 5675 O O . ASP A 1 714 ? -13.564 -15.157 34.649 1.00 54.25 714 ASP A O 1
ATOM 5679 N N . GLU A 1 715 ? -11.378 -15.574 34.290 1.00 65.88 715 GLU A N 1
ATOM 5680 C CA . GLU A 1 715 ? -11.020 -14.218 33.845 1.00 65.88 715 GLU A CA 1
ATOM 5681 C C . GLU A 1 715 ? -11.285 -13.932 32.355 1.00 65.88 715 GLU A C 1
ATOM 5683 O O . GLU A 1 715 ? -11.329 -12.762 31.964 1.00 65.88 715 GLU A O 1
ATOM 5688 N N . GLY A 1 716 ? -11.490 -14.965 31.528 1.00 80.62 716 GLY A N 1
ATOM 5689 C CA . GLY A 1 716 ? -11.689 -14.812 30.082 1.00 80.62 716 GLY A CA 1
ATOM 5690 C C . GLY A 1 716 ? -10.449 -14.323 29.314 1.00 80.62 716 GLY A C 1
ATOM 5691 O O . GLY A 1 716 ? -9.387 -14.047 29.871 1.00 80.62 716 GLY A O 1
ATOM 5692 N N . PHE A 1 717 ? -10.565 -14.233 27.991 1.00 87.38 717 PHE A N 1
ATOM 5693 C CA . PHE A 1 717 ? -9.517 -13.719 27.112 1.00 87.38 717 PHE A CA 1
ATOM 5694 C C . PHE A 1 717 ? -9.575 -12.191 27.065 1.00 87.38 717 PHE A C 1
ATOM 5696 O O . PHE A 1 717 ? -10.589 -11.616 26.665 1.00 87.38 717 PHE A O 1
ATOM 5703 N N . ARG A 1 718 ? -8.479 -11.522 27.438 1.00 85.50 718 ARG A N 1
ATOM 5704 C CA . ARG A 1 718 ? -8.396 -10.055 27.442 1.00 85.50 718 ARG A CA 1
ATOM 5705 C C . ARG A 1 718 ? -7.847 -9.502 26.132 1.00 85.50 718 ARG A C 1
ATOM 5707 O O . ARG A 1 718 ? -6.806 -9.942 25.649 1.00 85.50 718 ARG A O 1
ATOM 5714 N N . GLY A 1 719 ? -8.511 -8.476 25.617 1.00 85.88 719 GLY A N 1
ATOM 5715 C CA . GLY A 1 719 ? -8.041 -7.653 24.509 1.00 85.88 719 GLY A CA 1
ATOM 5716 C C . GLY A 1 719 ? -8.251 -6.167 24.771 1.00 85.88 719 GLY A C 1
ATOM 5717 O O . GLY A 1 719 ? -8.610 -5.743 25.868 1.00 85.88 719 GLY A O 1
ATOM 5718 N N . THR A 1 720 ? -8.022 -5.354 23.745 1.00 83.75 720 THR A N 1
ATOM 5719 C CA . THR A 1 720 ? -8.268 -3.912 23.804 1.00 83.75 720 THR A CA 1
ATOM 5720 C C . THR A 1 720 ? -9.708 -3.620 23.378 1.00 83.75 720 THR A C 1
ATOM 5722 O O . THR A 1 720 ? -10.041 -3.848 22.212 1.00 83.75 720 THR A O 1
ATOM 5725 N N . PRO A 1 721 ? -10.563 -3.099 24.271 1.00 84.94 721 PRO A N 1
ATOM 5726 C CA . PRO A 1 721 ? -11.904 -2.665 23.906 1.00 84.94 721 PRO A CA 1
ATOM 5727 C C . PRO A 1 721 ? -11.823 -1.447 22.981 1.00 84.94 721 PRO A C 1
ATOM 5729 O O . PRO A 1 721 ? -11.127 -0.471 23.278 1.00 84.94 721 PRO A O 1
ATOM 5732 N N . VAL A 1 722 ? -12.523 -1.498 21.847 1.00 82.44 722 VAL A N 1
ATOM 5733 C CA . VAL A 1 722 ? -12.535 -0.395 20.864 1.00 82.44 722 VAL A CA 1
ATOM 5734 C C . VAL A 1 722 ? -13.922 0.191 20.643 1.00 82.44 722 VAL A C 1
ATOM 5736 O O . VAL A 1 722 ? -14.039 1.397 20.414 1.00 82.44 722 VAL A O 1
ATOM 5739 N N . SER A 1 723 ? -14.961 -0.631 20.777 1.00 85.38 723 SER A N 1
ATOM 5740 C CA . SER A 1 723 ? -16.361 -0.226 20.700 1.00 85.38 723 SER A CA 1
ATOM 5741 C C . SER A 1 723 ? -17.151 -0.961 21.777 1.00 85.38 723 SER A C 1
ATOM 5743 O O . SER A 1 723 ? -16.981 -2.165 21.944 1.00 85.38 723 SER A O 1
ATOM 5745 N N . GLN A 1 724 ? -17.943 -0.222 22.549 1.00 84.94 724 GLN A N 1
ATOM 5746 C CA . GLN A 1 724 ? -18.599 -0.725 23.754 1.00 84.94 724 GLN A CA 1
ATOM 5747 C C . GLN A 1 724 ? -19.835 -1.573 23.455 1.00 84.94 724 GLN A C 1
ATOM 5749 O O . GLN A 1 724 ? -20.409 -1.508 22.374 1.00 84.94 724 GLN A O 1
ATOM 5754 N N . GLY A 1 725 ? -20.250 -2.333 24.466 1.00 86.38 725 GLY A N 1
ATOM 5755 C CA . GLY A 1 725 ? -21.419 -3.199 24.438 1.00 86.38 725 GLY A CA 1
ATOM 5756 C C . GLY A 1 725 ? -21.105 -4.590 24.973 1.00 86.38 725 GLY A C 1
ATOM 5757 O O . GLY A 1 725 ? -19.945 -5.004 25.049 1.00 86.38 725 GLY A O 1
ATOM 5758 N N . LYS A 1 726 ? -22.157 -5.295 25.383 1.00 92.00 726 LYS A N 1
ATOM 5759 C CA . LYS A 1 726 ? -22.087 -6.691 25.805 1.00 92.00 726 LYS A CA 1
ATOM 5760 C C . LYS A 1 726 ? -23.062 -7.482 24.951 1.00 92.00 726 LYS A C 1
ATOM 5762 O O . LYS A 1 726 ? -24.221 -7.094 24.840 1.00 92.00 726 LYS A O 1
ATOM 5767 N N . VAL A 1 727 ? -22.578 -8.555 24.345 1.00 93.62 727 VAL A N 1
ATOM 5768 C CA . VAL A 1 727 ? -23.381 -9.401 23.467 1.00 93.62 727 VAL A CA 1
ATOM 5769 C C . VAL A 1 727 ? -23.008 -10.860 23.666 1.00 93.62 727 VAL A C 1
ATOM 5771 O O . VAL A 1 727 ? -21.846 -11.188 23.907 1.00 93.62 727 VAL A O 1
ATOM 5774 N N . GLU A 1 728 ? -24.006 -11.726 23.582 1.00 94.25 728 GLU A N 1
ATOM 5775 C CA . GLU A 1 728 ? -23.847 -13.173 23.596 1.00 94.25 728 GLU A CA 1
ATOM 5776 C C . GLU A 1 728 ? -24.311 -13.722 22.251 1.00 94.25 728 GLU A C 1
ATOM 5778 O O . GLU A 1 728 ? -25.342 -13.305 21.718 1.00 94.25 728 GLU A O 1
ATOM 5783 N N . GLY A 1 729 ? -23.535 -14.635 21.678 1.00 93.12 729 GLY A N 1
ATOM 5784 C CA . GLY A 1 729 ? -23.904 -15.253 20.418 1.00 93.12 729 GLY A CA 1
ATOM 5785 C C . GLY A 1 729 ? -22.906 -16.292 19.921 1.00 93.12 729 GLY A C 1
ATOM 5786 O O . GLY A 1 729 ? -21.824 -16.456 20.492 1.00 93.12 729 GLY A O 1
ATOM 5787 N N . PRO A 1 730 ? -23.268 -17.010 18.848 1.00 96.06 730 PRO A N 1
ATOM 5788 C CA . PRO A 1 730 ? -22.382 -17.959 18.197 1.00 96.06 730 PRO A CA 1
ATOM 5789 C C . PRO A 1 730 ? -21.174 -17.246 17.584 1.00 96.06 730 PRO A C 1
ATOM 5791 O O . PRO A 1 7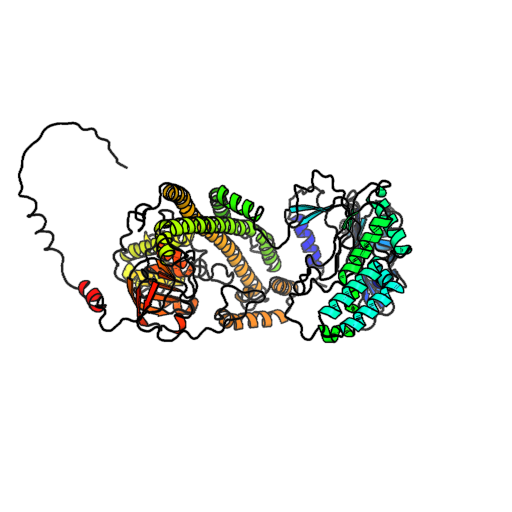30 ? -21.306 -16.275 16.836 1.00 96.06 730 PRO A O 1
ATOM 5794 N N . ALA A 1 731 ? -19.982 -17.752 17.878 1.00 96.50 731 ALA A N 1
ATOM 5795 C CA . ALA A 1 731 ? -18.740 -17.320 17.267 1.00 96.50 731 ALA A CA 1
ATOM 5796 C C . ALA A 1 731 ? -18.676 -17.777 15.805 1.00 96.50 731 ALA A C 1
ATOM 5798 O O . ALA A 1 731 ? -18.963 -18.931 15.483 1.00 96.50 731 ALA A O 1
ATOM 5799 N N . ARG A 1 732 ? -18.215 -16.902 14.916 1.00 96.56 732 ARG A N 1
ATOM 5800 C CA . ARG A 1 732 ? -17.887 -17.222 13.524 1.00 96.56 732 ARG A CA 1
ATOM 5801 C C . ARG A 1 732 ? -16.416 -16.930 13.293 1.00 96.56 732 ARG A C 1
ATOM 5803 O O . ARG A 1 732 ? -16.018 -15.778 13.138 1.00 96.56 732 ARG A O 1
ATOM 5810 N N . VAL A 1 733 ? -15.602 -17.981 13.292 1.00 95.75 733 VAL A N 1
ATOM 5811 C CA . VAL A 1 733 ? -14.155 -17.882 13.090 1.00 95.75 733 VAL A CA 1
ATOM 5812 C C . VAL A 1 733 ? -13.849 -17.954 11.600 1.00 95.75 733 VAL A C 1
ATOM 5814 O O . VAL A 1 733 ? -14.130 -18.968 10.960 1.00 95.75 733 VAL A O 1
ATOM 5817 N N . ILE A 1 734 ? -13.262 -16.888 11.052 1.00 92.31 734 ILE A N 1
ATOM 5818 C CA . ILE A 1 734 ? -12.898 -16.804 9.632 1.00 92.31 734 ILE A CA 1
ATOM 5819 C C . ILE A 1 734 ? -11.413 -16.505 9.490 1.00 92.31 734 ILE A C 1
ATOM 5821 O O . ILE A 1 734 ? -10.929 -15.443 9.897 1.00 92.31 734 ILE A O 1
ATOM 5825 N N . LEU A 1 735 ? -10.706 -17.452 8.875 1.00 87.31 735 LEU A N 1
ATOM 5826 C CA . LEU A 1 735 ? -9.270 -17.376 8.610 1.00 87.31 735 LEU A CA 1
ATOM 5827 C C . LEU A 1 735 ? -8.975 -17.016 7.155 1.00 87.31 735 LEU A C 1
ATOM 5829 O O . LEU A 1 735 ? -7.990 -16.330 6.888 1.00 87.31 735 LEU A O 1
ATOM 5833 N N . ASP A 1 736 ? -9.823 -17.467 6.231 1.00 86.06 736 ASP A N 1
ATOM 5834 C CA . ASP A 1 736 ? -9.734 -17.125 4.817 1.00 86.06 736 ASP A CA 1
ATOM 5835 C C . ASP A 1 736 ? -11.004 -16.407 4.365 1.00 86.06 736 ASP A C 1
ATOM 5837 O O . ASP A 1 736 ? -12.067 -17.007 4.222 1.00 86.06 736 ASP A O 1
ATOM 5841 N N . PHE A 1 737 ? -10.882 -15.101 4.133 1.00 87.44 737 PHE A N 1
ATOM 5842 C CA . PHE A 1 737 ? -12.005 -14.264 3.721 1.00 87.44 737 PHE A CA 1
ATOM 5843 C C . PHE A 1 737 ? -12.653 -14.782 2.432 1.00 87.44 737 PHE A C 1
ATOM 5845 O O . PHE A 1 737 ? -13.871 -14.910 2.365 1.00 87.44 737 PHE A O 1
ATOM 5852 N N . VAL A 1 738 ? -11.843 -15.123 1.424 1.00 82.81 738 VAL A N 1
ATOM 5853 C CA . VAL A 1 738 ? -12.342 -15.453 0.081 1.00 82.81 738 VAL A CA 1
ATOM 5854 C C . VAL A 1 738 ? -13.231 -16.695 0.104 1.00 82.81 738 VAL A C 1
ATOM 5856 O O . VAL A 1 738 ? -14.294 -16.692 -0.511 1.00 82.81 738 VAL A O 1
ATOM 5859 N N . SER A 1 739 ? -12.828 -17.747 0.821 1.00 83.50 739 SER A N 1
ATOM 5860 C CA . SER A 1 739 ? -13.606 -18.988 0.867 1.00 83.50 739 SER A CA 1
ATOM 5861 C C . SER A 1 739 ? -14.684 -19.028 1.946 1.00 83.50 739 SER A C 1
ATOM 5863 O O . SER A 1 739 ? -15.587 -19.838 1.804 1.00 83.50 739 SER A O 1
ATOM 5865 N N . GLN A 1 740 ? -14.638 -18.191 2.990 1.00 87.81 740 GLN A N 1
ATOM 5866 C CA . GLN A 1 740 ? -15.507 -18.366 4.168 1.00 87.81 740 GLN A CA 1
ATOM 5867 C C . GLN A 1 740 ? -16.385 -17.153 4.510 1.00 87.81 740 GLN A C 1
ATOM 5869 O O . GLN A 1 740 ? -17.311 -17.298 5.303 1.00 87.81 740 GLN A O 1
ATOM 5874 N N . ALA A 1 741 ? -16.148 -15.959 3.947 1.00 85.81 741 ALA A N 1
ATOM 5875 C CA . ALA A 1 741 ? -16.920 -14.759 4.314 1.00 85.81 741 ALA A CA 1
ATOM 5876 C C . ALA A 1 741 ? -18.432 -14.910 4.067 1.00 85.81 741 ALA A C 1
ATOM 5878 O O . ALA A 1 741 ? -19.241 -14.430 4.855 1.00 85.81 741 ALA A O 1
ATOM 5879 N N . HIS A 1 742 ? -18.815 -15.654 3.028 1.00 84.31 742 HIS A N 1
ATOM 5880 C CA . HIS A 1 742 ? -20.212 -15.945 2.703 1.00 84.31 742 HIS A CA 1
ATOM 5881 C C . HIS A 1 742 ? -20.930 -16.831 3.744 1.00 84.31 742 HIS A C 1
ATOM 5883 O O . HIS A 1 742 ? -22.152 -16.953 3.705 1.00 84.31 742 HIS A O 1
ATOM 5889 N N . GLU A 1 743 ? -20.199 -17.464 4.669 1.00 87.75 743 GLU A N 1
ATOM 5890 C CA . GLU A 1 743 ? -20.776 -18.283 5.741 1.00 87.75 743 GLU A CA 1
ATOM 5891 C C . GLU A 1 743 ? -21.291 -17.454 6.925 1.00 87.75 743 GLU A C 1
ATOM 5893 O O . GLU A 1 743 ? -21.946 -18.017 7.806 1.00 87.75 743 GLU A O 1
ATOM 5898 N N . ILE A 1 744 ? -20.979 -16.151 6.976 1.00 90.62 744 ILE A N 1
ATOM 5899 C CA . ILE A 1 744 ? -21.407 -15.255 8.055 1.00 90.62 744 ILE A CA 1
ATOM 5900 C C . ILE A 1 744 ? -22.931 -15.196 8.092 1.00 90.62 744 ILE A C 1
ATOM 5902 O O . ILE A 1 744 ? -23.588 -14.883 7.096 1.00 90.62 744 ILE A O 1
ATOM 5906 N N . LYS A 1 745 ? -23.495 -15.450 9.272 1.00 88.75 745 LYS A N 1
ATOM 5907 C CA . LYS A 1 745 ? -24.934 -15.336 9.519 1.00 88.75 745 LYS A CA 1
ATOM 5908 C C . LYS A 1 745 ? -25.238 -14.161 10.431 1.00 88.75 745 LYS A C 1
ATOM 5910 O O . LYS A 1 745 ? -24.397 -13.714 11.209 1.00 88.75 745 LYS A O 1
ATOM 5915 N N . LYS A 1 746 ? -26.481 -13.682 10.347 1.00 86.06 746 LYS A N 1
ATOM 5916 C CA . LYS A 1 746 ? -26.950 -12.614 11.223 1.00 86.06 746 LYS A CA 1
ATOM 5917 C C . LYS A 1 746 ? -26.880 -13.047 12.693 1.00 86.06 746 LYS A C 1
ATOM 5919 O O . LYS A 1 746 ? -27.289 -14.157 13.020 1.00 86.06 746 LYS A O 1
ATOM 5924 N N . GLY A 1 747 ? -26.399 -12.162 13.562 1.00 88.12 747 GLY A N 1
ATOM 5925 C CA . GLY A 1 747 ? -26.317 -12.378 15.009 1.00 88.12 747 GLY A CA 1
ATOM 5926 C C . GLY A 1 747 ? -25.029 -13.060 15.483 1.00 88.12 747 GLY A C 1
ATOM 5927 O O . GLY A 1 747 ? -24.812 -13.157 16.691 1.00 88.12 747 GLY A O 1
ATOM 5928 N N . GLU A 1 748 ? -24.159 -13.496 14.567 1.00 93.88 748 GLU A N 1
ATOM 5929 C CA . GLU A 1 748 ? -22.868 -14.104 14.907 1.00 93.88 748 GLU A CA 1
ATOM 5930 C C . GLU A 1 748 ? -21.837 -13.057 15.367 1.00 93.88 748 GLU A C 1
ATOM 5932 O O . GLU A 1 748 ? -21.833 -11.903 14.923 1.00 93.88 748 GLU A O 1
ATOM 5937 N N . ILE A 1 749 ? -20.926 -13.483 16.246 1.00 96.38 749 ILE A N 1
ATOM 5938 C CA . ILE A 1 749 ? -19.759 -12.704 16.670 1.00 96.38 749 ILE A CA 1
ATOM 5939 C C . ILE A 1 749 ? -18.585 -13.097 15.771 1.00 96.38 749 ILE A C 1
ATOM 5941 O O . ILE A 1 749 ? -18.099 -14.229 15.829 1.00 96.38 749 ILE A O 1
ATOM 5945 N N . LEU A 1 750 ? -18.112 -12.171 14.934 1.00 96.25 750 LEU A N 1
ATOM 5946 C CA . LEU A 1 750 ? -16.985 -12.426 14.037 1.00 96.25 750 LEU A CA 1
ATOM 5947 C C . LEU A 1 750 ? -15.686 -12.518 14.833 1.00 96.25 750 LEU A C 1
ATOM 5949 O O . LEU A 1 750 ? -15.325 -11.581 15.540 1.00 96.25 750 LEU A O 1
ATOM 5953 N N . ILE A 1 751 ? -14.938 -13.598 14.638 1.00 95.62 751 ILE A N 1
ATOM 5954 C CA . ILE A 1 751 ? -13.584 -13.766 15.161 1.00 95.62 751 ILE A CA 1
ATOM 5955 C C . ILE A 1 751 ? -12.642 -13.972 13.976 1.00 95.62 751 ILE A C 1
ATOM 5957 O O . ILE A 1 751 ? -12.739 -14.950 13.237 1.00 95.62 751 ILE A O 1
ATOM 5961 N N . THR A 1 752 ? -11.719 -13.043 13.760 1.00 93.31 752 THR A N 1
ATOM 5962 C CA . THR A 1 752 ? -10.785 -13.113 12.628 1.00 93.31 752 THR A CA 1
ATOM 5963 C C . THR A 1 752 ? -9.412 -12.562 13.000 1.00 93.31 752 THR A C 1
ATOM 5965 O O . THR A 1 752 ? -9.200 -12.031 14.089 1.00 93.31 752 THR A O 1
ATOM 5968 N N . ARG A 1 753 ? -8.432 -12.680 12.106 1.00 87.50 753 ARG A N 1
ATOM 5969 C CA . ARG A 1 753 ? -7.087 -12.154 12.353 1.00 87.50 753 ARG A CA 1
ATOM 5970 C C . ARG A 1 753 ? -7.062 -10.630 12.305 1.00 87.50 753 ARG A C 1
ATOM 5972 O O . ARG A 1 753 ? -6.523 -9.995 13.203 1.00 87.50 753 ARG A O 1
ATOM 5979 N N . ALA A 1 754 ? -7.614 -10.047 11.250 1.00 88.00 754 ALA A N 1
ATOM 5980 C CA . ALA A 1 754 ? -7.642 -8.609 11.022 1.00 88.00 754 ALA A CA 1
ATOM 5981 C C . ALA A 1 754 ? -8.787 -8.263 10.069 1.00 88.00 754 ALA A C 1
ATOM 5983 O O . ALA A 1 754 ? -9.166 -9.080 9.232 1.00 88.00 754 ALA A O 1
ATOM 5984 N N . THR A 1 755 ? -9.292 -7.039 10.172 1.00 89.50 755 THR A N 1
ATOM 5985 C CA . THR A 1 755 ? -10.346 -6.512 9.303 1.00 89.50 755 THR A CA 1
ATOM 5986 C C . THR A 1 755 ? -9.848 -5.315 8.496 1.00 89.50 755 THR A C 1
ATOM 5988 O O . THR A 1 755 ? -9.046 -4.500 8.961 1.00 89.50 755 THR A O 1
ATOM 5991 N N . ASP A 1 756 ? -10.356 -5.208 7.276 1.00 88.25 756 ASP A N 1
ATOM 5992 C CA . ASP A 1 756 ? -10.181 -4.095 6.345 1.00 88.25 756 ASP A CA 1
ATOM 5993 C C . ASP A 1 756 ? -11.539 -3.695 5.744 1.00 88.25 756 ASP A C 1
ATOM 5995 O O . ASP A 1 756 ? -12.584 -4.195 6.171 1.00 88.25 756 ASP A O 1
ATOM 5999 N N . THR A 1 757 ? -11.535 -2.790 4.763 1.00 87.00 757 THR A N 1
ATOM 6000 C CA . THR A 1 757 ? -12.766 -2.264 4.157 1.00 87.00 757 THR A CA 1
ATOM 6001 C C . THR A 1 757 ? -13.596 -3.327 3.445 1.00 87.00 757 THR A C 1
ATOM 6003 O O . THR A 1 757 ? -14.820 -3.205 3.404 1.00 87.00 757 THR A O 1
ATOM 6006 N N . GLY A 1 758 ? -12.984 -4.424 2.994 1.00 87.69 758 GLY A N 1
ATOM 6007 C CA . GLY A 1 758 ? -13.688 -5.560 2.405 1.00 87.69 758 GLY A CA 1
ATOM 6008 C C . GLY A 1 758 ? -14.662 -6.260 3.350 1.00 87.69 758 GLY A C 1
ATOM 6009 O O . GLY A 1 758 ? -15.609 -6.883 2.881 1.00 87.69 758 GLY A O 1
ATOM 6010 N N . TRP A 1 759 ? -14.471 -6.133 4.666 1.00 90.00 759 TRP A N 1
ATOM 6011 C CA . TRP A 1 759 ? -15.362 -6.728 5.665 1.00 90.00 759 TRP A CA 1
ATOM 6012 C C . TRP A 1 759 ? -16.601 -5.887 5.958 1.00 90.00 759 TRP A C 1
ATOM 6014 O O . TRP A 1 759 ? -17.576 -6.416 6.486 1.00 90.00 759 TRP A O 1
ATOM 6024 N N . THR A 1 760 ? -16.579 -4.594 5.624 1.00 87.12 760 THR A N 1
ATOM 6025 C CA . THR A 1 760 ? -17.654 -3.654 5.979 1.00 87.12 760 THR A CA 1
ATOM 6026 C C . THR A 1 760 ? -19.049 -4.075 5.510 1.00 87.12 760 THR A C 1
ATOM 6028 O O . THR A 1 760 ? -19.977 -3.872 6.293 1.00 87.12 760 THR A O 1
ATOM 6031 N N . PRO A 1 761 ? -19.248 -4.739 4.348 1.00 88.25 761 PRO A N 1
ATOM 6032 C CA . PRO A 1 761 ? -20.575 -5.211 3.965 1.00 88.25 761 PRO A CA 1
ATOM 6033 C C . PRO A 1 761 ? -21.183 -6.210 4.943 1.00 88.25 761 PRO A C 1
ATOM 6035 O O . PRO A 1 761 ? -22.398 -6.252 5.080 1.00 88.25 761 PRO A O 1
ATOM 6038 N N . TYR A 1 762 ? -20.356 -6.987 5.644 1.00 89.81 762 TYR A N 1
ATOM 6039 C CA . TYR A 1 762 ? -20.812 -8.018 6.573 1.00 89.81 762 TYR A CA 1
ATOM 6040 C C . TYR A 1 762 ? -21.138 -7.462 7.960 1.00 89.81 762 TYR A C 1
ATOM 6042 O O . TYR A 1 762 ? -21.836 -8.121 8.720 1.00 89.81 762 TYR A O 1
ATOM 6050 N N . PHE A 1 763 ? -20.671 -6.257 8.306 1.00 89.31 763 PHE A N 1
ATOM 6051 C CA . PHE A 1 763 ? -20.869 -5.672 9.639 1.00 89.31 763 PHE A CA 1
ATOM 6052 C C . PHE A 1 763 ? -22.347 -5.548 10.049 1.00 89.31 763 PHE A C 1
ATOM 6054 O O . PHE A 1 763 ? -22.631 -5.850 11.205 1.00 89.31 763 PHE A O 1
ATOM 6061 N N . PRO A 1 764 ? -23.297 -5.203 9.154 1.00 87.06 764 PRO A N 1
ATOM 6062 C CA . PRO A 1 764 ? -24.729 -5.228 9.462 1.00 87.06 764 PRO A CA 1
ATOM 6063 C C . PRO A 1 764 ? -25.284 -6.600 9.875 1.00 87.06 764 PRO A C 1
ATOM 6065 O O . PRO A 1 764 ? -26.345 -6.665 10.491 1.00 87.06 764 PRO A O 1
ATOM 6068 N N . LEU A 1 765 ? -24.603 -7.700 9.535 1.00 88.25 765 LEU A N 1
ATOM 6069 C CA . LEU A 1 765 ? -24.990 -9.047 9.963 1.00 88.25 765 LEU A CA 1
ATOM 6070 C C . LEU A 1 765 ? -24.451 -9.377 11.362 1.00 88.25 765 LEU A C 1
ATOM 6072 O O . LEU A 1 765 ? -25.006 -10.227 12.053 1.00 88.25 765 LEU A O 1
ATOM 6076 N N . LEU A 1 766 ? -23.367 -8.739 11.791 1.00 92.06 766 LEU A N 1
ATOM 6077 C CA . LEU A 1 766 ? -22.647 -9.128 12.997 1.00 92.06 766 LEU A CA 1
ATOM 6078 C C . LEU A 1 766 ? -23.283 -8.537 14.251 1.00 92.06 766 LEU A C 1
ATOM 6080 O O . LEU A 1 766 ? -23.788 -7.418 14.248 1.00 92.06 766 LEU A O 1
ATOM 6084 N N . SER A 1 767 ? -23.188 -9.280 15.349 1.00 91.81 767 SER A N 1
ATOM 6085 C CA . SER A 1 767 ? -23.559 -8.800 16.684 1.00 91.81 767 SER A CA 1
ATOM 6086 C C . SER A 1 767 ? -22.346 -8.303 17.480 1.00 91.81 767 SER A C 1
ATOM 6088 O O . SER A 1 767 ? -22.494 -7.495 18.393 1.00 91.81 767 SER A O 1
ATOM 6090 N N . GLY A 1 768 ? -21.133 -8.712 17.084 1.00 93.50 768 GLY A N 1
ATOM 6091 C CA . GLY A 1 768 ? -19.866 -8.216 17.619 1.00 93.50 768 GLY A CA 1
ATOM 6092 C C . GLY A 1 768 ? -18.651 -8.627 16.781 1.00 93.50 768 GLY A C 1
ATOM 6093 O O . GLY A 1 768 ? -18.751 -9.491 15.907 1.00 93.50 768 GLY A O 1
ATOM 6094 N N . VAL A 1 769 ? -17.492 -8.008 17.037 1.00 95.00 769 VAL A N 1
ATOM 6095 C CA . VAL A 1 769 ? -16.232 -8.276 16.311 1.00 95.00 769 VAL A CA 1
ATOM 6096 C C . VAL A 1 769 ? -15.055 -8.469 17.264 1.00 95.00 769 VAL A C 1
ATOM 6098 O O . VAL A 1 769 ? -14.809 -7.662 18.159 1.00 95.00 769 VAL A O 1
ATOM 6101 N N . VAL A 1 770 ? -14.261 -9.505 17.010 1.00 94.62 770 VAL A N 1
ATOM 6102 C CA . VAL A 1 770 ? -13.006 -9.800 17.699 1.00 94.62 770 VAL A CA 1
ATOM 6103 C C . VAL A 1 770 ? -11.885 -9.972 16.678 1.00 94.62 770 VAL A C 1
ATOM 6105 O O . VAL A 1 770 ? -12.008 -10.777 15.751 1.00 94.62 770 VAL A O 1
ATOM 6108 N N . THR A 1 771 ? -10.771 -9.250 16.851 1.00 93.19 771 THR A N 1
ATOM 6109 C CA . THR A 1 771 ? -9.578 -9.430 16.005 1.00 93.19 771 THR A CA 1
ATOM 6110 C C . THR A 1 771 ? -8.300 -9.747 16.778 1.00 93.19 771 THR A C 1
ATOM 6112 O O . THR A 1 771 ? -8.043 -9.193 17.850 1.00 93.19 771 THR A O 1
ATOM 6115 N N . GLU A 1 772 ? -7.449 -10.601 16.202 1.00 86.56 772 GLU A N 1
ATOM 6116 C CA . GLU A 1 772 ? -6.108 -10.885 16.742 1.00 86.56 772 GLU A CA 1
ATOM 6117 C C . GLU A 1 772 ? -5.170 -9.686 16.631 1.00 86.56 772 GLU A C 1
ATOM 6119 O O . GLU A 1 772 ? -4.403 -9.385 17.543 1.00 86.56 772 GLU A O 1
ATOM 6124 N N . VAL A 1 773 ? -5.234 -9.001 15.491 1.00 81.81 773 VAL A N 1
ATOM 6125 C CA . VAL A 1 773 ? -4.407 -7.852 15.144 1.00 81.81 773 VAL A CA 1
ATOM 6126 C C . VAL A 1 773 ? -5.315 -6.649 14.953 1.00 81.81 773 VAL A C 1
ATOM 6128 O O . VAL A 1 773 ? -6.317 -6.687 14.236 1.00 81.81 773 VAL A O 1
ATOM 6131 N N . GLY A 1 774 ? -4.954 -5.553 15.603 1.00 73.00 774 GLY A N 1
ATOM 6132 C CA . GLY A 1 774 ? -5.674 -4.297 15.503 1.00 73.00 774 GLY A CA 1
ATOM 6133 C C . GLY A 1 774 ? -5.287 -3.364 16.636 1.00 73.00 774 GLY A C 1
ATOM 6134 O O . GLY A 1 774 ? -4.885 -3.794 17.712 1.00 73.00 774 GLY A O 1
ATOM 6135 N N . GLY A 1 775 ? -5.392 -2.068 16.374 1.00 72.50 775 GLY A N 1
ATOM 6136 C CA . GLY A 1 775 ? -5.283 -1.025 17.387 1.00 72.50 775 GLY A CA 1
ATOM 6137 C C . GLY A 1 775 ? -6.533 -0.156 17.385 1.00 72.50 775 GLY A C 1
ATOM 6138 O O . GLY A 1 775 ? -7.399 -0.302 16.522 1.00 72.50 775 GLY A O 1
ATOM 6139 N N . LEU A 1 776 ? -6.594 0.811 18.298 1.00 67.06 776 LEU A N 1
ATOM 6140 C CA . LEU A 1 776 ? -7.719 1.748 18.428 1.00 67.06 776 LEU A CA 1
ATOM 6141 C C . LEU A 1 776 ? -8.058 2.504 17.130 1.00 67.06 776 LEU A C 1
ATOM 6143 O O . LEU A 1 776 ? -9.194 2.908 16.904 1.00 67.06 776 LEU A O 1
ATOM 6147 N N . LEU A 1 777 ? -7.047 2.706 16.284 1.00 69.25 777 LEU A N 1
ATOM 6148 C CA . LEU A 1 777 ? -7.149 3.420 15.012 1.00 69.25 777 LEU A CA 1
ATOM 6149 C C . LEU A 1 777 ? -7.164 2.470 13.808 1.00 69.25 777 LEU A C 1
ATOM 6151 O O . LEU A 1 777 ? -7.032 2.921 12.670 1.00 69.25 777 LEU A O 1
ATOM 6155 N N . SER A 1 778 ? -7.256 1.160 14.033 1.00 76.06 778 SER A N 1
ATOM 6156 C CA . SER A 1 778 ? -7.441 0.205 12.942 1.00 76.06 778 SER A CA 1
ATOM 6157 C C . SER A 1 778 ? -8.805 0.405 12.288 1.00 76.06 778 SER A C 1
ATOM 6159 O O . SER A 1 778 ? -9.728 0.941 12.900 1.00 76.06 778 SER A O 1
ATOM 6161 N N . HIS A 1 779 ? -8.924 -0.022 11.035 1.00 77.62 779 HIS A N 1
ATOM 6162 C CA . HIS A 1 779 ? -10.151 0.150 10.271 1.00 77.62 779 HIS A CA 1
ATOM 6163 C C . HIS A 1 779 ? -11.361 -0.487 10.979 1.00 77.62 779 HIS A C 1
ATOM 6165 O O . HIS A 1 779 ? -12.348 0.202 11.223 1.00 77.62 779 HIS A O 1
ATOM 6171 N N . GLY A 1 780 ? -11.243 -1.747 11.420 1.00 77.62 780 GLY A N 1
ATOM 6172 C CA . GLY A 1 780 ? -12.301 -2.419 12.181 1.00 77.62 780 GLY A CA 1
ATOM 6173 C C . GLY A 1 780 ? -12.723 -1.672 13.446 1.00 77.62 780 GLY A C 1
ATOM 6174 O O . GLY A 1 780 ? -13.912 -1.578 13.724 1.00 77.62 780 GLY A O 1
ATOM 6175 N N . ALA A 1 781 ? -11.773 -1.072 14.171 1.00 79.94 781 ALA A N 1
ATOM 6176 C CA . ALA A 1 781 ? -12.066 -0.281 15.366 1.00 79.94 781 ALA A CA 1
ATOM 6177 C C . ALA A 1 781 ? -12.837 1.012 15.055 1.00 79.94 781 ALA A C 1
ATOM 6179 O O . ALA A 1 781 ? -13.733 1.389 15.809 1.00 79.94 781 ALA A O 1
ATOM 6180 N N . VAL A 1 782 ? -12.503 1.694 13.953 1.00 80.44 782 VAL A N 1
ATOM 6181 C CA . VAL A 1 782 ? -13.222 2.899 13.513 1.00 80.44 782 VAL A CA 1
ATOM 6182 C C . VAL A 1 782 ? -14.642 2.537 13.092 1.00 80.44 782 VAL A C 1
ATOM 6184 O O . VAL A 1 782 ? -15.584 3.115 13.622 1.00 80.44 782 VAL A O 1
ATOM 6187 N N . VAL A 1 783 ? -14.808 1.549 12.209 1.00 82.62 783 VAL A N 1
ATOM 6188 C CA . VAL A 1 783 ? -16.135 1.163 11.702 1.00 82.62 783 VAL A CA 1
ATOM 6189 C C . VAL A 1 783 ? -17.024 0.639 12.828 1.00 82.62 783 VAL A C 1
ATOM 6191 O O . VAL A 1 783 ? -18.159 1.091 12.952 1.00 82.62 783 VAL A O 1
ATOM 6194 N N . ALA A 1 784 ? -16.508 -0.240 13.694 1.00 84.38 784 ALA A N 1
ATOM 6195 C CA . ALA A 1 784 ? -17.269 -0.762 14.826 1.00 84.38 784 ALA A CA 1
ATOM 6196 C C . ALA A 1 784 ? -17.745 0.358 15.763 1.00 84.38 784 ALA A C 1
ATOM 6198 O O . ALA A 1 784 ? -18.895 0.354 16.189 1.00 84.38 784 ALA A O 1
ATOM 6199 N N . ARG A 1 785 ? -16.900 1.363 16.030 1.00 83.38 785 ARG A N 1
ATOM 6200 C CA . ARG A 1 785 ? -17.261 2.513 16.868 1.00 83.38 785 ARG A CA 1
ATOM 6201 C C . ARG A 1 785 ? -18.323 3.405 16.227 1.00 83.38 785 ARG A C 1
ATOM 6203 O O . ARG A 1 785 ? -19.254 3.816 16.914 1.00 83.38 785 ARG A O 1
ATOM 6210 N N . GLU A 1 786 ? -18.160 3.767 14.955 1.00 79.25 786 GLU A N 1
ATOM 6211 C CA . GLU A 1 786 ? -19.108 4.672 14.291 1.00 79.25 786 GLU A CA 1
ATOM 6212 C C . GLU A 1 786 ? -20.471 3.989 14.075 1.00 79.25 786 GLU A C 1
ATOM 6214 O O . GLU A 1 786 ? -21.512 4.623 14.261 1.00 79.25 786 GLU A O 1
ATOM 6219 N N . TYR A 1 787 ? -20.466 2.687 13.760 1.00 79.88 787 TYR A N 1
ATOM 6220 C CA . TYR A 1 787 ? -21.676 1.877 13.587 1.00 79.88 787 TYR A CA 1
ATOM 6221 C C . TYR A 1 787 ? -22.317 1.439 14.918 1.00 79.88 787 TYR A C 1
ATOM 6223 O O . TYR A 1 787 ? -23.501 1.133 14.945 1.00 79.88 787 TYR A O 1
ATOM 6231 N N . GLY A 1 788 ? -21.572 1.446 16.030 1.00 79.12 788 GLY A N 1
ATOM 6232 C CA . GLY A 1 788 ? -22.070 1.015 17.344 1.00 79.12 788 GLY A CA 1
ATOM 6233 C C . GLY A 1 788 ? -22.012 -0.500 17.584 1.00 79.12 788 GLY A C 1
ATOM 6234 O O . GLY A 1 788 ? -22.726 -1.015 18.435 1.00 79.12 788 GLY A O 1
ATOM 6235 N N . LEU A 1 789 ? -21.160 -1.219 16.850 1.00 87.38 789 LEU A N 1
ATOM 6236 C CA . LEU A 1 789 ? -20.959 -2.662 16.982 1.00 87.38 789 LEU A CA 1
ATOM 6237 C C . LEU A 1 789 ? -19.961 -2.960 18.115 1.00 87.38 789 LEU A C 1
ATOM 6239 O O . LEU A 1 789 ? -18.846 -2.435 18.048 1.00 87.38 789 LEU A O 1
ATOM 6243 N N . PRO A 1 790 ? -20.284 -3.790 19.126 1.00 91.88 790 PRO A N 1
ATOM 6244 C CA . PRO A 1 790 ? -19.345 -4.167 20.183 1.00 91.88 790 PRO A CA 1
ATOM 6245 C C . PRO A 1 790 ? -18.086 -4.824 19.608 1.00 91.88 790 PRO A C 1
ATOM 6247 O O . PRO A 1 790 ? -18.178 -5.747 18.794 1.00 91.88 790 PRO A O 1
ATOM 6250 N N . ALA A 1 791 ? -16.898 -4.360 20.008 1.00 92.19 791 ALA A N 1
ATOM 6251 C CA . ALA A 1 791 ? -15.659 -4.872 19.429 1.00 92.19 791 ALA A CA 1
ATOM 6252 C C . ALA A 1 791 ? -14.434 -4.832 20.351 1.00 92.19 791 ALA A C 1
ATOM 6254 O O . ALA A 1 791 ? -14.183 -3.849 21.061 1.00 92.19 791 ALA A O 1
ATOM 6255 N N . ILE A 1 792 ? -13.622 -5.891 20.253 1.00 91.38 792 ILE A N 1
ATOM 6256 C CA . ILE A 1 792 ? -12.326 -6.053 20.925 1.00 91.38 792 ILE A CA 1
ATOM 6257 C C . ILE A 1 792 ? -11.249 -6.383 19.883 1.00 91.38 792 ILE A C 1
ATOM 6259 O O . ILE A 1 792 ? -11.451 -7.213 19.002 1.00 91.38 792 ILE A O 1
ATOM 6263 N N . VAL A 1 793 ? -10.076 -5.764 19.993 1.00 89.06 793 VAL A N 1
ATOM 6264 C CA . VAL A 1 793 ? -8.926 -6.028 19.108 1.00 89.06 793 VAL A CA 1
ATOM 6265 C C . VAL A 1 793 ? -7.684 -6.418 19.905 1.00 89.06 793 VAL A C 1
ATOM 6267 O O . VAL A 1 793 ? -7.587 -6.135 21.099 1.00 89.06 793 VAL A O 1
ATOM 6270 N N . GLY A 1 794 ? -6.701 -7.025 19.243 1.00 84.06 794 GLY A N 1
ATOM 6271 C CA . GLY A 1 794 ? -5.422 -7.377 19.869 1.00 84.06 794 GLY A CA 1
ATOM 6272 C C . GLY A 1 794 ? -5.462 -8.675 20.681 1.00 84.06 794 GLY A C 1
ATOM 6273 O O . GLY A 1 794 ? -4.609 -8.883 21.539 1.00 84.06 794 GLY A O 1
ATOM 6274 N N . LEU A 1 795 ? -6.450 -9.537 20.430 1.00 86.44 795 LEU A N 1
ATOM 6275 C CA . LEU A 1 795 ? -6.600 -10.857 21.048 1.00 86.44 795 LEU A CA 1
ATOM 6276 C C . LEU A 1 795 ? -5.785 -11.902 20.273 1.00 86.44 795 LEU A C 1
ATOM 6278 O O . LEU A 1 795 ? -6.336 -12.776 19.610 1.00 86.44 795 LEU A O 1
ATOM 6282 N N . ILE A 1 796 ? -4.458 -11.763 20.281 1.00 82.44 796 ILE A N 1
ATOM 6283 C CA . ILE A 1 796 ? -3.547 -12.629 19.511 1.00 82.44 796 ILE A CA 1
ATOM 6284 C C . ILE A 1 796 ? -3.831 -14.103 19.840 1.00 82.44 796 ILE A C 1
ATOM 6286 O O . ILE A 1 796 ? -3.953 -14.435 21.008 1.00 82.44 796 ILE A O 1
ATOM 6290 N N . GLY A 1 797 ? -3.943 -14.971 18.828 1.00 81.31 797 GLY A N 1
ATOM 6291 C CA . GLY A 1 797 ? -4.137 -16.422 18.978 1.00 81.31 797 GLY A CA 1
ATOM 6292 C C . GLY A 1 797 ? -5.567 -16.882 19.287 1.00 81.31 797 GLY A C 1
ATOM 6293 O O . GLY A 1 797 ? -5.807 -18.086 19.372 1.00 81.31 797 GLY A O 1
ATOM 6294 N N . ILE A 1 798 ? -6.540 -15.972 19.425 1.00 88.25 798 ILE A N 1
ATOM 6295 C CA . ILE A 1 798 ? -7.926 -16.355 19.740 1.00 88.25 798 ILE A CA 1
ATOM 6296 C C . ILE A 1 798 ? -8.575 -17.216 18.649 1.00 88.25 798 ILE A C 1
ATOM 6298 O O . ILE A 1 798 ? -9.416 -18.062 18.958 1.00 88.25 798 ILE A O 1
ATOM 6302 N N . THR A 1 799 ? -8.162 -17.047 17.387 1.00 90.12 799 THR A N 1
ATOM 6303 C CA . THR A 1 799 ? -8.715 -17.809 16.254 1.00 90.12 799 THR A CA 1
ATOM 6304 C C . THR A 1 799 ? -8.332 -19.290 16.292 1.00 90.12 799 THR A C 1
ATOM 6306 O O . THR A 1 799 ? -9.013 -20.127 15.700 1.00 90.12 799 THR A O 1
ATOM 6309 N N . ASP A 1 800 ? -7.270 -19.636 17.023 1.00 85.94 800 ASP A N 1
ATOM 6310 C CA . ASP A 1 800 ? -6.834 -21.019 17.202 1.00 85.94 800 ASP A CA 1
ATOM 6311 C C . ASP A 1 800 ? -7.596 -21.714 18.347 1.00 85.94 800 ASP A C 1
ATOM 6313 O O . ASP A 1 800 ? -7.728 -22.944 18.342 1.00 85.94 800 ASP A O 1
ATOM 6317 N N . ILE A 1 801 ? -8.147 -20.932 19.286 1.00 87.69 801 ILE A N 1
ATOM 6318 C CA . ILE A 1 801 ? -8.780 -21.403 20.527 1.00 87.69 801 ILE A CA 1
ATOM 6319 C C . ILE A 1 801 ? -10.294 -21.564 20.379 1.00 87.69 801 ILE A C 1
ATOM 6321 O O . ILE A 1 801 ? -10.818 -22.631 20.692 1.00 87.69 801 ILE A O 1
ATOM 6325 N N . ILE A 1 802 ? -10.993 -20.521 19.926 1.00 90.94 802 ILE A N 1
ATOM 6326 C CA . ILE A 1 802 ? -12.446 -20.565 19.714 1.00 90.94 802 ILE A CA 1
ATOM 6327 C C . ILE A 1 802 ? -12.726 -21.230 18.366 1.00 90.94 802 ILE A C 1
ATOM 6329 O O . ILE A 1 802 ? -11.992 -21.010 17.400 1.00 90.94 802 ILE A O 1
ATOM 6333 N N . LYS A 1 803 ? -13.774 -22.052 18.278 1.00 92.81 803 LYS A N 1
ATOM 6334 C CA . LYS A 1 803 ? -14.261 -22.636 17.021 1.00 92.81 803 LYS A CA 1
ATOM 6335 C C . LYS A 1 803 ? -15.590 -22.021 16.597 1.00 92.81 803 LYS A C 1
ATOM 6337 O O . LYS A 1 803 ? -16.394 -21.592 17.420 1.00 92.81 803 LYS A O 1
ATOM 6342 N N . SER A 1 804 ? -15.820 -21.989 15.284 1.00 94.38 804 SER A N 1
ATOM 6343 C CA . SER A 1 804 ? -17.091 -21.531 14.720 1.00 94.38 804 SER A CA 1
ATOM 6344 C C . SER A 1 804 ? -18.261 -22.355 15.266 1.00 94.38 804 SER A C 1
ATOM 6346 O O . SER A 1 804 ? -18.197 -23.583 15.282 1.00 94.38 804 SER A O 1
ATOM 6348 N N . GLY A 1 805 ? -19.329 -21.678 15.679 1.00 92.25 805 GLY A N 1
ATOM 6349 C CA . GLY A 1 805 ? -20.514 -22.258 16.307 1.00 92.25 805 GLY A CA 1
ATOM 6350 C C . GLY A 1 805 ? -20.473 -22.309 17.838 1.00 92.25 805 GLY A C 1
ATOM 6351 O O . GLY A 1 805 ? -21.521 -22.522 18.439 1.00 92.25 805 GLY A O 1
ATOM 6352 N N . GLU A 1 806 ? -19.320 -22.092 18.485 1.00 93.50 806 GLU A N 1
ATOM 6353 C CA . GLU A 1 806 ? -19.260 -21.976 19.951 1.00 93.50 806 GLU A CA 1
ATOM 6354 C C . GLU A 1 806 ? -20.005 -20.724 20.423 1.00 93.50 806 GLU A C 1
ATOM 6356 O O . GLU A 1 806 ? -19.799 -19.643 19.877 1.00 93.50 806 GLU A O 1
ATOM 6361 N N . ILE A 1 807 ? -20.835 -20.844 21.460 1.00 94.75 807 ILE A N 1
ATOM 6362 C CA . ILE A 1 807 ? -21.432 -19.670 22.105 1.00 94.75 807 ILE A CA 1
ATOM 6363 C C . ILE A 1 807 ? -20.355 -18.958 22.919 1.00 94.75 807 ILE A C 1
ATOM 6365 O O . ILE A 1 807 ? -19.657 -19.576 23.728 1.00 94.75 807 ILE A O 1
ATOM 6369 N N . VAL A 1 808 ? -20.226 -17.653 22.702 1.00 94.50 808 VAL A N 1
ATOM 6370 C CA . VAL A 1 808 ? -19.289 -16.792 23.421 1.00 94.50 808 VAL A CA 1
ATOM 6371 C C . VAL A 1 808 ? -19.989 -15.525 23.894 1.00 94.50 808 VAL A C 1
ATOM 6373 O O . VAL A 1 808 ? -20.908 -15.015 23.252 1.00 94.50 808 VAL A O 1
ATOM 6376 N N . VAL A 1 809 ? -19.514 -15.000 25.017 1.00 94.12 809 VAL A N 1
ATOM 6377 C CA . VAL A 1 809 ? -19.923 -13.715 25.574 1.00 94.12 809 VAL A CA 1
ATOM 6378 C C . VAL A 1 809 ? -18.810 -12.713 25.302 1.00 94.12 809 VAL A C 1
ATOM 6380 O O . VAL A 1 809 ? -17.686 -12.837 25.804 1.00 94.12 809 VAL A O 1
ATOM 6383 N N . LEU A 1 810 ? -19.129 -11.710 24.492 1.00 94.19 810 LEU A N 1
ATOM 6384 C CA . LEU A 1 810 ? -18.266 -10.581 24.190 1.00 94.19 810 LEU A CA 1
ATOM 6385 C C . LEU A 1 810 ? -18.633 -9.416 25.112 1.00 94.19 810 LEU A C 1
ATOM 6387 O O . LEU A 1 810 ? -19.622 -8.723 24.885 1.00 94.19 810 LEU A O 1
ATOM 6391 N N . ASP A 1 811 ? -17.818 -9.177 26.137 1.00 91.38 811 ASP A N 1
ATOM 6392 C CA . ASP A 1 811 ? -17.894 -7.983 26.977 1.00 91.38 811 ASP A CA 1
ATOM 6393 C C . ASP A 1 811 ? -16.864 -6.952 26.500 1.00 91.38 811 ASP A C 1
ATOM 6395 O O . ASP A 1 811 ? -15.737 -6.851 26.999 1.00 91.38 811 ASP A O 1
ATOM 6399 N N . ALA A 1 812 ? -17.263 -6.156 25.510 1.00 88.81 812 ALA A N 1
ATOM 6400 C CA . ALA A 1 812 ? -16.422 -5.106 24.956 1.00 88.81 812 ALA A CA 1
ATOM 6401 C C . ALA A 1 812 ? -16.351 -3.854 25.852 1.00 88.81 812 ALA A C 1
ATOM 6403 O O . ALA A 1 812 ? -15.577 -2.942 25.565 1.00 88.81 812 ALA A O 1
ATOM 6404 N N . ASN A 1 813 ? -17.099 -3.798 26.962 1.00 84.62 813 ASN A N 1
ATOM 6405 C CA . ASN A 1 813 ? -16.930 -2.740 27.963 1.00 84.62 813 ASN A CA 1
ATOM 6406 C C . ASN A 1 813 ? -15.648 -2.952 28.765 1.00 84.62 813 ASN A C 1
ATOM 6408 O O . ASN A 1 813 ? -14.909 -1.997 29.006 1.00 84.62 813 ASN A O 1
ATOM 6412 N N . ASN A 1 814 ? -15.387 -4.206 29.139 1.00 81.69 814 ASN A N 1
ATOM 6413 C CA . ASN A 1 814 ? -14.219 -4.605 29.923 1.00 81.69 814 ASN A CA 1
ATOM 6414 C C . ASN A 1 814 ? -13.081 -5.177 29.064 1.00 81.69 814 ASN A C 1
ATOM 6416 O O . ASN A 1 814 ? -11.985 -5.416 29.572 1.00 81.69 814 ASN A O 1
ATOM 6420 N N . GLY A 1 815 ? -13.320 -5.387 27.766 1.00 87.44 815 GLY A N 1
ATOM 6421 C CA . GLY A 1 815 ? -12.336 -5.966 26.855 1.00 87.44 815 GLY A CA 1
ATOM 6422 C C . GLY A 1 815 ? -12.118 -7.457 27.101 1.00 87.44 815 GLY A C 1
ATOM 6423 O O . GLY A 1 815 ? -10.988 -7.927 26.977 1.00 87.44 815 GLY A O 1
ATOM 6424 N N . ILE A 1 816 ? -13.176 -8.192 27.454 1.00 89.94 816 ILE A N 1
ATOM 6425 C CA . ILE A 1 816 ? -13.120 -9.615 27.801 1.00 89.94 816 ILE A CA 1
ATOM 6426 C C . ILE A 1 816 ? -13.998 -10.424 26.843 1.00 89.94 816 ILE A C 1
ATOM 6428 O O . ILE A 1 816 ? -15.174 -10.123 26.653 1.00 89.94 816 ILE A O 1
ATOM 6432 N N . LEU A 1 817 ? -13.439 -11.496 26.288 1.00 91.88 817 LEU A N 1
ATOM 6433 C CA . LEU A 1 817 ? -14.171 -12.547 25.586 1.00 91.88 817 LEU A CA 1
ATOM 6434 C C . LEU A 1 817 ? -14.131 -13.821 26.432 1.00 91.88 817 LEU A C 1
ATOM 6436 O O . LEU A 1 817 ? -13.052 -14.259 26.821 1.00 91.88 817 LEU A O 1
ATOM 6440 N N . HIS A 1 818 ? -15.269 -14.440 26.719 1.00 90.75 818 HIS A N 1
ATOM 6441 C CA . HIS A 1 818 ? -15.311 -15.685 27.493 1.00 90.75 818 HIS A CA 1
ATOM 6442 C C . HIS A 1 818 ? -16.410 -16.622 27.002 1.00 90.75 818 HIS A C 1
ATOM 6444 O O . HIS A 1 818 ? -17.314 -16.219 26.273 1.00 90.75 818 HIS A O 1
ATOM 6450 N N . ARG A 1 819 ? -16.313 -17.894 27.390 1.00 88.19 819 ARG A N 1
ATOM 6451 C CA . ARG A 1 819 ? -17.403 -18.858 27.214 1.00 88.19 819 ARG A CA 1
ATOM 6452 C C . ARG A 1 819 ? -18.464 -18.609 28.297 1.00 88.19 819 ARG A C 1
ATOM 6454 O O . ARG A 1 819 ? -18.079 -18.223 29.403 1.00 88.19 819 ARG A O 1
ATOM 6461 N N . PRO A 1 820 ? -19.759 -18.809 28.007 1.00 81.81 820 PRO A N 1
ATOM 6462 C CA . PRO A 1 820 ? -20.822 -18.614 28.990 1.00 81.81 820 PRO A CA 1
ATOM 6463 C C . PRO A 1 820 ? -20.613 -19.524 30.209 1.00 81.81 820 PRO A C 1
ATOM 6465 O O . PRO A 1 820 ? -20.266 -20.701 30.065 1.00 81.81 820 PRO A O 1
ATOM 6468 N N . LYS A 1 821 ? -20.791 -18.976 31.418 1.00 73.50 821 LYS A N 1
ATOM 6469 C CA . LYS A 1 821 ? -20.655 -19.725 32.675 1.00 73.50 821 LYS A CA 1
ATOM 6470 C C . LYS A 1 821 ? -22.004 -20.322 33.093 1.00 73.50 821 LYS A C 1
ATOM 6472 O O . LYS A 1 821 ? -23.030 -19.663 32.932 1.00 73.50 821 LYS A O 1
ATOM 6477 N N . PRO A 1 822 ? -22.039 -21.524 33.698 1.00 47.44 822 PRO A N 1
ATOM 6478 C CA . PRO A 1 822 ? -23.260 -22.038 34.308 1.00 47.44 822 PRO A CA 1
ATOM 6479 C C . PRO A 1 822 ? -23.629 -21.169 35.522 1.00 47.44 822 PRO A C 1
ATOM 6481 O O . PRO A 1 822 ? -23.009 -21.280 36.579 1.00 47.44 822 PRO A O 1
ATOM 6484 N N . GLY A 1 823 ? -24.619 -20.287 35.355 1.00 50.31 823 GLY A N 1
ATOM 6485 C CA . GLY A 1 823 ? -25.098 -19.365 36.391 1.00 50.31 823 GLY A CA 1
ATOM 6486 C C . GLY A 1 823 ? -25.010 -17.877 36.037 1.00 50.31 823 GLY A C 1
ATOM 6487 O O . GLY A 1 823 ? -25.538 -17.071 36.799 1.00 50.31 823 GLY A O 1
ATOM 6488 N N . ASP A 1 824 ? -24.407 -17.503 34.901 1.00 48.50 824 ASP A N 1
ATOM 6489 C CA . ASP A 1 824 ? -24.762 -16.225 34.277 1.00 48.50 824 ASP A CA 1
ATOM 6490 C C . ASP A 1 824 ? -26.233 -16.349 33.862 1.00 48.50 824 ASP A C 1
ATOM 6492 O O . ASP A 1 824 ? -26.592 -17.304 33.171 1.00 48.50 824 ASP A O 1
ATOM 6496 N N . GLU A 1 825 ? -27.105 -15.458 34.345 1.00 42.31 825 GLU A N 1
ATOM 6497 C CA . GLU A 1 825 ? -28.478 -15.368 33.845 1.00 42.31 825 GLU A CA 1
ATOM 6498 C C . GLU A 1 825 ? -28.389 -15.148 32.333 1.00 42.31 825 GLU A C 1
ATOM 6500 O O . GLU A 1 825 ? -28.041 -14.059 31.871 1.00 42.31 825 GLU A O 1
ATOM 6505 N N . GLY A 1 826 ? -28.604 -16.224 31.573 1.00 39.44 826 GLY A N 1
ATOM 6506 C CA . GLY A 1 826 ? -28.572 -16.190 30.126 1.00 39.44 826 GLY A CA 1
ATOM 6507 C C . GLY A 1 826 ? -29.572 -15.148 29.655 1.00 39.44 826 GLY A C 1
ATOM 6508 O O . GLY A 1 826 ? -30.737 -15.164 30.057 1.00 39.44 826 GLY A O 1
ATOM 6509 N N . LEU A 1 827 ? -29.123 -14.238 28.794 1.00 45.34 827 LEU A N 1
ATOM 6510 C CA . LEU A 1 827 ? -30.051 -13.570 27.896 1.00 45.34 827 LEU A CA 1
ATOM 6511 C C . LEU A 1 827 ? -30.524 -14.661 26.939 1.00 45.34 827 LEU A C 1
ATOM 6513 O O . LEU A 1 827 ? -29.865 -14.969 25.951 1.00 45.34 827 LEU A O 1
ATOM 6517 N N . ASP A 1 828 ? -31.604 -15.321 27.347 1.00 38.53 828 ASP A N 1
ATOM 6518 C CA . ASP A 1 828 ? -32.080 -16.581 26.803 1.00 38.53 828 ASP A CA 1
ATOM 6519 C C . ASP A 1 828 ? -32.279 -16.455 25.284 1.00 38.53 828 ASP A C 1
ATOM 6521 O O . ASP A 1 828 ? -33.139 -15.711 24.796 1.00 38.53 828 ASP A O 1
ATOM 6525 N N . TYR A 1 829 ? -31.429 -17.149 24.523 1.00 38.69 829 TYR A N 1
ATOM 6526 C CA . TYR A 1 829 ? -31.375 -17.060 23.060 1.00 38.69 829 TYR A CA 1
ATOM 6527 C C . TYR A 1 829 ? -32.700 -17.532 22.427 1.00 38.69 829 TYR A C 1
ATOM 6529 O O . TYR A 1 829 ? -33.085 -17.063 21.355 1.00 38.69 829 TYR A O 1
ATOM 6537 N N . GLU A 1 830 ? -33.438 -18.409 23.120 1.00 33.94 830 GLU A N 1
ATOM 6538 C CA . GLU A 1 830 ? -34.778 -18.854 22.723 1.00 33.94 830 GLU A CA 1
ATOM 6539 C C . GLU A 1 830 ? -35.892 -17.893 23.171 1.00 33.94 830 GLU A C 1
ATOM 6541 O O . GLU A 1 830 ? -36.860 -17.713 22.435 1.00 33.94 830 GLU A O 1
ATOM 6546 N N . GLU A 1 831 ? -35.763 -17.191 24.303 1.00 36.16 831 GLU A N 1
ATOM 6547 C CA . GLU A 1 831 ? -36.796 -16.249 24.765 1.00 36.16 831 GLU A CA 1
ATOM 6548 C C . GLU A 1 831 ? -36.771 -14.928 23.967 1.00 36.16 831 GLU A C 1
ATOM 6550 O O . GLU A 1 831 ? -37.821 -14.318 23.744 1.00 36.16 831 GLU A O 1
ATOM 6555 N N . HIS A 1 832 ? -35.612 -14.514 23.435 1.00 37.16 832 HIS A N 1
ATOM 6556 C CA . HIS A 1 832 ? -35.518 -13.373 22.508 1.00 37.16 832 HIS A CA 1
ATOM 6557 C C . HIS A 1 832 ? -36.117 -13.690 21.121 1.00 37.16 832 HIS A C 1
ATOM 6559 O O . HIS A 1 832 ? -36.765 -12.836 20.506 1.00 37.16 832 HIS A O 1
ATOM 6565 N N . ALA A 1 833 ? -35.980 -14.939 20.662 1.00 34.03 833 ALA A N 1
ATOM 6566 C CA . ALA A 1 833 ? -36.630 -15.445 19.450 1.00 34.03 833 ALA A CA 1
ATOM 6567 C C . ALA A 1 833 ? -38.135 -15.740 19.651 1.00 34.03 833 ALA A C 1
ATOM 6569 O O . ALA A 1 833 ? -38.913 -15.658 18.702 1.00 34.03 833 ALA A O 1
ATOM 6570 N N . ALA A 1 834 ? -38.574 -16.046 20.878 1.00 29.77 834 ALA A N 1
ATOM 6571 C CA . ALA A 1 834 ? -39.976 -16.325 21.195 1.00 29.77 834 ALA A CA 1
ATOM 6572 C C . ALA A 1 834 ? -40.799 -15.053 21.476 1.00 29.77 834 ALA A C 1
ATOM 6574 O O . ALA A 1 834 ? -41.936 -14.957 21.006 1.00 29.77 834 ALA A O 1
ATOM 6575 N N . ARG A 1 835 ? -40.237 -14.028 22.142 1.00 34.69 835 ARG A N 1
ATOM 6576 C CA . ARG A 1 835 ? -40.914 -12.726 22.365 1.00 34.69 835 ARG A CA 1
ATOM 6577 C C . ARG A 1 835 ? -41.198 -11.954 21.074 1.00 34.69 835 ARG A C 1
ATOM 6579 O O . ARG A 1 835 ? -42.083 -11.106 21.056 1.00 34.69 835 ARG A O 1
ATOM 6586 N N . THR A 1 836 ? -40.504 -12.281 19.988 1.00 34.31 836 THR A N 1
ATOM 6587 C CA . THR A 1 836 ? -40.750 -11.748 18.641 1.00 34.31 836 THR A CA 1
ATOM 6588 C C . THR A 1 836 ? -41.879 -12.468 17.888 1.00 34.31 836 THR A C 1
ATOM 6590 O O . THR A 1 836 ? -42.203 -12.066 16.773 1.00 34.31 836 THR A O 1
ATOM 6593 N N . SER A 1 837 ? -42.522 -13.489 18.477 1.00 31.91 837 SER A N 1
ATOM 6594 C CA . SER A 1 837 ? -43.494 -14.338 17.763 1.00 31.91 837 SER A CA 1
ATOM 6595 C C . SER A 1 837 ? -44.925 -14.390 18.321 1.00 31.91 837 SER A C 1
ATOM 6597 O O . SER A 1 837 ? -45.800 -14.911 17.630 1.00 31.91 837 SER A O 1
ATOM 6599 N N . SER A 1 838 ? -45.247 -13.806 19.482 1.00 34.84 838 SER A N 1
ATOM 6600 C CA . SER A 1 838 ? -46.653 -13.748 19.926 1.00 34.84 838 SER A CA 1
ATOM 6601 C C . SER A 1 838 ? -46.939 -12.712 21.019 1.00 34.84 838 SER A C 1
ATOM 6603 O O . SER A 1 838 ? -46.740 -12.999 22.193 1.00 34.84 838 SER A O 1
ATOM 6605 N N . GLU A 1 839 ? -47.460 -11.539 20.639 1.00 27.30 839 GLU A N 1
ATOM 6606 C CA . GLU A 1 839 ? -48.641 -10.895 21.256 1.00 27.30 839 GLU A CA 1
ATOM 6607 C C . GLU A 1 839 ? -48.974 -9.562 20.539 1.00 27.30 839 GLU A C 1
ATOM 6609 O O . GLU A 1 839 ? -48.074 -8.764 20.272 1.00 27.30 839 GLU A O 1
ATOM 6614 N N . PRO A 1 840 ? -50.248 -9.262 20.212 1.00 31.00 840 PRO A N 1
ATOM 6615 C CA . PRO A 1 840 ? -50.616 -7.993 19.596 1.00 31.00 840 PRO A CA 1
ATOM 6616 C C . PRO A 1 840 ? -50.639 -6.869 20.641 1.00 31.00 840 PRO A C 1
ATOM 6618 O O . PRO A 1 840 ? -51.519 -6.805 21.500 1.00 31.00 840 PRO A O 1
ATOM 6621 N N . PHE A 1 841 ? -49.711 -5.921 20.522 1.00 28.75 841 PHE A N 1
ATOM 6622 C CA . PHE A 1 841 ? -49.653 -4.698 21.327 1.00 28.75 841 PHE A CA 1
ATOM 6623 C C . PHE A 1 841 ? -50.771 -3.712 20.922 1.00 28.75 841 PHE A C 1
ATOM 6625 O O . PHE A 1 841 ? -50.528 -2.698 20.271 1.00 28.75 841 PHE A O 1
ATOM 6632 N N . LYS A 1 842 ? -52.030 -4.014 21.273 1.00 30.88 842 LYS A N 1
ATOM 6633 C CA . LYS A 1 842 ? -53.173 -3.086 21.123 1.00 30.88 842 LYS A CA 1
ATOM 6634 C C . LYS A 1 842 ? -53.883 -2.702 22.424 1.00 30.88 842 LYS A C 1
ATOM 6636 O O . LYS A 1 842 ? -54.763 -1.852 22.373 1.00 30.88 842 LYS A O 1
ATOM 6641 N N . GLU A 1 843 ? -53.462 -3.202 23.587 1.00 32.25 843 GLU A N 1
ATOM 6642 C CA . GLU A 1 843 ? -54.138 -2.885 24.863 1.00 32.25 843 GLU A CA 1
ATOM 6643 C C . GLU A 1 843 ? -53.328 -2.059 25.878 1.00 32.25 843 GLU A C 1
ATOM 6645 O O . GLU A 1 843 ? -53.895 -1.599 26.866 1.00 32.25 843 GLU A O 1
ATOM 6650 N N . LYS A 1 844 ? -52.047 -1.741 25.638 1.00 31.41 844 LYS A N 1
ATOM 6651 C CA . LYS A 1 844 ? -51.246 -0.942 26.598 1.00 31.41 844 LYS A CA 1
ATOM 6652 C C . LYS A 1 844 ? -51.156 0.565 26.326 1.00 31.41 844 LYS A C 1
ATOM 6654 O O . LYS A 1 844 ? -50.588 1.284 27.141 1.00 31.41 844 LYS A O 1
ATOM 6659 N N . ILE A 1 845 ? -51.787 1.072 25.263 1.00 31.75 845 ILE A N 1
ATOM 6660 C CA . ILE A 1 845 ? -51.879 2.525 24.997 1.00 31.75 845 ILE A CA 1
ATOM 6661 C C . ILE A 1 845 ? -53.178 3.137 25.569 1.00 31.75 845 ILE A C 1
ATOM 6663 O O . ILE A 1 845 ? -53.222 4.333 25.844 1.00 31.75 845 ILE A O 1
ATOM 6667 N N . GLY A 1 846 ? -54.206 2.330 25.868 1.00 31.53 846 GLY A N 1
ATOM 6668 C CA . GLY A 1 846 ? -55.458 2.819 26.470 1.00 31.53 846 GLY A CA 1
ATOM 6669 C C . GLY A 1 846 ? -55.318 3.276 27.929 1.00 31.53 846 GLY A C 1
ATOM 6670 O O . GLY A 1 846 ? -55.871 4.302 28.312 1.00 31.53 846 GLY A O 1
ATOM 6671 N N . ALA A 1 847 ? -54.509 2.581 28.735 1.00 31.41 847 ALA A N 1
ATOM 6672 C CA . ALA A 1 847 ? -54.418 2.838 30.177 1.00 3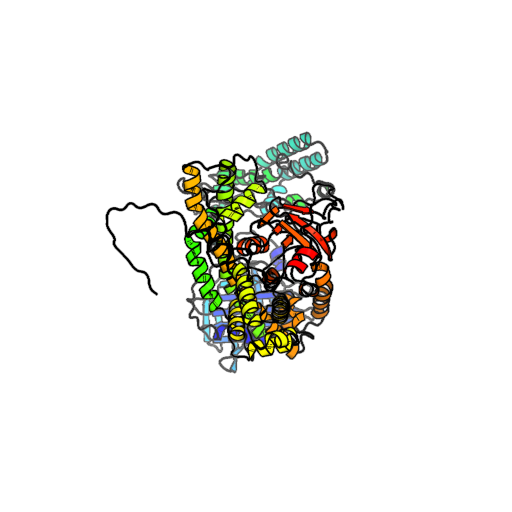1.41 847 ALA A CA 1
ATOM 6673 C C . ALA A 1 847 ? -53.505 4.022 30.567 1.00 31.41 847 ALA A C 1
ATOM 6675 O O . ALA A 1 847 ? -53.632 4.566 31.662 1.00 31.41 847 ALA A O 1
ATOM 6676 N N . ALA A 1 848 ? -52.601 4.461 29.683 1.00 30.78 848 ALA A N 1
ATOM 6677 C CA . ALA A 1 848 ? -51.691 5.583 29.954 1.00 30.78 848 ALA A CA 1
ATOM 6678 C C . ALA A 1 848 ? -52.264 6.955 29.538 1.00 30.78 848 ALA A C 1
ATOM 6680 O O . ALA A 1 848 ? -51.737 7.992 29.945 1.00 30.78 848 ALA A O 1
ATOM 6681 N N . VAL A 1 849 ? -53.353 6.972 28.758 1.00 32.59 849 VAL A N 1
ATOM 6682 C CA . VAL A 1 849 ? -54.015 8.201 28.280 1.00 32.59 849 VAL A CA 1
ATOM 6683 C C . VAL A 1 849 ? -55.152 8.650 29.214 1.00 32.59 849 VAL A C 1
ATOM 6685 O O . VAL A 1 849 ? -55.429 9.846 29.298 1.00 32.59 849 VAL A O 1
ATOM 6688 N N . GLU A 1 850 ? -55.749 7.749 30.001 1.00 30.91 850 GLU A N 1
ATOM 6689 C CA . GLU A 1 850 ? -56.773 8.109 31.002 1.00 30.91 850 GLU A CA 1
ATOM 6690 C C . GLU A 1 850 ? -56.197 8.567 32.354 1.00 30.91 850 GLU A C 1
ATOM 6692 O O . GLU A 1 850 ? -56.829 9.353 33.053 1.00 30.91 850 GLU A O 1
ATOM 6697 N N . ALA A 1 851 ? -54.957 8.199 32.695 1.00 32.34 851 ALA A N 1
ATOM 6698 C CA . ALA A 1 851 ? -54.353 8.523 33.994 1.00 32.34 851 ALA A CA 1
ATOM 6699 C C . ALA A 1 851 ? -53.737 9.941 34.108 1.00 32.34 851 ALA A C 1
ATOM 6701 O O . ALA A 1 851 ? -53.136 10.269 35.129 1.00 32.34 851 ALA A O 1
ATOM 6702 N N . ARG A 1 852 ? -53.861 10.801 33.083 1.00 28.31 852 ARG A N 1
ATOM 6703 C CA . ARG A 1 852 ? -53.320 12.183 33.084 1.00 28.31 852 ARG A CA 1
ATOM 6704 C C . ARG A 1 852 ? -54.374 13.298 33.023 1.00 28.31 852 ARG A C 1
ATOM 6706 O O . ARG A 1 852 ? -54.006 14.454 32.834 1.00 28.31 852 ARG A O 1
ATOM 6713 N N . LYS A 1 853 ? -55.665 12.986 33.191 1.00 28.84 853 LYS A N 1
ATOM 6714 C CA . LYS A 1 853 ? -56.757 13.982 33.121 1.00 28.84 853 LYS A CA 1
ATOM 6715 C C . LYS A 1 853 ? -57.297 14.510 34.453 1.00 28.84 853 LYS A C 1
ATOM 6717 O O . LYS A 1 853 ? -58.181 15.356 34.421 1.00 28.84 853 LYS A O 1
ATOM 6722 N N . GLU A 1 854 ? -56.741 14.127 35.597 1.00 34.97 854 GLU A N 1
ATOM 6723 C CA . GLU A 1 854 ? -57.150 14.704 36.882 1.00 34.97 854 GLU A CA 1
ATOM 6724 C C . GLU A 1 854 ? -55.945 15.215 37.666 1.00 34.97 854 GLU A C 1
ATOM 6726 O O . GLU A 1 854 ? -55.262 14.473 38.362 1.00 34.97 854 GLU A O 1
ATOM 6731 N N . THR A 1 855 ? -55.661 16.508 37.529 1.00 29.52 855 THR A N 1
ATOM 6732 C CA . THR A 1 855 ? -55.317 17.383 38.660 1.00 29.52 855 THR A CA 1
ATOM 6733 C C . THR A 1 855 ? -55.355 18.829 38.179 1.00 29.52 855 THR A C 1
ATOM 6735 O O . THR A 1 855 ? -54.442 19.353 37.547 1.00 29.52 855 THR A O 1
ATOM 6738 N N . ASP A 1 856 ? -56.506 19.430 38.445 1.00 28.42 856 ASP A N 1
ATOM 6739 C CA . ASP A 1 856 ? -56.801 20.852 38.403 1.00 28.42 856 ASP A CA 1
ATOM 6740 C C . ASP A 1 856 ? -55.930 21.593 39.431 1.00 28.42 856 ASP A C 1
ATOM 6742 O O . ASP A 1 856 ? -55.856 21.150 40.573 1.00 28.42 856 ASP A O 1
ATOM 6746 N N . PHE A 1 857 ? -55.275 22.690 39.042 1.00 27.86 857 PHE A N 1
ATOM 6747 C CA . PHE A 1 857 ? -55.103 23.863 39.906 1.00 27.86 857 PHE A CA 1
ATOM 6748 C C . PHE A 1 857 ? -54.725 25.086 39.061 1.00 27.86 857 PHE A C 1
ATOM 6750 O O . PHE A 1 857 ? -53.589 25.297 38.637 1.00 27.86 857 PHE A O 1
ATOM 6757 N N . SER A 1 858 ? -55.749 25.901 38.843 1.00 27.66 858 SER A N 1
ATOM 6758 C CA . SER A 1 858 ? -55.725 27.327 38.534 1.00 27.66 858 SER A CA 1
ATOM 6759 C C . SER A 1 858 ? -54.550 28.110 39.147 1.00 27.66 858 SER A C 1
ATOM 6761 O O . SER A 1 858 ? -54.382 28.073 40.366 1.00 27.66 858 SER A O 1
ATOM 6763 N N . GLN A 1 859 ? -53.846 28.911 38.334 1.00 29.36 859 GLN A N 1
ATOM 6764 C CA . GLN A 1 859 ? -53.620 30.361 38.529 1.00 29.36 859 GLN A CA 1
ATOM 6765 C C . GLN A 1 859 ? -52.635 30.931 37.482 1.00 29.36 859 GLN A C 1
ATOM 6767 O O . GLN A 1 859 ? -51.442 30.653 37.485 1.00 29.36 859 GLN A O 1
ATOM 6772 N N . THR A 1 860 ? -53.162 31.770 36.590 1.00 26.61 860 THR A N 1
ATOM 6773 C CA . THR A 1 860 ? -52.471 32.781 35.754 1.00 26.61 860 THR A CA 1
ATOM 6774 C C . THR A 1 860 ? -52.066 34.005 36.608 1.00 26.61 860 THR A C 1
ATOM 6776 O O . THR A 1 860 ? -52.764 34.241 37.598 1.00 26.61 860 THR A O 1
ATOM 6779 N N . PRO A 1 861 ? -51.040 34.832 36.258 1.00 33.19 861 PRO A N 1
ATOM 6780 C CA . PRO A 1 861 ? -51.113 35.694 35.063 1.00 33.19 861 PRO A CA 1
ATOM 6781 C C . PRO A 1 861 ? -49.816 36.069 34.304 1.00 33.19 861 PRO A C 1
ATOM 6783 O O . PRO A 1 861 ? -48.712 36.053 34.836 1.00 33.19 861 PRO A O 1
ATOM 6786 N N . SER A 1 862 ? -50.078 36.521 33.061 1.00 25.03 862 SER A N 1
ATOM 6787 C CA . SER A 1 862 ? -49.361 37.494 32.200 1.00 25.03 862 SER A CA 1
ATOM 6788 C C . SER A 1 862 ? -47.928 37.163 31.766 1.00 25.03 862 SER A C 1
ATOM 6790 O O . SER A 1 862 ? -47.027 37.147 32.590 1.00 25.03 862 SER A O 1
ATOM 6792 N N . GLY A 1 863 ? -47.687 36.862 30.483 1.00 24.81 863 GLY A N 1
ATOM 6793 C CA . GLY A 1 863 ? -47.394 37.850 29.417 1.00 24.81 863 GLY A CA 1
ATOM 6794 C C . GLY A 1 863 ? -45.871 37.802 29.178 1.00 24.81 863 GLY A C 1
ATOM 6795 O O . GLY A 1 863 ? -45.134 37.781 30.146 1.00 24.81 863 GLY A O 1
ATOM 6796 N N . GLU A 1 864 ? -45.264 37.662 28.005 1.00 24.84 864 GLU A N 1
ATOM 6797 C CA . GLU A 1 864 ? -45.565 38.025 26.624 1.00 24.84 864 GLU A CA 1
ATOM 6798 C C . GLU A 1 864 ? -44.801 37.060 25.684 1.00 24.84 864 GLU A C 1
ATOM 6800 O O . GLU A 1 864 ? -43.729 36.554 26.011 1.00 24.84 864 GLU A O 1
ATOM 6805 N N . THR A 1 865 ? -45.353 36.821 24.496 1.00 24.88 865 THR A N 1
ATOM 6806 C CA . THR A 1 865 ? -44.695 36.231 23.310 1.00 24.88 865 THR A CA 1
ATOM 6807 C C . THR A 1 865 ? -43.694 37.225 22.679 1.00 24.88 865 THR A C 1
ATOM 6809 O O . THR A 1 865 ? -43.918 38.428 22.813 1.00 24.88 865 THR A O 1
ATOM 6812 N N . PRO A 1 866 ? -42.670 36.794 21.905 1.00 31.55 866 PRO A N 1
ATOM 6813 C CA . PRO A 1 866 ? -42.921 36.551 20.478 1.00 31.55 866 PRO A CA 1
ATOM 6814 C C . PRO A 1 866 ? -42.184 35.363 19.830 1.00 31.55 866 PRO A C 1
ATOM 6816 O O . PRO A 1 866 ? -41.011 35.086 20.060 1.00 31.55 866 PRO A O 1
ATOM 6819 N N . HIS A 1 867 ? -42.960 34.730 18.949 1.00 23.61 867 HIS A N 1
ATOM 6820 C CA . HIS A 1 867 ? -42.646 33.975 17.736 1.00 23.61 867 HIS A CA 1
ATOM 6821 C C . HIS A 1 867 ? -41.294 34.213 17.042 1.00 23.61 867 HIS A C 1
ATOM 6823 O O . HIS A 1 867 ? -40.877 35.355 16.891 1.00 23.61 867 HIS A O 1
ATOM 6829 N N . ILE A 1 868 ? -40.742 33.122 16.488 1.00 26.06 868 ILE A N 1
ATOM 6830 C CA . ILE A 1 868 ? -40.406 32.824 15.067 1.00 26.06 868 ILE A CA 1
ATOM 6831 C C . ILE A 1 868 ? -40.015 31.320 15.088 1.00 26.06 868 ILE A C 1
ATOM 6833 O O . ILE A 1 868 ? -39.192 30.935 15.904 1.00 26.06 868 ILE A O 1
ATOM 6837 N N . GLY A 1 869 ? -40.602 30.356 14.372 1.00 22.95 869 GLY A N 1
ATOM 6838 C CA . GLY A 1 869 ? -41.153 30.356 13.019 1.00 22.95 869 GLY A CA 1
ATOM 6839 C C . GLY A 1 869 ? -40.151 29.672 12.078 1.00 22.95 869 GLY A C 1
ATOM 6840 O O . GLY A 1 869 ? -39.374 30.370 11.442 1.00 22.95 869 GLY A O 1
ATOM 6841 N N . CYS A 1 870 ? -40.144 28.332 12.015 1.00 19.88 870 CYS A N 1
ATOM 6842 C CA . CYS A 1 870 ? -39.312 27.558 11.085 1.00 19.88 870 CYS A CA 1
ATOM 6843 C C . CYS A 1 870 ? -40.207 26.636 10.238 1.00 19.88 870 CYS A C 1
ATOM 6845 O O . CYS A 1 870 ? -40.875 25.753 10.777 1.00 19.88 870 CYS A O 1
ATOM 6847 N N . GLN A 1 871 ? -40.234 26.878 8.928 1.00 22.52 871 GLN A N 1
ATOM 6848 C CA . GLN A 1 871 ? -40.702 25.962 7.889 1.00 22.52 871 GLN A CA 1
ATOM 6849 C C . GLN A 1 871 ? -39.725 26.055 6.714 1.00 22.52 871 GLN A C 1
ATOM 6851 O O . GLN A 1 871 ? -39.548 27.149 6.176 1.00 22.52 871 GLN A O 1
ATOM 6856 N N . ALA A 1 872 ? -39.164 24.894 6.365 1.00 28.30 872 ALA A N 1
ATOM 6857 C CA . ALA A 1 872 ? -38.695 24.392 5.066 1.00 28.30 872 ALA A CA 1
ATOM 6858 C C . ALA A 1 872 ? -37.387 23.620 5.248 1.00 28.30 872 ALA A C 1
ATOM 6860 O O . ALA A 1 872 ? -36.356 24.266 5.542 1.00 28.30 872 ALA A O 1
#

Mean predicted aligned error: 21.08 Å

Radius of gyration: 37.84 Å; Cα contacts (8 Å, |Δi|>4): 1279; chains: 1; bounding box: 116×61×90 Å

InterPro domains:
  IPR002192 Pyruvate phosphate dikinase, AMP/ATP-binding [PF01326] (201-328)
  IPR008279 PEP-utilising enzyme, mobile domain [PF00391] (744-815)
  IPR013815 ATP-grasp fold, subdomain 1 [G3DSA:3.30.1490.20] (175-346)
  IPR036637 Phosphohistidine domain superfamily [SSF52009] (713-819)
  IPR051549 Phosphoenolpyruvate Utilizing Enzyme [PTHR43615] (346-819)

Foldseek 3Di:
DPQPVVVVVVVVCVVVPPPDPDPPPPPPADFDEDDDPDDDDVVLLCVQADPPAADPPDKDKWWKKKDDSVFQWIKTKIWIDGNVQKIWIKIWIDGNNWIWIDDTDIFRWPGDRQWTDTDQWIWGPPDGFAFIWTWGWDFTAGPVVRDTWTKTWTDHRPALKIWIATNNDIDMDGIDIGIDDPDTGDDAQDQRFDDDDNDTDRAFGKDKFDLVQVVVLCPPPQNVVLVVQLLVQVVDPDPVSNQVSLVSSLVSQLPDFRPPVSLVSVVVVLCVRVNPCSLVFFWKKAWDFACCPPPVDVVPPQFDIDTRQHHSRSNRSRNSSRLSSVSHDPSVPPPPPDPDVVVVVSPDPVVSSRGGMMTTTHGDPPVPPVPDDDDDPPDDCDPPVVVLLVCLLVCLVVLLVVLLVCLVVDAQDADPPDFLLSLLVSLVVCVVVLVSLVSLLVSLVSLLVVLLVVLLVLLCVQVVHDDRDLVSLVVSLLLLQDPDCQVLLVLLVLLLVLLVQLLVDPCNVVLLVDDLVVNVVCLCPDDDPSSVSVVVSCVSFQLDAVVLVQLLDHGCVRPVSLLSLLSSQSNPDDDDPQPPPPPDRDAQCNRPGRGDPVSNVVSVVSSVSSSVSLSSSSSSVSSSSSNSSSSSVSQLVSLVSCVVVVLDVGSSLSSQDDSVLSSCSSSPVPPVSSVNSVVSVVCVVVVLLFDFDPDDDDDTDGDDAPPDDLDPDPQAQAFRQLFADKAKDFEDQDEDCVPCVSVQHAAYEYEYAADDSNCSSNQNRYQAYEHLDDDNSGSCSNNCSNSRRTYGYNRHPVSVNDDGGQIWMRGSVRRGIGHDDDPPPDPPPVVVVVVVPDDDPPPPVVVVVVVPPDDDDDDDDDDDDDDDDDDD

pLDDT: mean 70.36, std 22.13, range [19.88, 96.56]

Sequence (872 aa):
MTRLSGLKRFARTQLERIDVQLPLATWERVADPVKLNAIFTEREWKLESPVANLTEPQQDWIHWFACDPLDDTMVEIFFERFQTGVAKVWIHLRIRGRSLRLFPKFYKDNSEGHAYSAGGIRLECNAPFRRWRVAFNLMMEDPAAGCCTECQAICQPNSLFFEIIIDGERHEGMLFGSRLKFFGSSNMLRNAEVHVGYAVFTVPSGIVLTVNAYEMFSETPEVSKAIGTFLESSKTSDLAALKSASDTCVAAISKVDLPAPIHALLIEKLREVFGYDYFSRKFAVRSSAVGEDSEEMSAAGQMTTYLGVKGETKISSAVVKCWASTIRSDRRKECQMIDPFQRGVAENKTMMRINGITMFGYDIREHEAFKNGIVHGGSPPGLGMLRLLVNALWNIEETVREVRERAEELTVDVPEDGDALSQFLSIICQLPQMDIFLEGFMNGLMPSAVYNIFILNVLKKSQGLSDFCPELMVLLSKLLRSNLEVESALIPTELTALSNLLREDPMAERFVSMAPEEALAWLEADSGSAADQFRAIRSKHAHRCYKEFDIESKTWDIDPIPLVQTLQASVRSPQQEDAEKDEHPFSVDQLPKRPSLMQRKILNFLLPRAKYAVYAREATKSALIKSIHGVRLAMRRLGLQLQAEGRLPDPELIFFFDSDELYRLITTRDPSLLPRARRRQKMHPSLNRERFPVLFCGMPKPMEIPTISADPGDEGFRGTPVSQGKVEGPARVILDFVSQAHEIKKGEILITRATDTGWTPYFPLLSGVVTEVGGLLSHGAVVAREYGLPAIVGLIGITDIIKSGEIVVLDANNGILHRPKPGDEGLDYEEHAARTSSEPFKEKIGAAVEARKETDFSQTPSGETPHIGCQA

Nearest PDB structures (foldseek):
  5hv1-assembly1_A  TM=5.428E-01  e=3.039E-22  Listeria monocytogenes
  5fbu-assembly1_A  TM=7.154E-01  e=2.563E-18  Listeria monocytogenes serotype 4b str. F2365
  5fbs-assembly1_A  TM=4.624E-01  e=1.113E-18  Listeria monocytogenes serotype 4b str. F2365
  5fbt-assembly1_A  TM=5.145E-01  e=3.805E-18  Listeria monocytogenes serotype 4b str. F2365
  2e28-assembly1_A  TM=9.220E-01  e=3.784E-05  Geobacillus stearothermophilus

Organism: NCBI:txid34638

Secondary structure (DSSP, 8-state):
--SSHHHHHHHHHHHHS------S-SSS----SS-SSPPP-HHHHHHHSPPSS--TT--EEEEEEEEETTTTEEEEEEEEEETTTEEEEEEEEEETTEEEEEEEEEEEB--BTTEEEETTEEEEEEETTTEEEEEEEEEEEETTTTEEEEEEEEE-TT-SEEEEEETTEEEEEE-EEEE-SSS------SSEEEEETTEEEEE-----B-HHHHHHHHTSHHHHHHHHHHHHHTTSS-HHHHHHHHHHHHHHHTTSPPPHHHHHHHHHHHHHHH-TTGGGS-EEE-EE-TTTB-SS-B-TT-S--EEEE-SHHHHHHHHHHHHHHTT--TT-TT----SSHHHHHTT-TTTGGG--EE-------TTTTTTS----SSS---SHHHHHHHHHHHSHHHHHHHHHHHHHH------TT--HHHHHHHHHHHGGGGHHHHHHHHHHHHHHHHHHHHHHHHHHHHHT-SS--HHHHHHHHHHH--SS--HHHHHHHHHHHHHHHHHHSTTHHHHHHS-HHHHHHHHHH--SHHHHHHHHHHHHHTT--TTTT-TTSPPTTT--HHHHHHHHHHHHSPPPPPP---SSPPPGGGSSSPPPHHHHHHHHHHHHHHHHHHHHHHHHHHHHHHHHHHHHHHHHHHHHHHHHTTS-SSGGGGGGS-HHHHHHHHHH--TTHHHHHHHHHHHHHHHTT----SS-SSS--PPPPP---S--GGG-EE-EEEE--EEEEEEEEES-HHHHGGG--TT-EEEES---GGGGGGGGG-SEEEESS--TTSHHHHHHHHHT--EEE--TTHHHHS-TT-EEEEETTTTEEEPPPBTB----HHHHHHHTTS----STTHHHHHTTS-------------------